Protein AF-0000000076074079 (afdb_homodimer)

Organism: Mytilus edulis (NCBI:txid6550)

Radius of gyration: 35.39 Å; Cα contacts (8 Å, |Δi|>4): 2058; chains: 2; bounding box: 117×92×82 Å

InterPro domains:
  IPR029526 PiggyBac transposable element-derived protein [PF13843] (92-469)

Structure (mmCIF, N/CA/C/O backbone):
data_AF-0000000076074079-model_v1
#
loop_
_entity.id
_entity.type
_entity.pdbx_description
1 polymer 'PiggyBac transposable element-derived protein domain-containing protein'
#
loop_
_atom_site.group_PDB
_atom_site.id
_atom_site.type_symbol
_atom_site.label_atom_id
_atom_site.label_alt_id
_atom_site.label_comp_id
_atom_site.label_asym_id
_atom_site.label_entity_id
_atom_site.label_seq_id
_atom_site.pdbx_PDB_ins_code
_atom_site.Cartn_x
_atom_site.Cartn_y
_atom_site.Cartn_z
_atom_site.occupancy
_atom_site.B_iso_or_equiv
_atom_site.auth_seq_id
_atom_site.auth_comp_id
_atom_site.auth_asym_id
_atom_site.auth_atom_id
_atom_site.pdbx_PDB_model_num
ATOM 1 N N . MET A 1 1 ? 10.727 -51.281 24.094 1 19.94 1 MET A N 1
ATOM 2 C CA . MET A 1 1 ? 11.836 -50.625 23.422 1 19.94 1 MET A CA 1
ATOM 3 C C . MET A 1 1 ? 11.336 -49.75 22.281 1 19.94 1 MET A C 1
ATOM 5 O O . MET A 1 1 ? 11.023 -50.25 21.188 1 19.94 1 MET A O 1
ATOM 9 N N . ILE A 1 2 ? 10.516 -48.781 22.5 1 20.92 2 ILE A N 1
ATOM 10 C CA . ILE A 1 2 ? 9.484 -48.125 21.703 1 20.92 2 ILE A CA 1
ATOM 11 C C . ILE A 1 2 ? 10.141 -47.219 20.672 1 20.92 2 ILE A C 1
ATOM 13 O O . ILE A 1 2 ? 10.922 -46.312 21.016 1 20.92 2 ILE A O 1
ATOM 17 N N . VAL A 1 3 ? 10.555 -47.719 19.484 1 17.84 3 VAL A N 1
ATOM 18 C CA . VAL A 1 3 ? 11.328 -47.188 18.375 1 17.84 3 VAL A CA 1
ATOM 19 C C . VAL A 1 3 ? 10.727 -45.844 17.953 1 17.84 3 VAL A C 1
ATOM 21 O O . VAL A 1 3 ? 9.57 -45.781 17.531 1 17.84 3 VAL A O 1
ATOM 24 N N . ARG A 1 4 ? 11.086 -44.719 18.625 1 19.97 4 ARG A N 1
ATOM 25 C CA . ARG A 1 4 ? 10.734 -43.312 18.469 1 19.97 4 ARG A CA 1
ATOM 26 C C . ARG A 1 4 ? 10.945 -42.844 17.031 1 19.97 4 ARG A C 1
ATOM 28 O O . ARG A 1 4 ? 12.078 -42.625 16.594 1 19.97 4 ARG A O 1
ATOM 35 N N . VAL A 1 5 ? 10.352 -43.5 16.078 1 21.94 5 VAL A N 1
ATOM 36 C CA . VAL A 1 5 ? 10.531 -43.188 14.664 1 21.94 5 VAL A CA 1
ATOM 37 C C . VAL A 1 5 ? 10.266 -41.719 14.414 1 21.94 5 VAL A C 1
ATOM 39 O O . VAL A 1 5 ? 9.141 -41.219 14.586 1 21.94 5 VAL A O 1
ATOM 42 N N . GLY A 1 6 ? 11.109 -40.781 14.938 1 22.67 6 GLY A N 1
ATOM 43 C CA . GLY A 1 6 ? 11.156 -39.344 14.852 1 22.67 6 GLY A CA 1
ATOM 44 C C . GLY A 1 6 ? 11.062 -38.812 13.43 1 22.67 6 GLY A C 1
ATOM 45 O O . GLY A 1 6 ? 11.961 -39.062 12.617 1 22.67 6 GLY A O 1
ATOM 46 N N . HIS A 1 7 ? 9.961 -38.938 12.703 1 24.3 7 HIS A N 1
ATOM 47 C CA . HIS A 1 7 ? 9.781 -38.406 11.359 1 24.3 7 HIS A CA 1
ATOM 48 C C . HIS A 1 7 ? 10.203 -36.938 11.297 1 24.3 7 HIS A C 1
ATOM 50 O O . HIS A 1 7 ? 9.641 -36.094 11.992 1 24.3 7 HIS A O 1
ATOM 56 N N . SER A 1 8 ? 11.492 -36.688 11.336 1 23.84 8 SER A N 1
ATOM 57 C CA . SER A 1 8 ? 12.148 -35.406 11.109 1 23.84 8 SER A CA 1
ATOM 58 C C . SER A 1 8 ? 11.539 -34.656 9.922 1 23.84 8 SER A C 1
ATOM 60 O O . SER A 1 8 ? 11.562 -35.156 8.797 1 23.84 8 SER A O 1
ATOM 62 N N . CYS A 1 9 ? 10.359 -34.219 10.039 1 26.28 9 CYS A N 1
ATOM 63 C CA . CYS A 1 9 ? 9.898 -33.188 9.094 1 26.28 9 CYS A CA 1
ATOM 64 C C . CYS A 1 9 ? 11.031 -32.219 8.734 1 26.28 9 CYS A C 1
ATOM 66 O O . CYS A 1 9 ? 11.5 -31.469 9.586 1 26.28 9 CYS A O 1
ATOM 68 N N . THR A 1 10 ? 12.109 -32.75 8.133 1 25.86 10 THR A N 1
ATOM 69 C CA . THR A 1 10 ? 13.125 -31.906 7.527 1 25.86 10 THR A CA 1
ATOM 70 C C . THR A 1 10 ? 12.508 -30.594 7.043 1 25.86 10 THR A C 1
ATOM 72 O O . THR A 1 10 ? 11.5 -30.594 6.332 1 25.86 10 THR A O 1
ATOM 75 N N . GLU A 1 11 ? 12.383 -29.703 7.914 1 26.17 11 GLU A N 1
ATOM 76 C CA . GLU A 1 11 ? 12.109 -28.297 7.66 1 26.17 11 GLU A CA 1
ATOM 77 C C . GLU A 1 11 ? 12.75 -27.844 6.352 1 26.17 11 GLU A C 1
ATOM 79 O O . GLU A 1 11 ? 13.93 -27.484 6.32 1 26.17 11 GLU A O 1
ATOM 84 N N . ASP A 1 12 ? 12.68 -28.672 5.328 1 25 12 ASP A N 1
ATOM 85 C CA . ASP A 1 12 ? 13.039 -28.109 4.031 1 25 12 ASP A CA 1
ATOM 86 C C . ASP A 1 12 ? 12.445 -26.703 3.852 1 25 12 ASP A C 1
ATOM 88 O O . ASP A 1 12 ? 11.227 -26.562 3.686 1 25 12 ASP A O 1
ATOM 92 N N . THR A 1 13 ? 12.797 -25.891 4.762 1 27.17 13 THR A N 1
ATOM 93 C CA . THR A 1 13 ? 12.594 -24.484 4.422 1 27.17 13 THR A CA 1
ATOM 94 C C . THR A 1 13 ? 12.734 -24.281 2.916 1 27.17 13 THR A C 1
ATOM 96 O O . THR A 1 13 ? 13.781 -24.578 2.336 1 27.17 13 THR A O 1
ATOM 99 N N . PHE A 1 14 ? 11.812 -24.703 2.232 1 25.7 14 PHE A N 1
ATOM 100 C CA . PHE A 1 14 ? 11.727 -24.266 0.844 1 25.7 14 PHE A CA 1
ATOM 101 C C . PHE A 1 14 ? 12.273 -22.859 0.684 1 25.7 14 PHE A C 1
ATOM 103 O O . PHE A 1 14 ? 11.547 -21.875 0.892 1 25.7 14 PHE A O 1
ATOM 110 N N . LEU A 1 15 ? 13.32 -22.578 1.412 1 28.33 15 LEU A N 1
ATOM 111 C CA . LEU A 1 15 ? 13.992 -21.422 0.817 1 28.33 15 LEU A CA 1
ATOM 112 C C . LEU A 1 15 ? 13.969 -21.516 -0.705 1 28.33 15 LEU A C 1
ATOM 114 O O . LEU A 1 15 ? 14.438 -22.5 -1.28 1 28.33 15 LEU A O 1
ATOM 118 N N . PHE A 1 16 ? 12.828 -21.266 -1.31 1 28.62 16 PHE A N 1
ATOM 119 C CA . PHE A 1 16 ? 12.891 -21.016 -2.744 1 28.62 16 PHE A CA 1
ATOM 120 C C . PHE A 1 16 ? 14.281 -20.547 -3.152 1 28.62 16 PHE A C 1
ATOM 122 O O . PHE A 1 16 ? 14.664 -19.406 -2.889 1 28.62 16 PHE A O 1
ATOM 129 N N . ASN A 1 17 ? 15.234 -21.266 -2.846 1 29.77 17 ASN A N 1
ATOM 130 C CA . ASN A 1 17 ? 16.594 -21.141 -3.369 1 29.77 17 ASN A CA 1
ATOM 131 C C . ASN A 1 17 ? 16.594 -20.75 -4.844 1 29.77 17 ASN A C 1
ATOM 133 O O . ASN A 1 17 ? 17.547 -21.031 -5.57 1 29.77 17 ASN A O 1
ATOM 137 N N . ASP A 1 18 ? 15.398 -20.844 -5.492 1 31.95 18 ASP A N 1
ATOM 138 C CA . ASP A 1 18 ? 15.648 -20.547 -6.898 1 31.95 18 ASP A CA 1
ATOM 139 C C . ASP A 1 18 ? 16.531 -19.297 -7.047 1 31.95 18 ASP A C 1
ATOM 141 O O . ASP A 1 18 ? 16.234 -18.25 -6.48 1 31.95 18 ASP A O 1
ATOM 145 N N . GLY A 1 19 ? 17.75 -19.578 -6.977 1 31.75 19 GLY A N 1
ATOM 146 C CA . GLY A 1 19 ? 18.781 -18.672 -7.457 1 31.75 19 GLY A CA 1
ATOM 147 C C . GLY A 1 19 ? 18.281 -17.734 -8.539 1 31.75 19 GLY A C 1
ATOM 148 O O . GLY A 1 19 ? 18.531 -17.953 -9.727 1 31.75 19 GLY A O 1
ATOM 149 N N . ASP A 1 20 ? 17.109 -17.281 -8.453 1 33.66 20 ASP A N 1
ATOM 150 C CA . ASP A 1 20 ? 16.75 -16.297 -9.461 1 33.66 20 ASP A CA 1
ATOM 151 C C . ASP A 1 20 ? 17.891 -15.32 -9.711 1 33.66 20 ASP A C 1
ATOM 153 O O . ASP A 1 20 ? 18.391 -14.68 -8.781 1 33.66 20 ASP A O 1
ATOM 157 N N . SER A 1 21 ? 18.672 -15.711 -10.586 1 35.81 21 SER A N 1
ATOM 158 C CA . SER A 1 21 ? 19.703 -14.781 -11.055 1 35.81 21 SER A CA 1
ATOM 159 C C . SER A 1 21 ? 19.141 -13.383 -11.242 1 35.81 21 SER A C 1
ATOM 161 O O . SER A 1 21 ? 17.984 -13.219 -11.641 1 35.81 21 SER A O 1
ATOM 163 N N . GLU A 1 22 ? 19.594 -12.422 -10.555 1 38.44 22 GLU A N 1
ATOM 164 C CA . GLU A 1 22 ? 19.281 -11 -10.602 1 38.44 22 GLU A CA 1
ATOM 165 C C . GLU A 1 22 ? 18.891 -10.57 -12.016 1 38.44 22 GLU A C 1
ATOM 167 O O . GLU A 1 22 ? 18.109 -9.625 -12.188 1 38.44 22 GLU A O 1
ATOM 172 N N . ASP A 1 23 ? 19.406 -11.391 -13.016 1 43.19 23 ASP A N 1
ATOM 173 C CA . ASP A 1 23 ? 19.203 -11.055 -14.422 1 43.19 23 ASP A CA 1
ATOM 174 C C . ASP A 1 23 ? 17.875 -11.609 -14.93 1 43.19 23 ASP A C 1
ATOM 176 O O . ASP A 1 23 ? 17.547 -11.469 -16.109 1 43.19 23 ASP A O 1
ATOM 180 N N . ASP A 1 24 ? 17.266 -12.25 -14.008 1 46.69 24 ASP A N 1
ATOM 181 C CA . ASP A 1 24 ? 16.125 -12.914 -14.617 1 46.69 24 ASP A CA 1
ATOM 182 C C . ASP A 1 24 ? 14.906 -11.977 -14.664 1 46.69 24 ASP A C 1
ATOM 184 O O . ASP A 1 24 ? 14.688 -11.203 -13.727 1 46.69 24 ASP A O 1
ATOM 188 N N . PHE A 1 25 ? 14.375 -11.867 -15.789 1 46.66 25 PHE A N 1
ATOM 189 C CA . PHE A 1 25 ? 13.141 -11.125 -16.031 1 46.66 25 PHE A CA 1
ATOM 190 C C . PHE A 1 25 ? 12.039 -11.57 -15.078 1 46.66 25 PHE A C 1
ATOM 192 O O . PHE A 1 25 ? 11.633 -12.734 -15.094 1 46.66 25 PHE A O 1
ATOM 199 N N . GLU A 1 26 ? 11.852 -10.773 -14.047 1 46.78 26 GLU A N 1
ATOM 200 C CA . GLU A 1 26 ? 10.914 -11.125 -12.984 1 46.78 26 GLU A CA 1
ATOM 201 C C . GLU A 1 26 ? 9.469 -10.891 -13.414 1 46.78 26 GLU A C 1
ATOM 203 O O . GLU A 1 26 ? 8.539 -11.109 -12.641 1 46.78 26 GLU A O 1
ATOM 208 N N . GLY A 1 27 ? 9.25 -10.469 -14.688 1 53.88 27 GLY A N 1
ATOM 209 C CA . GLY A 1 27 ? 7.895 -10.289 -15.18 1 53.88 27 GLY A CA 1
ATOM 210 C C . GLY A 1 27 ? 7.645 -8.906 -15.742 1 53.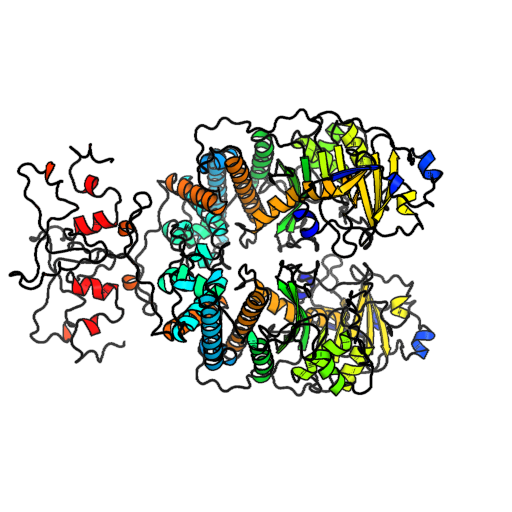88 27 GLY A C 1
ATOM 211 O O . GLY A 1 27 ? 8.492 -8.023 -15.633 1 53.88 27 GLY A O 1
ATOM 212 N N . PHE A 1 28 ? 6.707 -8.836 -16.531 1 55.16 28 PHE A N 1
ATOM 213 C CA . PHE A 1 28 ? 6.297 -7.57 -17.125 1 55.16 28 PHE A CA 1
ATOM 214 C C . PHE A 1 28 ? 5.582 -6.691 -16.109 1 55.16 28 PHE A C 1
ATOM 216 O O . PHE A 1 28 ? 4.859 -7.195 -15.25 1 55.16 28 PHE A O 1
ATOM 223 N N . GLY A 1 29 ? 6.082 -5.539 -15.906 1 56.12 29 GLY A N 1
ATOM 224 C CA . GLY A 1 29 ? 5.402 -4.605 -15.016 1 56.12 29 GLY A CA 1
ATOM 225 C C . GLY A 1 29 ? 3.969 -4.332 -15.422 1 56.12 29 GLY A C 1
ATOM 226 O O . GLY A 1 29 ? 3.539 -4.727 -16.516 1 56.12 29 GLY A O 1
ATOM 227 N N . PRO A 1 30 ? 3.146 -3.762 -14.555 1 57.19 30 PRO A N 1
ATOM 228 C CA . PRO A 1 30 ? 1.741 -3.471 -14.844 1 57.19 30 PRO A CA 1
ATOM 229 C C . PRO A 1 30 ? 1.56 -2.656 -16.125 1 57.19 30 PRO A C 1
ATOM 231 O O . PRO A 1 30 ? 0.589 -2.861 -16.859 1 57.19 30 PRO A O 1
ATOM 234 N N . GLU A 1 31 ? 2.494 -1.739 -16.359 1 54.94 31 GLU A N 1
ATOM 235 C CA . GLU A 1 31 ? 2.387 -0.911 -17.562 1 54.94 31 GLU A CA 1
ATOM 236 C C . GLU A 1 31 ? 2.504 -1.754 -18.828 1 54.94 31 GLU A C 1
ATOM 238 O O . GLU A 1 31 ? 1.903 -1.428 -19.859 1 54.94 31 GLU A O 1
ATOM 243 N N . ASP A 1 32 ? 3.357 -2.764 -18.703 1 56.06 32 ASP A N 1
ATOM 244 C CA . ASP A 1 32 ? 3.549 -3.654 -19.844 1 56.06 32 ASP A CA 1
ATOM 245 C C . ASP A 1 32 ? 2.303 -4.5 -20.094 1 56.06 32 ASP A C 1
ATOM 247 O O . ASP A 1 32 ? 2.029 -4.887 -21.234 1 56.06 32 ASP A O 1
ATOM 251 N N . LEU A 1 33 ? 1.623 -4.723 -18.984 1 57.72 33 LEU A N 1
ATOM 252 C CA . LEU A 1 33 ? 0.485 -5.633 -19.047 1 57.72 33 LEU A CA 1
ATOM 253 C C . LEU A 1 33 ? -0.774 -4.898 -19.5 1 57.72 33 LEU A C 1
ATOM 255 O O . LEU A 1 33 ? -1.674 -5.504 -20.094 1 57.72 33 LEU A O 1
ATOM 259 N N . GLU A 1 34 ? -0.969 -3.561 -19.125 1 55.16 34 GLU A N 1
ATOM 260 C CA . GLU A 1 34 ? -2.188 -2.82 -19.422 1 55.16 34 GLU A CA 1
ATOM 261 C C . GLU A 1 34 ? -2.225 -2.404 -20.891 1 55.16 34 GLU A C 1
ATOM 263 O O . GLU A 1 34 ? -3.301 -2.295 -21.484 1 55.16 34 GLU A O 1
ATOM 268 N N . ASP A 1 35 ? -1.139 -1.91 -21.531 1 50.03 35 ASP A N 1
ATOM 269 C CA . ASP A 1 35 ? -1.123 -1.196 -22.797 1 50.03 35 ASP A CA 1
ATOM 270 C C . ASP A 1 35 ? -1.421 -2.141 -23.969 1 50.03 35 ASP A C 1
ATOM 272 O O . ASP A 1 35 ? -1.309 -1.753 -25.125 1 50.03 35 ASP A O 1
ATOM 276 N N . ILE A 1 36 ? -1.574 -3.252 -23.875 1 50.09 36 ILE A N 1
ATOM 277 C CA . ILE A 1 36 ? -1.444 -3.891 -25.172 1 50.09 36 ILE A CA 1
ATOM 278 C C . ILE A 1 36 ? -2.816 -3.992 -25.844 1 50.09 36 ILE A C 1
ATOM 280 O O . ILE A 1 36 ? -3.688 -4.727 -25.375 1 50.09 36 ILE A O 1
ATOM 284 N N . ASN A 1 37 ? -3.293 -2.867 -26.25 1 52.5 37 ASN A N 1
ATOM 285 C CA . ASN A 1 37 ? -4.312 -3.061 -27.266 1 52.5 37 ASN A CA 1
ATOM 286 C C . ASN A 1 37 ? -3.867 -4.074 -28.328 1 52.5 37 ASN A C 1
ATOM 288 O O . ASN A 1 37 ? -2.84 -3.885 -28.969 1 52.5 37 ASN A O 1
ATOM 292 N N . HIS A 1 38 ? -4.285 -5.262 -28.203 1 60.75 38 HIS A N 1
ATOM 293 C CA . HIS A 1 38 ? -3.955 -6.496 -28.906 1 60.75 38 HIS A CA 1
ATOM 294 C C . HIS A 1 38 ? -4.285 -6.391 -30.391 1 60.75 38 HIS A C 1
ATOM 296 O O . HIS A 1 38 ? -4.438 -7.41 -31.078 1 60.75 38 HIS A O 1
ATOM 302 N N . ASP A 1 39 ? -4.277 -5.207 -30.797 1 74.19 39 ASP A N 1
ATOM 303 C CA . ASP A 1 39 ? -4.535 -5.324 -32.219 1 74.19 39 ASP A CA 1
ATOM 304 C C . ASP A 1 39 ? -3.293 -5.805 -32.969 1 74.19 39 ASP A C 1
ATOM 306 O O . ASP A 1 39 ? -2.307 -5.074 -33.094 1 74.19 39 ASP A O 1
ATOM 310 N N . ILE A 1 40 ? -3.312 -7.043 -33.281 1 81.88 40 ILE A N 1
ATOM 311 C CA . ILE A 1 40 ? -2.23 -7.707 -34 1 81.88 40 ILE A CA 1
ATOM 312 C C . ILE A 1 40 ? -2.414 -7.52 -35.5 1 81.88 40 ILE A C 1
ATOM 314 O O . ILE A 1 40 ? -3.471 -7.84 -36.062 1 81.88 40 ILE A O 1
ATOM 318 N N . LEU A 1 41 ? -1.472 -6.906 -36.156 1 84.5 41 LEU A N 1
ATOM 319 C CA . LEU A 1 41 ? -1.502 -6.668 -37.594 1 84.5 41 LEU A CA 1
ATOM 320 C C . LEU A 1 41 ? -1.146 -7.938 -38.375 1 84.5 41 LEU A C 1
ATOM 322 O O . LEU A 1 41 ? -1.761 -8.242 -39.406 1 84.5 41 LEU A O 1
ATOM 326 N N . ALA A 1 42 ? -0.102 -8.602 -37.938 1 87.62 42 ALA A N 1
ATOM 327 C CA . ALA A 1 42 ? 0.357 -9.812 -38.594 1 87.62 42 ALA A CA 1
ATOM 328 C C . ALA A 1 42 ? 1.193 -10.672 -37.656 1 87.62 42 ALA A C 1
ATOM 330 O O . ALA A 1 42 ? 1.66 -10.203 -36.625 1 87.62 42 ALA A O 1
ATOM 331 N N . ASN A 1 43 ? 1.129 -11.961 -37.969 1 90.5 43 ASN A N 1
ATOM 332 C CA . ASN A 1 43 ? 2.043 -12.898 -37.312 1 90.5 43 ASN A CA 1
ATOM 333 C C . ASN A 1 43 ? 3.086 -13.422 -38.312 1 90.5 43 ASN A C 1
ATOM 335 O O . ASN A 1 43 ? 2.738 -13.906 -39.375 1 90.5 43 ASN A O 1
ATOM 339 N N . LEU A 1 44 ? 4.32 -13.234 -37.969 1 91.94 44 LEU A N 1
ATOM 340 C CA . LEU A 1 44 ? 5.434 -13.648 -38.844 1 91.94 44 LEU A CA 1
ATOM 341 C C . LEU A 1 44 ? 6.293 -14.695 -38.125 1 91.94 44 LEU A C 1
ATOM 343 O O . LEU A 1 44 ? 6.285 -14.797 -36.906 1 91.94 44 LEU A O 1
ATOM 347 N N . PRO A 1 45 ? 6.969 -15.484 -38.969 1 92.5 45 PRO A N 1
ATOM 348 C CA . PRO A 1 45 ? 7.84 -16.484 -38.344 1 92.5 45 PRO A CA 1
ATOM 349 C C . PRO A 1 45 ? 9.008 -15.859 -37.594 1 92.5 45 PRO A C 1
ATOM 351 O O . PRO A 1 45 ? 9.578 -14.859 -38.031 1 92.5 45 PRO A O 1
ATOM 354 N N . ILE A 1 46 ? 9.336 -16.391 -36.469 1 92.62 46 ILE A N 1
ATOM 355 C CA . ILE A 1 46 ? 10.414 -15.898 -35.625 1 92.62 46 ILE A CA 1
ATOM 356 C C . ILE A 1 46 ? 11.727 -15.914 -36.375 1 92.62 46 ILE A C 1
ATOM 358 O O . ILE A 1 46 ? 12.602 -15.078 -36.156 1 92.62 46 ILE A O 1
ATOM 362 N N . PHE A 1 47 ? 11.828 -16.828 -37.312 1 88.12 47 PHE A N 1
ATOM 363 C CA . PHE A 1 47 ? 13.062 -17.016 -38.094 1 88.12 47 PHE A CA 1
ATOM 364 C C . PHE A 1 47 ? 13.492 -15.727 -38.781 1 88.12 47 PHE A C 1
ATOM 366 O O . PHE A 1 47 ? 14.688 -15.461 -38.906 1 88.12 47 PHE A O 1
ATOM 373 N N . ASP A 1 48 ? 12.547 -14.906 -39.125 1 88.94 48 ASP A N 1
ATOM 374 C CA . ASP A 1 48 ? 12.82 -13.656 -39.844 1 88.94 48 ASP A CA 1
ATOM 375 C C . ASP A 1 48 ? 13.469 -12.641 -38.906 1 88.94 48 ASP A C 1
ATOM 377 O O . ASP A 1 48 ? 14.047 -11.648 -39.344 1 88.94 48 ASP A O 1
ATOM 381 N N . PHE A 1 49 ? 13.414 -12.938 -37.688 1 90.62 49 PHE A N 1
ATOM 382 C CA . PHE A 1 49 ? 13.891 -11.969 -36.719 1 90.62 49 PHE A CA 1
ATOM 383 C C . PHE A 1 49 ? 15.047 -12.547 -35.906 1 90.62 49 PHE A C 1
ATOM 385 O O . PHE A 1 49 ? 15.469 -11.953 -34.906 1 90.62 49 PHE A O 1
ATOM 392 N N . SER A 1 50 ? 15.539 -13.719 -36.219 1 90.62 50 SER A N 1
ATOM 393 C CA . SER A 1 50 ? 16.656 -14.367 -35.562 1 90.62 50 SER A CA 1
ATOM 394 C C . SER A 1 50 ? 18 -13.867 -36.094 1 90.62 50 SER A C 1
ATOM 396 O O . SER A 1 50 ? 18.109 -13.547 -37.281 1 90.62 50 SER A O 1
ATOM 398 N N . PRO A 1 51 ? 18.906 -13.742 -35.156 1 89.31 51 PRO A N 1
ATOM 399 C CA . PRO A 1 51 ? 20.234 -13.352 -35.656 1 89.31 51 PRO A CA 1
ATOM 400 C C . PRO A 1 51 ? 20.828 -14.367 -36.656 1 89.31 51 PRO A C 1
ATOM 402 O O . PRO A 1 51 ? 20.516 -15.562 -36.562 1 89.31 51 PRO A O 1
ATOM 405 N N . GLU A 1 52 ? 21.734 -13.914 -37.469 1 83.75 52 GLU A N 1
ATOM 406 C CA . GLU A 1 52 ? 22.328 -14.758 -38.5 1 83.75 52 GLU A CA 1
ATOM 407 C C . GLU A 1 52 ? 23.25 -15.812 -37.875 1 83.75 52 GLU A C 1
ATOM 409 O O . GLU A 1 52 ? 23.406 -16.906 -38.438 1 83.75 52 GLU A O 1
ATOM 414 N N . ASN A 1 53 ? 23.703 -15.461 -36.781 1 83.31 53 ASN A N 1
ATOM 415 C CA . ASN A 1 53 ? 24.688 -16.359 -36.156 1 83.31 53 ASN A CA 1
ATOM 416 C C . ASN A 1 53 ? 24.031 -17.359 -35.219 1 83.31 53 ASN A C 1
ATOM 418 O O . ASN A 1 53 ? 24.703 -18.062 -34.469 1 83.31 53 ASN A O 1
ATOM 422 N N . ASP A 1 54 ? 22.75 -17.484 -35.281 1 88.88 54 ASP A N 1
ATOM 423 C CA . ASP A 1 54 ? 22.062 -18.469 -34.469 1 88.88 54 ASP A CA 1
ATOM 424 C C . ASP A 1 54 ? 22.344 -19.891 -35 1 88.88 54 ASP A C 1
ATOM 426 O O . ASP A 1 54 ? 22.141 -20.172 -36.188 1 88.88 54 ASP A O 1
ATOM 430 N N . ARG A 1 55 ? 22.969 -20.734 -34.062 1 86.06 55 ARG A N 1
ATOM 431 C CA . ARG A 1 55 ? 23.328 -22.094 -34.469 1 86.06 55 ARG A CA 1
ATOM 432 C C . ARG A 1 55 ? 22.766 -23.109 -33.469 1 86.06 55 ARG A C 1
ATOM 434 O O . ARG A 1 55 ? 22.391 -22.75 -32.344 1 86.06 55 ARG A O 1
ATOM 441 N N . ASP A 1 56 ? 22.703 -24.312 -33.938 1 87.56 56 ASP A N 1
ATOM 442 C CA . ASP A 1 56 ? 22.234 -25.406 -33.094 1 87.56 56 ASP A CA 1
ATOM 443 C C . ASP A 1 56 ? 23.328 -25.859 -32.125 1 87.56 56 ASP A C 1
ATOM 445 O O . ASP A 1 56 ? 24.516 -25.906 -32.5 1 87.56 56 ASP A O 1
ATOM 449 N N . PHE A 1 57 ? 22.953 -26.141 -30.953 1 88.56 57 PHE A N 1
ATOM 450 C CA . PHE A 1 57 ? 23.859 -26.734 -29.969 1 88.56 57 PHE A CA 1
ATOM 451 C C . PHE A 1 57 ? 23.719 -28.25 -29.953 1 88.56 57 PHE A C 1
ATOM 453 O O . PHE A 1 57 ? 22.594 -28.781 -29.906 1 88.56 57 PHE A O 1
ATOM 460 N N . PRO A 1 58 ? 24.781 -28.969 -30.062 1 90.75 58 PRO A N 1
ATOM 461 C CA . PRO A 1 58 ? 24.703 -30.422 -30.094 1 90.75 58 PRO A CA 1
ATOM 462 C C . PRO A 1 58 ? 23.953 -31.016 -28.906 1 90.75 58 PRO A C 1
ATOM 464 O O . PRO A 1 58 ? 23.172 -31.938 -29.062 1 90.75 58 PRO A O 1
ATOM 467 N N . ASP A 1 59 ? 24.25 -30.516 -27.75 1 91.06 59 ASP A N 1
ATOM 468 C CA . ASP A 1 59 ? 23.578 -31 -26.562 1 91.06 59 ASP A CA 1
ATOM 469 C C . ASP A 1 59 ? 22.078 -30.781 -26.641 1 91.06 59 ASP A C 1
ATOM 471 O O . ASP A 1 59 ? 21.297 -31.609 -26.156 1 91.06 59 ASP A O 1
ATOM 475 N N . ASP A 1 60 ? 21.688 -29.703 -27.203 1 93.75 60 ASP A N 1
ATOM 476 C CA . ASP A 1 60 ? 20.266 -29.406 -27.375 1 93.75 60 ASP A CA 1
ATOM 477 C C . ASP A 1 60 ? 19.609 -30.406 -28.312 1 93.75 60 ASP A C 1
ATOM 479 O O . ASP A 1 60 ? 18.516 -30.922 -28.016 1 93.75 60 ASP A O 1
ATOM 483 N N . LEU A 1 61 ? 20.297 -30.719 -29.422 1 93.38 61 LEU A N 1
ATOM 484 C CA . LEU A 1 61 ? 19.766 -31.688 -30.375 1 93.38 61 LEU A CA 1
ATOM 485 C C . LEU A 1 61 ? 19.609 -33.062 -29.734 1 93.38 61 LEU A C 1
ATOM 487 O O . LEU A 1 61 ? 18.641 -33.75 -29.984 1 93.38 61 LEU A O 1
ATOM 491 N N . GLY A 1 62 ? 20.578 -33.406 -28.969 1 93.12 62 GLY A N 1
ATOM 492 C CA . GLY A 1 62 ? 20.5 -34.656 -28.25 1 93.12 62 GLY A CA 1
ATOM 493 C C . GLY A 1 62 ? 19.328 -34.75 -27.297 1 93.12 62 GLY A C 1
ATOM 494 O O . GLY A 1 62 ? 18.797 -35.812 -27.047 1 93.12 62 GLY A O 1
ATOM 495 N N . ASN A 1 63 ? 18.984 -33.594 -26.781 1 93.5 63 ASN A N 1
ATOM 496 C CA . ASN A 1 63 ? 17.891 -33.531 -25.812 1 93.5 63 ASN A CA 1
ATOM 497 C C . ASN A 1 63 ? 16.547 -33.281 -26.5 1 93.5 63 ASN A C 1
ATOM 499 O O . ASN A 1 63 ? 15.539 -33.062 -25.828 1 93.5 63 ASN A O 1
ATOM 503 N N . GLY A 1 64 ? 16.562 -33.156 -27.781 1 93.31 64 GLY A N 1
ATOM 504 C CA . GLY A 1 64 ? 15.32 -33.062 -28.547 1 93.31 64 GLY A CA 1
ATOM 505 C C . GLY A 1 64 ? 14.977 -31.641 -28.938 1 93.31 64 GLY A C 1
ATOM 506 O O . GLY A 1 64 ? 13.945 -31.391 -29.562 1 93.31 64 GLY A O 1
ATOM 507 N N . TRP A 1 65 ? 15.836 -30.641 -28.516 1 95.25 65 TRP A N 1
ATOM 508 C CA . TRP A 1 65 ? 15.602 -29.25 -28.875 1 95.25 65 TRP A CA 1
ATOM 509 C C . TRP A 1 65 ? 16.156 -28.938 -30.266 1 95.25 65 TRP A C 1
ATOM 511 O O . TRP A 1 65 ? 17.266 -29.344 -30.594 1 95.25 65 TRP A O 1
ATOM 521 N N . SER A 1 66 ? 15.352 -28.219 -31.156 1 93.44 66 SER A N 1
ATOM 522 C CA . SER A 1 66 ? 15.828 -27.875 -32.5 1 93.44 66 SER A CA 1
ATOM 523 C C . SER A 1 66 ? 15.312 -26.516 -32.938 1 93.44 66 SER A C 1
ATOM 525 O O . SER A 1 66 ? 14.43 -25.938 -32.281 1 93.44 66 SER A O 1
ATOM 527 N N . ARG A 1 67 ? 15.797 -25.953 -34.062 1 92.94 67 ARG A N 1
ATOM 528 C CA . ARG A 1 67 ? 15.398 -24.656 -34.625 1 92.94 67 ARG A CA 1
ATOM 529 C C . ARG A 1 67 ? 14.25 -24.812 -35.594 1 92.94 67 ARG A C 1
ATOM 531 O O . ARG A 1 67 ? 13.773 -23.828 -36.156 1 92.94 67 ARG A O 1
ATOM 538 N N . GLN A 1 68 ? 13.789 -26.016 -35.75 1 90 68 GLN A N 1
ATOM 539 C CA . GLN A 1 68 ? 12.672 -26.266 -36.656 1 90 68 GLN A CA 1
ATOM 540 C C . GLN A 1 68 ? 11.344 -26.25 -35.906 1 90 68 GLN A C 1
ATOM 542 O O . GLN A 1 68 ? 11.141 -27.031 -34.969 1 90 68 GLN A O 1
ATOM 547 N N . ASP A 1 69 ? 10.547 -25.391 -36.344 1 91.81 69 ASP A N 1
ATOM 548 C CA . ASP A 1 69 ? 9.25 -25.266 -35.688 1 91.81 69 ASP A CA 1
ATOM 549 C C . ASP A 1 69 ? 8.289 -26.344 -36.125 1 91.81 69 ASP A C 1
ATOM 551 O O . ASP A 1 69 ? 8.359 -26.797 -37.281 1 91.81 69 ASP A O 1
ATOM 555 N N . THR A 1 70 ? 7.605 -26.922 -35.281 1 84.5 70 THR A N 1
ATOM 556 C CA . THR A 1 70 ? 6.551 -27.875 -35.594 1 84.5 70 THR A CA 1
ATOM 557 C C . THR A 1 70 ? 5.184 -27.328 -35.188 1 84.5 70 THR A C 1
ATOM 559 O O . THR A 1 70 ? 5.074 -26.484 -34.312 1 84.5 70 THR A O 1
ATOM 562 N N . ASP A 1 71 ? 4.223 -27.75 -35.969 1 80 71 ASP A N 1
ATOM 563 C CA . ASP A 1 71 ? 2.861 -27.297 -35.719 1 80 71 ASP A CA 1
ATOM 564 C C . ASP A 1 71 ? 2.402 -27.734 -34.312 1 80 71 ASP A C 1
ATOM 566 O O . ASP A 1 71 ? 2.686 -28.859 -33.906 1 80 71 ASP A O 1
ATOM 570 N N . VAL A 1 72 ? 1.868 -26.828 -33.625 1 83.31 72 VAL A N 1
ATOM 571 C CA . VAL A 1 72 ? 1.37 -27.094 -32.281 1 83.31 72 VAL A CA 1
ATOM 572 C C . VAL A 1 72 ? -0.059 -27.625 -32.375 1 83.31 72 VAL A C 1
ATOM 574 O O . VAL A 1 72 ? -0.915 -27.031 -33.031 1 83.31 72 VAL A O 1
ATOM 577 N N . LEU A 1 73 ? -0.26 -28.859 -31.891 1 83.56 73 LEU A N 1
ATOM 578 C CA . LEU A 1 73 ? -1.599 -29.438 -31.828 1 83.56 73 LEU A CA 1
ATOM 579 C C . LEU A 1 73 ? -2.184 -29.328 -30.422 1 83.56 73 LEU A C 1
ATOM 581 O O . LEU A 1 73 ? -1.854 -30.141 -29.562 1 83.56 73 LEU A O 1
ATOM 585 N N . ASN A 1 74 ? -2.895 -28.281 -30.188 1 88.5 74 ASN A N 1
ATOM 586 C CA . ASN A 1 74 ? -3.572 -28.125 -28.906 1 88.5 74 ASN A CA 1
ATOM 587 C C . ASN A 1 74 ? -4.988 -28.688 -28.953 1 88.5 74 ASN A C 1
ATOM 589 O O . ASN A 1 74 ? -5.711 -28.5 -29.922 1 88.5 74 ASN A O 1
ATOM 593 N N . ALA A 1 75 ? -5.293 -29.5 -27.938 1 90.62 75 ALA A N 1
ATOM 594 C CA . ALA A 1 75 ? -6.684 -29.922 -27.797 1 90.62 75 ALA A CA 1
ATOM 595 C C . ALA A 1 75 ? -7.609 -28.719 -27.656 1 90.62 75 ALA A C 1
ATOM 597 O O . ALA A 1 75 ? -7.242 -27.719 -27.031 1 90.62 75 ALA A O 1
ATOM 598 N N . PRO A 1 76 ? -8.727 -28.781 -28.281 1 91.81 76 PRO A N 1
ATOM 599 C CA . PRO A 1 76 ? -9.656 -27.672 -28.172 1 91.81 76 PRO A CA 1
ATOM 600 C C . PRO A 1 76 ? -10.195 -27.5 -26.75 1 91.81 76 PRO A C 1
ATOM 602 O O . PRO A 1 76 ? -10.297 -28.484 -26 1 91.81 76 PRO A O 1
ATOM 605 N N . PHE A 1 77 ? -10.477 -26.328 -26.438 1 93.44 77 PHE A N 1
ATOM 606 C CA . PHE A 1 77 ? -11.109 -26.047 -25.156 1 93.44 77 PHE A CA 1
ATOM 607 C C . PHE A 1 77 ? -12.539 -26.578 -25.141 1 93.44 77 PHE A C 1
ATOM 609 O O . PHE A 1 77 ? -13.359 -26.203 -25.984 1 93.44 77 PHE A O 1
ATOM 616 N N . THR A 1 78 ? -12.82 -27.453 -24.219 1 91.38 78 THR A N 1
ATOM 617 C CA . THR A 1 78 ? -14.109 -28.125 -24.172 1 91.38 78 THR A CA 1
ATOM 618 C C . THR A 1 78 ? -14.984 -27.516 -23.062 1 91.38 78 THR A C 1
ATOM 620 O O . THR A 1 78 ? -16.172 -27.844 -22.969 1 91.38 78 THR A O 1
ATOM 623 N N . GLY A 1 79 ? -14.484 -26.641 -22.328 1 86.56 79 GLY A N 1
ATOM 624 C CA . GLY A 1 79 ? -15.281 -26.031 -21.281 1 86.56 79 GLY A CA 1
ATOM 625 C C . GLY A 1 79 ? -16.203 -24.953 -21.797 1 86.56 79 GLY A C 1
ATOM 626 O O . GLY A 1 79 ? -16.016 -24.406 -22.891 1 86.56 79 GLY A O 1
ATOM 627 N N . GLU A 1 80 ? -17.406 -24.828 -21.109 1 89.25 80 GLU A N 1
ATOM 628 C CA . GLU A 1 80 ? -18.312 -23.719 -21.375 1 89.25 80 GLU A CA 1
ATOM 629 C C . GLU A 1 80 ? -18.406 -22.781 -20.188 1 89.25 80 GLU A C 1
ATOM 631 O O . GLU A 1 80 ? -18.812 -23.188 -19.094 1 89.25 80 GLU A O 1
ATOM 636 N N . SER A 1 81 ? -17.859 -21.594 -20.484 1 92.56 81 SER A N 1
ATOM 637 C CA . SER A 1 81 ? -17.938 -20.609 -19.406 1 92.56 81 SER A CA 1
ATOM 638 C C . SER A 1 81 ? -19.375 -20.297 -19.047 1 92.56 81 SER A C 1
ATOM 640 O O . SER A 1 81 ? -20.141 -19.766 -19.859 1 92.56 81 SER A O 1
ATOM 642 N N . LYS A 1 82 ? -19.828 -20.641 -17.859 1 94.12 82 LYS A N 1
ATOM 643 C CA . LYS A 1 82 ? -21.219 -20.438 -17.469 1 94.12 82 LYS A CA 1
ATOM 644 C C . LYS A 1 82 ? -21.359 -20.469 -15.945 1 94.12 82 LYS A C 1
ATOM 646 O O . LYS A 1 82 ? -20.484 -20.984 -15.242 1 94.12 82 LYS A O 1
ATOM 651 N N . LEU A 1 83 ? -22.391 -19.844 -15.516 1 95.75 83 LEU A N 1
ATOM 652 C CA . LEU A 1 83 ? -22.812 -19.953 -14.125 1 95.75 83 LEU A CA 1
ATOM 653 C C . LEU A 1 83 ? -23.531 -21.281 -13.898 1 95.75 83 LEU A C 1
ATOM 655 O O . LEU A 1 83 ? -24.562 -21.562 -14.523 1 95.75 83 LEU A O 1
ATOM 659 N N . ASN A 1 84 ? -23.047 -22.172 -13.062 1 95.69 84 ASN A N 1
ATOM 660 C CA . ASN A 1 84 ? -23.531 -23.531 -12.883 1 95.69 84 ASN A CA 1
ATOM 661 C C . ASN A 1 84 ? -24.688 -23.578 -11.883 1 95.69 84 ASN A C 1
ATOM 663 O O . ASN A 1 84 ? -25.031 -24.656 -11.375 1 95.69 84 ASN A O 1
ATOM 667 N N . HIS A 1 85 ? -25.234 -22.453 -11.531 1 92.88 85 HIS A N 1
ATOM 668 C CA . HIS A 1 85 ? -26.344 -22.359 -10.594 1 92.88 85 HIS A CA 1
ATOM 669 C C . HIS A 1 85 ? -27.5 -21.562 -11.188 1 92.88 85 HIS A C 1
ATOM 671 O O . HIS A 1 85 ? -27.281 -20.562 -11.859 1 92.88 85 HIS A O 1
ATOM 677 N N . VAL A 1 86 ? -28.656 -22.047 -10.922 1 90.69 86 VAL A N 1
ATOM 678 C CA . VAL A 1 86 ? -29.844 -21.328 -11.367 1 90.69 86 VAL A CA 1
ATOM 679 C C . VAL A 1 86 ? -30.219 -20.266 -10.344 1 90.69 86 VAL A C 1
ATOM 681 O O . VAL A 1 86 ? -30.438 -20.578 -9.164 1 90.69 86 VAL A O 1
ATOM 684 N N . MET A 1 87 ? -30.312 -19.094 -10.805 1 90.75 87 MET A N 1
ATOM 685 C CA . MET A 1 87 ? -30.578 -17.984 -9.906 1 90.75 87 MET A CA 1
ATOM 686 C C . MET A 1 87 ? -32.094 -17.719 -9.805 1 90.75 87 MET A C 1
ATOM 688 O O . MET A 1 87 ? -32.781 -17.703 -10.82 1 90.75 87 MET A O 1
ATOM 692 N N . GLN A 1 88 ? -32.594 -17.625 -8.617 1 82.69 88 GLN A N 1
ATOM 693 C CA . GLN A 1 88 ? -33.969 -17.25 -8.414 1 82.69 88 GLN A CA 1
ATOM 694 C C . GLN A 1 88 ? -34.188 -15.758 -8.602 1 82.69 88 GLN A C 1
ATOM 696 O O . GLN A 1 88 ? -35.219 -15.328 -9.141 1 82.69 88 GLN A O 1
ATOM 701 N N . SER A 1 89 ? -33.344 -15.008 -8.07 1 86.88 89 SER A N 1
ATOM 702 C CA . SER A 1 89 ? -33.281 -13.555 -8.219 1 86.88 89 SER A CA 1
ATOM 703 C C . SER A 1 89 ? -31.875 -13.078 -8.57 1 86.88 89 SER A C 1
ATOM 705 O O . SER A 1 89 ? -30.906 -13.805 -8.391 1 86.88 89 SER A O 1
ATOM 707 N N . ASN A 1 90 ? -31.859 -11.961 -9.195 1 89.38 90 ASN A N 1
ATOM 708 C CA . ASN A 1 90 ? -30.578 -11.461 -9.656 1 89.38 90 ASN A CA 1
ATOM 709 C C . ASN A 1 90 ? -30.125 -10.258 -8.836 1 89.38 90 ASN A C 1
ATOM 711 O O . ASN A 1 90 ? -29.484 -9.344 -9.375 1 89.38 90 ASN A O 1
ATOM 715 N N . GLU A 1 91 ? -30.516 -10.289 -7.582 1 92 91 GLU A N 1
ATOM 716 C CA . GLU A 1 91 ? -30.031 -9.227 -6.703 1 92 91 GLU A CA 1
ATOM 717 C C . GLU A 1 91 ? -28.594 -9.5 -6.242 1 92 91 GLU A C 1
ATOM 719 O O . GLU A 1 91 ? -28.172 -10.656 -6.164 1 92 91 GLU A O 1
ATOM 724 N N . PRO A 1 92 ? -27.891 -8.477 -5.945 1 94.12 92 PRO A N 1
ATOM 725 C CA . PRO A 1 92 ? -26.5 -8.633 -5.547 1 94.12 92 PRO A CA 1
ATOM 726 C C . PRO A 1 92 ? -26.312 -9.648 -4.418 1 94.12 92 PRO A C 1
ATOM 728 O O . PRO A 1 92 ? -25.406 -10.477 -4.465 1 94.12 92 PRO A O 1
ATOM 731 N N . LEU A 1 93 ? -27.156 -9.617 -3.465 1 95.12 93 LEU A N 1
ATOM 732 C CA . LEU A 1 93 ? -27.031 -10.516 -2.318 1 95.12 93 LEU A CA 1
ATOM 733 C C . LEU A 1 93 ? -27.172 -11.969 -2.744 1 95.12 93 LEU A C 1
ATOM 735 O O . LEU A 1 93 ? -26.547 -12.859 -2.15 1 95.12 93 LEU A O 1
ATOM 739 N N . ASP A 1 94 ? -28 -12.234 -3.779 1 95 94 ASP A N 1
ATOM 740 C CA . ASP A 1 94 ? -28.172 -13.594 -4.273 1 95 94 ASP A CA 1
ATOM 741 C C . ASP A 1 94 ? -26.859 -14.18 -4.754 1 95 94 ASP A C 1
ATOM 743 O O . ASP A 1 94 ? -26.594 -15.375 -4.59 1 95 94 ASP A O 1
ATOM 747 N N . PHE A 1 95 ? -26.078 -13.367 -5.328 1 96.31 95 PHE A N 1
ATOM 748 C CA . PHE A 1 95 ? -24.781 -13.82 -5.812 1 96.31 95 PHE A CA 1
ATOM 749 C C . PHE A 1 95 ? -23.828 -14.094 -4.652 1 96.31 95 PHE A C 1
ATOM 751 O O . PHE A 1 95 ? -23.031 -15.031 -4.695 1 96.31 95 PHE A O 1
ATOM 758 N N . MET A 1 96 ? -23.859 -13.266 -3.639 1 96.38 96 MET A N 1
ATOM 759 C CA . MET A 1 96 ? -23.016 -13.5 -2.467 1 96.38 96 MET A CA 1
ATOM 760 C C . MET A 1 96 ? -23.406 -14.805 -1.774 1 96.38 96 MET A C 1
ATOM 762 O O . MET A 1 96 ? -22.531 -15.539 -1.298 1 96.38 96 MET A O 1
ATOM 766 N N . LYS A 1 97 ? -24.656 -15.094 -1.768 1 95.69 97 LYS A N 1
ATOM 767 C CA . LYS A 1 97 ? -25.172 -16.281 -1.084 1 95.69 97 LYS A CA 1
ATOM 768 C C . LYS A 1 97 ? -24.766 -17.562 -1.809 1 95.69 97 LYS A C 1
ATOM 770 O O . LYS A 1 97 ? -24.906 -18.656 -1.268 1 95.69 97 LYS A O 1
ATOM 775 N N . LEU A 1 98 ? -24.25 -17.422 -2.996 1 96.31 98 LEU A N 1
ATOM 776 C CA . LEU A 1 98 ? -23.688 -18.578 -3.676 1 96.31 98 LEU A CA 1
ATOM 777 C C . LEU A 1 98 ? -22.469 -19.109 -2.926 1 96.31 98 LEU A C 1
ATOM 779 O O . LEU A 1 98 ? -22.141 -20.297 -3.014 1 96.31 98 LEU A O 1
ATOM 783 N N . PHE A 1 99 ? -21.797 -18.234 -2.176 1 96.88 99 PHE A N 1
ATOM 784 C CA . PHE A 1 99 ? -20.547 -18.609 -1.503 1 96.88 99 PHE A CA 1
ATOM 785 C C . PHE A 1 99 ? -20.75 -18.625 0.008 1 96.88 99 PHE A C 1
ATOM 787 O O . PHE A 1 99 ? -20.328 -19.578 0.674 1 96.88 99 PHE A O 1
ATOM 794 N N . ILE A 1 100 ? -21.328 -17.562 0.49 1 95.25 100 ILE A N 1
ATOM 795 C CA . ILE A 1 100 ? -21.578 -17.469 1.923 1 95.25 100 ILE A CA 1
ATOM 796 C C . ILE A 1 100 ? -23.047 -17.781 2.203 1 95.25 100 ILE A C 1
ATOM 798 O O . ILE A 1 100 ? -23.906 -16.891 2.166 1 95.25 100 ILE A O 1
ATOM 802 N N . THR A 1 101 ? -23.297 -18.953 2.664 1 91.44 101 THR A N 1
ATOM 803 C CA . THR A 1 101 ? -24.656 -19.422 2.893 1 91.44 101 THR A CA 1
ATOM 804 C C . THR A 1 101 ? -25.094 -19.141 4.332 1 91.44 101 THR A C 1
ATOM 806 O O . THR A 1 101 ? -24.25 -18.922 5.203 1 91.44 101 THR A O 1
ATOM 809 N N . ASP A 1 102 ? -26.359 -19.219 4.574 1 91.56 102 ASP A N 1
ATOM 810 C CA . ASP A 1 102 ? -26.875 -19.031 5.926 1 91.56 102 ASP A CA 1
ATOM 811 C C . ASP A 1 102 ? -26.422 -20.172 6.844 1 91.56 102 ASP A C 1
ATOM 813 O O . ASP A 1 102 ? -26.203 -19.953 8.039 1 91.56 102 ASP A O 1
ATOM 817 N N . ASP A 1 103 ? -26.266 -21.312 6.238 1 93.75 103 ASP A N 1
ATOM 818 C CA . ASP A 1 103 ? -25.781 -22.438 7.02 1 93.75 103 ASP A CA 1
ATOM 819 C C . ASP A 1 103 ? -24.391 -22.172 7.566 1 93.75 103 ASP A C 1
ATOM 821 O O . ASP A 1 103 ? -24.094 -22.484 8.719 1 93.75 103 ASP A O 1
ATOM 825 N N . PHE A 1 104 ? -23.594 -21.672 6.754 1 95.5 104 PHE A N 1
ATOM 826 C CA . PHE A 1 104 ? -22.25 -21.344 7.203 1 95.5 104 PHE A CA 1
ATOM 827 C C . PHE A 1 104 ? -22.281 -20.281 8.289 1 95.5 104 PHE A C 1
ATOM 829 O O . PHE A 1 104 ? -21.547 -20.359 9.273 1 95.5 104 PHE A O 1
ATOM 836 N N . ILE A 1 105 ? -23.094 -19.188 8.125 1 96.38 105 ILE A N 1
ATOM 837 C CA . ILE A 1 105 ? -23.188 -18.125 9.117 1 96.38 105 ILE A CA 1
ATOM 838 C C . ILE A 1 105 ? -23.688 -18.703 10.445 1 96.38 105 ILE A C 1
ATOM 840 O O . ILE A 1 105 ? -23.234 -18.281 11.508 1 96.38 105 ILE A O 1
ATOM 844 N N . ASN A 1 106 ? -24.547 -19.641 10.297 1 96.06 106 ASN A N 1
ATOM 845 C CA . ASN A 1 106 ? -25.031 -20.312 11.508 1 96.06 106 ASN A CA 1
ATOM 846 C C . ASN A 1 106 ? -23.891 -21.047 12.227 1 96.06 106 ASN A C 1
ATOM 848 O O . ASN A 1 106 ? -23.844 -21.047 13.461 1 96.06 106 ASN A O 1
ATOM 852 N N . GLU A 1 107 ? -23.141 -21.688 11.453 1 95.88 107 GLU A N 1
ATOM 853 C CA . GLU A 1 107 ? -21.984 -22.344 12.047 1 95.88 107 GLU A CA 1
ATOM 854 C C . GLU A 1 107 ? -21.031 -21.344 12.703 1 95.88 107 GLU A C 1
ATOM 856 O O . GLU A 1 107 ? -20.484 -21.625 13.773 1 95.88 107 GLU A O 1
ATOM 861 N N . LEU A 1 108 ? -20.828 -20.266 12.094 1 96.56 108 LEU A N 1
ATOM 862 C CA . LEU A 1 108 ? -20.016 -19.188 12.641 1 96.56 108 LEU A CA 1
ATOM 863 C C . LEU A 1 108 ? -20.578 -18.703 13.969 1 96.56 108 LEU A C 1
ATOM 865 O O . LEU A 1 108 ? -19.828 -18.469 14.922 1 96.56 108 LEU A O 1
ATOM 869 N N . VAL A 1 109 ? -21.891 -18.531 14 1 97.5 109 VAL A N 1
ATOM 870 C CA . VAL A 1 109 ? -22.578 -18.109 15.219 1 97.5 109 VAL A CA 1
ATOM 871 C C . VAL A 1 109 ? -22.344 -19.125 16.328 1 97.5 109 VAL A C 1
ATOM 873 O O . VAL A 1 109 ? -21.969 -18.766 17.438 1 97.5 109 VAL A O 1
ATOM 876 N N . PHE A 1 110 ? -22.531 -20.344 15.977 1 97.19 110 PHE A N 1
ATOM 877 C CA . PHE A 1 110 ? -22.406 -21.422 16.938 1 97.19 110 PHE A CA 1
ATOM 878 C C . PHE A 1 110 ? -21 -21.469 17.531 1 97.19 110 PHE A C 1
ATOM 880 O O . PHE A 1 110 ? -20.844 -21.5 18.766 1 97.19 110 PHE A O 1
ATOM 887 N N . GLN A 1 111 ? -20 -21.469 16.719 1 96.94 111 GLN A N 1
ATOM 888 C CA . GLN A 1 111 ? -18.625 -21.578 17.156 1 96.94 111 GLN A CA 1
ATOM 889 C C . GLN A 1 111 ? -18.188 -20.344 17.922 1 96.94 111 GLN A C 1
ATOM 891 O O . GLN A 1 111 ? -17.391 -20.422 18.859 1 96.94 111 GLN A O 1
ATOM 896 N N . THR A 1 112 ? -18.609 -19.156 17.5 1 96.56 112 THR A N 1
ATOM 897 C CA . THR A 1 112 ? -18.297 -17.922 18.188 1 96.56 112 THR A CA 1
ATOM 898 C C . THR A 1 112 ? -18.859 -17.922 19.609 1 96.56 112 THR A C 1
ATOM 900 O O . THR A 1 112 ? -18.172 -17.547 20.562 1 96.56 112 THR A O 1
ATOM 903 N N . ASN A 1 113 ? -20.125 -18.344 19.719 1 96.38 113 ASN A N 1
ATOM 904 C CA . ASN A 1 113 ? -20.75 -18.406 21.047 1 96.38 113 ASN A CA 1
ATOM 905 C C . ASN A 1 113 ? -20.062 -19.453 21.922 1 96.38 113 ASN A C 1
ATOM 907 O O . ASN A 1 113 ? -19.859 -19.219 23.125 1 96.38 113 ASN A O 1
ATOM 911 N N . LYS A 1 114 ? -19.703 -20.547 21.359 1 94.94 114 LYS A N 1
ATOM 912 C CA . LYS A 1 114 ? -19 -21.578 22.125 1 94.94 114 LYS A CA 1
ATOM 913 C C . LYS A 1 114 ? -17.656 -21.062 22.641 1 94.94 114 LYS A C 1
ATOM 915 O O . LYS A 1 114 ? -17.312 -21.281 23.797 1 94.94 114 LYS A O 1
ATOM 920 N N . TYR A 1 115 ? -16.938 -20.453 21.844 1 93.62 115 TYR A N 1
ATOM 921 C CA . TYR A 1 115 ? -15.641 -19.906 22.219 1 93.62 115 TYR A CA 1
ATOM 922 C C . TYR A 1 115 ? -15.797 -18.875 23.328 1 93.62 115 TYR A C 1
ATOM 924 O O . TYR A 1 115 ? -15.016 -18.859 24.281 1 93.62 115 TYR A O 1
ATOM 932 N N . ALA A 1 116 ? -16.75 -17.969 23.156 1 92.75 116 ALA A N 1
ATOM 933 C CA . ALA A 1 116 ? -17 -16.938 24.172 1 92.75 116 ALA A CA 1
ATOM 934 C C . ALA A 1 116 ? -17.359 -17.562 25.516 1 92.75 116 ALA A C 1
ATOM 936 O O . ALA A 1 116 ? -16.938 -17.078 26.562 1 92.75 116 ALA A O 1
ATOM 937 N N . GLU A 1 117 ? -18.109 -18.578 25.453 1 90.19 117 GLU A N 1
ATOM 938 C CA . GLU A 1 117 ? -18.516 -19.281 26.656 1 90.19 117 GLU A CA 1
ATOM 939 C C . GLU A 1 117 ? -17.312 -19.875 27.375 1 90.19 117 GLU A C 1
ATOM 941 O O . GLU A 1 117 ? -17.219 -19.797 28.609 1 90.19 117 GLU A O 1
ATOM 946 N N . VAL A 1 118 ? -16.5 -20.5 26.688 1 87.56 118 VAL A N 1
ATOM 947 C CA . VAL A 1 118 ? -15.305 -21.094 27.266 1 87.56 118 VAL A CA 1
ATOM 948 C C . VAL A 1 118 ? -14.438 -20.016 27.891 1 87.56 118 VAL A C 1
ATOM 950 O O . VAL A 1 118 ? -13.891 -20.188 28.984 1 87.56 118 VAL A O 1
ATOM 953 N N . LYS A 1 119 ? -14.258 -18.938 27.203 1 85.12 119 LYS A N 1
ATOM 954 C CA . LYS A 1 119 ? -13.453 -17.812 27.688 1 85.12 119 LYS A CA 1
ATOM 955 C C . LYS A 1 119 ? -14.062 -17.219 28.953 1 85.12 119 LYS A C 1
ATOM 957 O O . LYS A 1 119 ? -13.336 -16.812 29.859 1 85.12 119 LYS A O 1
ATOM 962 N N . ALA A 1 120 ? -15.328 -17.078 28.922 1 82.12 120 ALA A N 1
ATOM 963 C CA . ALA A 1 120 ? -16.016 -16.516 30.078 1 82.12 120 ALA A CA 1
ATOM 964 C C . ALA A 1 120 ? -15.859 -17.406 31.312 1 82.12 120 ALA A C 1
ATOM 966 O O . ALA A 1 120 ? -15.812 -16.906 32.438 1 82.12 120 ALA A O 1
ATOM 967 N N . ASN A 1 121 ? -15.805 -18.578 31.078 1 78.44 121 ASN A N 1
ATOM 968 C CA . ASN A 1 121 ? -15.688 -19.547 32.156 1 78.44 121 ASN A CA 1
ATOM 969 C C . ASN A 1 121 ? -14.25 -19.641 32.688 1 78.44 121 ASN A C 1
ATOM 971 O O . ASN A 1 121 ? -14.008 -20.156 33.781 1 78.44 121 ASN A O 1
ATOM 975 N N . ASP A 1 122 ? -13.375 -19.25 31.781 1 69.38 122 ASP A N 1
ATOM 976 C CA . ASP A 1 122 ? -11.977 -19.266 32.219 1 69.38 122 ASP A CA 1
ATOM 977 C C . ASP A 1 122 ? -11.68 -18.094 33.156 1 69.38 122 ASP A C 1
ATOM 979 O O . ASP A 1 122 ? -11.188 -17.047 32.688 1 69.38 122 ASP A O 1
ATOM 983 N N . ASP A 1 123 ? -12.43 -17.844 34.25 1 60.5 123 ASP A N 1
ATOM 984 C CA . ASP A 1 123 ? -12.672 -16.797 35.219 1 60.5 123 ASP A CA 1
ATOM 985 C C . ASP A 1 123 ? -11.359 -16.234 35.781 1 60.5 123 ASP A C 1
ATOM 987 O O . ASP A 1 123 ? -11.266 -15.031 36.031 1 60.5 123 ASP A O 1
ATOM 991 N N . GLU A 1 124 ? -10.445 -17.047 36.031 1 57.72 124 GLU A N 1
ATOM 992 C CA . GLU A 1 124 ? -9.344 -16.594 36.875 1 57.72 124 GLU A CA 1
ATOM 993 C C . GLU A 1 124 ? -8.555 -15.477 36.188 1 57.72 124 GLU A C 1
ATOM 995 O O . GLU A 1 124 ? -7.957 -14.633 36.875 1 57.72 124 GLU A O 1
ATOM 1000 N N . SER A 1 125 ? -8.633 -15.391 34.938 1 56.94 125 SER A N 1
ATOM 1001 C CA . SER A 1 125 ? -7.691 -14.492 34.281 1 56.94 125 SER A CA 1
ATOM 1002 C C . SER A 1 125 ? -8.391 -13.234 33.781 1 56.94 125 SER A C 1
ATOM 1004 O O . SER A 1 125 ? -7.734 -12.305 33.281 1 56.94 125 SER A O 1
ATOM 1006 N N . LEU A 1 126 ? -9.703 -13.172 34.031 1 64.5 126 LEU A N 1
ATOM 1007 C CA . LEU A 1 126 ? -10.398 -12.047 33.438 1 64.5 126 LEU A CA 1
ATOM 1008 C C . LEU A 1 126 ? -10.562 -10.906 34.438 1 64.5 126 LEU A C 1
ATOM 1010 O O . LEU A 1 126 ? -10.828 -11.141 35.625 1 64.5 126 LEU A O 1
ATOM 1014 N N . LYS A 1 127 ? -10.258 -9.812 34.031 1 62.28 127 LYS A N 1
ATOM 1015 C CA . LYS A 1 127 ? -10.445 -8.602 34.844 1 62.28 127 LYS A CA 1
ATOM 1016 C C . LYS A 1 127 ? -11.93 -8.367 35.125 1 62.28 127 LYS A C 1
ATOM 1018 O O . LYS A 1 127 ? -12.797 -8.828 34.406 1 62.28 127 LYS A O 1
ATOM 1023 N N . GLU A 1 128 ? -12.266 -7.754 36.281 1 59.66 128 GLU A N 1
ATOM 1024 C CA . GLU A 1 128 ? -13.625 -7.496 36.719 1 59.66 128 GLU A CA 1
ATOM 1025 C C . GLU A 1 128 ? -14.438 -6.766 35.656 1 59.66 128 GLU A C 1
ATOM 1027 O O . GLU A 1 128 ? -15.617 -7.051 35.469 1 59.66 128 GLU A O 1
ATOM 1032 N N . ASN A 1 129 ? -13.812 -5.898 34.844 1 60.5 129 ASN A N 1
ATOM 1033 C CA . ASN A 1 129 ? -14.523 -5.078 33.875 1 60.5 129 ASN A CA 1
ATOM 1034 C C . ASN A 1 129 ? -14.32 -5.59 32.469 1 60.5 129 ASN A C 1
ATOM 1036 O O . ASN A 1 129 ? -14.477 -4.84 31.5 1 60.5 129 ASN A O 1
ATOM 1040 N N . SER A 1 130 ? -14.102 -6.855 32.469 1 67.19 130 SER A N 1
ATOM 1041 C CA . SER A 1 130 ? -13.852 -7.402 31.125 1 67.19 130 SER A CA 1
ATOM 1042 C C . SER A 1 130 ? -15.148 -7.5 30.328 1 67.19 130 SER A C 1
ATOM 1044 O O . SER A 1 130 ? -16.188 -7.863 30.859 1 67.19 130 SER A O 1
ATOM 1046 N N . ARG A 1 131 ? -15.188 -7.078 29.141 1 66.88 131 ARG A N 1
ATOM 1047 C CA . ARG A 1 131 ? -16.312 -7.113 28.219 1 66.88 131 ARG A CA 1
ATOM 1048 C C . ARG A 1 131 ? -16.922 -8.508 28.141 1 66.88 131 ARG A C 1
ATOM 1050 O O . ARG A 1 131 ? -18.125 -8.664 27.922 1 66.88 131 ARG A O 1
ATOM 1057 N N . ILE A 1 132 ? -16.109 -9.445 28.375 1 71.31 132 ILE A N 1
ATOM 1058 C CA . ILE A 1 132 ? -16.547 -10.828 28.188 1 71.31 132 ILE A CA 1
ATOM 1059 C C . ILE A 1 132 ? -17.516 -11.227 29.297 1 71.31 132 ILE A C 1
ATOM 1061 O O . ILE A 1 132 ? -18.359 -12.109 29.109 1 71.31 132 ILE A O 1
ATOM 1065 N N . LYS A 1 133 ? -17.391 -10.641 30.406 1 72.06 133 LYS A N 1
ATOM 1066 C CA . LYS A 1 133 ? -18.312 -10.953 31.484 1 72.06 133 LYS A CA 1
ATOM 1067 C C . LYS A 1 133 ? -19.75 -10.531 31.141 1 72.06 133 LYS A C 1
ATOM 1069 O O . LYS A 1 133 ? -20.703 -11.102 31.672 1 72.06 133 LYS A O 1
ATOM 1074 N N . LYS A 1 134 ? -19.812 -9.586 30.156 1 78 134 LYS A N 1
ATOM 1075 C CA . LYS A 1 134 ? -21.109 -9.102 29.719 1 78 134 LYS A CA 1
ATOM 1076 C C . LYS A 1 134 ? -21.484 -9.68 28.359 1 78 134 LYS A C 1
ATOM 1078 O O . LYS A 1 134 ? -22.234 -9.062 27.594 1 78 134 LYS A O 1
ATOM 1083 N N . TRP A 1 135 ? -21.016 -10.875 28.156 1 88.31 135 TRP A N 1
ATOM 1084 C CA . TRP A 1 135 ? -21.234 -11.477 26.844 1 88.31 135 TRP A CA 1
ATOM 1085 C C . TRP A 1 135 ? -22.703 -11.836 26.656 1 88.31 135 TRP A C 1
ATOM 1087 O O . TRP A 1 135 ? -23.328 -12.422 27.547 1 88.31 135 TRP A O 1
ATOM 1097 N N . GLN A 1 136 ? -23.266 -11.375 25.547 1 89.25 136 GLN A N 1
ATOM 1098 C CA . GLN A 1 136 ? -24.594 -11.789 25.078 1 89.25 136 GLN A CA 1
ATOM 1099 C C . GLN A 1 136 ? -24.469 -12.68 23.844 1 89.25 136 GLN A C 1
ATOM 1101 O O . GLN A 1 136 ? -23.688 -12.398 22.938 1 89.25 136 GLN A O 1
ATOM 1106 N N . VAL A 1 137 ? -25.203 -13.766 23.875 1 94.25 137 VAL A N 1
ATOM 1107 C CA . VAL A 1 137 ? -25.141 -14.727 22.781 1 94.25 137 VAL A CA 1
ATOM 1108 C C . VAL A 1 137 ? -25.438 -14.016 21.453 1 94.25 137 VAL A C 1
ATOM 1110 O O . VAL A 1 137 ? -26.328 -13.172 21.375 1 94.25 137 VAL A O 1
ATOM 1113 N N . VAL A 1 138 ? -24.625 -14.32 20.547 1 96.19 138 VAL A N 1
ATOM 1114 C CA . VAL A 1 138 ? -24.797 -13.734 19.219 1 96.19 138 VAL A CA 1
ATOM 1115 C C . VAL A 1 138 ? -25.812 -14.539 18.422 1 96.19 138 VAL A C 1
ATOM 1117 O O . VAL A 1 138 ? -25.812 -15.766 18.469 1 96.19 138 VAL A O 1
ATOM 1120 N N . THR A 1 139 ? -26.688 -13.844 17.766 1 96.06 139 THR A N 1
ATOM 1121 C CA . THR A 1 139 ? -27.703 -14.484 16.938 1 96.06 139 THR A CA 1
ATOM 1122 C C . THR A 1 139 ? -27.297 -14.438 15.461 1 96.06 139 THR A C 1
ATOM 1124 O O . THR A 1 139 ? -26.344 -13.758 15.094 1 96.06 139 THR A O 1
ATOM 1127 N N . LEU A 1 140 ? -28.031 -15.227 14.688 1 96.25 140 LEU A N 1
ATOM 1128 C CA . LEU A 1 140 ? -27.797 -15.242 13.25 1 96.25 140 LEU A CA 1
ATOM 1129 C C . LEU A 1 140 ? -27.938 -13.836 12.664 1 96.25 140 LEU A C 1
ATOM 1131 O O . LEU A 1 140 ? -27.094 -13.398 11.883 1 96.25 140 LEU A O 1
ATOM 1135 N N . ASP A 1 141 ? -28.969 -13.156 13.031 1 96 141 ASP A N 1
ATOM 1136 C CA . ASP A 1 141 ? -29.234 -11.812 12.516 1 96 141 ASP A CA 1
ATOM 1137 C C . ASP A 1 141 ? -28.141 -10.836 12.953 1 96 141 ASP A C 1
ATOM 1139 O O . ASP A 1 141 ? -27.719 -9.984 12.172 1 96 141 ASP A O 1
ATOM 1143 N N . GLU A 1 142 ? -27.75 -10.969 14.133 1 96.31 142 GLU A N 1
ATOM 1144 C CA . GLU A 1 142 ? -26.688 -10.102 14.625 1 96.31 142 GLU A CA 1
ATOM 1145 C C . GLU A 1 142 ? -25.375 -10.352 13.875 1 96.31 142 GLU A C 1
ATOM 1147 O O . GLU A 1 142 ? -24.625 -9.422 13.594 1 96.31 142 GLU A O 1
ATOM 1152 N N . MET A 1 143 ? -25.109 -11.617 13.586 1 97.56 143 MET A N 1
ATOM 1153 C CA . MET A 1 143 ? -23.906 -11.961 12.844 1 97.56 143 MET A CA 1
ATOM 1154 C C . MET A 1 143 ? -23.969 -11.398 11.43 1 97.56 143 MET A C 1
ATOM 1156 O O . MET A 1 143 ? -22.938 -10.969 10.883 1 97.56 143 MET A O 1
ATOM 1160 N N . LYS A 1 144 ? -25.156 -11.406 10.859 1 97.19 144 LYS A N 1
ATOM 1161 C CA . LYS A 1 144 ? -25.328 -10.797 9.547 1 97.19 144 LYS A CA 1
ATOM 1162 C C . LYS A 1 144 ? -25 -9.305 9.586 1 97.19 144 LYS A C 1
ATOM 1164 O O . LYS A 1 144 ? -24.344 -8.781 8.688 1 97.19 144 LYS A O 1
ATOM 1169 N N . VAL A 1 145 ? -25.438 -8.641 10.625 1 97.44 145 VAL A N 1
ATOM 1170 C CA . VAL A 1 145 ? -25.141 -7.219 10.797 1 97.44 145 VAL A CA 1
ATOM 1171 C C . VAL A 1 145 ? -23.641 -7.027 10.969 1 97.44 145 VAL A C 1
ATOM 1173 O O . VAL A 1 145 ? -23.047 -6.137 10.352 1 97.44 145 VAL A O 1
ATOM 1176 N N . PHE A 1 146 ? -23.047 -7.898 11.773 1 97.19 146 PHE A N 1
ATOM 1177 C CA . PHE A 1 146 ? -21.609 -7.844 12.008 1 97.19 146 PHE A CA 1
ATOM 1178 C C . PHE A 1 146 ? -20.844 -7.953 10.695 1 97.19 146 PHE A C 1
ATOM 1180 O O . PHE A 1 146 ? -19.953 -7.148 10.422 1 97.19 146 PHE A O 1
ATOM 1187 N N . LEU A 1 147 ? -21.172 -8.906 9.875 1 96.94 147 LEU A N 1
ATOM 1188 C CA . LEU A 1 147 ? -20.516 -9.125 8.586 1 96.94 147 LEU A CA 1
ATOM 1189 C C . LEU A 1 147 ? -20.75 -7.938 7.652 1 96.94 147 LEU A C 1
ATOM 1191 O O . LEU A 1 147 ? -19.875 -7.559 6.887 1 96.94 147 LEU A O 1
ATOM 1195 N N . SER A 1 148 ? -21.969 -7.406 7.695 1 96.69 148 SER A N 1
ATOM 1196 C CA . SER A 1 148 ? -22.281 -6.234 6.883 1 96.69 148 SER A CA 1
ATOM 1197 C C . SER A 1 148 ? -21.375 -5.059 7.238 1 96.69 148 SER A C 1
ATOM 1199 O O . SER A 1 148 ? -20.906 -4.336 6.355 1 96.69 148 SER A O 1
ATOM 1201 N N . LEU A 1 149 ? -21.141 -4.844 8.539 1 96.56 149 LEU A N 1
ATOM 1202 C CA . LEU A 1 149 ? -20.266 -3.768 8.984 1 96.56 149 LEU A CA 1
ATOM 1203 C C . LEU A 1 149 ? -18.844 -3.988 8.492 1 96.56 149 LEU A C 1
ATOM 1205 O O . LEU A 1 149 ? -18.172 -3.043 8.07 1 96.56 149 LEU A O 1
ATOM 1209 N N . ILE A 1 150 ? -18.422 -5.223 8.5 1 95.75 150 ILE A N 1
ATOM 1210 C CA . ILE A 1 150 ? -17.094 -5.57 8.031 1 95.75 150 ILE A CA 1
ATOM 1211 C C . ILE A 1 150 ? -16.953 -5.23 6.547 1 95.75 150 ILE A C 1
ATOM 1213 O O . ILE A 1 150 ? -15.977 -4.621 6.129 1 95.75 150 ILE A O 1
ATOM 1217 N N . ILE A 1 151 ? -17.891 -5.586 5.754 1 95.62 151 ILE A N 1
ATOM 1218 C CA . ILE A 1 151 ? -17.875 -5.316 4.32 1 95.62 151 ILE A CA 1
ATOM 1219 C C . ILE A 1 151 ? -17.922 -3.809 4.078 1 95.62 151 ILE A C 1
ATOM 1221 O O . ILE A 1 151 ? -17.234 -3.287 3.197 1 95.62 151 ILE A O 1
ATOM 1225 N N . ALA A 1 152 ? -18.719 -3.09 4.914 1 95.38 152 ALA A N 1
ATOM 1226 C CA . ALA A 1 152 ? -18.859 -1.641 4.797 1 95.38 152 ALA A CA 1
ATOM 1227 C C . ALA A 1 152 ? -17.531 -0.941 5.074 1 95.38 152 ALA A C 1
ATOM 1229 O O . ALA A 1 152 ? -17.25 0.111 4.496 1 95.38 152 ALA A O 1
ATOM 1230 N N . MET A 1 153 ? -16.75 -1.505 5.93 1 93.56 153 MET A N 1
ATOM 1231 C CA . MET A 1 153 ? -15.461 -0.926 6.266 1 93.56 153 MET A CA 1
ATOM 1232 C C . MET A 1 153 ? -14.531 -0.921 5.055 1 93.56 153 MET A C 1
ATOM 1234 O O . MET A 1 153 ? -13.57 -0.155 5.008 1 93.56 153 MET A O 1
ATOM 1238 N N . GLY A 1 154 ? -14.766 -1.749 4.082 1 91.12 154 GLY A N 1
ATOM 1239 C CA . GLY A 1 154 ? -14.031 -1.723 2.83 1 91.12 154 GLY A CA 1
ATOM 1240 C C . GLY A 1 154 ? -14.391 -0.547 1.944 1 91.12 154 GLY A C 1
ATOM 1241 O O . GLY A 1 154 ? -13.641 -0.193 1.032 1 91.12 154 GLY A O 1
ATOM 1242 N N . LEU A 1 155 ? -15.516 0.008 2.203 1 91 155 LEU A N 1
ATOM 1243 C CA . LEU A 1 155 ? -15.992 1.151 1.433 1 91 155 LEU A CA 1
ATOM 1244 C C . LEU A 1 155 ? -15.523 2.461 2.059 1 91 155 LEU A C 1
ATOM 1246 O O . LEU A 1 155 ? -15.281 3.441 1.351 1 91 155 LEU A O 1
ATOM 1250 N N . VAL A 1 156 ? -15.523 2.5 3.361 1 92.56 156 VAL A N 1
ATOM 1251 C CA . VAL A 1 156 ? -15.039 3.633 4.148 1 92.56 156 VAL A CA 1
ATOM 1252 C C . VAL A 1 156 ? -13.867 3.193 5.023 1 92.56 156 VAL A C 1
ATOM 1254 O O . VAL A 1 156 ? -14.062 2.533 6.047 1 92.56 156 VAL A O 1
ATOM 1257 N N . LYS A 1 157 ? -12.773 3.635 4.727 1 89.69 157 LYS A N 1
ATOM 1258 C CA . LYS A 1 157 ? -11.594 3.152 5.441 1 89.69 157 LYS A CA 1
ATOM 1259 C C . LYS A 1 157 ? -11.125 4.168 6.48 1 89.69 157 LYS A C 1
ATOM 1261 O O . LYS A 1 157 ? -11.078 5.371 6.203 1 89.69 157 LYS A O 1
ATOM 1266 N N . LYS A 1 158 ? -10.914 3.646 7.625 1 88.69 158 LYS A N 1
ATOM 1267 C CA . LYS A 1 158 ? -10.352 4.426 8.719 1 88.69 158 LYS A CA 1
ATOM 1268 C C . LYS A 1 158 ? -9.125 3.744 9.312 1 88.69 158 LYS A C 1
ATOM 1270 O O . LYS A 1 158 ? -8.922 2.541 9.125 1 88.69 158 LYS A O 1
ATOM 1275 N N . SER A 1 159 ? -8.266 4.418 9.93 1 79.81 159 SER A N 1
ATOM 1276 C CA . SER A 1 159 ? -6.988 3.902 10.406 1 79.81 159 SER A CA 1
ATOM 1277 C C . SER A 1 159 ? -7.176 2.969 11.594 1 79.81 159 SER A C 1
ATOM 1279 O O . SER A 1 159 ? -6.395 2.033 11.781 1 79.81 159 SER A O 1
ATOM 1281 N N . ASP A 1 160 ? -8.148 3.275 12.336 1 83.94 160 ASP A N 1
ATOM 1282 C CA . ASP A 1 160 ? -8.438 2.469 13.523 1 83.94 160 ASP A CA 1
ATOM 1283 C C . ASP A 1 160 ? -9.906 2.043 13.555 1 83.94 160 ASP A C 1
ATOM 1285 O O . ASP A 1 160 ? -10.789 2.824 13.211 1 83.94 160 ASP A O 1
ATOM 1289 N N . ILE A 1 161 ? -10.055 0.805 14 1 88.19 161 ILE A N 1
ATOM 1290 C CA . ILE A 1 161 ? -11.391 0.213 13.977 1 88.19 161 ILE A CA 1
ATOM 1291 C C . ILE A 1 161 ? -12.312 1.004 14.891 1 88.19 161 ILE A C 1
ATOM 1293 O O . ILE A 1 161 ? -13.508 1.154 14.602 1 88.19 161 ILE A O 1
ATOM 1297 N N . GLN A 1 162 ? -11.867 1.538 15.969 1 88.5 162 GLN A N 1
ATOM 1298 C CA . GLN A 1 162 ? -12.695 2.242 16.938 1 88.5 162 GLN A CA 1
ATOM 1299 C C . GLN A 1 162 ? -13.203 3.566 16.375 1 88.5 162 GLN A C 1
ATOM 1301 O O . GLN A 1 162 ? -14.203 4.105 16.844 1 88.5 162 GLN A O 1
ATOM 1306 N N . GLN A 1 163 ? -12.586 4.043 15.367 1 89.62 163 GLN A N 1
ATOM 1307 C CA . GLN A 1 163 ? -12.906 5.344 14.789 1 89.62 163 GLN A CA 1
ATOM 1308 C C . GLN A 1 163 ? -14.227 5.293 14.016 1 89.62 163 GLN A C 1
ATOM 1310 O O . GLN A 1 163 ? -14.805 6.332 13.703 1 89.62 163 GLN A O 1
ATOM 1315 N N . TYR A 1 164 ? -14.609 4.094 13.703 1 92.94 164 TYR A N 1
ATOM 1316 C CA . TYR A 1 164 ? -15.883 3.961 13.008 1 92.94 164 TYR A CA 1
ATOM 1317 C C . TYR A 1 164 ? -17.031 4.406 13.891 1 92.94 164 TYR A C 1
ATOM 1319 O O . TYR A 1 164 ? -18.125 4.711 13.398 1 92.94 164 TYR A O 1
ATOM 1327 N N . TRP A 1 165 ? -16.781 4.445 15.164 1 92.88 165 TRP A N 1
ATOM 1328 C CA . TRP A 1 165 ? -17.797 4.863 16.125 1 92.88 165 TRP A CA 1
ATOM 1329 C C . TRP A 1 165 ? -17.438 6.199 16.766 1 92.88 165 TRP A C 1
ATOM 1331 O O . TRP A 1 165 ? -17.938 6.539 17.828 1 92.88 165 TRP A O 1
ATOM 1341 N N . SER A 1 166 ? -16.453 6.91 16.094 1 87.81 166 SER A N 1
ATOM 1342 C CA . SER A 1 166 ? -16.031 8.219 16.594 1 87.81 166 SER A CA 1
ATOM 1343 C C . SER A 1 166 ? -17.188 9.211 16.578 1 87.81 166 SER A C 1
ATOM 1345 O O . SER A 1 166 ? -18.016 9.188 15.664 1 87.81 166 SER A O 1
ATOM 1347 N N . ASN A 1 167 ? -17.125 10.094 17.516 1 81.75 167 ASN A N 1
ATOM 1348 C CA . ASN A 1 167 ? -18.156 11.141 17.578 1 81.75 167 ASN A CA 1
ATOM 1349 C C . ASN A 1 167 ? -17.656 12.445 16.969 1 81.75 167 ASN A C 1
ATOM 1351 O O . ASN A 1 167 ? -18.359 13.461 17.016 1 81.75 167 ASN A O 1
ATOM 1355 N N . SER A 1 168 ? -16.5 12.414 16.422 1 87.12 168 SER A N 1
ATOM 1356 C CA . SER A 1 168 ? -15.984 13.602 15.734 1 87.12 168 SER A CA 1
ATOM 1357 C C . SER A 1 168 ? -16.766 13.891 14.461 1 87.12 168 SER A C 1
ATOM 1359 O O . SER A 1 168 ? -17.047 12.977 13.688 1 87.12 168 SER A O 1
ATOM 1361 N N . GLU A 1 169 ? -17.047 15.094 14.297 1 88.38 169 GLU A N 1
ATOM 1362 C CA . GLU A 1 169 ? -17.797 15.5 13.109 1 88.38 169 GLU A CA 1
ATOM 1363 C C . GLU A 1 169 ? -17.016 15.172 11.836 1 88.38 169 GLU A C 1
ATOM 1365 O O . GLU A 1 169 ? -17.609 14.82 10.82 1 88.38 169 GLU A O 1
ATOM 1370 N N . VAL A 1 170 ? -15.812 15.273 11.969 1 90.75 170 VAL A N 1
ATOM 1371 C CA . VAL A 1 170 ? -14.93 15.133 10.805 1 90.75 170 VAL A CA 1
ATOM 1372 C C . VAL A 1 170 ? -14.961 13.688 10.312 1 90.75 170 VAL A C 1
ATOM 1374 O O . VAL A 1 170 ? -15 13.438 9.109 1 90.75 170 VAL A O 1
ATOM 1377 N N . MET A 1 171 ? -15.016 12.742 11.195 1 91.19 171 MET A N 1
ATOM 1378 C CA . MET A 1 171 ? -14.875 11.336 10.836 1 91.19 171 MET A CA 1
ATOM 1379 C C . MET A 1 171 ? -16.203 10.602 10.953 1 91.19 171 MET A C 1
ATOM 1381 O O . MET A 1 171 ? -16.266 9.391 10.773 1 91.19 171 MET A O 1
ATOM 1385 N N . ASP A 1 172 ? -17.188 11.336 11.203 1 90.5 172 ASP A N 1
ATOM 1386 C CA . ASP A 1 172 ? -18.469 10.727 11.516 1 90.5 172 ASP A CA 1
ATOM 1387 C C . ASP A 1 172 ? -18.984 9.906 10.336 1 90.5 172 ASP A C 1
ATOM 1389 O O . ASP A 1 172 ? -19.094 10.406 9.219 1 90.5 172 ASP A O 1
ATOM 1393 N N . THR A 1 173 ? -19.266 8.648 10.602 1 92.19 173 THR A N 1
ATOM 1394 C CA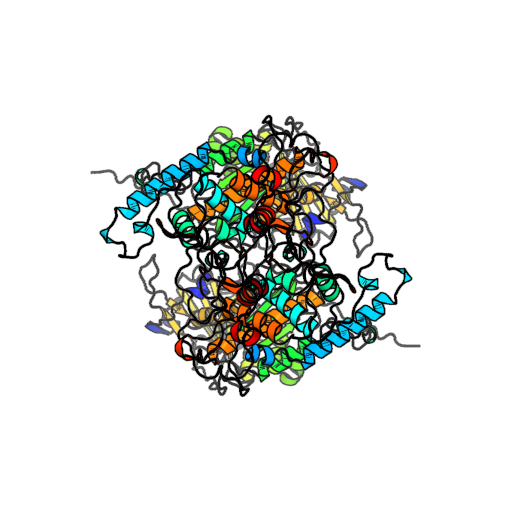 . THR A 1 173 ? -19.953 7.719 9.711 1 92.19 173 THR A CA 1
ATOM 1395 C C . THR A 1 173 ? -21.094 7.016 10.445 1 92.19 173 THR A C 1
ATOM 1397 O O . THR A 1 173 ? -20.938 5.875 10.883 1 92.19 173 THR A O 1
ATOM 1400 N N . PRO A 1 174 ? -22.219 7.57 10.422 1 91.06 174 PRO A N 1
ATOM 1401 C CA . PRO A 1 174 ? -23.328 7.152 11.289 1 91.06 174 PRO A CA 1
ATOM 1402 C C . PRO A 1 174 ? -23.734 5.699 11.055 1 91.06 174 PRO A C 1
ATOM 1404 O O . PRO A 1 174 ? -24.219 5.035 11.984 1 91.06 174 PRO A O 1
ATOM 1407 N N . PHE A 1 175 ? -23.578 5.16 9.977 1 93.25 175 PHE A N 1
ATOM 1408 C CA . PHE A 1 175 ? -24 3.811 9.602 1 93.25 175 PHE A CA 1
ATOM 1409 C C . PHE A 1 175 ? -23.547 2.801 10.656 1 93.25 175 PHE A C 1
ATOM 1411 O O . PHE A 1 175 ? -24.344 1.972 11.102 1 93.25 175 PHE A O 1
ATOM 1418 N N . PHE A 1 176 ? -22.359 2.875 11.102 1 94.56 176 PHE A N 1
ATOM 1419 C CA . PHE A 1 176 ? -21.781 1.876 11.992 1 94.56 176 PHE A CA 1
ATOM 1420 C C . PHE A 1 176 ? -22.406 1.948 13.375 1 94.56 176 PHE A C 1
ATOM 1422 O O . PHE A 1 176 ? -22.828 0.926 13.93 1 94.56 176 PHE A O 1
ATOM 1429 N N . ARG A 1 177 ? -22.547 3.139 13.891 1 92 177 ARG A N 1
ATOM 1430 C CA . ARG A 1 177 ? -23.109 3.295 15.227 1 92 177 ARG A CA 1
ATOM 1431 C C . ARG A 1 177 ? -24.609 3.004 15.227 1 92 177 ARG A C 1
ATOM 1433 O O . ARG A 1 177 ? -25.172 2.615 16.25 1 92 177 ARG A O 1
ATOM 1440 N N . ASN A 1 178 ? -25.266 3.199 14.086 1 90.44 178 ASN A N 1
ATOM 1441 C CA . ASN A 1 178 ? -26.703 2.998 13.977 1 90.44 178 ASN A CA 1
ATOM 1442 C C . ASN A 1 178 ? -27.078 1.517 14.031 1 90.44 178 ASN A C 1
ATOM 1444 O O . ASN A 1 178 ? -28.172 1.16 14.453 1 90.44 178 ASN A O 1
ATOM 1448 N N . TYR A 1 179 ? -26.188 0.683 13.711 1 94.44 179 TYR A N 1
ATOM 1449 C CA . TYR A 1 179 ? -26.594 -0.708 13.539 1 94.44 179 TYR A CA 1
ATOM 1450 C C . TYR A 1 179 ? -25.969 -1.593 14.609 1 94.44 179 TYR A C 1
ATOM 1452 O O . TYR A 1 179 ? -26.469 -2.682 14.898 1 94.44 179 TYR A O 1
ATOM 1460 N N . MET A 1 180 ? -24.844 -1.184 15.188 1 94.94 180 MET A N 1
ATOM 1461 C CA . MET A 1 180 ? -24.219 -1.93 16.281 1 94.94 180 MET A CA 1
ATOM 1462 C C . MET A 1 180 ? -23.344 -1.018 17.125 1 94.94 180 MET A C 1
ATOM 1464 O O . MET A 1 180 ? -22.625 -0.163 16.594 1 94.94 180 MET A O 1
ATOM 1468 N N . SER A 1 181 ? -23.438 -1.139 18.422 1 93.75 181 SER A N 1
ATOM 1469 C CA . SER A 1 181 ? -22.562 -0.355 19.297 1 93.75 181 SER A CA 1
ATOM 1470 C C . SER A 1 181 ? -21.109 -0.791 19.141 1 93.75 181 SER A C 1
ATOM 1472 O O . SER A 1 181 ? -20.828 -1.918 18.734 1 93.75 181 SER A O 1
ATOM 1474 N N . ARG A 1 182 ? -20.172 0.114 19.406 1 93.62 182 ARG A N 1
ATOM 1475 C CA . ARG A 1 182 ? -18.75 -0.148 19.297 1 93.62 182 ARG A CA 1
ATOM 1476 C C . ARG A 1 182 ? -18.344 -1.356 20.141 1 93.62 182 ARG A C 1
ATOM 1478 O O . ARG A 1 182 ? -17.719 -2.289 19.641 1 93.62 182 ARG A O 1
ATOM 1485 N N . ASP A 1 183 ? -18.766 -1.385 21.359 1 91.19 183 ASP A N 1
ATOM 1486 C CA . ASP A 1 183 ? -18.359 -2.43 22.297 1 91.19 183 ASP A CA 1
ATOM 1487 C C . ASP A 1 183 ? -18.906 -3.789 21.875 1 91.19 183 ASP A C 1
ATOM 1489 O O . ASP A 1 183 ? -18.234 -4.812 22.016 1 91.19 183 ASP A O 1
ATOM 1493 N N . ARG A 1 184 ? -20.156 -3.787 21.438 1 93.38 184 ARG A N 1
ATOM 1494 C CA . ARG A 1 184 ? -20.734 -5.043 20.969 1 93.38 184 ARG A CA 1
ATOM 1495 C C . ARG A 1 184 ? -19.984 -5.566 19.75 1 93.38 184 ARG A C 1
ATOM 1497 O O . ARG A 1 184 ? -19.688 -6.758 19.656 1 93.38 184 ARG A O 1
ATOM 1504 N N . PHE A 1 185 ? -19.703 -4.684 18.859 1 94.69 185 PHE A N 1
ATOM 1505 C CA . PHE A 1 185 ? -18.938 -5.066 17.672 1 94.69 185 PHE A CA 1
ATOM 1506 C C . PHE A 1 185 ? -17.594 -5.664 18.062 1 94.69 185 PHE A C 1
ATOM 1508 O O . PHE A 1 185 ? -17.219 -6.73 17.578 1 94.69 185 PHE A O 1
ATOM 1515 N N . LEU A 1 186 ? -16.875 -4.957 18.906 1 92.44 186 LEU A N 1
ATOM 1516 C CA . LEU A 1 186 ? -15.555 -5.398 19.328 1 92.44 186 LEU A CA 1
ATOM 1517 C C . LEU A 1 186 ? -15.633 -6.73 20.062 1 92.44 186 LEU A C 1
ATOM 1519 O O . LEU A 1 186 ? -14.734 -7.566 19.953 1 92.44 186 LEU A O 1
ATOM 1523 N N . ALA A 1 187 ? -16.688 -6.938 20.797 1 91.94 187 ALA A N 1
ATOM 1524 C CA . ALA A 1 187 ? -16.891 -8.203 21.484 1 91.94 187 ALA A CA 1
ATOM 1525 C C . ALA A 1 187 ? -17.047 -9.359 20.5 1 91.94 187 ALA A C 1
ATOM 1527 O O . ALA A 1 187 ? -16.391 -10.398 20.656 1 91.94 187 ALA A O 1
ATOM 1528 N N . ILE A 1 188 ? -17.875 -9.141 19.531 1 94.06 188 ILE A N 1
ATOM 1529 C CA . ILE A 1 188 ? -18.094 -10.18 18.531 1 94.06 188 ILE A CA 1
ATOM 1530 C C . ILE A 1 188 ? -16.812 -10.422 17.75 1 94.06 188 ILE A C 1
ATOM 1532 O O . ILE A 1 188 ? -16.422 -11.57 17.516 1 94.06 188 ILE A O 1
ATOM 1536 N N . HIS A 1 189 ? -16.125 -9.352 17.391 1 93.31 189 HIS A N 1
ATOM 1537 C CA . HIS A 1 189 ? -14.875 -9.422 16.641 1 93.31 189 HIS A CA 1
ATOM 1538 C C . HIS A 1 189 ? -13.812 -10.211 17.406 1 93.31 189 HIS A C 1
ATOM 1540 O O . HIS A 1 189 ? -13.133 -11.062 16.828 1 93.31 189 HIS A O 1
ATOM 1546 N N . SER A 1 190 ? -13.656 -10.008 18.656 1 90.62 190 SER A N 1
ATOM 1547 C CA . SER A 1 190 ? -12.641 -10.656 19.469 1 90.62 190 SER A CA 1
ATOM 1548 C C . SER A 1 190 ? -12.953 -12.133 19.672 1 90.62 190 SER A C 1
ATOM 1550 O O . SER A 1 190 ? -12.039 -12.953 19.828 1 90.62 190 SER A O 1
ATOM 1552 N N . ASN A 1 191 ? -14.234 -12.453 19.625 1 92.44 191 ASN A N 1
ATOM 1553 C CA . ASN A 1 191 ? -14.609 -13.836 19.922 1 92.44 191 ASN A CA 1
ATOM 1554 C C . ASN A 1 191 ? -14.961 -14.602 18.656 1 92.44 191 ASN A C 1
ATOM 1556 O O . ASN A 1 191 ? -15.344 -15.773 18.719 1 92.44 191 ASN A O 1
ATOM 1560 N N . LEU A 1 192 ? -14.844 -13.961 17.547 1 94.12 192 LEU A N 1
ATOM 1561 C CA . LEU A 1 192 ? -15.141 -14.625 16.281 1 94.12 192 LEU A CA 1
ATOM 1562 C C . LEU A 1 192 ? -14.32 -15.906 16.141 1 94.12 192 LEU A C 1
ATOM 1564 O O . LEU A 1 192 ? -13.094 -15.883 16.297 1 94.12 192 LEU A O 1
ATOM 1568 N N . HIS A 1 193 ? -14.969 -16.984 15.898 1 94.94 193 HIS A N 1
ATOM 1569 C CA . HIS A 1 193 ? -14.32 -18.281 15.836 1 94.94 193 HIS A CA 1
ATOM 1570 C C . HIS A 1 193 ? -15.039 -19.203 14.859 1 94.94 193 HIS A C 1
ATOM 1572 O O . HIS A 1 193 ? -16.25 -19.078 14.641 1 94.94 193 HIS A O 1
ATOM 1578 N N . LEU A 1 194 ? -14.273 -20.156 14.352 1 95.94 194 LEU A N 1
ATOM 1579 C CA . LEU A 1 194 ? -14.844 -20.984 13.281 1 95.94 194 LEU A CA 1
ATOM 1580 C C . LEU A 1 194 ? -14.82 -22.453 13.664 1 95.94 194 LEU A C 1
ATOM 1582 O O . LEU A 1 194 ? -15.461 -23.281 13.008 1 95.94 194 LEU A O 1
ATOM 1586 N N . VAL A 1 195 ? -14.047 -22.797 14.758 1 95.62 195 VAL A N 1
ATOM 1587 C CA . VAL A 1 195 ? -13.883 -24.219 15.086 1 95.62 195 VAL A CA 1
ATOM 1588 C C . VAL A 1 195 ? -13.914 -24.391 16.609 1 95.62 195 VAL A C 1
ATOM 1590 O O . VAL A 1 195 ? -13.82 -23.422 17.359 1 95.62 195 VAL A O 1
ATOM 1593 N N . ASP A 1 196 ? -14.07 -25.625 16.922 1 92.94 196 ASP A N 1
ATOM 1594 C CA . ASP A 1 196 ? -13.922 -26.016 18.312 1 92.94 196 ASP A CA 1
ATOM 1595 C C . ASP A 1 196 ? -12.453 -26.266 18.656 1 92.94 196 ASP A C 1
ATOM 1597 O O . ASP A 1 196 ? -11.875 -27.25 18.219 1 92.94 196 ASP A O 1
ATOM 1601 N N . ASN A 1 197 ? -11.922 -25.484 19.516 1 89.62 197 ASN A N 1
ATOM 1602 C CA . ASN A 1 197 ? -10.508 -25.547 19.844 1 89.62 197 ASN A CA 1
ATOM 1603 C C . ASN A 1 197 ? -10.141 -26.859 20.5 1 89.62 197 ASN A C 1
ATOM 1605 O O . ASN A 1 197 ? -8.984 -27.297 20.453 1 89.62 197 ASN A O 1
ATOM 1609 N N . GLU A 1 198 ? -11.094 -27.438 21.062 1 88.06 198 GLU A N 1
ATOM 1610 C CA . GLU A 1 198 ? -10.836 -28.672 21.781 1 88.06 198 GLU A CA 1
ATOM 1611 C C . GLU A 1 198 ? -10.508 -29.812 20.812 1 88.06 198 GLU A C 1
ATOM 1613 O O . GLU A 1 198 ? -9.883 -30.797 21.203 1 88.06 198 GLU A O 1
ATOM 1618 N N . ARG A 1 199 ? -10.812 -29.625 19.672 1 91.25 199 ARG A N 1
ATOM 1619 C CA . ARG A 1 199 ? -10.617 -30.688 18.672 1 91.25 199 ARG A CA 1
ATOM 1620 C C . ARG A 1 199 ? -9.273 -30.531 17.969 1 91.25 199 ARG A C 1
ATOM 1622 O O . ARG A 1 199 ? -8.914 -31.344 17.125 1 91.25 199 ARG A O 1
ATOM 1629 N N . GLN A 1 200 ? -8.547 -29.547 18.281 1 91.31 200 GLN A N 1
ATOM 1630 C CA . GLN A 1 200 ? -7.289 -29.281 17.594 1 91.31 200 GLN A CA 1
ATOM 1631 C C . GLN A 1 200 ? -6.211 -30.281 18.016 1 91.31 200 GLN A C 1
ATOM 1633 O O . GLN A 1 200 ? -5.98 -30.484 19.203 1 91.31 200 GLN A O 1
ATOM 1638 N N . VAL A 1 201 ? -5.613 -30.859 17.031 1 90.88 201 VAL A N 1
ATOM 1639 C CA . VAL A 1 201 ? -4.492 -31.75 17.266 1 90.88 201 VAL A CA 1
ATOM 1640 C C . VAL A 1 201 ? -3.221 -30.938 17.5 1 90.88 201 VAL A C 1
ATOM 1642 O O . VAL A 1 201 ? -2.955 -29.969 16.797 1 90.88 201 VAL A O 1
ATOM 1645 N N . GLN A 1 202 ? -2.492 -31.375 18.453 1 87.38 202 GLN A N 1
ATOM 1646 C CA . GLN A 1 202 ? -1.285 -30.641 18.828 1 87.38 202 GLN A CA 1
ATOM 1647 C C . GLN A 1 202 ? -0.181 -30.844 17.781 1 87.38 202 GLN A C 1
ATOM 1649 O O . GLN A 1 202 ? -0.151 -31.875 17.109 1 87.38 202 GLN A O 1
ATOM 1654 N N . ARG A 1 203 ? 0.642 -29.891 17.797 1 83.5 203 ARG A N 1
ATOM 1655 C CA . ARG A 1 203 ? 1.76 -29.953 16.859 1 83.5 203 ARG A CA 1
ATOM 1656 C C . ARG A 1 203 ? 2.633 -31.188 17.125 1 83.5 203 ARG A C 1
ATOM 1658 O O . ARG A 1 203 ? 2.904 -31.516 18.281 1 83.5 203 ARG A O 1
ATOM 1665 N N . GLY A 1 204 ? 3.031 -31.812 16.109 1 78.94 204 GLY A N 1
ATOM 1666 C CA . GLY A 1 204 ? 3.891 -32.969 16.25 1 78.94 204 GLY A CA 1
ATOM 1667 C C . GLY A 1 204 ? 3.135 -34.281 16.188 1 78.94 204 GLY A C 1
ATOM 1668 O O . GLY A 1 204 ? 3.738 -35.344 16.016 1 78.94 204 GLY A O 1
ATOM 1669 N N . HIS A 1 205 ? 1.887 -34.188 16.359 1 87.5 205 HIS A N 1
ATOM 1670 C CA . HIS A 1 205 ? 1.07 -35.375 16.281 1 87.5 205 HIS A CA 1
ATOM 1671 C C . HIS A 1 205 ? 0.496 -35.594 14.883 1 87.5 205 HIS A C 1
ATOM 1673 O O . HIS A 1 205 ? 0.407 -34.625 14.102 1 87.5 205 HIS A O 1
ATOM 1679 N N . VAL A 1 206 ? 0.161 -36.781 14.625 1 85.62 206 VAL A N 1
ATOM 1680 C CA . VAL A 1 206 ? -0.427 -37.125 13.328 1 85.62 206 VAL A CA 1
ATOM 1681 C C . VAL A 1 206 ? -1.792 -36.438 13.195 1 85.62 206 VAL A C 1
ATOM 1683 O O . VAL A 1 206 ? -2.607 -36.5 14.117 1 85.62 206 VAL A O 1
ATOM 1686 N N . GLY A 1 207 ? -1.896 -35.719 12.094 1 83.88 207 GLY A N 1
ATOM 1687 C CA . GLY A 1 207 ? -3.166 -35.062 11.844 1 83.88 207 GLY A CA 1
ATOM 1688 C C . GLY A 1 207 ? -3.135 -33.562 12.156 1 83.88 207 GLY A C 1
ATOM 1689 O O . GLY A 1 207 ? -4.16 -32.875 12.062 1 83.88 207 GLY A O 1
ATOM 1690 N N . PHE A 1 208 ? -2.057 -33.156 12.516 1 88.06 208 PHE A N 1
ATOM 1691 C CA . PHE A 1 208 ? -1.918 -31.734 12.789 1 88.06 208 PHE A CA 1
ATOM 1692 C C . PHE A 1 208 ? -2.174 -30.906 11.531 1 88.06 208 PHE A C 1
ATOM 1694 O O . PHE A 1 208 ? -1.632 -31.203 10.469 1 88.06 208 PHE A O 1
ATOM 1701 N N . ASP A 1 209 ? -2.965 -29.922 11.633 1 88.81 209 ASP A N 1
ATOM 1702 C CA . ASP A 1 209 ? -3.295 -29 10.562 1 88.81 209 ASP A CA 1
ATOM 1703 C C . ASP A 1 209 ? -3.02 -27.562 10.977 1 88.81 209 ASP A C 1
ATOM 1705 O O . ASP A 1 209 ? -3.752 -26.984 11.789 1 88.81 209 ASP A O 1
ATOM 1709 N N . PRO A 1 210 ? -1.965 -27 10.352 1 87.88 210 PRO A N 1
ATOM 1710 C CA . PRO A 1 210 ? -1.656 -25.609 10.711 1 87.88 210 PRO A CA 1
ATOM 1711 C C . PRO A 1 210 ? -2.809 -24.656 10.414 1 87.88 210 PRO A C 1
ATOM 1713 O O . PRO A 1 210 ? -2.869 -23.562 10.984 1 87.88 210 PRO A O 1
ATOM 1716 N N . LEU A 1 211 ? -3.74 -25.109 9.57 1 92 211 LEU A N 1
ATOM 1717 C CA . LEU A 1 211 ? -4.852 -24.25 9.188 1 92 211 LEU A CA 1
ATOM 1718 C C . LEU A 1 211 ? -6.141 -24.688 9.875 1 92 211 LEU A C 1
ATOM 1720 O O . LEU A 1 211 ? -7.238 -24.359 9.422 1 92 211 LEU A O 1
ATOM 1724 N N . PHE A 1 212 ? -6.059 -25.375 10.93 1 93.44 212 PHE A N 1
ATOM 1725 C CA . PHE A 1 212 ? -7.195 -25.984 11.617 1 93.44 212 PHE A CA 1
ATOM 1726 C C . PHE A 1 212 ? -8.242 -24.922 11.961 1 93.44 212 PHE A C 1
ATOM 1728 O O . PHE A 1 212 ? -9.438 -25.125 11.75 1 93.44 212 PHE A O 1
ATOM 1735 N N . LYS A 1 213 ? -7.836 -23.812 12.453 1 93 213 LYS A N 1
ATOM 1736 C CA . LYS A 1 213 ? -8.719 -22.781 12.984 1 93 213 LYS A CA 1
ATOM 1737 C C . LYS A 1 213 ? -9.586 -22.188 11.883 1 93 213 LYS A C 1
ATOM 1739 O O . LYS A 1 213 ? -10.633 -21.594 12.156 1 93 213 LYS A O 1
ATOM 1744 N N . ILE A 1 214 ? -9.18 -22.281 10.578 1 94.88 214 ILE A N 1
ATOM 1745 C CA . ILE A 1 214 ? -9.93 -21.656 9.492 1 94.88 214 ILE A CA 1
ATOM 1746 C C . ILE A 1 214 ? -10.281 -22.719 8.445 1 94.88 214 ILE A C 1
ATOM 1748 O O . ILE A 1 214 ? -10.812 -22.406 7.383 1 94.88 214 ILE A O 1
ATOM 1752 N N . ARG A 1 215 ? -10.055 -23.953 8.672 1 94.19 215 ARG A N 1
ATOM 1753 C CA . ARG A 1 215 ? -10.203 -25.047 7.73 1 94.19 215 ARG A CA 1
ATOM 1754 C C . ARG A 1 215 ? -11.633 -25.141 7.207 1 94.19 215 ARG A C 1
ATOM 1756 O O . ARG A 1 215 ? -11.852 -25.328 6.008 1 94.19 215 ARG A O 1
ATOM 1763 N N . PRO A 1 216 ? -12.641 -24.984 8.102 1 95.25 216 PRO A N 1
ATOM 1764 C CA . PRO A 1 216 ? -14.016 -25.109 7.598 1 95.25 216 PRO A CA 1
ATOM 1765 C C . PRO A 1 216 ? -14.344 -24.078 6.516 1 95.25 216 PRO A C 1
ATOM 1767 O O . PRO A 1 216 ? -15.039 -24.406 5.547 1 95.25 216 PRO A O 1
ATOM 1770 N N . PHE A 1 217 ? -13.844 -22.938 6.707 1 96.25 217 PHE A N 1
ATOM 1771 C CA . PHE A 1 217 ? -14.125 -21.875 5.734 1 96.25 217 PHE A CA 1
ATOM 1772 C C . PHE A 1 217 ? -13.352 -22.125 4.441 1 96.25 217 PHE A C 1
ATOM 1774 O O . PHE A 1 217 ? -13.898 -21.953 3.348 1 96.25 217 PHE A O 1
ATOM 1781 N N . ILE A 1 218 ? -12.125 -22.5 4.504 1 95.62 218 ILE A N 1
ATOM 1782 C CA . ILE A 1 218 ? -11.312 -22.812 3.34 1 95.62 218 ILE A CA 1
ATOM 1783 C C . ILE A 1 218 ? -11.969 -23.938 2.537 1 95.62 218 ILE A C 1
ATOM 1785 O O . ILE A 1 218 ? -12.078 -23.844 1.312 1 95.62 218 ILE A O 1
ATOM 1789 N N . THR A 1 219 ? -12.375 -24.922 3.244 1 94.69 219 THR A N 1
ATOM 1790 C CA . THR A 1 219 ? -13.023 -26.062 2.604 1 94.69 219 THR A CA 1
ATOM 1791 C C . THR A 1 219 ? -14.281 -25.625 1.864 1 94.69 219 THR A C 1
ATOM 1793 O O . THR A 1 219 ? -14.508 -26.031 0.72 1 94.69 219 THR A O 1
ATOM 1796 N N . LEU A 1 220 ? -15.07 -24.828 2.514 1 95.81 220 LEU A N 1
ATOM 1797 C CA . LEU A 1 220 ? -16.297 -24.328 1.901 1 95.81 220 LEU A CA 1
ATOM 1798 C C . LEU A 1 220 ? -15.992 -23.578 0.608 1 95.81 220 LEU A C 1
ATOM 1800 O O . LEU A 1 220 ? -16.609 -23.844 -0.427 1 95.81 220 LEU A O 1
ATOM 1804 N N . ILE A 1 221 ? -15.078 -22.656 0.659 1 96.19 221 ILE A N 1
ATOM 1805 C CA . ILE A 1 221 ? -14.75 -21.797 -0.47 1 96.19 221 ILE A CA 1
ATOM 1806 C C . ILE A 1 221 ? -14.156 -22.625 -1.604 1 96.19 221 ILE A C 1
ATOM 1808 O O . ILE A 1 221 ? -14.523 -22.453 -2.77 1 96.19 221 ILE A O 1
ATOM 1812 N N . MET A 1 222 ? -13.266 -23.531 -1.282 1 95 222 MET A N 1
ATOM 1813 C CA . MET A 1 222 ? -12.578 -24.328 -2.281 1 95 222 MET A CA 1
ATOM 1814 C C . MET A 1 222 ? -13.547 -25.281 -2.98 1 95 222 MET A C 1
ATOM 1816 O O . MET A 1 222 ? -13.281 -25.734 -4.094 1 95 222 MET A O 1
ATOM 1820 N N . GLU A 1 223 ? -14.578 -25.547 -2.352 1 95.69 223 GLU A N 1
ATOM 1821 C CA . GLU A 1 223 ? -15.625 -26.344 -2.971 1 95.69 223 GLU A CA 1
ATOM 1822 C C . GLU A 1 223 ? -16.547 -25.5 -3.834 1 95.69 223 GLU A C 1
ATOM 1824 O O . GLU A 1 223 ? -16.891 -25.875 -4.953 1 95.69 223 GLU A O 1
ATOM 1829 N N . ARG A 1 224 ? -16.891 -24.344 -3.375 1 96.81 224 ARG A N 1
ATOM 1830 C CA . ARG A 1 224 ? -17.922 -23.531 -4.004 1 96.81 224 ARG A CA 1
ATOM 1831 C C . ARG A 1 224 ? -17.359 -22.766 -5.195 1 96.81 224 ARG A C 1
ATOM 1833 O O . ARG A 1 224 ? -18.031 -22.609 -6.219 1 96.81 224 ARG A O 1
ATOM 1840 N N . PHE A 1 225 ? -16.188 -22.234 -5.137 1 97.81 225 PHE A N 1
ATOM 1841 C CA . PHE A 1 225 ? -15.625 -21.375 -6.164 1 97.81 225 PHE A CA 1
ATOM 1842 C C . PHE A 1 225 ? -15.641 -22.062 -7.523 1 97.81 225 PHE A C 1
ATOM 1844 O O . PHE A 1 225 ? -16.188 -21.516 -8.492 1 97.81 225 PHE A O 1
ATOM 1851 N N . PRO A 1 226 ? -15.094 -23.328 -7.613 1 96.94 226 PRO A N 1
ATOM 1852 C CA . PRO A 1 226 ? -15.117 -23.984 -8.922 1 96.94 226 PRO A CA 1
ATOM 1853 C C . PRO A 1 226 ? -16.484 -24.562 -9.266 1 96.94 226 PRO A C 1
ATOM 1855 O O . PRO A 1 226 ? -16.812 -24.75 -10.445 1 96.94 226 PRO A O 1
ATOM 1858 N N . GLU A 1 227 ? -17.297 -24.859 -8.289 1 96.5 227 GLU A N 1
ATOM 1859 C CA . GLU A 1 227 ? -18.594 -25.469 -8.508 1 96.5 227 GLU A CA 1
ATOM 1860 C C . GLU A 1 227 ? -19.594 -24.469 -9.094 1 96.5 227 GLU A C 1
ATOM 1862 O O . GLU A 1 227 ? -20.375 -24.812 -9.977 1 96.5 227 GLU A O 1
ATOM 1867 N N . VAL A 1 228 ? -19.547 -23.266 -8.672 1 96.94 228 VAL A N 1
ATOM 1868 C CA . VAL A 1 228 ? -20.531 -22.25 -9 1 96.94 228 VAL A CA 1
ATOM 1869 C C . VAL A 1 228 ? -20.281 -21.719 -10.414 1 96.94 228 VAL A C 1
ATOM 1871 O O . VAL A 1 228 ? -21.234 -21.391 -11.133 1 96.94 228 VAL A O 1
ATOM 1874 N N . TYR A 1 229 ? -19.047 -21.672 -10.852 1 97.5 229 TYR A N 1
ATOM 1875 C CA . TYR A 1 229 ? -18.703 -21.016 -12.102 1 97.5 229 TYR A CA 1
ATOM 1876 C C . TYR A 1 229 ? -17.625 -21.781 -12.852 1 97.5 229 TYR A C 1
ATOM 1878 O O . TYR A 1 229 ? -16.641 -22.219 -12.25 1 97.5 229 TYR A O 1
ATOM 1886 N N . THR A 1 230 ? -17.875 -22.031 -14.141 1 96.81 230 THR A N 1
ATOM 1887 C CA . THR A 1 230 ? -16.859 -22.562 -15.047 1 96.81 230 THR A CA 1
ATOM 1888 C C . THR A 1 230 ? -16.172 -21.438 -15.805 1 96.81 230 THR A C 1
ATOM 1890 O O . THR A 1 230 ? -16.812 -20.688 -16.547 1 96.81 230 THR A O 1
ATOM 1893 N N . PRO A 1 231 ? -14.898 -21.297 -15.633 1 97.31 231 PRO A N 1
ATOM 1894 C CA . PRO A 1 231 ? -14.18 -20.141 -16.188 1 97.31 231 PRO A CA 1
ATOM 1895 C C . PRO A 1 231 ? -13.961 -20.266 -17.703 1 97.31 231 PRO A C 1
ATOM 1897 O O . PRO A 1 231 ? -14.242 -21.312 -18.281 1 97.31 231 PRO A O 1
ATOM 1900 N N . GLU A 1 232 ? -13.492 -19.203 -18.297 1 97.19 232 GLU A N 1
ATOM 1901 C CA . GLU A 1 232 ? -13.078 -19.156 -19.688 1 97.19 232 GLU A CA 1
ATOM 1902 C C . GLU A 1 232 ? -11.758 -19.891 -19.906 1 97.19 232 GLU A C 1
ATOM 1904 O O . GLU A 1 232 ? -11.164 -20.406 -18.953 1 97.19 232 GLU A O 1
ATOM 1909 N N . LYS A 1 233 ? -11.344 -19.984 -21.094 1 97.31 233 LYS A N 1
ATOM 1910 C CA . LYS A 1 233 ? -10.211 -20.797 -21.531 1 97.31 233 LYS A CA 1
ATOM 1911 C C . LYS A 1 233 ? -8.914 -20.312 -20.875 1 97.31 233 LYS A C 1
ATOM 1913 O O . LYS A 1 233 ? -8.117 -21.125 -20.391 1 97.31 233 LYS A O 1
ATOM 1918 N N . GLU A 1 234 ? -8.68 -18.984 -20.859 1 98.06 234 GLU A N 1
ATOM 1919 C CA . GLU A 1 234 ? -7.406 -18.438 -20.422 1 98.06 234 GLU A CA 1
ATOM 1920 C C . GLU A 1 234 ? -7.387 -18.25 -18.906 1 98.06 234 GLU A C 1
ATOM 1922 O O . GLU A 1 234 ? -8.25 -17.578 -18.344 1 98.06 234 GLU A O 1
ATOM 1927 N N . LEU A 1 235 ? -6.414 -18.844 -18.25 1 98.25 235 LEU A N 1
ATOM 1928 C CA . LEU A 1 235 ? -6.266 -18.781 -16.797 1 98.25 235 LEU A CA 1
ATOM 1929 C C . LEU A 1 235 ? -4.918 -18.188 -16.406 1 98.25 235 LEU A C 1
ATOM 1931 O O . LEU A 1 235 ? -3.979 -18.188 -17.203 1 98.25 235 LEU A O 1
ATOM 1935 N N . SER A 1 236 ? -4.863 -17.656 -15.258 1 97.5 236 SER A N 1
ATOM 1936 C CA . SER A 1 236 ? -3.625 -17.141 -14.672 1 97.5 236 SER A CA 1
ATOM 1937 C C . SER A 1 236 ? -3.314 -17.828 -13.352 1 97.5 236 SER A C 1
ATOM 1939 O O . SER A 1 236 ? -4.203 -18.016 -12.516 1 97.5 236 SER A O 1
ATOM 1941 N N . PHE A 1 237 ? -2.094 -18.25 -13.188 1 97.19 237 PHE A N 1
ATOM 1942 C CA . PHE A 1 237 ? -1.621 -18.859 -11.953 1 97.19 237 PHE A CA 1
ATOM 1943 C C . PHE A 1 237 ? -0.521 -18.031 -11.312 1 97.19 237 PHE A C 1
ATOM 1945 O O . PHE A 1 237 ? 0.496 -17.734 -11.945 1 97.19 237 PHE A O 1
ATOM 1952 N N . ASP A 1 238 ? -0.686 -17.594 -10.117 1 93.25 238 ASP A N 1
ATOM 1953 C CA . ASP A 1 238 ? 0.289 -16.75 -9.43 1 93.25 238 ASP A CA 1
ATOM 1954 C C . ASP A 1 238 ? 0.063 -16.781 -7.918 1 93.25 238 ASP A C 1
ATOM 1956 O O . ASP A 1 238 ? -0.759 -17.547 -7.422 1 93.25 238 ASP A O 1
ATOM 1960 N N . GLU A 1 239 ? 0.882 -15.992 -7.246 1 89.31 239 GLU A N 1
ATOM 1961 C CA . GLU A 1 239 ? 0.789 -15.93 -5.793 1 89.31 239 GLU A CA 1
ATOM 1962 C C . GLU A 1 239 ? 0.034 -14.68 -5.344 1 89.31 239 GLU A C 1
ATOM 1964 O O . GLU A 1 239 ? 0.192 -13.609 -5.93 1 89.31 239 GLU A O 1
ATOM 1969 N N . GLY A 1 240 ? -0.906 -14.883 -4.48 1 85.94 240 GLY A N 1
ATOM 1970 C CA . GLY A 1 240 ? -1.484 -13.781 -3.719 1 85.94 240 GLY A CA 1
ATOM 1971 C C . GLY A 1 240 ? -0.933 -13.68 -2.309 1 85.94 240 GLY A C 1
ATOM 1972 O O . GLY A 1 240 ? -0.285 -14.609 -1.821 1 85.94 240 GLY A O 1
ATOM 1973 N N . THR A 1 241 ? -1.024 -12.492 -1.676 1 83.75 241 THR A N 1
ATOM 1974 C CA . THR A 1 241 ? -0.496 -12.328 -0.326 1 83.75 241 THR A CA 1
ATOM 1975 C C . THR A 1 241 ? -1.533 -11.672 0.585 1 83.75 241 THR A C 1
ATOM 1977 O O . THR A 1 241 ? -2.041 -10.594 0.282 1 83.75 241 THR A O 1
ATOM 1980 N N . CYS A 1 242 ? -1.903 -12.398 1.584 1 86.06 242 CYS A N 1
ATOM 1981 C CA . CYS A 1 242 ? -2.65 -11.805 2.689 1 86.06 242 CYS A CA 1
ATOM 1982 C C . CYS A 1 242 ? -1.708 -11.164 3.701 1 86.06 242 CYS A C 1
ATOM 1984 O O . CYS A 1 242 ? -0.95 -11.859 4.379 1 86.06 242 CYS A O 1
ATOM 1986 N N . GLY A 1 243 ? -1.777 -9.859 3.764 1 81.19 243 GLY A N 1
ATOM 1987 C CA . GLY A 1 243 ? -0.84 -9.133 4.609 1 81.19 243 GLY A CA 1
ATOM 1988 C C . GLY A 1 243 ? -0.905 -9.555 6.066 1 81.19 243 GLY A C 1
ATOM 1989 O O . GLY A 1 243 ? -1.992 -9.68 6.633 1 81.19 243 GLY A O 1
ATOM 1990 N N . TRP A 1 244 ? 0.243 -9.891 6.637 1 74.62 244 TRP A N 1
ATOM 1991 C CA . TRP A 1 244 ? 0.375 -10.25 8.047 1 74.62 244 TRP A CA 1
ATOM 1992 C C . TRP A 1 244 ? 1.768 -9.906 8.562 1 74.62 244 TRP A C 1
ATOM 1994 O O . TRP A 1 244 ? 2.773 -10.344 7.996 1 74.62 244 TRP A O 1
ATOM 2004 N N . LYS A 1 245 ? 1.832 -9.133 9.594 1 68.5 245 LYS A N 1
ATOM 2005 C CA . LYS A 1 245 ? 3.131 -8.711 10.109 1 68.5 245 LYS A CA 1
ATOM 2006 C C . LYS A 1 245 ? 3.438 -9.398 11.438 1 68.5 245 LYS A C 1
ATOM 2008 O O . LYS A 1 245 ? 4.559 -9.32 11.945 1 68.5 245 LYS A O 1
ATOM 2013 N N . GLY A 1 246 ? 2.467 -10.148 12.008 1 69.12 246 GLY A N 1
ATOM 2014 C CA . GLY A 1 246 ? 2.67 -10.82 13.289 1 69.12 246 GLY A CA 1
ATOM 2015 C C . GLY A 1 246 ? 3.471 -12.102 13.172 1 69.12 246 GLY A C 1
ATOM 2016 O O . GLY A 1 246 ? 3.955 -12.438 12.094 1 69.12 246 GLY A O 1
ATOM 2017 N N . ASN A 1 247 ? 3.67 -12.664 14.258 1 68 247 ASN A N 1
ATOM 2018 C CA . ASN A 1 247 ? 4.41 -13.914 14.297 1 68 247 ASN A CA 1
ATOM 2019 C C . ASN A 1 247 ? 3.594 -15.07 13.727 1 68 247 ASN A C 1
ATOM 2021 O O . ASN A 1 247 ? 2.459 -15.297 14.148 1 68 247 ASN A O 1
ATOM 2025 N N . LEU A 1 248 ? 4.078 -15.57 12.734 1 71.75 248 LEU A N 1
ATOM 2026 C CA . LEU A 1 248 ? 3.471 -16.719 12.07 1 71.75 248 LEU A CA 1
ATOM 2027 C C . LEU A 1 248 ? 4.527 -17.562 11.359 1 71.75 248 LEU A C 1
ATOM 2029 O O . LEU A 1 248 ? 5.367 -17.016 10.633 1 71.75 248 LEU A O 1
ATOM 2033 N N . ARG A 1 249 ? 4.516 -18.766 11.578 1 66.19 249 ARG A N 1
ATOM 2034 C CA . ARG A 1 249 ? 5.551 -19.672 11.094 1 66.19 249 ARG A CA 1
ATOM 2035 C C . ARG A 1 249 ? 5.613 -19.672 9.57 1 66.19 249 ARG A C 1
ATOM 2037 O O . ARG A 1 249 ? 6.691 -19.797 8.992 1 66.19 249 ARG A O 1
ATOM 2044 N N . PHE A 1 250 ? 4.539 -19.547 8.992 1 68.94 250 PHE A N 1
ATOM 2045 C CA . PHE A 1 250 ? 4.543 -19.656 7.535 1 68.94 250 PHE A CA 1
ATOM 2046 C C . PHE A 1 250 ? 4.383 -18.297 6.887 1 68.94 250 PHE A C 1
ATOM 2048 O O . PHE A 1 250 ? 3.852 -18.172 5.781 1 68.94 250 PHE A O 1
ATOM 2055 N N . LYS A 1 251 ? 4.758 -17.359 7.57 1 68.81 251 LYS A N 1
ATOM 2056 C CA . LYS A 1 251 ? 4.82 -16.016 7.004 1 68.81 251 LYS A CA 1
ATOM 2057 C C . LYS A 1 251 ? 5.906 -15.922 5.934 1 68.81 251 LYS A C 1
ATOM 2059 O O . LYS A 1 251 ? 6.988 -16.5 6.086 1 68.81 251 LYS A O 1
ATOM 2064 N N . VAL A 1 252 ? 5.555 -15.227 4.867 1 70.5 252 VAL A N 1
ATOM 2065 C CA . VAL A 1 252 ? 6.504 -15.109 3.766 1 70.5 252 VAL A CA 1
ATOM 2066 C C . VAL A 1 252 ? 6.824 -13.633 3.516 1 70.5 252 VAL A C 1
ATOM 2068 O O . VAL A 1 252 ? 6.047 -12.75 3.885 1 70.5 252 VAL A O 1
ATOM 2071 N N . TYR A 1 253 ? 8 -13.375 3.004 1 66.94 253 TYR A N 1
ATOM 2072 C CA . TYR A 1 253 ? 8.438 -12.047 2.594 1 66.94 253 TYR A CA 1
ATOM 2073 C C . TYR A 1 253 ? 8.609 -11.969 1.081 1 66.94 253 TYR A C 1
ATOM 2075 O O . TYR A 1 253 ? 9.336 -12.766 0.489 1 66.94 253 TYR A O 1
ATOM 2083 N N . ASN A 1 254 ? 7.805 -11.086 0.458 1 64.81 254 ASN A N 1
ATOM 2084 C CA . ASN A 1 254 ? 7.898 -10.867 -0.981 1 64.81 254 ASN A CA 1
ATOM 2085 C C . ASN A 1 254 ? 8.102 -9.391 -1.31 1 64.81 254 ASN A C 1
ATOM 2087 O O . ASN A 1 254 ? 7.141 -8.625 -1.38 1 64.81 254 ASN A O 1
ATOM 2091 N N . PRO A 1 255 ? 9.312 -8.953 -1.672 1 61.41 255 PRO A N 1
ATOM 2092 C CA . PRO A 1 255 ? 9.594 -7.535 -1.89 1 61.41 255 PRO A CA 1
ATOM 2093 C C . PRO A 1 255 ? 8.945 -6.992 -3.158 1 61.41 255 PRO A C 1
ATOM 2095 O O . PRO A 1 255 ? 8.758 -5.781 -3.287 1 61.41 255 PRO A O 1
ATOM 2098 N N . ALA A 1 256 ? 8.617 -7.93 -4.066 1 61.69 256 ALA A N 1
ATOM 2099 C CA . ALA A 1 256 ? 8.07 -7.504 -5.352 1 61.69 256 ALA A CA 1
ATOM 2100 C C . ALA A 1 256 ? 6.617 -7.062 -5.219 1 61.69 256 ALA A C 1
ATOM 2102 O O . ALA A 1 256 ? 6.094 -6.355 -6.082 1 61.69 256 ALA A O 1
ATOM 2103 N N . LYS A 1 257 ? 6.027 -7.555 -4.145 1 63.56 257 LYS A N 1
ATOM 2104 C CA . LYS A 1 257 ? 4.613 -7.242 -3.971 1 63.56 257 LYS A CA 1
ATOM 2105 C C . LYS A 1 257 ? 4.426 -6.055 -3.033 1 63.56 257 LYS A C 1
ATOM 2107 O O . LYS A 1 257 ? 5.285 -5.777 -2.193 1 63.56 257 LYS A O 1
ATOM 2112 N N . PRO A 1 258 ? 3.41 -5.309 -3.268 1 65.69 258 PRO A N 1
ATOM 2113 C CA . PRO A 1 258 ? 3.141 -4.195 -2.359 1 65.69 258 PRO A CA 1
ATOM 2114 C C . PRO A 1 258 ? 3.053 -4.629 -0.898 1 65.69 258 PRO A C 1
ATOM 2116 O O . PRO A 1 258 ? 3.557 -3.936 -0.012 1 65.69 258 PRO A O 1
ATOM 2119 N N . THR A 1 259 ? 2.336 -5.699 -0.702 1 66.19 259 THR A N 1
ATOM 2120 C CA . THR A 1 259 ? 2.33 -6.32 0.618 1 66.19 259 THR A CA 1
ATOM 2121 C C . THR A 1 259 ? 3.49 -7.305 0.757 1 66.19 259 THR A C 1
ATOM 2123 O O . THR A 1 259 ? 3.441 -8.406 0.214 1 66.19 259 THR A O 1
ATOM 2126 N N . LYS A 1 260 ? 4.484 -6.84 1.482 1 64.94 260 LYS A N 1
ATOM 2127 C CA . LYS A 1 260 ? 5.742 -7.582 1.446 1 64.94 260 LYS A CA 1
ATOM 2128 C C . LYS A 1 260 ? 5.711 -8.766 2.412 1 64.94 260 LYS A C 1
ATOM 2130 O O . LYS A 1 260 ? 6.391 -9.766 2.189 1 64.94 260 LYS A O 1
ATOM 2135 N N . PHE A 1 261 ? 4.883 -8.633 3.512 1 72.56 261 PHE A N 1
ATOM 2136 C CA . PHE A 1 261 ? 4.832 -9.688 4.516 1 72.56 261 PHE A CA 1
ATOM 2137 C C . PHE A 1 261 ? 3.418 -10.242 4.652 1 72.56 261 PHE A C 1
ATOM 2139 O O . PHE A 1 261 ? 2.445 -9.484 4.633 1 72.56 261 PHE A O 1
ATOM 2146 N N . GLY A 1 262 ? 3.391 -11.562 4.641 1 82.31 262 GLY A N 1
ATOM 2147 C CA . GLY A 1 262 ? 2.064 -12.094 4.91 1 82.31 262 GLY A CA 1
ATOM 2148 C C . GLY A 1 262 ? 1.945 -13.578 4.605 1 82.31 262 GLY A C 1
ATOM 2149 O O . GLY A 1 262 ? 2.949 -14.289 4.578 1 82.31 262 GLY A O 1
ATOM 2150 N N . ILE A 1 263 ? 0.696 -13.977 4.551 1 87.19 263 ILE A N 1
ATOM 2151 C CA . ILE A 1 263 ? 0.338 -15.359 4.227 1 87.19 263 ILE A CA 1
ATOM 2152 C C . ILE A 1 263 ? 0.241 -15.516 2.709 1 87.19 263 ILE A C 1
ATOM 2154 O O . ILE A 1 263 ? -0.508 -14.797 2.049 1 87.19 263 ILE A O 1
ATOM 2158 N N . LYS A 1 264 ? 1.037 -16.406 2.256 1 87.19 264 LYS A N 1
ATOM 2159 C CA . LYS A 1 264 ? 1.09 -16.625 0.815 1 87.19 264 LYS A CA 1
ATOM 2160 C C . LYS A 1 264 ? -0.001 -17.594 0.371 1 87.19 264 LYS A C 1
ATOM 2162 O O . LYS A 1 264 ? -0.236 -18.625 1.023 1 87.19 264 LYS A O 1
ATOM 2167 N N . LEU A 1 265 ? -0.699 -17.234 -0.692 1 91.81 265 LEU A N 1
ATOM 2168 C CA . LEU A 1 265 ? -1.689 -18.109 -1.321 1 91.81 265 LEU A CA 1
ATOM 2169 C C . LEU A 1 265 ? -1.344 -18.344 -2.785 1 91.81 265 LEU A C 1
ATOM 2171 O O . LEU A 1 265 ? -1.068 -17.406 -3.529 1 91.81 265 LEU A O 1
ATOM 2175 N N . TYR A 1 266 ? -1.285 -19.609 -3.178 1 93.19 266 TYR A N 1
ATOM 2176 C CA . TYR A 1 266 ? -1.272 -19.922 -4.602 1 93.19 266 TYR A CA 1
ATOM 2177 C C . TYR A 1 266 ? -2.678 -19.859 -5.188 1 93.19 266 TYR A C 1
ATOM 2179 O O . TYR A 1 266 ? -3.6 -20.5 -4.68 1 93.19 266 TYR A O 1
ATOM 2187 N N . GLU A 1 267 ? -2.824 -19.047 -6.207 1 96.19 267 GLU A N 1
ATOM 2188 C CA . GLU A 1 267 ? -4.164 -18.828 -6.738 1 96.19 267 GLU A CA 1
ATOM 2189 C C . GLU A 1 267 ? -4.219 -19.109 -8.234 1 96.19 267 GLU A C 1
ATOM 2191 O O . GLU A 1 267 ? -3.248 -18.875 -8.953 1 96.19 267 GLU A O 1
ATOM 2196 N N . VAL A 1 268 ? -5.246 -19.672 -8.695 1 98 268 VAL A N 1
ATOM 2197 C CA . VAL A 1 268 ? -5.602 -19.781 -10.109 1 98 268 VAL A CA 1
ATOM 2198 C C . VAL A 1 268 ? -6.852 -18.953 -10.383 1 98 268 VAL A C 1
ATOM 2200 O O . VAL A 1 268 ? -7.879 -19.125 -9.719 1 98 268 VAL A O 1
ATOM 2203 N N . CYS A 1 269 ? -6.75 -18.016 -11.281 1 98.12 269 CYS A N 1
ATOM 2204 C CA . CYS A 1 269 ? -7.836 -17.078 -11.586 1 98.12 269 CYS A CA 1
ATOM 2205 C C . CYS A 1 269 ? -8.141 -17.062 -13.078 1 98.12 269 CYS A C 1
ATOM 2207 O O . CYS A 1 269 ? -7.285 -17.406 -13.898 1 98.12 269 CYS A O 1
ATOM 2209 N N . GLU A 1 270 ? -9.336 -16.766 -13.391 1 97.94 270 GLU A N 1
ATOM 2210 C CA . GLU A 1 270 ? -9.656 -16.453 -14.773 1 97.94 270 GLU A CA 1
ATOM 2211 C C . GLU A 1 270 ? -8.914 -15.203 -15.242 1 97.94 270 GLU A C 1
ATOM 2213 O O . GLU A 1 270 ? -8.922 -14.172 -14.555 1 97.94 270 GLU A O 1
ATOM 2218 N N . ALA A 1 271 ? -8.289 -15.281 -16.375 1 96.19 271 ALA A N 1
ATOM 2219 C CA . ALA A 1 271 ? -7.395 -14.219 -16.828 1 96.19 271 ALA A CA 1
ATOM 2220 C C . ALA A 1 271 ? -8.164 -12.93 -17.109 1 96.19 271 ALA A C 1
ATOM 2222 O O . ALA A 1 271 ? -7.715 -11.844 -16.75 1 96.19 271 ALA A O 1
ATOM 2223 N N . SER A 1 272 ? -9.289 -13.008 -17.672 1 94.19 272 SER A N 1
ATOM 2224 C CA . SER A 1 272 ? -10.016 -11.844 -18.172 1 94.19 272 SER A CA 1
ATOM 2225 C C . SER A 1 272 ? -10.711 -11.086 -17.031 1 94.19 272 SER A C 1
ATOM 2227 O O . SER A 1 272 ? -10.727 -9.859 -17.031 1 94.19 272 SER A O 1
ATOM 2229 N N . SER A 1 273 ? -11.25 -11.828 -16.047 1 94.81 273 SER A N 1
ATOM 2230 C CA . SER A 1 273 ? -12.094 -11.188 -15.055 1 94.81 273 SER A CA 1
ATOM 2231 C C . SER A 1 273 ? -11.406 -11.141 -13.695 1 94.81 273 SER A C 1
ATOM 2233 O O . SER A 1 273 ? -11.805 -10.359 -12.82 1 94.81 273 SER A O 1
ATOM 2235 N N . GLY A 1 274 ? -10.461 -12.008 -13.477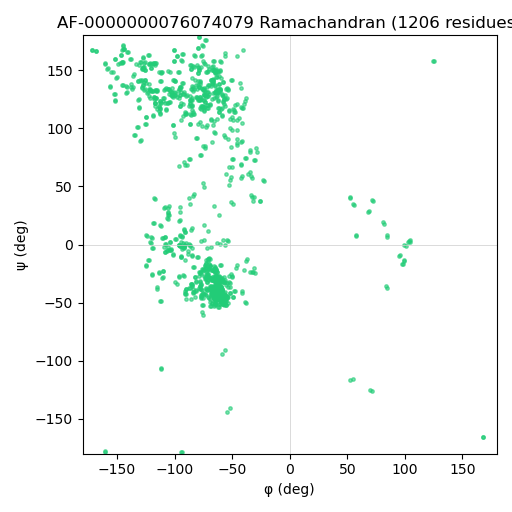 1 96.31 274 GLY A N 1
ATOM 2236 C CA . GLY A 1 274 ? -9.828 -12.086 -12.172 1 96.31 274 GLY A CA 1
ATOM 2237 C C . GLY A 1 274 ? -10.594 -12.945 -11.188 1 96.31 274 GLY A C 1
ATOM 2238 O O . GLY A 1 274 ? -10.266 -12.984 -10 1 96.31 274 GLY A O 1
ATOM 2239 N N . TYR A 1 275 ? -11.656 -13.664 -11.656 1 98 275 TYR A N 1
ATOM 2240 C CA . TYR A 1 275 ? -12.367 -14.602 -10.797 1 98 275 TYR A CA 1
ATOM 2241 C C . TYR A 1 275 ? -11.422 -15.648 -10.227 1 98 275 TYR A C 1
ATOM 2243 O O . TYR A 1 275 ? -10.758 -16.375 -10.977 1 98 275 TYR A O 1
ATOM 2251 N N . CYS A 1 276 ? -11.344 -15.703 -8.953 1 98.31 276 CYS A N 1
ATOM 2252 C CA . CYS A 1 276 ? -10.531 -16.734 -8.32 1 98.31 276 CYS A CA 1
ATOM 2253 C C . CYS A 1 276 ? -11.242 -18.078 -8.336 1 98.31 276 CYS A C 1
ATOM 2255 O O . CYS A 1 276 ? -12.289 -18.25 -7.715 1 98.31 276 CYS A O 1
ATOM 2257 N N . ILE A 1 277 ? -10.664 -19.047 -8.969 1 98.25 277 ILE A N 1
ATOM 2258 C CA . ILE A 1 277 ? -11.266 -20.359 -9.102 1 98.25 277 ILE A CA 1
ATOM 2259 C C . ILE A 1 277 ? -10.898 -21.219 -7.902 1 98.25 277 ILE A C 1
ATOM 2261 O O . ILE A 1 277 ? -11.711 -22.016 -7.426 1 98.25 277 ILE A O 1
ATOM 2265 N N . GLY A 1 278 ? -9.711 -21 -7.52 1 97.12 278 GLY A N 1
ATOM 2266 C CA . GLY A 1 278 ? -9.219 -21.734 -6.359 1 97.12 278 GLY A CA 1
ATOM 2267 C C . GLY A 1 278 ? -7.902 -21.188 -5.832 1 97.12 278 GLY A C 1
ATOM 2268 O O . GLY A 1 278 ? -7.254 -20.375 -6.488 1 97.12 278 GLY A O 1
ATOM 2269 N N . PHE A 1 279 ? -7.594 -21.672 -4.586 1 96.25 279 PHE A N 1
ATOM 2270 C CA . PHE A 1 279 ? -6.34 -21.234 -3.975 1 96.25 279 PHE A CA 1
ATOM 2271 C C . PHE A 1 279 ? -5.805 -22.297 -3.023 1 96.25 279 PHE A C 1
ATOM 2273 O O . PHE A 1 279 ? -6.523 -23.234 -2.66 1 96.25 279 PHE A O 1
ATOM 2280 N N . ASP A 1 280 ? -4.574 -22.219 -2.76 1 93.44 280 ASP A N 1
ATOM 2281 C CA . ASP A 1 280 ? -3.912 -23.031 -1.747 1 93.44 280 ASP A CA 1
ATOM 2282 C C . ASP A 1 280 ? -3.053 -22.172 -0.824 1 93.44 280 ASP A C 1
ATOM 2284 O O . ASP A 1 280 ? -2.227 -21.391 -1.291 1 93.44 280 ASP A O 1
ATOM 2288 N N . VAL A 1 281 ? -3.328 -22.312 0.474 1 91.62 281 VAL A N 1
ATOM 2289 C CA . VAL A 1 281 ? -2.568 -21.547 1.448 1 91.62 281 VAL A CA 1
ATOM 2290 C C . VAL A 1 281 ? -1.223 -22.219 1.71 1 91.62 281 VAL A C 1
ATOM 2292 O O . VAL A 1 281 ? -1.168 -23.406 2.033 1 91.62 281 VAL A O 1
ATOM 2295 N N . TYR A 1 282 ? -0.191 -21.5 1.573 1 86.31 282 TYR A N 1
ATOM 2296 C CA . TYR A 1 282 ? 1.149 -22.016 1.82 1 86.31 282 TYR A CA 1
ATOM 2297 C C . TYR A 1 282 ? 1.41 -22.172 3.314 1 86.31 282 TYR A C 1
ATOM 2299 O O . TYR A 1 282 ? 1.354 -21.188 4.062 1 86.31 282 TYR A O 1
ATOM 2307 N N . THR A 1 283 ? 1.599 -23.328 3.773 1 82.12 283 THR A N 1
ATOM 2308 C CA . THR A 1 283 ? 1.894 -23.578 5.18 1 82.12 283 THR A CA 1
ATOM 2309 C C . THR A 1 283 ? 3.266 -24.234 5.34 1 82.12 283 THR A C 1
ATOM 2311 O O . THR A 1 283 ? 3.604 -24.719 6.418 1 82.12 283 THR A O 1
ATOM 2314 N N . GLY A 1 284 ? 4.086 -24.156 4.398 1 65.38 284 GLY A N 1
ATOM 2315 C CA . GLY A 1 284 ? 5.383 -24.797 4.445 1 65.38 284 GLY A CA 1
ATOM 2316 C C . GLY A 1 284 ? 5.336 -26.25 4.016 1 65.38 284 GLY A C 1
ATOM 2317 O O . GLY A 1 284 ? 6.332 -26.797 3.533 1 65.38 284 GLY A O 1
ATOM 2318 N N . CYS A 1 285 ? 4.262 -27 4.367 1 59.97 285 CYS A N 1
ATOM 2319 C CA . CYS A 1 285 ? 4.051 -28.375 3.932 1 59.97 285 CYS A CA 1
ATOM 2320 C C . CYS A 1 285 ? 2.795 -28.5 3.078 1 59.97 285 CYS A C 1
ATOM 2322 O O . CYS A 1 285 ? 1.8 -27.812 3.334 1 59.97 285 CYS A O 1
ATOM 2324 N N . SER A 1 286 ? 2.898 -28.938 1.811 1 61.88 286 SER A N 1
ATOM 2325 C CA . SER A 1 286 ? 1.746 -28.719 0.943 1 61.88 286 SER A CA 1
ATOM 2326 C C . SER A 1 286 ? 0.81 -29.922 0.957 1 61.88 286 SER A C 1
ATOM 2328 O O . SER A 1 286 ? 1.24 -31.047 0.725 1 61.88 286 SER A O 1
ATOM 2330 N N . GLU A 1 287 ? -0.388 -29.828 1.539 1 66.12 287 GLU A N 1
ATOM 2331 C CA . GLU A 1 287 ? -1.508 -30.75 1.331 1 66.12 287 GLU A CA 1
ATOM 2332 C C . GLU A 1 287 ? -1.811 -30.922 -0.154 1 66.12 287 GLU A C 1
ATOM 2334 O O . GLU A 1 287 ? -2.217 -32 -0.589 1 66.12 287 GLU A O 1
ATOM 2339 N N . ILE A 1 288 ? -1.513 -30 -0.893 1 75.19 288 ILE A N 1
ATOM 2340 C CA . ILE A 1 288 ? -1.81 -30.016 -2.32 1 75.19 288 ILE A CA 1
ATOM 2341 C C . ILE A 1 288 ? -0.884 -31 -3.029 1 75.19 288 ILE A C 1
ATOM 2343 O O . ILE A 1 288 ? -1.222 -31.516 -4.094 1 75.19 288 ILE A O 1
ATOM 2347 N N . GLY A 1 289 ? 0.131 -31.344 -2.328 1 75.06 289 GLY A N 1
ATOM 2348 C CA . GLY A 1 289 ? 1.058 -32.344 -2.863 1 75.06 289 GLY A CA 1
ATOM 2349 C C . GLY A 1 289 ? 0.435 -33.688 -3.041 1 75.06 289 GLY A C 1
ATOM 2350 O O . GLY A 1 289 ? 0.687 -34.375 -4.039 1 75.06 289 GLY A O 1
ATOM 2351 N N . GLU A 1 290 ? -0.476 -34.031 -2.109 1 77.69 290 GLU A N 1
ATOM 2352 C CA . GLU A 1 290 ? -1.16 -35.312 -2.201 1 77.69 290 GLU A CA 1
ATOM 2353 C C . GLU A 1 290 ? -2.082 -35.344 -3.416 1 77.69 290 GLU A C 1
ATOM 2355 O O . GLU A 1 290 ? -2.166 -36.375 -4.098 1 77.69 290 GLU A O 1
ATOM 2360 N N . GLN A 1 291 ? -2.771 -34.344 -3.678 1 80.12 291 GLN A N 1
ATOM 2361 C CA . GLN A 1 291 ? -3.635 -34.281 -4.852 1 80.12 291 GLN A CA 1
ATOM 2362 C C . GLN A 1 291 ? -2.824 -34.375 -6.137 1 80.12 291 GLN A C 1
ATOM 2364 O O . GLN A 1 291 ? -3.256 -35.031 -7.094 1 80.12 291 GLN A O 1
ATOM 2369 N N . ALA A 1 292 ? -1.736 -33.781 -6.16 1 85.5 292 ALA A N 1
ATOM 2370 C CA . ALA A 1 292 ? -0.858 -33.844 -7.324 1 85.5 292 ALA A CA 1
ATOM 2371 C C . ALA A 1 292 ? -0.376 -35.281 -7.566 1 85.5 292 ALA A C 1
ATOM 2373 O O . ALA A 1 292 ? -0.303 -35.719 -8.711 1 85.5 292 ALA A O 1
ATOM 2374 N N . ASP A 1 293 ? -0.103 -35.969 -6.504 1 84.94 293 ASP A N 1
ATOM 2375 C CA . ASP A 1 293 ? 0.418 -37.344 -6.613 1 84.94 293 ASP A CA 1
ATOM 2376 C C . ASP A 1 293 ? -0.627 -38.281 -7.203 1 84.94 293 ASP A C 1
ATOM 2378 O O . ASP A 1 293 ? -0.284 -39.219 -7.906 1 84.94 293 ASP A O 1
ATOM 2382 N N . LEU A 1 294 ? -1.855 -38 -6.969 1 84.31 294 LEU A N 1
ATOM 2383 C CA . LEU A 1 294 ? -2.932 -38.812 -7.547 1 84.31 294 LEU A CA 1
ATOM 2384 C C . LEU A 1 294 ? -2.957 -38.656 -9.07 1 84.31 294 LEU A C 1
ATOM 2386 O O . LEU A 1 294 ? -3.289 -39.625 -9.773 1 84.31 294 LEU A O 1
ATOM 2390 N N . VAL A 1 295 ? -2.561 -37.531 -9.539 1 87.56 295 VAL A N 1
ATOM 2391 C CA . VAL A 1 295 ? -2.617 -37.25 -10.961 1 87.56 295 VAL A CA 1
ATOM 2392 C C . VAL A 1 295 ? -1.311 -37.656 -11.633 1 87.56 295 VAL A C 1
ATOM 2394 O O . VAL A 1 295 ? -1.319 -38.25 -12.727 1 87.56 295 VAL A O 1
ATOM 2397 N N . LEU A 1 296 ? -0.214 -37.375 -10.93 1 87.44 296 LEU A N 1
ATOM 2398 C CA . LEU A 1 296 ? 1.105 -37.594 -11.516 1 87.44 296 LEU A CA 1
ATOM 2399 C C . LEU A 1 296 ? 1.552 -39.031 -11.352 1 87.44 296 LEU A C 1
ATOM 2401 O O . LEU A 1 296 ? 2.422 -39.531 -12.086 1 87.44 296 LEU A O 1
ATOM 2405 N N . GLY A 1 297 ? 0.965 -39.719 -10.461 1 79.12 297 GLY A N 1
ATOM 2406 C CA . GLY A 1 297 ? 1.331 -41.125 -10.234 1 79.12 297 GLY A CA 1
ATOM 2407 C C . GLY A 1 297 ? 2.703 -41.281 -9.609 1 79.12 297 GLY A C 1
ATOM 2408 O O . GLY A 1 297 ? 3.006 -40.656 -8.594 1 79.12 297 GLY A O 1
ATOM 2409 N N . GLU A 1 298 ? 3.52 -42.062 -10.266 1 72.44 298 GLU A N 1
ATOM 2410 C CA . GLU A 1 298 ? 4.836 -42.438 -9.766 1 72.44 298 GLU A CA 1
ATOM 2411 C C . GLU A 1 298 ? 5.891 -41.406 -10.141 1 72.44 298 GLU A C 1
ATOM 2413 O O . GLU A 1 298 ? 7.039 -41.5 -9.703 1 72.44 298 GLU A O 1
ATOM 2418 N N . ASN A 1 299 ? 5.484 -40.438 -10.805 1 72.69 299 ASN A N 1
ATOM 2419 C CA . ASN A 1 299 ? 6.457 -39.438 -11.242 1 72.69 299 ASN A CA 1
ATOM 2420 C C . ASN A 1 299 ? 6.883 -38.531 -10.094 1 72.69 299 ASN A C 1
ATOM 2422 O O . ASN A 1 299 ? 6.039 -38 -9.375 1 72.69 299 ASN A O 1
ATOM 2426 N N . ASN A 1 300 ? 8.109 -38.5 -9.758 1 78.88 300 ASN A N 1
ATOM 2427 C CA . ASN A 1 300 ? 8.648 -37.594 -8.742 1 78.88 300 ASN A CA 1
ATOM 2428 C C . ASN A 1 300 ? 8.898 -36.219 -9.312 1 78.88 300 ASN A C 1
ATOM 2430 O O . ASN A 1 300 ? 9.914 -35.969 -9.977 1 78.88 300 ASN A O 1
ATOM 2434 N N . CYS A 1 301 ? 7.941 -35.406 -9.203 1 83 301 CYS A N 1
ATOM 2435 C CA . CYS A 1 301 ? 8.047 -34.062 -9.742 1 83 301 CYS A CA 1
ATOM 2436 C C . CYS A 1 301 ? 8.438 -33.062 -8.648 1 83 301 CYS A C 1
ATOM 2438 O O . CYS A 1 301 ? 8.367 -33.406 -7.461 1 83 301 CYS A O 1
ATOM 2440 N N . ASN A 1 302 ? 8.898 -31.953 -9.109 1 83.88 302 ASN A N 1
ATOM 2441 C CA . ASN A 1 302 ? 9.281 -30.875 -8.203 1 83.88 302 ASN A CA 1
ATOM 2442 C C . ASN A 1 302 ? 8.07 -30.312 -7.457 1 83.88 302 ASN A C 1
ATOM 2444 O O . ASN A 1 302 ? 6.93 -30.5 -7.883 1 83.88 302 ASN A O 1
ATOM 2448 N N . ILE A 1 303 ? 8.312 -29.719 -6.387 1 82.12 303 ILE A N 1
ATOM 2449 C CA . ILE A 1 303 ? 7.281 -29.203 -5.488 1 82.12 303 ILE A CA 1
ATOM 2450 C C . ILE A 1 303 ? 6.406 -28.188 -6.23 1 82.12 303 ILE A C 1
ATOM 2452 O O . ILE A 1 303 ? 5.188 -28.188 -6.066 1 82.12 303 ILE A O 1
ATOM 2456 N N . THR A 1 304 ? 7.043 -27.375 -7.02 1 85.38 304 THR A N 1
ATOM 2457 C CA . THR A 1 304 ? 6.289 -26.359 -7.734 1 85.38 304 THR A CA 1
ATOM 2458 C C . THR A 1 304 ? 5.332 -27 -8.734 1 85.38 304 THR A C 1
ATOM 2460 O O . THR A 1 304 ? 4.199 -26.531 -8.906 1 85.38 304 THR A O 1
ATOM 2463 N N . THR A 1 305 ? 5.832 -28.047 -9.406 1 91.19 305 THR A N 1
ATOM 2464 C CA . THR A 1 305 ? 4.984 -28.797 -10.328 1 91.19 305 THR A CA 1
ATOM 2465 C C . THR A 1 305 ? 3.791 -29.406 -9.594 1 91.19 305 THR A C 1
ATOM 2467 O O . THR A 1 305 ? 2.656 -29.328 -10.07 1 91.19 305 THR A O 1
ATOM 2470 N N . LYS A 1 306 ? 4.027 -29.875 -8.422 1 90 306 LYS A N 1
ATOM 2471 C CA . LYS A 1 306 ? 2.965 -30.5 -7.637 1 90 306 LYS A CA 1
ATOM 2472 C C . LYS A 1 306 ? 1.932 -29.469 -7.191 1 90 306 LYS A C 1
ATOM 2474 O O . LYS A 1 306 ? 0.734 -29.75 -7.152 1 90 306 LYS A O 1
ATOM 2479 N N . VAL A 1 307 ? 2.385 -28.312 -6.898 1 91.12 307 VAL A N 1
ATOM 2480 C CA . VAL A 1 307 ? 1.489 -27.25 -6.449 1 91.12 307 VAL A CA 1
ATOM 2481 C C . VAL A 1 307 ? 0.544 -26.859 -7.582 1 91.12 307 VAL A C 1
ATOM 2483 O O . VAL A 1 307 ? -0.669 -26.766 -7.379 1 91.12 307 VAL A O 1
ATOM 2486 N N . VAL A 1 308 ? 1.125 -26.672 -8.789 1 95.19 308 VAL A N 1
ATOM 2487 C CA . VAL A 1 308 ? 0.323 -26.234 -9.922 1 95.19 308 VAL A CA 1
ATOM 2488 C C . VAL A 1 308 ? -0.656 -27.328 -10.328 1 95.19 308 VAL A C 1
ATOM 2490 O O . VAL A 1 308 ? -1.865 -27.094 -10.398 1 95.19 308 VAL A O 1
ATOM 2493 N N . ILE A 1 309 ? -0.131 -28.531 -10.508 1 95.44 309 ILE A N 1
ATOM 2494 C CA . ILE A 1 309 ? -0.967 -29.625 -10.977 1 95.44 309 ILE A CA 1
ATOM 2495 C C . ILE A 1 309 ? -1.993 -29.984 -9.898 1 95.44 309 ILE A C 1
ATOM 2497 O O . ILE A 1 309 ? -3.162 -30.234 -10.203 1 95.44 309 ILE A O 1
ATOM 2501 N N . GLY A 1 310 ? -1.528 -29.969 -8.672 1 93.69 310 GLY A N 1
ATOM 2502 C CA . GLY A 1 310 ? -2.436 -30.281 -7.578 1 93.69 310 GLY A CA 1
ATOM 2503 C C . GLY A 1 310 ? -3.6 -29.312 -7.477 1 93.69 310 GLY A C 1
ATOM 2504 O O . GLY A 1 310 ? -4.75 -29.734 -7.332 1 93.69 310 GLY A O 1
ATOM 2505 N N . LEU A 1 311 ? -3.332 -28.062 -7.535 1 94.94 311 LEU A N 1
ATOM 2506 C CA . LEU A 1 311 ? -4.375 -27.047 -7.41 1 94.94 311 LEU A CA 1
ATOM 2507 C C . LEU A 1 311 ? -5.305 -27.078 -8.617 1 94.94 311 LEU A C 1
ATOM 2509 O O . LEU A 1 311 ? -6.527 -26.984 -8.469 1 94.94 311 LEU A O 1
ATOM 2513 N N . MET A 1 312 ? -4.742 -27.234 -9.828 1 96.81 312 MET A N 1
ATOM 2514 C CA . MET A 1 312 ? -5.551 -27.312 -11.039 1 96.81 312 MET A CA 1
ATOM 2515 C C . MET A 1 312 ? -6.469 -28.531 -11.008 1 96.81 312 MET A C 1
ATOM 2517 O O . MET A 1 312 ? -7.629 -28.453 -11.406 1 96.81 312 MET A O 1
ATOM 2521 N N . SER A 1 313 ? -5.895 -29.562 -10.516 1 95.25 313 SER A N 1
ATOM 2522 C CA . SER A 1 313 ? -6.676 -30.797 -10.398 1 95.25 313 SER A CA 1
ATOM 2523 C C . SER A 1 313 ? -7.816 -30.641 -9.398 1 95.25 313 SER A C 1
ATOM 2525 O O . SER A 1 313 ? -8.961 -31 -9.688 1 95.25 313 SER A O 1
ATOM 2527 N N . ARG A 1 314 ? -7.52 -30.094 -8.289 1 93.44 314 ARG A N 1
ATOM 2528 C CA . ARG A 1 314 ? -8.516 -29.891 -7.238 1 93.44 314 ARG A CA 1
ATOM 2529 C C . ARG A 1 314 ? -9.672 -29.047 -7.734 1 93.44 314 ARG A C 1
ATOM 2531 O O . ARG A 1 314 ? -10.82 -29.25 -7.34 1 93.44 314 ARG A O 1
ATOM 2538 N N . CYS A 1 315 ? -9.383 -28.141 -8.625 1 95.94 315 CYS A N 1
ATOM 2539 C CA . CYS A 1 315 ? -10.391 -27.219 -9.125 1 95.94 315 CYS A CA 1
ATOM 2540 C C . CYS A 1 315 ? -11.062 -27.766 -10.375 1 95.94 315 CYS A C 1
ATOM 2542 O O . CYS A 1 315 ? -11.914 -27.094 -10.977 1 95.94 315 CYS A O 1
ATOM 2544 N N . GLY A 1 316 ? -10.68 -28.875 -10.867 1 94.25 316 GLY A N 1
ATOM 2545 C CA . GLY A 1 316 ? -11.281 -29.5 -12.031 1 94.25 316 GLY A CA 1
ATOM 2546 C C . GLY A 1 316 ? -10.938 -28.797 -13.328 1 94.25 316 GLY A C 1
ATOM 2547 O O . GLY A 1 316 ? -11.766 -28.703 -14.234 1 94.25 316 GLY A O 1
ATOM 2548 N N . LEU A 1 317 ? -9.734 -28.344 -13.406 1 97 317 LEU A N 1
ATOM 2549 C CA . LEU A 1 317 ? -9.391 -27.5 -14.547 1 97 317 LEU A CA 1
ATOM 2550 C C . LEU A 1 317 ? -8.508 -28.266 -15.539 1 97 317 LEU A C 1
ATOM 2552 O O . LEU A 1 317 ? -8.18 -27.75 -16.609 1 97 317 LEU A O 1
ATOM 2556 N N . LEU A 1 318 ? -8.109 -29.484 -15.219 1 96.12 318 LEU A N 1
ATOM 2557 C CA . LEU A 1 318 ? -7.266 -30.281 -16.109 1 96.12 318 LEU A CA 1
ATOM 2558 C C . LEU A 1 318 ? -8.109 -31 -17.156 1 96.12 318 LEU A C 1
ATOM 2560 O O . LEU A 1 318 ? -9.32 -31.156 -16.984 1 96.12 318 LEU A O 1
ATOM 2564 N N . ASP A 1 319 ? -7.527 -31.312 -18.312 1 94.69 319 ASP A N 1
ATOM 2565 C CA . ASP A 1 319 ? -8.102 -32.125 -19.375 1 94.69 319 ASP A CA 1
ATOM 2566 C C . ASP A 1 319 ? -9.273 -31.406 -20.031 1 94.69 319 ASP A C 1
ATOM 2568 O O . ASP A 1 319 ? -10.25 -32.031 -20.453 1 94.69 319 ASP A O 1
ATOM 2572 N N . ASN A 1 320 ? -9.258 -30.062 -20.016 1 94.69 320 ASN A N 1
ATOM 2573 C CA . ASN A 1 320 ? -10.336 -29.281 -20.609 1 94.69 320 ASN A CA 1
ATOM 2574 C C . ASN A 1 320 ? -9.828 -28.359 -21.719 1 94.69 320 ASN A C 1
ATOM 2576 O O . ASN A 1 320 ? -10.594 -27.578 -22.281 1 94.69 320 ASN A O 1
ATOM 2580 N N . GLY A 1 321 ? -8.492 -28.453 -21.969 1 96.44 321 GLY A N 1
ATOM 2581 C CA . GLY A 1 321 ? -7.926 -27.609 -23.016 1 96.44 321 GLY A CA 1
ATOM 2582 C C . GLY A 1 321 ? -7.629 -26.203 -22.547 1 96.44 321 GLY A C 1
ATOM 2583 O O . GLY A 1 321 ? -7.547 -25.281 -23.375 1 96.44 321 GLY A O 1
ATOM 2584 N N . HIS A 1 322 ? -7.547 -25.953 -21.281 1 97.75 322 HIS A N 1
ATOM 2585 C CA . HIS A 1 322 ? -7.262 -24.625 -20.734 1 97.75 322 HIS A CA 1
ATOM 2586 C C . HIS A 1 322 ? -5.844 -24.188 -21.078 1 97.75 322 HIS A C 1
ATOM 2588 O O . HIS A 1 322 ? -4.965 -25.031 -21.312 1 97.75 322 HIS A O 1
ATOM 2594 N N . HIS A 1 323 ? -5.668 -22.906 -21.203 1 98.25 323 HIS A N 1
ATOM 2595 C CA . HIS A 1 323 ? -4.367 -22.25 -21.281 1 98.25 323 HIS A CA 1
ATOM 2596 C C . HIS A 1 323 ? -4.023 -21.562 -19.969 1 98.25 323 HIS A C 1
ATOM 2598 O O . HIS A 1 323 ? -4.773 -20.688 -19.516 1 98.25 323 HIS A O 1
ATOM 2604 N N . VAL A 1 324 ? -2.943 -21.906 -19.391 1 98.31 324 VAL A N 1
ATOM 2605 C CA . VAL A 1 324 ? -2.588 -21.344 -18.094 1 98.31 324 VAL A CA 1
ATOM 2606 C C . VAL A 1 324 ? -1.309 -20.516 -18.234 1 98.31 324 VAL A C 1
ATOM 2608 O O . VAL A 1 324 ? -0.302 -21 -18.75 1 98.31 324 VAL A O 1
ATOM 2611 N N . TYR A 1 325 ? -1.34 -19.344 -17.828 1 97.75 325 TYR A N 1
ATOM 2612 C CA . TYR A 1 325 ? -0.193 -18.438 -17.844 1 97.75 325 TYR A CA 1
ATOM 2613 C C . TYR A 1 325 ? 0.402 -18.266 -16.453 1 97.75 325 TYR A C 1
ATOM 2615 O O . TYR A 1 325 ? -0.331 -18.109 -15.477 1 97.75 325 TYR A O 1
ATOM 2623 N N . MET A 1 326 ? 1.703 -18.375 -16.297 1 95.31 326 MET A N 1
ATOM 2624 C CA . MET A 1 326 ? 2.35 -18.344 -14.992 1 95.31 326 MET A CA 1
ATOM 2625 C C . MET A 1 326 ? 3.693 -17.625 -15.062 1 95.31 326 MET A C 1
ATOM 2627 O O . MET A 1 326 ? 4.211 -17.391 -16.156 1 95.31 326 MET A O 1
ATOM 2631 N N . ASP A 1 327 ? 4.262 -17.312 -13.938 1 89.06 327 ASP A N 1
ATOM 2632 C CA . ASP A 1 327 ? 5.523 -16.578 -13.898 1 89.06 327 ASP A CA 1
ATOM 2633 C C . ASP A 1 327 ? 6.711 -17.531 -13.805 1 89.06 327 ASP A C 1
ATOM 2635 O O . ASP A 1 327 ? 6.531 -18.75 -13.773 1 89.06 327 ASP A O 1
ATOM 2639 N N . ASN A 1 328 ? 7.922 -17.016 -13.734 1 88.75 328 ASN A N 1
ATOM 2640 C CA . ASN A 1 328 ? 9.156 -17.781 -13.875 1 88.75 328 ASN A CA 1
ATOM 2641 C C . ASN A 1 328 ? 9.398 -18.672 -12.664 1 88.75 328 ASN A C 1
ATOM 2643 O O . ASN A 1 328 ? 10.172 -19.641 -12.734 1 88.75 328 ASN A O 1
ATOM 2647 N N . TYR A 1 329 ? 8.68 -18.453 -11.641 1 83.75 329 TYR A N 1
ATOM 2648 C CA . TYR A 1 329 ? 8.812 -19.281 -10.445 1 83.75 329 TYR A CA 1
ATOM 2649 C C . TYR A 1 329 ? 8.305 -20.688 -10.711 1 83.75 329 TYR A C 1
ATOM 2651 O O . TYR A 1 329 ? 8.898 -21.672 -10.242 1 83.75 329 TYR A O 1
ATOM 2659 N N . TYR A 1 330 ? 7.312 -20.781 -11.43 1 90.69 330 TYR A N 1
ATOM 2660 C CA . TYR A 1 330 ? 6.629 -22.047 -11.617 1 90.69 330 TYR A CA 1
ATOM 2661 C C . TYR A 1 330 ? 7.105 -22.75 -12.891 1 90.69 330 TYR A C 1
ATOM 2663 O O . TYR A 1 330 ? 7.086 -23.969 -12.977 1 90.69 330 TYR A O 1
ATOM 2671 N N . VAL A 1 331 ? 7.516 -21.969 -13.773 1 93.56 331 VAL A N 1
ATOM 2672 C CA . VAL A 1 331 ? 7.688 -22.453 -15.141 1 93.56 331 VAL A CA 1
ATOM 2673 C C . VAL A 1 331 ? 8.898 -23.375 -15.219 1 93.56 331 VAL A C 1
ATOM 2675 O O . VAL A 1 331 ? 9.984 -23.031 -14.758 1 93.56 331 VAL A O 1
ATOM 2678 N N . SER A 1 332 ? 8.695 -24.5 -15.75 1 94.44 332 SER A N 1
ATOM 2679 C CA . SER A 1 332 ? 9.727 -25.5 -16.031 1 94.44 332 SER A CA 1
ATOM 2680 C C . SER A 1 332 ? 9.312 -26.422 -17.172 1 94.44 332 SER A C 1
ATOM 2682 O O . SER A 1 332 ? 8.125 -26.625 -17.406 1 94.44 332 SER A O 1
ATOM 2684 N N . PRO A 1 333 ? 10.305 -26.906 -17.938 1 94.94 333 PRO A N 1
ATOM 2685 C CA . PRO A 1 333 ? 9.953 -27.875 -18.984 1 94.94 333 PRO A CA 1
ATOM 2686 C C . PRO A 1 333 ? 9.195 -29.078 -18.438 1 94.94 333 PRO A C 1
ATOM 2688 O O . PRO A 1 333 ? 8.281 -29.594 -19.094 1 94.94 333 PRO A O 1
ATOM 2691 N N . GLU A 1 334 ? 9.508 -29.5 -17.266 1 94.06 334 GLU A N 1
ATOM 2692 C CA . GLU A 1 334 ? 8.82 -30.609 -16.625 1 94.06 334 GLU A CA 1
ATOM 2693 C C . GLU A 1 334 ? 7.336 -30.312 -16.422 1 94.06 334 GLU A C 1
ATOM 2695 O O . GLU A 1 334 ? 6.48 -31.109 -16.828 1 94.06 334 GLU A O 1
ATOM 2700 N N . LEU A 1 335 ? 7.07 -29.25 -15.82 1 95.5 335 LEU A N 1
ATOM 2701 C CA . LEU A 1 335 ? 5.688 -28.875 -15.531 1 95.5 335 LEU A CA 1
ATOM 2702 C C . LEU A 1 335 ? 4.875 -28.766 -16.812 1 95.5 335 LEU A C 1
ATOM 2704 O O . LEU A 1 335 ? 3.762 -29.281 -16.891 1 95.5 335 LEU A O 1
ATOM 2708 N N . PHE A 1 336 ? 5.422 -28.141 -17.828 1 97.12 336 PHE A N 1
ATOM 2709 C CA . PHE A 1 336 ? 4.688 -27.891 -19.062 1 97.12 336 PHE A CA 1
ATOM 2710 C C . PHE A 1 336 ? 4.43 -29.188 -19.812 1 97.12 336 PHE A C 1
ATOM 2712 O O . PHE A 1 336 ? 3.379 -29.344 -20.438 1 97.12 336 PHE A O 1
ATOM 2719 N N . THR A 1 337 ? 5.41 -30.062 -19.781 1 95.12 337 THR A N 1
ATOM 2720 C CA . THR A 1 337 ? 5.219 -31.375 -20.406 1 95.12 337 THR A CA 1
ATOM 2721 C C . THR A 1 337 ? 4.094 -32.125 -19.719 1 95.12 337 THR A C 1
ATOM 2723 O O . THR A 1 337 ? 3.236 -32.719 -20.375 1 95.12 337 THR A O 1
ATOM 2726 N N . GLU A 1 338 ? 4.137 -32.125 -18.359 1 94.75 338 GLU A N 1
ATOM 2727 C CA . GLU A 1 338 ? 3.098 -32.812 -17.594 1 94.75 338 GLU A CA 1
ATOM 2728 C C . GLU A 1 338 ? 1.719 -32.219 -17.891 1 94.75 338 GLU A C 1
ATOM 2730 O O . GLU A 1 338 ? 0.738 -32.969 -18.016 1 94.75 338 GLU A O 1
ATOM 2735 N N . LEU A 1 339 ? 1.62 -30.938 -17.922 1 96.5 339 LEU A N 1
ATOM 2736 C CA . LEU A 1 339 ? 0.357 -30.266 -18.219 1 96.5 339 LEU A CA 1
ATOM 2737 C C . LEU A 1 339 ? -0.143 -30.641 -19.609 1 96.5 339 LEU A C 1
ATOM 2739 O O . LEU A 1 339 ? -1.341 -30.859 -19.797 1 96.5 339 LEU A O 1
ATOM 2743 N N . GLU A 1 340 ? 0.792 -30.672 -20.531 1 95.75 340 GLU A N 1
ATOM 2744 C CA . GLU A 1 340 ? 0.426 -31.031 -21.906 1 95.75 340 GLU A CA 1
ATOM 2745 C C . GLU A 1 340 ? -0.174 -32.438 -21.969 1 95.75 340 GLU A C 1
ATOM 2747 O O . GLU A 1 340 ? -1.146 -32.656 -22.688 1 95.75 340 GLU A O 1
ATOM 2752 N N . VAL A 1 341 ? 0.395 -33.344 -21.25 1 93.44 341 VAL A N 1
ATOM 2753 C CA . VAL A 1 341 ? -0.104 -34.719 -21.188 1 93.44 341 VAL A CA 1
ATOM 2754 C C . VAL A 1 341 ? -1.538 -34.719 -20.656 1 93.44 341 VAL A C 1
ATOM 2756 O O . VAL A 1 341 ? -2.35 -35.562 -21.062 1 93.44 341 VAL A O 1
ATOM 2759 N N . LEU A 1 342 ? -1.845 -33.75 -19.844 1 94.62 342 LEU A N 1
ATOM 2760 C CA . LEU A 1 342 ? -3.166 -33.656 -19.234 1 94.62 342 LEU A CA 1
ATOM 2761 C C . LEU A 1 342 ? -4.059 -32.719 -20.047 1 94.62 342 LEU A C 1
ATOM 2763 O O . LEU A 1 342 ? -4.98 -32.094 -19.5 1 94.62 342 LEU A O 1
ATOM 2767 N N . ASN A 1 343 ? -3.719 -32.5 -21.281 1 95.81 343 ASN A N 1
ATOM 2768 C CA . ASN A 1 343 ? -4.473 -31.656 -22.219 1 95.81 343 ASN A CA 1
ATOM 2769 C C . ASN A 1 343 ? -4.68 -30.25 -21.672 1 95.81 343 ASN A C 1
ATOM 2771 O O . ASN A 1 343 ? -5.777 -29.703 -21.766 1 95.81 343 ASN A O 1
ATOM 2775 N N . THR A 1 344 ? -3.805 -29.766 -20.984 1 97.19 344 THR A N 1
ATOM 2776 C CA . THR A 1 344 ? -3.711 -28.391 -20.484 1 97.19 344 THR A CA 1
ATOM 2777 C C . THR A 1 344 ? -2.422 -27.734 -20.953 1 97.19 344 THR A C 1
ATOM 2779 O O . THR A 1 344 ? -1.352 -28.344 -20.906 1 97.19 344 THR A O 1
ATOM 2782 N N . TYR A 1 345 ? -2.496 -26.562 -21.422 1 98 345 TYR A N 1
ATOM 2783 C CA . TYR A 1 345 ? -1.347 -25.906 -22.031 1 98 345 TYR A CA 1
ATOM 2784 C C . TYR A 1 345 ? -0.941 -24.656 -21.25 1 98 345 TYR A C 1
ATOM 2786 O O . TYR A 1 345 ? -1.736 -24.125 -20.469 1 98 345 TYR A O 1
ATOM 2794 N N . ALA A 1 346 ? 0.297 -24.281 -21.391 1 98.06 346 ALA A N 1
ATOM 2795 C CA . ALA A 1 346 ? 0.779 -23.219 -20.5 1 98.06 346 ALA A CA 1
ATOM 2796 C C . ALA A 1 346 ? 1.788 -22.328 -21.203 1 98.06 346 ALA A C 1
ATOM 2798 O O . ALA A 1 346 ? 2.355 -22.719 -22.234 1 98.06 346 ALA A O 1
ATOM 2799 N N . CYS A 1 347 ? 1.928 -21.188 -20.75 1 98 347 CYS A N 1
ATOM 2800 C CA . CYS A 1 347 ? 2.865 -20.172 -21.219 1 98 347 CYS A CA 1
ATOM 2801 C C . CYS A 1 347 ? 3.367 -19.328 -20.047 1 98 347 CYS A C 1
ATOM 2803 O O . CYS A 1 347 ? 2.596 -18.969 -19.156 1 98 347 CYS A O 1
ATOM 2805 N N . GLY A 1 348 ? 4.664 -19.031 -20.016 1 96.31 348 GLY A N 1
ATOM 2806 C CA . GLY A 1 348 ? 5.176 -18.219 -18.922 1 96.31 348 GLY A CA 1
ATOM 2807 C C . GLY A 1 348 ? 6.617 -17.797 -19.125 1 96.31 348 GLY A C 1
ATOM 2808 O O . GLY A 1 348 ? 7.285 -18.266 -20.047 1 96.31 348 GLY A O 1
ATOM 2809 N N . THR A 1 349 ? 7.062 -16.891 -18.359 1 93.25 349 THR A N 1
ATOM 2810 C CA . THR A 1 349 ? 8.469 -16.5 -18.344 1 93.25 349 THR A CA 1
ATOM 2811 C C . THR A 1 349 ? 9.328 -17.594 -17.719 1 93.25 349 THR A C 1
ATOM 2813 O O . THR A 1 349 ? 8.859 -18.328 -16.844 1 93.25 349 THR A O 1
ATOM 2816 N N . LEU A 1 350 ? 10.508 -17.672 -18.172 1 92.25 350 LEU A N 1
ATOM 2817 C CA . LEU A 1 350 ? 11.359 -18.797 -17.828 1 92.25 350 LEU A CA 1
ATOM 2818 C C . LEU A 1 350 ? 12.695 -18.312 -17.266 1 92.25 350 LEU A C 1
ATOM 2820 O O . LEU A 1 350 ? 13.289 -17.375 -17.781 1 92.25 350 LEU A O 1
ATOM 2824 N N . ARG A 1 351 ? 13.07 -18.938 -16.156 1 87.06 351 ARG A N 1
ATOM 2825 C CA . ARG A 1 351 ? 14.445 -18.734 -15.688 1 87.06 351 ARG A CA 1
ATOM 2826 C C . ARG A 1 351 ? 15.438 -19.5 -16.562 1 87.06 351 ARG A C 1
ATOM 2828 O O . ARG A 1 351 ? 15.258 -20.703 -16.797 1 87.06 351 ARG A O 1
ATOM 2835 N N . LYS A 1 352 ? 16.438 -18.891 -16.938 1 85.25 352 LYS A N 1
ATOM 2836 C CA . LYS A 1 352 ? 17.344 -19.453 -17.938 1 85.25 352 LYS A CA 1
ATOM 2837 C C . LYS A 1 352 ? 18.078 -20.672 -17.406 1 85.25 352 LYS A C 1
ATOM 2839 O O . LYS A 1 352 ? 18.422 -21.578 -18.172 1 85.25 352 LYS A O 1
ATOM 2844 N N . ASN A 1 353 ? 18.312 -20.781 -16.125 1 84.06 353 ASN A N 1
ATOM 2845 C CA . ASN A 1 353 ? 19.172 -21.828 -15.562 1 84.06 353 ASN A CA 1
ATOM 2846 C C . ASN A 1 353 ? 18.359 -23.031 -15.086 1 84.06 353 ASN A C 1
ATOM 2848 O O . ASN A 1 353 ? 18.891 -23.938 -14.453 1 84.06 353 ASN A O 1
ATOM 2852 N N . ARG A 1 354 ? 17.094 -23.062 -15.359 1 86.69 354 ARG A N 1
ATOM 2853 C CA . ARG A 1 354 ? 16.25 -24.188 -14.953 1 86.69 354 ARG A CA 1
ATOM 2854 C C . ARG A 1 354 ? 16.672 -25.469 -15.664 1 86.69 354 ARG A C 1
ATOM 2856 O O . ARG A 1 354 ? 17.172 -25.422 -16.781 1 86.69 354 ARG A O 1
ATOM 2863 N N . LEU A 1 355 ? 16.484 -26.516 -14.977 1 87.38 355 LEU A N 1
ATOM 2864 C CA . LEU A 1 355 ? 16.797 -27.812 -15.562 1 87.38 355 LEU A CA 1
ATOM 2865 C C . LEU A 1 355 ? 15.938 -28.062 -16.797 1 87.38 355 LEU A C 1
ATOM 2867 O O . LEU A 1 355 ? 14.727 -27.812 -16.781 1 87.38 355 LEU A O 1
ATOM 2871 N N . GLY A 1 356 ? 16.531 -28.531 -17.891 1 89.69 356 GLY A N 1
ATOM 2872 C CA . GLY A 1 356 ? 15.797 -28.906 -19.094 1 89.69 356 GLY A CA 1
ATOM 2873 C C . GLY A 1 356 ? 15.727 -27.797 -20.125 1 89.69 356 GLY A C 1
ATOM 2874 O O . GLY A 1 356 ? 15.289 -28.016 -21.25 1 89.69 356 GLY A O 1
ATOM 2875 N N . VAL A 1 357 ? 16.156 -26.609 -19.719 1 92.44 357 VAL A N 1
ATOM 2876 C CA . VAL A 1 357 ? 16.172 -25.484 -20.656 1 92.44 357 VAL A CA 1
ATOM 2877 C C . VAL A 1 357 ? 17.328 -25.656 -21.641 1 92.44 357 VAL A C 1
ATOM 2879 O O . VAL A 1 357 ? 18.422 -26.094 -21.266 1 92.44 357 VAL A O 1
ATOM 2882 N N . PRO A 1 358 ? 17.094 -25.453 -22.922 1 93.88 358 PRO A N 1
ATOM 2883 C CA . PRO A 1 358 ? 18.141 -25.656 -23.922 1 93.88 358 PRO A CA 1
ATOM 2884 C C . PRO A 1 358 ? 19.344 -24.734 -23.688 1 93.88 358 PRO A C 1
ATOM 2886 O O . PRO A 1 358 ? 19.188 -23.594 -23.266 1 93.88 358 PRO A O 1
ATOM 2889 N N . ASP A 1 359 ? 20.453 -25.141 -24.031 1 90.56 359 ASP A N 1
ATOM 2890 C CA . ASP A 1 359 ? 21.703 -24.422 -23.844 1 90.56 359 ASP A CA 1
ATOM 2891 C C . ASP A 1 359 ? 21.75 -23.156 -24.703 1 90.56 359 ASP A C 1
ATOM 2893 O O . ASP A 1 359 ? 22.391 -22.172 -24.344 1 90.56 359 ASP A O 1
ATOM 2897 N N . ALA A 1 360 ? 21.047 -23.25 -25.828 1 89.5 360 ALA A N 1
ATOM 2898 C CA . ALA A 1 360 ? 21.016 -22.094 -26.719 1 89.5 360 ALA A CA 1
ATOM 2899 C C . ALA A 1 360 ? 20.5 -20.859 -25.969 1 89.5 360 ALA A C 1
ATOM 2901 O O . ALA A 1 360 ? 20.922 -19.734 -26.281 1 89.5 360 ALA A O 1
ATOM 2902 N N . LEU A 1 361 ? 19.641 -21.078 -25.062 1 89.31 361 LEU A N 1
ATOM 2903 C CA . LEU A 1 361 ? 19.094 -19.969 -24.297 1 89.31 361 LEU A CA 1
ATOM 2904 C C . LEU A 1 361 ? 19.984 -19.625 -23.109 1 89.31 361 LEU A C 1
ATOM 2906 O O . LEU A 1 361 ? 20.078 -18.469 -22.703 1 89.31 361 LEU A O 1
ATOM 2910 N N . LYS A 1 362 ? 20.594 -20.609 -22.531 1 82.44 362 LYS A N 1
ATOM 2911 C CA . LYS A 1 362 ? 21.391 -20.469 -21.312 1 82.44 362 LYS A CA 1
ATOM 2912 C C . LYS A 1 362 ? 22.75 -19.828 -21.625 1 82.44 362 LYS A C 1
ATOM 2914 O O . LYS A 1 362 ? 23.156 -18.875 -20.938 1 82.44 362 LYS A O 1
ATOM 2919 N N . LYS A 1 363 ? 23.406 -20.469 -22.453 1 71.31 363 LYS A N 1
ATOM 2920 C CA . LYS A 1 363 ? 24.828 -20.234 -22.641 1 71.31 363 LYS A CA 1
ATOM 2921 C C . LYS A 1 363 ? 25.078 -19.281 -23.797 1 71.31 363 LYS A C 1
ATOM 2923 O O . LYS A 1 363 ? 26.234 -18.969 -24.109 1 71.31 363 LYS A O 1
ATOM 2928 N N . THR A 1 364 ? 23.984 -18.859 -24.406 1 62.94 364 THR A N 1
ATOM 2929 C CA . THR A 1 364 ? 24.297 -18.172 -25.641 1 62.94 364 THR A CA 1
ATOM 2930 C C . THR A 1 364 ? 25.109 -16.906 -25.375 1 62.94 364 THR A C 1
ATOM 2932 O O . THR A 1 364 ? 24.734 -16.078 -24.547 1 62.94 364 THR A O 1
ATOM 2935 N N . ASN A 1 365 ? 26.312 -16.984 -25.719 1 63.84 365 ASN A N 1
ATOM 2936 C CA . ASN A 1 365 ? 27.172 -15.805 -25.812 1 63.84 365 ASN A CA 1
ATOM 2937 C C . ASN A 1 365 ? 26.641 -14.797 -26.828 1 63.84 365 ASN A C 1
ATOM 2939 O O . ASN A 1 365 ? 27.281 -13.789 -27.109 1 63.84 365 ASN A O 1
ATOM 2943 N N . LEU A 1 366 ? 25.531 -15.203 -27.391 1 67.94 366 LEU A N 1
ATOM 2944 C CA . LEU A 1 366 ? 24.969 -14.336 -28.422 1 67.94 366 LEU A CA 1
ATOM 2945 C C . LEU A 1 366 ? 24.25 -13.148 -27.797 1 67.94 366 LEU A C 1
ATOM 2947 O O . LEU A 1 366 ? 23.297 -13.32 -27.031 1 67.94 366 LEU A O 1
ATOM 2951 N N . LYS A 1 367 ? 24.844 -12.008 -27.859 1 77.88 367 LYS A N 1
ATOM 2952 C CA . LYS A 1 367 ? 24.188 -10.773 -27.453 1 77.88 367 LYS A CA 1
ATOM 2953 C C . LYS A 1 367 ? 23.125 -10.359 -28.484 1 77.88 367 LYS A C 1
ATOM 2955 O O . LYS A 1 367 ? 23.469 -9.945 -29.594 1 77.88 367 LYS A O 1
ATOM 2960 N N . LEU A 1 368 ? 21.891 -10.602 -28.234 1 86.56 368 LEU A N 1
ATOM 2961 C CA . LEU A 1 368 ? 20.797 -10.25 -29.125 1 86.56 368 LEU A CA 1
ATOM 2962 C C . LEU A 1 368 ? 20.578 -8.742 -29.156 1 86.56 368 LEU A C 1
ATOM 2964 O O . LEU A 1 368 ? 20.719 -8.07 -28.141 1 86.56 368 LEU A O 1
ATOM 2968 N N . LYS A 1 369 ? 20.375 -8.258 -30.328 1 84.75 369 LYS A N 1
ATOM 2969 C CA . LYS A 1 369 ? 19.984 -6.859 -30.484 1 84.75 369 LYS A CA 1
ATOM 2970 C C . LYS A 1 369 ? 18.516 -6.668 -30.156 1 84.75 369 LYS A C 1
ATOM 2972 O O . LYS A 1 369 ? 17.75 -7.641 -30.078 1 84.75 369 LYS A O 1
ATOM 2977 N N . ARG A 1 370 ? 18.234 -5.484 -29.938 1 84.75 370 ARG A N 1
ATOM 2978 C CA . ARG A 1 370 ? 16.844 -5.184 -29.594 1 84.75 370 ARG A CA 1
ATOM 2979 C C . ARG A 1 370 ? 15.898 -5.648 -30.703 1 84.75 370 ARG A C 1
ATOM 2981 O O . ARG A 1 370 ? 16.109 -5.32 -31.875 1 84.75 370 ARG A O 1
ATOM 2988 N N . GLY A 1 371 ? 14.977 -6.469 -30.344 1 85.75 371 GLY A N 1
ATOM 2989 C CA . GLY A 1 371 ? 13.992 -6.945 -31.297 1 85.75 371 GLY A CA 1
ATOM 2990 C C . GLY A 1 371 ? 14.312 -8.328 -31.844 1 85.75 371 GLY A C 1
ATOM 2991 O O . GLY A 1 371 ? 13.453 -8.977 -32.438 1 85.75 371 GLY A O 1
ATOM 2992 N N . GLU A 1 372 ? 15.469 -8.789 -31.641 1 90.81 372 GLU A N 1
ATOM 2993 C CA . GLU A 1 372 ? 15.852 -10.109 -32.125 1 90.81 372 GLU A CA 1
ATOM 2994 C C . GLU A 1 372 ? 15.312 -11.211 -31.219 1 90.81 372 GLU A C 1
ATOM 2996 O O . GLU A 1 372 ? 15.125 -10.984 -30.016 1 90.81 372 GLU A O 1
ATOM 3001 N N . VAL A 1 373 ? 15.055 -12.336 -31.844 1 94.5 373 VAL A N 1
ATOM 3002 C CA . VAL A 1 373 ? 14.43 -13.445 -31.141 1 94.5 373 VAL A CA 1
ATOM 3003 C C . VAL A 1 373 ? 15.039 -14.766 -31.609 1 94.5 373 VAL A C 1
ATOM 3005 O O . VAL A 1 373 ? 15.328 -14.938 -32.781 1 94.5 373 VAL A O 1
ATOM 3008 N N . ILE A 1 374 ? 15.328 -15.625 -30.703 1 94.25 374 ILE A N 1
ATOM 3009 C CA . ILE A 1 374 ? 15.711 -16.984 -31.047 1 94.25 374 ILE A CA 1
ATOM 3010 C C . ILE A 1 374 ? 14.766 -17.969 -30.375 1 94.25 374 ILE A C 1
ATOM 3012 O O . ILE A 1 374 ? 14.156 -17.656 -29.344 1 94.25 374 ILE A O 1
ATOM 3016 N N . PHE A 1 375 ? 14.641 -19.141 -30.938 1 95.69 375 PHE A N 1
ATOM 3017 C CA . PHE A 1 375 ? 13.75 -20.125 -30.344 1 95.69 375 PHE A CA 1
ATOM 3018 C C . PHE A 1 375 ? 14.305 -21.531 -30.516 1 95.69 375 PHE A C 1
ATOM 3020 O O . PHE A 1 375 ? 15.203 -21.75 -31.328 1 95.69 375 PHE A O 1
ATOM 3027 N N . ARG A 1 376 ? 13.898 -22.438 -29.688 1 95.81 376 ARG A N 1
ATOM 3028 C CA . ARG A 1 376 ? 14.086 -23.875 -29.812 1 95.81 376 ARG A CA 1
ATOM 3029 C C . ARG A 1 376 ? 12.781 -24.625 -29.562 1 95.81 376 ARG A C 1
ATOM 3031 O O . ARG A 1 376 ? 12.016 -24.25 -28.672 1 95.81 376 ARG A O 1
ATOM 3038 N N . ARG A 1 377 ? 12.57 -25.641 -30.344 1 95.38 377 ARG A N 1
ATOM 3039 C CA . ARG A 1 377 ? 11.359 -26.438 -30.234 1 95.38 377 ARG A CA 1
ATOM 3040 C C . ARG A 1 377 ? 11.688 -27.875 -29.828 1 95.38 377 ARG A C 1
ATOM 3042 O O . ARG A 1 377 ? 12.664 -28.453 -30.297 1 95.38 377 ARG A O 1
ATOM 3049 N N . LYS A 1 378 ? 10.969 -28.391 -28.844 1 95.06 378 LYS A N 1
ATOM 3050 C CA . LYS A 1 378 ? 10.977 -29.797 -28.422 1 95.06 378 LYS A CA 1
ATOM 3051 C C . LYS A 1 378 ? 9.555 -30.328 -28.281 1 95.06 378 LYS A C 1
ATOM 3053 O O . LYS A 1 378 ? 8.914 -30.109 -27.25 1 95.06 378 LYS A O 1
ATOM 3058 N N . GLU A 1 379 ? 9.102 -31.078 -29.297 1 90.88 379 GLU A N 1
ATOM 3059 C CA . GLU A 1 379 ? 7.727 -31.547 -29.297 1 90.88 379 GLU A CA 1
ATOM 3060 C C . GLU A 1 379 ? 6.742 -30.406 -29.094 1 90.88 379 GLU A C 1
ATOM 3062 O O . GLU A 1 379 ? 6.789 -29.406 -29.828 1 90.88 379 GLU A O 1
ATOM 3067 N N . GLY A 1 380 ? 6.082 -30.438 -28.109 1 92.38 380 GLY A N 1
ATOM 3068 C CA . GLY A 1 380 ? 5.102 -29.375 -27.891 1 92.38 380 GLY A CA 1
ATOM 3069 C C . GLY A 1 380 ? 5.68 -28.172 -27.172 1 92.38 380 GLY A C 1
ATOM 3070 O O . GLY A 1 380 ? 5.051 -27.109 -27.141 1 92.38 380 GLY A O 1
ATOM 3071 N N . LEU A 1 381 ? 6.891 -28.219 -26.734 1 95.62 381 LEU A N 1
ATOM 3072 C CA . LEU A 1 381 ? 7.516 -27.156 -25.953 1 95.62 381 LEU A CA 1
ATOM 3073 C C . LEU A 1 381 ? 8.211 -26.156 -26.859 1 95.62 381 LEU A C 1
ATOM 3075 O O . LEU A 1 381 ? 8.961 -26.531 -27.766 1 95.62 381 LEU A O 1
ATOM 3079 N N . LEU A 1 382 ? 7.938 -24.969 -26.703 1 96.88 382 LEU A N 1
ATOM 3080 C CA . LEU A 1 382 ? 8.609 -23.859 -27.391 1 96.88 382 LEU A CA 1
ATOM 3081 C C . LEU A 1 382 ? 9.391 -23 -26.391 1 96.88 382 LEU A C 1
ATOM 3083 O O . LEU A 1 382 ? 8.805 -22.453 -25.453 1 96.88 382 LEU A O 1
ATOM 3087 N N . ALA A 1 383 ? 10.68 -22.938 -26.469 1 96.56 383 ALA A N 1
ATOM 3088 C CA . ALA A 1 383 ? 11.523 -22.031 -25.688 1 96.56 383 ALA A CA 1
ATOM 3089 C C . ALA A 1 383 ? 11.969 -20.828 -26.516 1 96.56 383 ALA A C 1
ATOM 3091 O O . ALA A 1 383 ? 12.438 -20.984 -27.641 1 96.56 383 ALA A O 1
ATOM 3092 N N . VAL A 1 384 ? 11.766 -19.656 -26 1 95.75 384 VAL A N 1
ATOM 3093 C CA . VAL A 1 384 ? 12.039 -18.438 -26.75 1 95.75 384 VAL A CA 1
ATOM 3094 C C . VAL A 1 384 ? 12.922 -17.5 -25.922 1 95.75 384 VAL A C 1
ATOM 3096 O O . VAL A 1 384 ? 12.727 -17.359 -24.719 1 95.75 384 VAL A O 1
ATOM 3099 N N . LYS A 1 385 ? 13.93 -16.922 -26.484 1 94.12 385 LYS A N 1
ATOM 3100 C CA . LYS A 1 385 ? 14.719 -15.82 -25.938 1 94.12 385 LYS A CA 1
ATOM 3101 C C . LYS A 1 385 ? 14.523 -14.555 -26.781 1 94.12 385 LYS A C 1
ATOM 3103 O O . LYS A 1 385 ? 14.75 -14.562 -27.984 1 94.12 385 LYS A O 1
ATOM 3108 N N . PHE A 1 386 ? 14.023 -13.547 -26.172 1 92.06 386 PHE A N 1
ATOM 3109 C CA . PHE A 1 386 ? 13.688 -12.281 -26.812 1 92.06 386 PHE A CA 1
ATOM 3110 C C . PHE A 1 386 ? 14.398 -11.125 -26.125 1 92.06 386 PHE A C 1
ATOM 3112 O O . PHE A 1 386 ? 14.406 -11.039 -24.906 1 92.06 386 PHE A O 1
ATOM 3119 N N . HIS A 1 387 ? 15.055 -10.266 -26.938 1 89.19 387 HIS A N 1
ATOM 3120 C CA . HIS A 1 387 ? 15.734 -9.125 -26.328 1 89.19 387 HIS A CA 1
ATOM 3121 C C . HIS A 1 387 ? 14.992 -7.824 -26.625 1 89.19 387 HIS A C 1
ATOM 3123 O O . HIS A 1 387 ? 14.875 -7.422 -27.781 1 89.19 387 HIS A O 1
ATOM 3129 N N . ASP A 1 388 ? 14.5 -7.211 -25.594 1 82.38 388 ASP A N 1
ATOM 3130 C CA . ASP A 1 388 ? 13.953 -5.859 -25.656 1 82.38 388 ASP A CA 1
ATOM 3131 C C . ASP A 1 388 ? 14.828 -4.871 -24.891 1 82.38 388 ASP A C 1
ATOM 3133 O O . ASP A 1 388 ? 15.953 -4.574 -25.312 1 82.38 388 ASP A O 1
ATOM 3137 N N . LYS A 1 389 ? 14.422 -4.398 -23.734 1 70.06 389 LYS A N 1
ATOM 3138 C CA . LYS A 1 389 ? 15.305 -3.656 -22.844 1 70.06 389 LYS A CA 1
ATOM 3139 C C . LYS A 1 389 ? 16.219 -4.602 -22.078 1 70.06 389 LYS A C 1
ATOM 3141 O O . LYS A 1 389 ? 17.312 -4.207 -21.656 1 70.06 389 LYS A O 1
ATOM 3146 N N . ARG A 1 390 ? 15.703 -5.754 -21.938 1 79.19 390 ARG A N 1
ATOM 3147 C CA . ARG A 1 390 ? 16.438 -6.852 -21.312 1 79.19 390 ARG A CA 1
ATOM 3148 C C . ARG A 1 390 ? 16.094 -8.188 -21.969 1 79.19 390 ARG A C 1
ATOM 3150 O O . ARG A 1 390 ? 15.203 -8.25 -22.828 1 79.19 390 ARG A O 1
ATOM 3157 N N . ASP A 1 391 ? 16.828 -9.148 -21.672 1 86.56 391 ASP A N 1
ATOM 3158 C CA . ASP A 1 391 ? 16.531 -10.484 -22.188 1 86.56 391 ASP A CA 1
ATOM 3159 C C . ASP A 1 391 ? 15.344 -11.109 -21.469 1 86.56 391 ASP A C 1
ATOM 3161 O O . ASP A 1 391 ? 15.273 -11.086 -20.25 1 86.56 391 ASP A O 1
ATOM 3165 N N . VAL A 1 392 ? 14.461 -11.547 -22.266 1 90.94 392 VAL A N 1
ATOM 3166 C CA . VAL A 1 392 ? 13.289 -12.242 -21.734 1 90.94 392 VAL A CA 1
ATOM 3167 C C . VAL A 1 392 ? 13.258 -13.672 -22.25 1 90.94 392 VAL A C 1
ATOM 3169 O O . VAL A 1 392 ? 13.383 -13.906 -23.469 1 90.94 392 VAL A O 1
ATOM 3172 N N . HIS A 1 393 ? 13.164 -14.602 -21.391 1 94 393 HIS A N 1
ATOM 3173 C CA . HIS A 1 393 ? 13.039 -16.016 -21.75 1 94 393 HIS A CA 1
ATOM 3174 C C . HIS A 1 393 ? 11.617 -16.516 -21.531 1 94 393 HIS A C 1
ATOM 3176 O O . HIS A 1 393 ? 11.008 -16.219 -20.5 1 94 393 HIS A O 1
ATOM 3182 N N . MET A 1 394 ? 11.109 -17.234 -22.516 1 96.06 394 MET A N 1
ATOM 3183 C CA . MET A 1 394 ? 9.734 -17.734 -22.438 1 96.06 394 MET A CA 1
ATOM 3184 C C . MET A 1 394 ? 9.68 -19.234 -22.703 1 96.06 394 MET A C 1
ATOM 3186 O O . MET A 1 394 ? 10.547 -19.766 -23.406 1 96.06 394 MET A O 1
ATOM 3190 N N . LEU A 1 395 ? 8.742 -19.875 -22.156 1 97 395 LEU A N 1
ATOM 3191 C CA . LEU A 1 395 ? 8.367 -21.25 -22.469 1 97 395 LEU A CA 1
ATOM 3192 C C . LEU A 1 395 ? 6.875 -21.344 -22.781 1 97 395 LEU A C 1
ATOM 3194 O O . LEU A 1 395 ? 6.055 -20.719 -22.109 1 97 395 LEU A O 1
ATOM 3198 N N . SER A 1 396 ? 6.504 -22.094 -23.797 1 97.44 396 SER A N 1
ATOM 3199 C CA . SER A 1 396 ? 5.094 -22.203 -24.156 1 97.44 396 SER A CA 1
ATOM 3200 C C . SER A 1 396 ? 4.789 -23.547 -24.797 1 97.44 396 SER A C 1
ATOM 3202 O O . SER A 1 396 ? 5.629 -24.125 -25.484 1 97.44 396 SER A O 1
ATOM 3204 N N . THR A 1 397 ? 3.676 -24.078 -24.516 1 97.38 397 THR A N 1
ATOM 3205 C CA . THR A 1 397 ? 3.139 -25.234 -25.234 1 97.38 397 THR A CA 1
ATOM 3206 C C . THR A 1 397 ? 1.928 -24.828 -26.078 1 97.38 397 THR A C 1
ATOM 3208 O O . THR A 1 397 ? 1.237 -25.688 -26.625 1 97.38 397 THR A O 1
ATOM 3211 N N . ILE A 1 398 ? 1.627 -23.547 -26.141 1 96.88 398 ILE A N 1
ATOM 3212 C CA . ILE A 1 398 ? 0.438 -23.031 -26.797 1 96.88 398 ILE A CA 1
ATOM 3213 C C . ILE A 1 398 ? 0.802 -22.516 -28.203 1 96.88 398 ILE A C 1
ATOM 3215 O O . ILE A 1 398 ? 0.033 -22.688 -29.141 1 96.88 398 ILE A O 1
ATOM 3219 N N . HIS A 1 399 ? 1.974 -22.016 -28.375 1 96.12 399 HIS A N 1
ATOM 3220 C CA . HIS A 1 399 ? 2.256 -21.141 -29.5 1 96.12 399 HIS A CA 1
ATOM 3221 C C . HIS A 1 399 ? 3.201 -21.797 -30.5 1 96.12 399 HIS A C 1
ATOM 3223 O O . HIS A 1 399 ? 4.09 -22.547 -30.109 1 96.12 399 HIS A O 1
ATOM 3229 N N . PRO A 1 400 ? 2.984 -21.406 -31.719 1 94.81 400 PRO A N 1
ATOM 3230 C CA . PRO A 1 400 ? 4.062 -21.625 -32.688 1 94.81 400 PRO A CA 1
ATOM 3231 C C . PRO A 1 400 ? 5.164 -20.578 -32.594 1 94.81 400 PRO A C 1
ATOM 3233 O O . PRO A 1 400 ? 5.02 -19.594 -31.844 1 94.81 400 PRO A O 1
ATOM 3236 N N . ALA A 1 401 ? 6.238 -20.828 -33.25 1 95.38 401 ALA A N 1
ATOM 3237 C CA . ALA A 1 401 ? 7.352 -19.891 -33.219 1 95.38 401 ALA A CA 1
ATOM 3238 C C . ALA A 1 401 ? 7.078 -18.688 -34.125 1 95.38 401 ALA A C 1
ATOM 3240 O O . ALA A 1 401 ? 7.68 -18.547 -35.188 1 95.38 401 ALA A O 1
ATOM 3241 N N . THR A 1 402 ? 6.246 -17.766 -33.656 1 94.44 402 THR A N 1
ATOM 3242 C CA . THR A 1 402 ? 5.855 -16.609 -34.438 1 94.44 402 THR A CA 1
ATOM 3243 C C . THR A 1 402 ? 6.035 -15.32 -33.625 1 94.44 402 THR A C 1
ATOM 3245 O O . THR A 1 402 ? 6.141 -15.367 -32.406 1 94.44 402 THR A O 1
ATOM 3248 N N . VAL A 1 403 ? 6.168 -14.234 -34.344 1 94.12 403 VAL A N 1
ATOM 3249 C CA . VAL A 1 403 ? 6.184 -12.891 -33.781 1 94.12 403 VAL A CA 1
ATOM 3250 C C . VAL A 1 403 ? 4.934 -12.125 -34.188 1 94.12 403 VAL A C 1
ATOM 3252 O O . VAL A 1 403 ? 4.441 -12.312 -35.312 1 94.12 403 VAL A O 1
ATOM 3255 N N . SER A 1 404 ? 4.414 -11.398 -33.312 1 92.56 404 SER A N 1
ATOM 3256 C CA . SER A 1 404 ? 3.248 -10.57 -33.594 1 92.56 404 SER A CA 1
ATOM 3257 C C . SER A 1 404 ? 3.648 -9.117 -33.844 1 92.56 404 SER A C 1
ATOM 3259 O O . SER A 1 404 ? 4.402 -8.539 -33.062 1 92.56 404 SER A O 1
ATOM 3261 N N . VAL A 1 405 ? 3.189 -8.578 -34.938 1 90.06 405 VAL A N 1
ATOM 3262 C CA . VAL A 1 405 ? 3.355 -7.156 -35.219 1 90.06 405 VAL A CA 1
ATOM 3263 C C . VAL A 1 405 ? 2.17 -6.367 -34.688 1 90.06 405 VAL A C 1
ATOM 3265 O O . VAL A 1 405 ? 1.03 -6.57 -35.094 1 90.06 405 VAL A O 1
ATOM 3268 N N . LEU A 1 406 ? 2.455 -5.547 -33.719 1 87 406 LEU A N 1
ATOM 3269 C CA . LEU A 1 406 ? 1.396 -4.816 -33.031 1 87 406 LEU A CA 1
ATOM 3270 C C . LEU A 1 406 ? 1.062 -3.521 -33.75 1 87 406 LEU A C 1
ATOM 3272 O O . LEU A 1 406 ? 1.897 -2.982 -34.5 1 87 406 LEU A O 1
ATOM 3276 N N . ASN A 1 407 ? -0.211 -3.037 -33.562 1 82.62 407 ASN A N 1
ATOM 3277 C CA . ASN A 1 407 ? -0.652 -1.777 -34.156 1 82.62 407 ASN A CA 1
ATOM 3278 C C . ASN A 1 407 ? -0.234 -0.582 -33.281 1 82.62 407 ASN A C 1
ATOM 3280 O O . ASN A 1 407 ? -1.074 0.228 -32.906 1 82.62 407 ASN A O 1
ATOM 3284 N N . LYS A 1 408 ? 0.878 -0.56 -32.812 1 80.38 408 LYS A N 1
ATOM 3285 C CA . LYS A 1 408 ? 1.5 0.524 -32.062 1 80.38 408 LYS A CA 1
ATOM 3286 C C . LYS A 1 408 ? 2.945 0.743 -32.5 1 80.38 408 LYS A C 1
ATOM 3288 O O . LYS A 1 408 ? 3.686 -0.218 -32.719 1 80.38 408 LYS A O 1
ATOM 3293 N N . ASN A 1 409 ? 3.248 1.974 -32.688 1 79.12 409 ASN A N 1
ATOM 3294 C CA . ASN A 1 409 ? 4.594 2.289 -33.156 1 79.12 409 ASN A CA 1
ATOM 3295 C C . ASN A 1 409 ? 5.527 2.645 -32 1 79.12 409 ASN A C 1
ATOM 3297 O O . ASN A 1 409 ? 5.094 3.234 -31 1 79.12 409 ASN A O 1
ATOM 3301 N N . ASP A 1 410 ? 6.641 2.064 -32.156 1 74.69 410 ASP A N 1
ATOM 3302 C CA . ASP A 1 410 ? 7.684 2.5 -31.219 1 74.69 410 ASP A CA 1
ATOM 3303 C C . ASP A 1 410 ? 7.934 4.004 -31.344 1 74.69 410 ASP A C 1
ATOM 3305 O O . ASP A 1 410 ? 8.078 4.523 -32.438 1 74.69 410 ASP A O 1
ATOM 3309 N N . ARG A 1 411 ? 7.926 4.73 -30.312 1 63.53 411 ARG A N 1
ATOM 3310 C CA . ARG A 1 411 ? 8.039 6.188 -30.297 1 63.53 411 ARG A CA 1
ATOM 3311 C C . ARG A 1 411 ? 9.383 6.641 -30.859 1 63.53 411 ARG A C 1
ATOM 3313 O O . ARG A 1 411 ? 9.477 7.715 -31.469 1 63.53 411 ARG A O 1
ATOM 3320 N N . ARG A 1 412 ? 10.398 5.801 -30.828 1 63.72 412 ARG A N 1
ATOM 3321 C CA . ARG A 1 412 ? 11.75 6.172 -31.219 1 63.72 412 ARG A CA 1
ATOM 3322 C C . ARG A 1 412 ? 11.977 5.91 -32.719 1 63.72 412 ARG A C 1
ATOM 3324 O O . ARG A 1 412 ? 12.531 6.75 -33.406 1 63.72 412 ARG A O 1
ATOM 3331 N N . THR A 1 413 ? 11.547 4.707 -33.125 1 73 413 THR A N 1
ATOM 3332 C CA . THR A 1 413 ? 11.875 4.277 -34.469 1 73 413 THR A CA 1
ATOM 3333 C C . THR A 1 413 ? 10.68 4.457 -35.406 1 73 413 THR A C 1
ATOM 3335 O O . THR A 1 413 ? 10.82 4.406 -36.625 1 73 413 THR A O 1
ATOM 3338 N N . ASN A 1 414 ? 9.516 4.801 -34.781 1 81 414 ASN A N 1
ATOM 3339 C CA . ASN A 1 414 ? 8.273 4.949 -35.531 1 81 414 ASN A CA 1
ATOM 3340 C C . ASN A 1 414 ? 7.914 3.668 -36.281 1 81 414 ASN A C 1
ATOM 3342 O O . ASN A 1 414 ? 7.133 3.699 -37.25 1 81 414 ASN A O 1
ATOM 3346 N N . ASN A 1 415 ? 8.633 2.58 -36.031 1 81.81 415 ASN A N 1
ATOM 3347 C CA . ASN A 1 415 ? 8.289 1.261 -36.531 1 81.81 415 ASN A CA 1
ATOM 3348 C C . ASN A 1 415 ? 7.316 0.53 -35.625 1 81.81 415 ASN A C 1
ATOM 3350 O O . ASN A 1 415 ? 7.27 0.803 -34.438 1 81.81 415 ASN A O 1
ATOM 3354 N N . PRO A 1 416 ? 6.578 -0.315 -36.344 1 84.56 416 PRO A N 1
ATOM 3355 C CA . PRO A 1 416 ? 5.66 -1.085 -35.5 1 84.56 416 PRO A CA 1
ATOM 3356 C C . PRO A 1 416 ? 6.387 -1.948 -34.469 1 84.56 416 PRO A C 1
ATOM 3358 O O . PRO A 1 416 ? 7.453 -2.494 -34.781 1 84.56 416 PRO A O 1
ATOM 3361 N N . ILE A 1 417 ? 5.801 -2.055 -33.375 1 86.44 417 ILE A N 1
ATOM 3362 C CA . ILE A 1 417 ? 6.398 -2.863 -32.312 1 86.44 417 ILE A CA 1
ATOM 3363 C C . ILE A 1 417 ? 6.211 -4.344 -32.625 1 86.44 417 ILE A C 1
ATOM 3365 O O . ILE A 1 417 ? 5.113 -4.777 -33 1 86.44 417 ILE A O 1
ATOM 3369 N N . VAL A 1 418 ? 7.277 -5.051 -32.656 1 87.94 418 VAL A N 1
ATOM 3370 C CA . VAL A 1 418 ? 7.262 -6.484 -32.938 1 87.94 418 VAL A CA 1
ATOM 3371 C C . VAL A 1 418 ? 7.688 -7.258 -31.688 1 87.94 418 VAL A C 1
ATOM 3373 O O . VAL A 1 418 ? 8.734 -6.973 -31.094 1 87.94 418 VAL A O 1
ATOM 3376 N N . LYS A 1 419 ? 6.828 -8.188 -31.234 1 91.81 419 LYS A N 1
ATOM 3377 C CA . LYS A 1 419 ? 7.113 -9.055 -30.094 1 91.81 419 LYS A CA 1
ATOM 3378 C C . LYS A 1 419 ? 6.715 -10.5 -30.375 1 91.81 419 LYS A C 1
ATOM 3380 O O . LYS A 1 419 ? 5.785 -10.75 -31.141 1 91.81 419 LYS A O 1
ATOM 3385 N N . PRO A 1 420 ? 7.484 -11.445 -29.844 1 94.69 420 PRO A N 1
ATOM 3386 C CA . PRO A 1 420 ? 7.012 -12.828 -29.969 1 94.69 420 PRO A CA 1
ATOM 3387 C C . PRO A 1 420 ? 5.559 -12.992 -29.531 1 94.69 420 PRO A C 1
ATOM 3389 O O . PRO A 1 420 ? 5.129 -12.391 -28.547 1 94.69 420 PRO A O 1
ATOM 3392 N N . THR A 1 421 ? 4.812 -13.797 -30.219 1 94 421 THR A N 1
ATOM 3393 C CA . THR A 1 421 ? 3.389 -13.977 -29.953 1 94 421 THR A CA 1
ATOM 3394 C C . THR A 1 421 ? 3.152 -14.461 -28.531 1 94 421 THR A C 1
ATOM 3396 O O . THR A 1 421 ? 2.176 -14.062 -27.891 1 94 421 THR A O 1
ATOM 3399 N N . CYS A 1 422 ? 4.027 -15.344 -28.078 1 95.19 422 CYS A N 1
ATOM 3400 C CA . CYS A 1 422 ? 3.875 -15.867 -26.719 1 95.19 422 CYS A CA 1
ATOM 3401 C C . CYS A 1 422 ? 4.016 -14.75 -25.688 1 95.19 422 CYS A C 1
ATOM 3403 O O . CYS A 1 422 ? 3.393 -14.797 -24.641 1 95.19 422 CYS A O 1
ATOM 3405 N N . VAL A 1 423 ? 4.848 -13.742 -25.922 1 93.5 423 VAL A N 1
ATOM 3406 C CA . VAL A 1 423 ? 5.016 -12.609 -25.031 1 93.5 423 VAL A CA 1
ATOM 3407 C C . VAL A 1 423 ? 3.746 -11.758 -25.031 1 93.5 423 VAL A C 1
ATOM 3409 O O . VAL A 1 423 ? 3.291 -11.305 -23.969 1 93.5 423 VAL A O 1
ATOM 3412 N N . VAL A 1 424 ? 3.213 -11.539 -26.188 1 91.12 424 VAL A N 1
ATOM 3413 C CA . VAL A 1 424 ? 2.006 -10.734 -26.328 1 91.12 424 VAL A CA 1
ATOM 3414 C C . VAL A 1 424 ? 0.859 -11.375 -25.547 1 91.12 424 VAL A C 1
ATOM 3416 O O . VAL A 1 424 ? 0.183 -10.711 -24.766 1 91.12 424 VAL A O 1
ATOM 3419 N N . ASP A 1 425 ? 0.695 -12.672 -25.75 1 93.38 425 ASP A N 1
ATOM 3420 C CA . ASP A 1 425 ? -0.375 -13.383 -25.062 1 93.38 425 ASP A CA 1
ATOM 3421 C C . ASP A 1 425 ? -0.125 -13.414 -23.562 1 93.38 425 ASP A C 1
ATOM 3423 O O . ASP A 1 425 ? -1.055 -13.25 -22.766 1 93.38 425 ASP A O 1
ATOM 3427 N N . TYR A 1 426 ? 1.09 -13.641 -23.219 1 94.19 426 TYR A N 1
ATOM 3428 C CA . TYR A 1 426 ? 1.434 -13.641 -21.812 1 94.19 426 TYR A CA 1
ATOM 3429 C C . TYR A 1 426 ? 1.042 -12.32 -21.156 1 94.19 426 TYR A C 1
ATOM 3431 O O . TYR A 1 426 ? 0.428 -12.312 -20.078 1 94.19 426 TYR A O 1
ATOM 3439 N N . CYS A 1 427 ? 1.368 -11.211 -21.734 1 89 427 CYS A N 1
ATOM 3440 C CA . CYS A 1 427 ? 1.072 -9.891 -21.188 1 89 427 CYS A CA 1
ATOM 3441 C C . CYS A 1 427 ? -0.432 -9.664 -21.109 1 89 427 CYS A C 1
ATOM 3443 O O . CYS A 1 427 ? -0.908 -8.977 -20.203 1 89 427 CYS A O 1
ATOM 3445 N N . SER A 1 428 ? -1.126 -10.297 -21.938 1 89.62 428 SER A N 1
ATOM 3446 C CA . SER A 1 428 ? -2.57 -10.102 -22 1 89.62 428 SER A CA 1
ATOM 3447 C C . SER A 1 428 ? -3.281 -10.922 -20.922 1 89.62 428 SER A C 1
ATOM 3449 O O . SER A 1 428 ? -4.336 -10.523 -20.438 1 89.62 428 SER A O 1
ATOM 3451 N N . TYR A 1 429 ? -2.703 -12.102 -20.594 1 93.81 429 TYR A N 1
ATOM 3452 C CA . TYR A 1 429 ? -3.529 -13.039 -19.844 1 93.81 429 TYR A CA 1
ATOM 3453 C C . TYR A 1 429 ? -2.914 -13.352 -18.484 1 93.81 429 TYR A C 1
ATOM 3455 O O . TYR A 1 429 ? -3.541 -14 -17.641 1 93.81 429 TYR A O 1
ATOM 3463 N N . MET A 1 430 ? -1.732 -12.844 -18.141 1 93.38 430 MET A N 1
ATOM 3464 C CA . MET A 1 430 ? -1.068 -13.156 -16.875 1 93.38 430 MET A CA 1
ATOM 3465 C C . MET A 1 430 ? -1.658 -12.336 -15.734 1 93.38 430 MET A C 1
ATOM 3467 O O . MET A 1 430 ? -1.466 -12.664 -14.562 1 93.38 430 MET A O 1
ATOM 3471 N N . GLY A 1 431 ? -2.453 -11.367 -15.93 1 88.75 431 GLY A N 1
ATOM 3472 C CA . GLY A 1 431 ? -2.814 -10.375 -14.93 1 88.75 431 GLY A CA 1
ATOM 3473 C C . GLY A 1 431 ? -4.051 -10.75 -14.133 1 88.75 431 GLY A C 1
ATOM 3474 O O . GLY A 1 431 ? -4.586 -9.93 -13.383 1 88.75 431 GLY A O 1
ATOM 3475 N N . GLY A 1 432 ? -4.547 -11.961 -14.234 1 90.12 432 GLY A N 1
ATOM 3476 C CA . GLY A 1 432 ? -5.781 -12.328 -13.547 1 90.12 432 GLY A CA 1
ATOM 3477 C C . GLY A 1 432 ? -5.664 -12.273 -12.039 1 90.12 432 GLY A C 1
ATOM 3478 O O . GLY A 1 432 ? -6.535 -11.719 -11.359 1 90.12 432 GLY A O 1
ATOM 3479 N N . VAL A 1 433 ? -4.664 -12.891 -11.484 1 90.69 433 VAL A N 1
ATOM 3480 C CA . VAL A 1 433 ? -4.445 -12.898 -10.047 1 90.69 433 VAL A CA 1
ATOM 3481 C C . VAL A 1 433 ? -4.207 -11.477 -9.547 1 90.69 433 VAL A C 1
ATOM 3483 O O . VAL A 1 433 ? -4.742 -11.07 -8.516 1 90.69 433 VAL A O 1
ATOM 3486 N N . ASP A 1 434 ? -3.43 -10.742 -10.289 1 84.62 434 ASP A N 1
ATOM 3487 C CA . ASP A 1 434 ? -3.156 -9.352 -9.938 1 84.62 434 ASP A CA 1
ATOM 3488 C C . ASP A 1 434 ? -4.441 -8.531 -9.906 1 84.62 434 ASP A C 1
ATOM 3490 O O . ASP A 1 434 ? -4.602 -7.648 -9.062 1 84.62 434 ASP A O 1
ATOM 3494 N N . LEU A 1 435 ? -5.242 -8.805 -10.844 1 88.44 435 LEU A N 1
ATOM 3495 C CA . LEU A 1 435 ? -6.531 -8.125 -10.875 1 88.44 435 LEU A CA 1
ATOM 3496 C C . LEU A 1 435 ? -7.332 -8.406 -9.609 1 88.44 435 LEU A C 1
ATOM 3498 O O . LEU A 1 435 ? -7.859 -7.488 -8.984 1 88.44 435 LEU A O 1
ATOM 3502 N N . SER A 1 436 ? -7.414 -9.602 -9.297 1 90.69 436 SER A N 1
ATOM 3503 C CA . SER A 1 436 ? -8.109 -10.008 -8.078 1 90.69 436 SER A CA 1
ATOM 3504 C C . SER A 1 436 ? -7.48 -9.367 -6.844 1 90.69 436 SER A C 1
ATOM 3506 O O . SER A 1 436 ? -8.195 -8.852 -5.977 1 90.69 436 SER A O 1
ATOM 3508 N N . ASP A 1 437 ? -6.234 -9.375 -6.742 1 86.06 437 ASP A N 1
ATOM 3509 C CA . ASP A 1 437 ? -5.504 -8.812 -5.609 1 86.06 437 ASP A CA 1
ATOM 3510 C C . ASP A 1 437 ? -5.719 -7.305 -5.512 1 86.06 437 ASP A C 1
ATOM 3512 O O . ASP A 1 437 ? -5.812 -6.754 -4.414 1 86.06 437 ASP A O 1
ATOM 3516 N N . GLN A 1 438 ? -5.688 -6.684 -6.641 1 82.31 438 GLN A N 1
ATOM 3517 C CA . GLN A 1 438 ? -5.895 -5.242 -6.668 1 82.31 438 GLN A CA 1
ATOM 3518 C C . GLN A 1 438 ? -7.258 -4.867 -6.09 1 82.31 438 GLN A C 1
ATOM 3520 O O . GLN A 1 438 ? -7.363 -3.938 -5.289 1 82.31 438 GLN A O 1
ATOM 3525 N N . ILE A 1 439 ? -8.242 -5.586 -6.5 1 84.44 439 ILE A N 1
ATOM 3526 C CA . ILE A 1 439 ? -9.586 -5.312 -6 1 84.44 439 ILE A CA 1
ATOM 3527 C C . ILE A 1 439 ? -9.648 -5.609 -4.504 1 84.44 439 ILE A C 1
ATOM 3529 O O . ILE A 1 439 ? -10.281 -4.875 -3.746 1 84.44 439 ILE A O 1
ATOM 3533 N N . ASN A 1 440 ? -9 -6.633 -4.172 1 86.25 440 ASN A N 1
ATOM 3534 C CA . ASN A 1 440 ? -8.961 -7.012 -2.764 1 86.25 440 ASN A CA 1
ATOM 3535 C C . ASN A 1 440 ? -8.305 -5.934 -1.91 1 86.25 440 ASN A C 1
ATOM 3537 O O . ASN A 1 440 ? -8.695 -5.711 -0.765 1 86.25 440 ASN A O 1
ATOM 3541 N N . GLN A 1 441 ? -7.367 -5.289 -2.416 1 78.62 441 GLN A N 1
ATOM 3542 C CA . GLN A 1 441 ? -6.676 -4.227 -1.691 1 78.62 441 GLN A CA 1
ATOM 3543 C C . GLN A 1 441 ? -7.512 -2.953 -1.646 1 78.62 441 GLN A C 1
ATOM 3545 O O . GLN A 1 441 ? -7.547 -2.264 -0.625 1 78.62 441 GLN A O 1
ATOM 3550 N N . TYR A 1 442 ? -8.141 -2.701 -2.727 1 77.62 442 TYR A N 1
ATOM 3551 C CA . TYR A 1 442 ? -8.945 -1.488 -2.83 1 77.62 442 TYR A CA 1
ATOM 3552 C C . TYR A 1 442 ? -10.109 -1.52 -1.845 1 77.62 442 TYR A C 1
ATOM 3554 O O . TYR A 1 442 ? -10.461 -0.493 -1.261 1 77.62 442 TYR A O 1
ATOM 3562 N N . TYR A 1 443 ? -10.688 -2.633 -1.646 1 79.38 443 TYR A N 1
ATOM 3563 C CA . TYR A 1 443 ? -11.852 -2.777 -0.773 1 79.38 443 TYR A CA 1
ATOM 3564 C C . TYR A 1 443 ? -11.539 -3.703 0.398 1 79.38 443 TYR A C 1
ATOM 3566 O O . TYR A 1 443 ? -12.375 -4.523 0.787 1 79.38 443 TYR A O 1
ATOM 3574 N N . SER A 1 444 ? -10.352 -3.512 0.86 1 77.81 444 SER A N 1
ATOM 3575 C CA . SER A 1 444 ? -9.891 -4.441 1.889 1 77.81 444 SER A CA 1
ATOM 3576 C C . SER A 1 444 ? -10.719 -4.305 3.162 1 77.81 444 SER A C 1
ATOM 3578 O O . SER A 1 444 ? -10.992 -3.191 3.615 1 77.81 444 SER A O 1
ATOM 3580 N N . CYS A 1 445 ? -11.156 -5.453 3.639 1 74.25 445 CYS A N 1
ATOM 3581 C CA . CYS A 1 445 ? -11.867 -5.539 4.91 1 74.25 445 CYS A CA 1
ATOM 3582 C C . CYS A 1 445 ? -10.906 -5.844 6.051 1 74.25 445 CYS A C 1
ATOM 3584 O O . CYS A 1 445 ? -11.336 -6.074 7.184 1 74.25 445 CYS A O 1
ATOM 3586 N N . LEU A 1 446 ? -9.633 -5.82 5.68 1 70.44 446 LEU A N 1
ATOM 3587 C CA . LEU A 1 446 ? -8.625 -6.277 6.637 1 70.44 446 LEU A CA 1
ATOM 3588 C C . LEU A 1 446 ? -8.367 -5.211 7.699 1 70.44 446 LEU A C 1
ATOM 3590 O O . LEU A 1 446 ? -8.281 -4.023 7.383 1 70.44 446 LEU A O 1
ATOM 3594 N N . ARG A 1 447 ? -8.523 -5.637 8.898 1 69.44 447 ARG A N 1
ATOM 3595 C CA . ARG A 1 447 ? -8.18 -4.773 10.023 1 69.44 447 ARG A CA 1
ATOM 3596 C C . ARG A 1 447 ? -7.086 -5.398 10.875 1 69.44 447 ARG A C 1
ATOM 3598 O O . ARG A 1 447 ? -6.82 -6.602 10.773 1 69.44 447 ARG A O 1
ATOM 3605 N N . LYS A 1 448 ? -6.41 -4.578 11.547 1 66.69 448 LYS A N 1
ATOM 3606 C CA . LYS A 1 448 ? -5.348 -5.059 12.43 1 66.69 448 LYS A CA 1
ATOM 3607 C C . LYS A 1 448 ? -5.898 -6.027 13.477 1 66.69 448 LYS A C 1
ATOM 3609 O O . LYS A 1 448 ? -6.914 -5.746 14.117 1 66.69 448 LYS A O 1
ATOM 3614 N N . THR A 1 449 ? -5.531 -7.223 13.328 1 71.75 449 THR A N 1
ATOM 3615 C CA . THR A 1 449 ? -5.883 -8.242 14.312 1 71.75 449 THR A CA 1
ATOM 3616 C C . THR A 1 449 ? -4.637 -8.969 14.805 1 71.75 449 THR A C 1
ATOM 3618 O O . THR A 1 449 ? -3.609 -8.984 14.117 1 71.75 449 THR A O 1
ATOM 3621 N N . SER A 1 450 ? -4.715 -9.414 16.016 1 71.94 450 SER A N 1
ATOM 3622 C CA . SER A 1 450 ? -3.588 -10.141 16.594 1 71.94 450 SER A CA 1
ATOM 3623 C C . SER A 1 450 ? -3.639 -11.617 16.234 1 71.94 450 SER A C 1
ATOM 3625 O O . SER A 1 450 ? -2.684 -12.359 16.484 1 71.94 450 SER A O 1
ATOM 3627 N N . LYS A 1 451 ? -4.727 -12.023 15.656 1 85.12 451 LYS A N 1
ATOM 3628 C CA . LYS A 1 451 ? -4.859 -13.43 15.289 1 85.12 451 LYS A CA 1
ATOM 3629 C C . LYS A 1 451 ? -4.824 -13.602 13.773 1 85.12 451 LYS A C 1
ATOM 3631 O O . LYS A 1 451 ? -5.699 -13.102 13.062 1 85.12 451 LYS A O 1
ATOM 3636 N N . TRP A 1 452 ? -3.955 -14.43 13.305 1 86.19 452 TRP A N 1
ATOM 3637 C CA . TRP A 1 452 ? -3.707 -14.57 11.867 1 86.19 452 TRP A CA 1
ATOM 3638 C C . TRP A 1 452 ? -4.922 -15.164 11.164 1 86.19 452 TRP A C 1
ATOM 3640 O O . TRP A 1 452 ? -5.215 -14.812 10.016 1 86.19 452 TRP A O 1
ATOM 3650 N N . TYR A 1 453 ? -5.602 -16.156 11.805 1 90 453 TYR A N 1
ATOM 3651 C CA . TYR A 1 453 ? -6.684 -16.859 11.125 1 90 453 TYR A CA 1
ATOM 3652 C C . TYR A 1 453 ? -7.867 -15.938 10.883 1 90 453 TYR A C 1
ATOM 3654 O O . TYR A 1 453 ? -8.617 -16.109 9.914 1 90 453 TYR A O 1
ATOM 3662 N N . LYS A 1 454 ? -8.102 -14.914 11.734 1 91.25 454 LYS A N 1
ATOM 3663 C CA . LYS A 1 454 ? -9.148 -13.922 11.5 1 91.25 454 LYS A CA 1
ATOM 3664 C C . LYS A 1 454 ? -8.82 -13.055 10.289 1 91.25 454 LYS A C 1
ATOM 3666 O O . LYS A 1 454 ? -9.695 -12.742 9.484 1 91.25 454 LYS A O 1
ATOM 3671 N N . LYS A 1 455 ? -7.547 -12.711 10.25 1 90.38 455 LYS A N 1
ATOM 3672 C CA . LYS A 1 455 ? -7.113 -11.93 9.094 1 90.38 455 LYS A CA 1
ATOM 3673 C C . LYS A 1 455 ? -7.352 -12.695 7.793 1 90.38 455 LYS A C 1
ATOM 3675 O O . LYS A 1 455 ? -7.836 -12.125 6.816 1 90.38 455 LYS A O 1
ATOM 3680 N N . LEU A 1 456 ? -6.934 -13.922 7.812 1 92.25 456 LEU A N 1
ATOM 3681 C CA . LEU A 1 456 ? -7.145 -14.758 6.633 1 92.25 456 LEU A CA 1
ATOM 3682 C C . LEU A 1 456 ? -8.633 -14.945 6.355 1 92.25 456 LEU A C 1
ATOM 3684 O O . LEU A 1 456 ? -9.055 -15.008 5.199 1 92.25 456 LEU A O 1
ATOM 3688 N N . PHE A 1 457 ? -9.438 -15.078 7.387 1 94.81 457 PHE A N 1
ATOM 3689 C CA . PHE A 1 457 ? -10.883 -15.188 7.238 1 94.81 457 PHE A CA 1
ATOM 3690 C C . PHE A 1 457 ? -11.453 -13.984 6.504 1 94.81 457 PHE A C 1
ATOM 3692 O O . PHE A 1 457 ? -12.219 -14.133 5.551 1 94.81 457 PHE A O 1
ATOM 3699 N N . PHE A 1 458 ? -11.117 -12.812 6.949 1 93.75 458 PHE A N 1
ATOM 3700 C CA . PHE A 1 458 ? -11.641 -11.602 6.328 1 93.75 458 PHE A CA 1
ATOM 3701 C C . PHE A 1 458 ? -11.117 -11.453 4.906 1 93.75 458 PHE A C 1
ATOM 3703 O O . PHE A 1 458 ? -11.812 -10.938 4.031 1 93.75 458 PHE A O 1
ATOM 3710 N N . TYR A 1 459 ? -9.891 -11.82 4.688 1 93.25 459 TYR A N 1
ATOM 3711 C CA . TYR A 1 459 ? -9.328 -11.82 3.342 1 93.25 459 TYR A CA 1
ATOM 3712 C C . TYR A 1 459 ? -10.164 -12.688 2.406 1 93.25 459 TYR A C 1
ATOM 3714 O O . TYR A 1 459 ? -10.516 -12.266 1.305 1 93.25 459 TYR A O 1
ATOM 3722 N N . LEU A 1 460 ? -10.383 -13.875 2.83 1 95.69 460 LEU A N 1
ATOM 3723 C CA . LEU A 1 460 ? -11.141 -14.82 2.025 1 95.69 460 LEU A CA 1
ATOM 3724 C C . LEU A 1 460 ? -12.594 -14.375 1.876 1 95.69 460 LEU A C 1
ATOM 3726 O O . LEU A 1 460 ? -13.219 -14.609 0.837 1 95.69 460 LEU A O 1
ATOM 3730 N N . LEU A 1 461 ? -13.156 -13.781 2.936 1 95.5 461 LEU A N 1
ATOM 3731 C CA . LEU A 1 461 ? -14.492 -13.203 2.836 1 95.5 461 LEU A CA 1
ATOM 3732 C C . LEU A 1 461 ? -14.555 -12.156 1.731 1 95.5 461 LEU A C 1
ATOM 3734 O O . LEU A 1 461 ? -15.5 -12.133 0.941 1 95.5 461 LEU A O 1
ATOM 3738 N N . ASN A 1 462 ? -13.578 -11.32 1.742 1 95.44 462 ASN A N 1
ATOM 3739 C CA . ASN A 1 462 ? -13.5 -10.312 0.69 1 95.44 462 ASN A CA 1
ATOM 3740 C C . ASN A 1 462 ? -13.398 -10.953 -0.692 1 95.44 462 ASN A C 1
ATOM 3742 O O . ASN A 1 462 ? -13.969 -10.445 -1.659 1 95.44 462 ASN A O 1
ATOM 3746 N N . LEU A 1 463 ? -12.648 -12.008 -0.776 1 96.12 463 LEU A N 1
ATOM 3747 C CA . LEU A 1 463 ? -12.523 -12.727 -2.039 1 96.12 463 LEU A CA 1
ATOM 3748 C C . LEU A 1 463 ? -13.875 -13.25 -2.502 1 96.12 463 LEU A C 1
ATOM 3750 O O . LEU A 1 463 ? -14.18 -13.242 -3.697 1 96.12 463 LEU A O 1
ATOM 3754 N N . CYS A 1 464 ? -14.648 -13.711 -1.558 1 97.38 464 CYS A N 1
ATOM 3755 C CA . CYS A 1 464 ? -16 -14.148 -1.876 1 97.38 464 CYS A CA 1
ATOM 3756 C C . CYS A 1 464 ? -16.828 -13 -2.445 1 97.38 464 CYS A C 1
ATOM 3758 O O . CYS A 1 464 ? -17.562 -13.18 -3.418 1 97.38 464 CYS A O 1
ATOM 3760 N N . VAL A 1 465 ? -16.703 -11.836 -1.838 1 96.56 465 VAL A N 1
ATOM 3761 C CA . VAL A 1 465 ? -17.438 -10.672 -2.309 1 96.56 465 VAL A CA 1
ATOM 3762 C C . VAL A 1 465 ? -16.984 -10.305 -3.721 1 96.56 465 VAL A C 1
ATOM 3764 O O . VAL A 1 465 ? -17.812 -10 -4.586 1 96.56 465 VAL A O 1
ATOM 3767 N N . ILE A 1 466 ? -15.75 -10.367 -3.994 1 96.31 466 ILE A N 1
ATOM 3768 C CA . ILE A 1 466 ? -15.18 -10.031 -5.297 1 96.31 466 ILE A CA 1
ATOM 3769 C C . ILE A 1 466 ? -15.688 -11.016 -6.348 1 96.31 466 ILE A C 1
ATOM 3771 O O . ILE A 1 466 ? -16.172 -10.609 -7.406 1 96.31 466 ILE A O 1
ATOM 3775 N N . ASN A 1 467 ? -15.547 -12.32 -6.062 1 97.88 467 ASN A N 1
ATOM 3776 C CA . ASN A 1 467 ? -16.062 -13.328 -6.98 1 97.88 467 ASN A CA 1
ATOM 3777 C C . ASN A 1 467 ? -17.547 -13.133 -7.254 1 97.88 467 ASN A C 1
ATOM 3779 O O . ASN A 1 467 ? -18 -13.273 -8.391 1 97.88 467 ASN A O 1
ATOM 3783 N N . SER A 1 468 ? -18.281 -12.805 -6.184 1 97 468 SER A N 1
ATOM 3784 C CA . SER A 1 468 ? -19.719 -12.555 -6.344 1 97 468 SER A CA 1
ATOM 3785 C C . SER A 1 468 ? -19.969 -11.375 -7.273 1 97 468 SER A C 1
ATOM 3787 O O . SER A 1 468 ? -20.875 -11.414 -8.102 1 97 468 SER A O 1
ATOM 3789 N N . PHE A 1 469 ? -19.234 -10.383 -7.176 1 96.12 469 PHE A N 1
ATOM 3790 C CA . PHE A 1 469 ? -19.391 -9.211 -8.023 1 96.12 469 PHE A CA 1
ATOM 3791 C C . PHE A 1 469 ? -19.094 -9.547 -9.477 1 96.12 469 PHE A C 1
ATOM 3793 O O . PHE A 1 469 ? -19.797 -9.094 -10.375 1 96.12 469 PHE A O 1
ATOM 3800 N N . ILE A 1 470 ? -17.984 -10.258 -9.672 1 96.56 470 ILE A N 1
ATOM 3801 C CA . ILE A 1 470 ? -17.609 -10.648 -11.031 1 96.56 470 ILE A CA 1
ATOM 3802 C C . ILE A 1 470 ? -18.75 -11.422 -11.688 1 96.56 470 ILE A C 1
ATOM 3804 O O . ILE A 1 470 ? -19.109 -11.164 -12.836 1 96.56 470 ILE A O 1
ATOM 3808 N N . LEU A 1 471 ? -19.344 -12.312 -10.961 1 96.69 471 LEU A N 1
ATOM 3809 C CA . LEU A 1 471 ? -20.469 -13.086 -11.492 1 96.69 471 LEU A CA 1
ATOM 3810 C C . LEU A 1 471 ? -21.688 -12.203 -11.719 1 96.69 471 LEU A C 1
ATOM 3812 O O . LEU A 1 471 ? -22.406 -12.367 -12.703 1 96.69 471 LEU A O 1
ATOM 3816 N N . TYR A 1 472 ? -21.953 -11.266 -10.766 1 95.25 472 TYR A N 1
ATOM 3817 C CA . TYR A 1 472 ? -23.031 -10.305 -10.93 1 95.25 472 TYR A CA 1
ATOM 3818 C C . TYR A 1 472 ? -22.859 -9.5 -12.211 1 95.25 472 TYR A C 1
ATOM 3820 O O . TYR A 1 472 ? -23.828 -9.297 -12.953 1 95.25 472 TYR A O 1
ATOM 3828 N N . LYS A 1 473 ? -21.703 -9.055 -12.461 1 93.62 473 LYS A N 1
ATOM 3829 C CA . LYS A 1 473 ? -21.391 -8.266 -13.656 1 93.62 473 LYS A CA 1
ATOM 3830 C C . LYS A 1 473 ? -21.609 -9.086 -14.922 1 93.62 473 LYS A C 1
ATOM 3832 O O . LYS A 1 473 ? -22.125 -8.57 -15.914 1 93.62 473 LYS A O 1
ATOM 3837 N N . LYS A 1 474 ? -21.266 -10.375 -14.922 1 92.62 474 LYS A N 1
ATOM 3838 C CA . LYS A 1 474 ? -21.328 -11.25 -16.094 1 92.62 474 LYS A CA 1
ATOM 3839 C C . LYS A 1 474 ? -22.766 -11.695 -16.359 1 92.62 474 LYS A C 1
ATOM 3841 O O . LYS A 1 474 ? -23.188 -11.805 -17.516 1 92.62 474 LYS A O 1
ATOM 3846 N N . TYR A 1 475 ? -23.531 -11.914 -15.328 1 92.5 475 TYR A N 1
ATOM 3847 C CA . TYR A 1 475 ? -24.719 -12.711 -15.57 1 92.5 475 TYR A CA 1
ATOM 3848 C C . TYR A 1 475 ? -25.969 -11.969 -15.109 1 92.5 475 TYR A C 1
ATOM 3850 O O . TYR A 1 475 ? -27.094 -12.367 -15.43 1 92.5 475 TYR A O 1
ATOM 3858 N N . ALA A 1 476 ? -25.781 -10.938 -14.25 1 90.19 476 ALA A N 1
ATOM 3859 C CA . ALA A 1 476 ? -26.953 -10.141 -13.906 1 90.19 476 ALA A CA 1
ATOM 3860 C C . ALA A 1 476 ? -27.453 -9.344 -15.109 1 90.19 476 ALA A C 1
ATOM 3862 O O . ALA A 1 476 ? -26.656 -8.93 -15.961 1 90.19 476 ALA A O 1
ATOM 3863 N N . PRO A 1 477 ? -28.703 -9.266 -15.203 1 82.38 477 PRO A N 1
ATOM 3864 C CA . PRO A 1 477 ? -29.25 -8.531 -16.344 1 82.38 477 PRO A CA 1
ATOM 3865 C C . PRO A 1 477 ? -28.75 -7.09 -16.422 1 82.38 477 PRO A C 1
ATOM 3867 O O . PRO A 1 477 ? -28.516 -6.465 -15.383 1 82.38 477 PRO A O 1
ATOM 3870 N N . VAL A 1 478 ? -28.203 -6.777 -17.578 1 68.38 478 VAL A N 1
ATOM 3871 C CA . VAL A 1 478 ? -27.609 -5.473 -17.859 1 68.38 478 VAL A CA 1
ATOM 3872 C C . VAL A 1 478 ? -28.641 -4.375 -17.641 1 68.38 478 VAL A C 1
ATOM 3874 O O . VAL A 1 478 ? -29.734 -4.414 -18.203 1 68.38 478 VAL A O 1
ATOM 3877 N N . ASN A 1 479 ? -28.609 -3.83 -16.438 1 64.31 479 ASN A N 1
ATOM 3878 C CA . ASN A 1 479 ? -29.344 -2.568 -16.375 1 64.31 479 ASN A CA 1
ATOM 3879 C C . ASN A 1 479 ? -28.516 -1.413 -16.922 1 64.31 479 ASN A C 1
ATOM 3881 O O . ASN A 1 479 ? -27.312 -1.562 -17.156 1 64.31 479 ASN A O 1
ATOM 3885 N N . LYS A 1 480 ? -29.078 -0.348 -17.422 1 57.09 480 LYS A N 1
ATOM 3886 C CA . LYS A 1 480 ? -28.516 0.828 -18.078 1 57.09 480 LYS A CA 1
ATOM 3887 C C . LYS A 1 480 ? -27.328 1.377 -17.297 1 57.09 480 LYS A C 1
ATOM 3889 O O . LYS A 1 480 ? -26.484 2.092 -17.844 1 57.09 480 LYS A O 1
ATOM 3894 N N . THR A 1 481 ? -27.266 1.007 -16.031 1 59.91 481 THR A N 1
ATOM 3895 C CA . THR A 1 481 ? -26.219 1.678 -15.258 1 59.91 481 THR A CA 1
ATOM 3896 C C . THR A 1 481 ? -25.016 0.761 -15.062 1 59.91 481 THR A C 1
ATOM 3898 O O . THR A 1 481 ? -25.172 -0.455 -14.938 1 59.91 481 THR A O 1
ATOM 3901 N N . LYS A 1 482 ? -23.891 1.262 -15.391 1 66.94 482 LYS A N 1
ATOM 3902 C CA . LYS A 1 482 ? -22.625 0.562 -15.164 1 66.94 482 LYS A CA 1
ATOM 3903 C C . LYS A 1 482 ? -22.562 -0.022 -13.758 1 66.94 482 LYS A C 1
ATOM 3905 O O . LYS A 1 482 ? -22.859 0.667 -12.781 1 66.94 482 LYS A O 1
ATOM 3910 N N . LYS A 1 483 ? -22.406 -1.333 -13.766 1 72.62 483 LYS A N 1
ATOM 3911 C CA . LYS A 1 483 ? -22.266 -2.059 -12.508 1 72.62 483 LYS A CA 1
ATOM 3912 C C . LYS A 1 483 ? -20.938 -1.714 -11.828 1 72.62 483 LYS A C 1
ATOM 3914 O O . LYS A 1 483 ? -19.875 -2.055 -12.336 1 72.62 483 LYS A O 1
ATOM 3919 N N . GLU A 1 484 ? -21.031 -0.944 -10.766 1 85.31 484 GLU A N 1
ATOM 3920 C CA . GLU A 1 484 ? -19.844 -0.563 -10 1 85.31 484 GLU A CA 1
ATOM 3921 C C . GLU A 1 484 ? -19.703 -1.409 -8.734 1 85.31 484 GLU A C 1
ATOM 3923 O O . GLU A 1 484 ? -20.703 -1.78 -8.117 1 85.31 484 GLU A O 1
ATOM 3928 N N . HIS A 1 485 ? -18.516 -1.695 -8.508 1 89.19 485 HIS A N 1
ATOM 3929 C CA . HIS A 1 485 ? -18.219 -2.535 -7.352 1 89.19 485 HIS A CA 1
ATOM 3930 C C . HIS A 1 485 ? -18.719 -1.886 -6.062 1 89.19 485 HIS A C 1
ATOM 3932 O O . HIS A 1 485 ? -19.25 -2.568 -5.18 1 89.19 485 HIS A O 1
ATOM 3938 N N . ASN A 1 486 ? -18.594 -0.609 -5.957 1 87.88 486 ASN A N 1
ATOM 3939 C CA . ASN A 1 486 ? -19.031 0.105 -4.766 1 87.88 486 ASN A CA 1
ATOM 3940 C C . ASN A 1 486 ? -20.531 -0.037 -4.551 1 87.88 486 ASN A C 1
ATOM 3942 O O . ASN A 1 486 ? -20.984 -0.266 -3.43 1 87.88 486 ASN A O 1
ATOM 3946 N N . THR A 1 487 ? -21.281 0.138 -5.629 1 89.38 487 THR A N 1
ATOM 3947 C CA . THR A 1 487 ? -22.734 0.007 -5.547 1 89.38 487 THR A CA 1
ATOM 3948 C C . THR A 1 487 ? -23.125 -1.426 -5.203 1 89.38 487 THR A C 1
ATOM 3950 O O . THR A 1 487 ? -24.078 -1.65 -4.461 1 89.38 487 THR A O 1
ATOM 3953 N N . PHE A 1 488 ? -22.438 -2.336 -5.82 1 93.69 488 PHE A N 1
ATOM 3954 C CA . PHE A 1 488 ? -22.688 -3.742 -5.527 1 93.69 488 PHE A CA 1
ATOM 3955 C C . PHE A 1 488 ? -22.5 -4.027 -4.043 1 93.69 488 PHE A C 1
ATOM 3957 O O . PHE A 1 488 ? -23.375 -4.613 -3.398 1 93.69 488 PHE A O 1
ATOM 3964 N N . ARG A 1 489 ? -21.344 -3.598 -3.455 1 94 489 ARG A N 1
ATOM 3965 C CA . ARG A 1 489 ? -21.047 -3.811 -2.041 1 94 489 ARG A CA 1
ATOM 3966 C C . ARG A 1 489 ? -22.078 -3.125 -1.154 1 94 489 ARG A C 1
ATOM 3968 O O . ARG A 1 489 ? -22.516 -3.689 -0.147 1 94 489 ARG A O 1
ATOM 3975 N N . THR A 1 490 ? -22.438 -1.894 -1.514 1 93.69 490 THR A N 1
ATOM 3976 C CA . THR A 1 490 ? -23.453 -1.163 -0.756 1 93.69 490 THR A CA 1
ATOM 3977 C C . THR A 1 490 ? -24.781 -1.922 -0.75 1 93.69 490 THR A C 1
ATOM 3979 O O . THR A 1 490 ? -25.453 -1.994 0.279 1 93.69 490 THR A O 1
ATOM 3982 N N . SER A 1 491 ? -25.109 -2.494 -1.861 1 94.19 491 SER A N 1
ATOM 3983 C CA . SER A 1 491 ? -26.344 -3.252 -1.98 1 94.19 491 SER A CA 1
ATOM 3984 C C . SER A 1 491 ? -26.328 -4.492 -1.093 1 94.19 491 SER A C 1
ATOM 3986 O O . SER A 1 491 ? -27.328 -4.828 -0.465 1 94.19 491 SER A O 1
ATOM 3988 N N . ILE A 1 492 ? -25.203 -5.141 -1.079 1 95.94 492 ILE A N 1
ATOM 3989 C CA . ILE A 1 492 ? -25.062 -6.332 -0.25 1 95.94 492 ILE A CA 1
ATOM 3990 C C . ILE A 1 492 ? -25.203 -5.957 1.223 1 95.94 492 ILE A C 1
ATOM 3992 O O . ILE A 1 492 ? -25.922 -6.625 1.975 1 95.94 492 ILE A O 1
ATOM 3996 N N . VAL A 1 493 ? -24.531 -4.898 1.621 1 96.69 493 VAL A N 1
ATOM 3997 C CA . VAL A 1 493 ? -24.547 -4.434 3.004 1 96.69 493 VAL A CA 1
ATOM 3998 C C . VAL A 1 493 ? -25.984 -4.098 3.414 1 96.69 493 VAL A C 1
ATOM 4000 O O . VAL A 1 493 ? -26.469 -4.57 4.445 1 96.69 493 VAL A O 1
ATOM 4003 N N . THR A 1 494 ? -26.672 -3.375 2.576 1 94.5 494 THR A N 1
ATOM 4004 C CA . THR A 1 494 ? -28.047 -2.963 2.859 1 94.5 494 THR A CA 1
ATOM 4005 C C . THR A 1 494 ? -28.969 -4.172 2.908 1 94.5 494 THR A C 1
ATOM 4007 O O . THR A 1 494 ? -29.828 -4.266 3.785 1 94.5 494 THR A O 1
ATOM 4010 N N . ALA A 1 495 ? -28.781 -5.066 2.037 1 95.06 495 ALA A N 1
ATOM 4011 C CA . ALA A 1 495 ? -29.625 -6.254 1.968 1 95.06 495 ALA A CA 1
ATOM 4012 C C . ALA A 1 495 ? -29.438 -7.137 3.197 1 95.06 495 ALA A C 1
ATOM 4014 O O . ALA A 1 495 ? -30.406 -7.684 3.736 1 95.06 495 ALA A O 1
ATOM 4015 N N . LEU A 1 496 ? -28.188 -7.328 3.6 1 95.69 496 LEU A N 1
ATOM 4016 C CA . LEU A 1 496 ? -27.906 -8.125 4.789 1 95.69 496 LEU A CA 1
ATOM 4017 C C . LEU A 1 496 ? -28.578 -7.516 6.02 1 95.69 496 LEU A C 1
ATOM 4019 O O . LEU A 1 496 ? -29.125 -8.234 6.859 1 95.69 496 LEU A O 1
ATOM 4023 N N . ILE A 1 497 ? -28.5 -6.219 6.121 1 94.56 497 ILE A N 1
ATOM 4024 C CA . ILE A 1 497 ? -29.125 -5.512 7.238 1 94.56 497 ILE A CA 1
ATOM 4025 C C . ILE A 1 497 ? -30.641 -5.688 7.18 1 94.56 497 ILE A C 1
ATOM 4027 O O . ILE A 1 497 ? -31.281 -5.926 8.203 1 94.56 497 ILE A O 1
ATOM 4031 N N . GLN A 1 498 ? -31.188 -5.59 6.012 1 91.88 498 GLN A N 1
ATOM 4032 C CA . GLN A 1 498 ? -32.625 -5.73 5.828 1 91.88 498 GLN A CA 1
ATOM 4033 C C . GLN A 1 498 ? -33.094 -7.137 6.188 1 91.88 498 GLN A C 1
ATOM 4035 O O . GLN A 1 498 ? -34.219 -7.316 6.688 1 91.88 498 GLN A O 1
ATOM 4040 N N . GLU A 1 499 ? -32.281 -8.102 5.957 1 92.31 499 GLU A N 1
ATOM 4041 C CA . GLU A 1 499 ? -32.594 -9.484 6.309 1 92.31 499 GLU A CA 1
ATOM 4042 C C . GLU A 1 499 ? -32.531 -9.703 7.816 1 92.31 499 GLU A C 1
ATOM 4044 O O . GLU A 1 499 ? -33.156 -10.609 8.344 1 92.31 499 GLU A O 1
ATOM 4049 N N . ALA A 1 500 ? -31.688 -8.922 8.43 1 93.19 500 ALA A N 1
ATOM 4050 C CA . ALA A 1 500 ? -31.453 -9.086 9.867 1 93.19 500 ALA A CA 1
ATOM 4051 C C . ALA A 1 500 ? -32.469 -8.297 10.68 1 93.19 500 ALA A C 1
ATOM 4053 O O . ALA A 1 500 ? -32.094 -7.402 11.445 1 93.19 500 ALA A O 1
ATOM 4054 N N . VAL A 1 501 ? -33.625 -8.727 10.734 1 88 501 VAL A N 1
ATOM 4055 C CA . VAL A 1 501 ? -34.75 -7.988 11.289 1 88 501 VAL A CA 1
ATOM 4056 C C . VAL A 1 501 ? -34.688 -8.023 12.812 1 88 501 VAL A C 1
ATOM 4058 O O . VAL A 1 501 ? -34.969 -7.027 13.477 1 88 501 VAL A O 1
ATOM 4061 N N . THR A 1 502 ? -34.25 -9.07 13.359 1 87.12 502 THR A N 1
ATOM 4062 C CA . THR A 1 502 ? -34.312 -9.266 14.805 1 87.12 502 THR A CA 1
ATOM 4063 C C . THR A 1 502 ? -33.031 -8.773 15.477 1 87.12 502 THR A C 1
ATOM 4065 O O . THR A 1 502 ? -32.906 -8.82 16.703 1 87.12 502 THR A O 1
ATOM 4068 N N . ALA A 1 503 ? -32.094 -8.32 14.703 1 91.25 503 ALA A N 1
ATOM 4069 C CA . ALA A 1 503 ? -30.828 -7.863 15.297 1 91.25 503 ALA A CA 1
ATOM 4070 C C . ALA A 1 503 ? -31.047 -6.648 16.188 1 91.25 503 ALA A C 1
ATOM 4072 O O . ALA A 1 503 ? -31.766 -5.715 15.82 1 91.25 503 ALA A O 1
ATOM 4073 N N . PRO A 1 504 ? -30.453 -6.719 17.375 1 87.25 504 PRO A N 1
ATOM 4074 C CA . PRO A 1 504 ? -30.625 -5.566 18.25 1 87.25 504 PRO A CA 1
ATOM 4075 C C . PRO A 1 504 ? -29.984 -4.297 17.703 1 87.25 504 PRO A C 1
ATOM 4077 O O . PRO A 1 504 ? -28.938 -4.367 17.062 1 87.25 504 PRO A O 1
ATOM 4080 N N . ARG A 1 505 ? -30.672 -3.24 17.812 1 85.38 505 ARG A N 1
ATOM 4081 C CA . ARG A 1 505 ? -30.125 -1.943 17.422 1 85.38 505 ARG A CA 1
ATOM 4082 C C . ARG A 1 505 ? -29.719 -1.125 18.641 1 85.38 505 ARG A C 1
ATOM 4084 O O . ARG A 1 505 ? -30.359 -1.2 19.688 1 85.38 505 ARG A O 1
ATOM 4091 N N . PRO A 1 506 ? -28.406 -0.62 18.562 1 81.44 506 PRO A N 1
ATOM 4092 C CA . PRO A 1 506 ? -27.953 0.163 19.703 1 81.44 506 PRO A CA 1
ATOM 4093 C C . PRO A 1 506 ? -28.953 1.225 20.141 1 81.44 506 PRO A C 1
ATOM 4095 O O . PRO A 1 506 ? -29.609 1.846 19.297 1 81.44 506 PRO A O 1
ATOM 4098 N N . GLN A 1 507 ? -29.391 0.887 21.438 1 57.84 507 GLN A N 1
ATOM 4099 C CA . GLN A 1 507 ? -30.281 1.877 22.016 1 57.84 507 GLN A CA 1
ATOM 4100 C C . GLN A 1 507 ? -29.578 3.209 22.234 1 57.84 507 GLN A C 1
ATOM 4102 O O . GLN A 1 507 ? -28.406 3.236 22.641 1 57.84 507 GLN A O 1
ATOM 4107 N N . ILE A 1 508 ? -29.578 4.055 21.594 1 46.06 508 ILE A N 1
ATOM 4108 C CA . ILE A 1 508 ? -29 5.359 21.875 1 46.06 508 ILE A CA 1
ATOM 4109 C C . ILE A 1 508 ? -29.109 5.668 23.359 1 46.06 508 ILE A C 1
ATOM 4111 O O . ILE A 1 508 ? -30.219 5.848 23.875 1 46.06 508 ILE A O 1
ATOM 4115 N N . GLU A 1 509 ? -28.531 4.777 24.344 1 39.03 509 GLU A N 1
ATOM 4116 C CA . GLU A 1 509 ? -28.656 5.168 25.734 1 39.03 509 GLU A CA 1
ATOM 4117 C C . GLU A 1 509 ? -28.266 6.629 25.938 1 39.03 509 GLU A C 1
ATOM 4119 O O . GLU A 1 509 ? -27.266 7.094 25.375 1 39.03 509 GLU A O 1
ATOM 4124 N N . MET A 1 510 ? -29.156 7.449 26.297 1 32.94 510 MET A N 1
ATOM 4125 C CA . MET A 1 510 ? -28.984 8.82 26.781 1 32.94 510 MET A CA 1
ATOM 4126 C C . MET A 1 510 ? -27.922 8.875 27.875 1 32.94 510 MET A C 1
ATOM 4128 O O . MET A 1 510 ? -28.219 8.578 29.047 1 32.94 510 MET A O 1
ATOM 4132 N N . GLY A 1 511 ? -26.875 8.125 27.875 1 32.19 511 GLY A N 1
ATOM 4133 C CA . GLY A 1 511 ? -26 8.297 29.016 1 32.19 511 GLY A CA 1
ATOM 4134 C C . GLY A 1 511 ? -25.734 9.758 29.359 1 32.19 511 GLY A C 1
ATOM 4135 O O . GLY A 1 511 ? -26.078 10.648 28.578 1 32.19 511 GLY A O 1
ATOM 4136 N N . ARG A 1 512 ? -25.219 10.133 30.625 1 31.98 512 ARG A N 1
ATOM 4137 C CA . ARG A 1 512 ? -24.891 11.453 31.172 1 31.98 512 ARG A CA 1
ATOM 4138 C C . ARG A 1 512 ? -24.031 12.242 30.188 1 31.98 512 ARG A C 1
ATOM 4140 O O . ARG A 1 512 ? -23.031 11.727 29.672 1 31.98 512 ARG A O 1
ATOM 4147 N N . LYS A 1 513 ? -24.484 13.242 29.5 1 34.03 513 LYS A N 1
ATOM 4148 C CA . LYS A 1 513 ? -23.812 14.25 28.688 1 34.03 513 LYS A CA 1
ATOM 4149 C C . LYS A 1 513 ? -22.453 14.617 29.281 1 34.03 513 LYS A C 1
ATOM 4151 O O . LYS A 1 513 ? -22.375 15.078 30.422 1 34.03 513 LYS A O 1
ATOM 4156 N N . ILE A 1 514 ? -21.359 13.969 29.141 1 32.56 514 ILE A N 1
ATOM 4157 C CA . ILE A 1 514 ? -20.125 14.648 29.516 1 32.56 514 ILE A CA 1
ATOM 4158 C C . ILE A 1 514 ? -20.203 16.109 29.078 1 32.56 514 ILE A C 1
ATOM 4160 O O . ILE A 1 514 ? -20.625 16.422 27.969 1 32.56 514 ILE A O 1
ATOM 4164 N N . LEU A 1 515 ? -20.109 17.156 29.922 1 31.5 515 LEU A N 1
ATOM 4165 C CA . LEU A 1 515 ? -20.203 18.609 29.906 1 31.5 515 LEU A CA 1
ATOM 4166 C C . LEU A 1 515 ? -19.562 19.188 28.656 1 31.5 515 LEU A C 1
ATOM 4168 O O . LEU A 1 515 ? -19.922 20.266 28.203 1 31.5 515 LEU A O 1
ATOM 4172 N N . GLY A 1 516 ? -18.312 18.797 28.297 1 32.53 516 GLY A N 1
ATOM 4173 C CA . GLY A 1 516 ? -17.625 19.688 27.375 1 32.53 516 GLY A CA 1
ATOM 4174 C C . GLY A 1 516 ? -18.125 19.594 25.953 1 32.53 516 GLY A C 1
ATOM 4175 O O . GLY A 1 516 ? -17.766 20.406 25.094 1 32.53 516 GLY A O 1
ATOM 4176 N N . GLU A 1 517 ? -18.203 18.344 25.328 1 35.88 517 GLU A N 1
ATOM 4177 C CA . GLU A 1 517 ? -18.422 18.266 23.891 1 35.88 517 GLU A CA 1
ATOM 4178 C C . GLU A 1 517 ? -19.859 18.641 23.531 1 35.88 517 GLU A C 1
ATOM 4180 O O . GLU A 1 517 ? -20.766 18.547 24.359 1 35.88 517 GLU A O 1
ATOM 4185 N N . LYS A 1 518 ? -20.266 19.25 22.359 1 41.47 518 LYS A N 1
ATOM 4186 C CA . LYS A 1 518 ? -21.547 19.781 21.922 1 41.47 518 LYS A CA 1
ATOM 4187 C C . LYS A 1 518 ? -22.688 18.812 22.234 1 41.47 518 LYS A C 1
ATOM 4189 O O . LYS A 1 518 ? -22.578 17.609 21.953 1 41.47 518 LYS A O 1
ATOM 4194 N N . PRO A 1 519 ? -23.5 19.094 23.172 1 44.94 519 PRO A N 1
ATOM 4195 C CA . PRO A 1 519 ? -24.625 18.266 23.609 1 44.94 519 PRO A CA 1
ATOM 4196 C C . PRO A 1 519 ? -25.359 17.594 22.453 1 44.94 519 PRO A C 1
ATOM 4198 O O . PRO A 1 519 ? -25.438 18.156 21.359 1 44.94 519 PRO A O 1
ATOM 4201 N N . THR A 1 520 ? -25.5 16.25 22.438 1 54.84 520 THR A N 1
ATOM 4202 C CA . THR A 1 520 ? -26.297 15.438 21.531 1 54.84 520 THR A CA 1
ATOM 4203 C C . THR A 1 520 ? -27.547 16.188 21.094 1 54.84 520 THR A C 1
ATOM 4205 O O . THR A 1 520 ? -28.125 15.898 20.031 1 54.84 520 THR A O 1
ATOM 4208 N N . ARG A 1 521 ? -27.969 17.172 21.922 1 63.41 521 ARG A N 1
ATOM 4209 C CA . ARG A 1 521 ? -29.188 17.906 21.594 1 63.41 521 ARG A CA 1
ATOM 4210 C C . ARG A 1 521 ? -29 18.734 20.312 1 63.41 521 ARG A C 1
ATOM 4212 O O . ARG A 1 521 ? -29.969 19.047 19.625 1 63.41 521 ARG A O 1
ATOM 4219 N N . LEU A 1 522 ? -27.719 18.953 20.062 1 59.03 522 LEU A N 1
ATOM 4220 C CA . LEU A 1 522 ? -27.484 19.844 18.938 1 59.03 522 LEU A CA 1
ATOM 4221 C C . LEU A 1 522 ? -27.266 19.047 17.656 1 59.03 522 LEU A C 1
ATOM 4223 O O . LEU A 1 522 ? -27.25 19.609 16.562 1 59.03 522 LEU A O 1
ATOM 4227 N N . LEU A 1 523 ? -27.125 17.75 17.734 1 59.5 523 LEU A N 1
ATOM 4228 C CA . LEU A 1 523 ? -26.734 16.953 16.578 1 59.5 523 LEU A CA 1
ATOM 4229 C C . LEU A 1 523 ? -27.844 16 16.172 1 59.5 523 LEU A C 1
ATOM 4231 O O . LEU A 1 523 ? -28.062 15.773 14.969 1 59.5 523 LEU A O 1
ATOM 4235 N N . ASP A 1 524 ? -28.625 15.383 16.984 1 62.91 524 ASP A N 1
ATOM 4236 C CA . ASP A 1 524 ? -29.594 14.312 16.719 1 62.91 524 ASP A CA 1
ATOM 4237 C C . ASP A 1 524 ? -30.922 14.891 16.234 1 62.91 524 ASP A C 1
ATOM 4239 O O . ASP A 1 524 ? -31.141 16.094 16.312 1 62.91 524 ASP A O 1
ATOM 4243 N N . ARG A 1 525 ? -31.781 14.008 15.609 1 73.56 525 ARG A N 1
ATOM 4244 C CA . ARG A 1 525 ? -33.156 14.344 15.258 1 73.56 525 ARG A CA 1
ATOM 4245 C C . ARG A 1 525 ? -34.062 14.359 16.5 1 73.56 525 ARG A C 1
ATOM 4247 O O . ARG A 1 525 ? -34.062 13.398 17.266 1 73.56 525 ARG A O 1
ATOM 4254 N N . HIS A 1 526 ? -34.594 15.508 16.734 1 78.38 526 HIS A N 1
ATOM 4255 C CA . HIS A 1 526 ? -35.5 15.672 17.859 1 78.38 526 HIS A CA 1
ATOM 4256 C C . HIS A 1 526 ? -36.875 16.062 17.406 1 78.38 526 HIS A C 1
ATOM 4258 O O . HIS A 1 526 ? -37.062 16.938 16.547 1 78.38 526 HIS A O 1
ATOM 4264 N N . PHE A 1 527 ? -37.906 15.273 17.828 1 83.31 527 PHE A N 1
ATOM 4265 C CA . PHE A 1 527 ? -39.312 15.555 17.516 1 83.31 527 PHE A CA 1
ATOM 4266 C C . PHE A 1 527 ? -40.094 15.867 18.781 1 83.31 527 PHE A C 1
ATOM 4268 O O . PHE A 1 527 ? -39.938 15.188 19.797 1 83.31 527 PHE A O 1
ATOM 4275 N N . PRO A 1 528 ? -40.844 16.906 18.734 1 85.62 528 PRO A N 1
ATOM 4276 C CA . PRO A 1 528 ? -41.656 17.234 19.906 1 85.62 528 PRO A CA 1
ATOM 4277 C C . PRO A 1 528 ? -42.75 16.203 20.172 1 85.62 528 PRO A C 1
ATOM 4279 O O . PRO A 1 528 ? -43.281 15.578 19.234 1 85.62 528 PRO A O 1
ATOM 4282 N N . ASN A 1 529 ? -43.031 15.898 21.359 1 85.75 529 ASN A N 1
ATOM 4283 C CA . ASN A 1 529 ? -44.125 15.055 21.797 1 85.75 529 ASN A CA 1
ATOM 4284 C C . ASN A 1 529 ? -44.812 15.625 23.047 1 85.75 529 ASN A C 1
ATOM 4286 O O . ASN A 1 529 ? -44.25 16.516 23.703 1 85.75 529 ASN A O 1
ATOM 4290 N N . HIS A 1 530 ? -46.031 15.156 23.234 1 86.06 530 HIS A N 1
ATOM 4291 C CA . HIS A 1 530 ? -46.719 15.578 24.438 1 86.06 530 HIS A CA 1
ATOM 4292 C C . HIS A 1 530 ? -46.062 14.992 25.688 1 86.06 530 HIS A C 1
ATOM 4294 O O . HIS A 1 530 ? -45.531 13.883 25.656 1 86.06 530 HIS A O 1
ATOM 4300 N N . ILE A 1 531 ? -46 15.742 26.703 1 84 531 ILE A N 1
ATOM 4301 C CA . ILE A 1 531 ? -45.5 15.281 27.984 1 84 531 ILE A CA 1
ATOM 4302 C C . ILE A 1 531 ? -46.375 14.141 28.516 1 84 531 ILE A C 1
ATOM 4304 O O . ILE A 1 531 ? -47.594 14.281 28.625 1 84 531 ILE A O 1
ATOM 4308 N N . PRO A 1 532 ? -45.812 12.961 28.688 1 80.31 532 PRO A N 1
ATOM 4309 C CA . PRO A 1 532 ? -46.625 11.836 29.172 1 80.31 532 PRO A CA 1
ATOM 4310 C C . PRO A 1 532 ? -47.188 12.086 30.562 1 80.31 532 PRO A C 1
ATOM 4312 O O . PRO A 1 532 ? -46.5 12.602 31.453 1 80.31 532 PRO A O 1
ATOM 4315 N N . ALA A 1 533 ? -48.406 11.805 30.703 1 78.19 533 ALA A N 1
ATOM 4316 C CA . ALA A 1 533 ? -49.125 11.984 31.969 1 78.19 533 ALA A CA 1
ATOM 4317 C C . ALA A 1 533 ? -48.781 10.867 32.938 1 78.19 533 ALA A C 1
ATOM 4319 O O . ALA A 1 533 ? -48.562 9.719 32.531 1 78.19 533 ALA A O 1
ATOM 4320 N N . LYS A 1 534 ? -48.5 11.156 34.219 1 71.38 534 LYS A N 1
ATOM 4321 C CA . LYS A 1 534 ? -48.406 10.117 35.219 1 71.38 534 LYS A CA 1
ATOM 4322 C C . LYS A 1 534 ? -49.719 9.414 35.438 1 71.38 534 LYS A C 1
ATOM 4324 O O . LYS A 1 534 ? -50.781 9.977 35.156 1 71.38 534 LYS A O 1
ATOM 4329 N N . VAL A 1 535 ? -49.656 8.211 35.812 1 69.75 535 VAL A N 1
ATOM 4330 C CA . VAL A 1 535 ? -50.844 7.422 36.156 1 69.75 535 VAL A CA 1
ATOM 4331 C C . VAL A 1 535 ? -51.688 8.164 37.188 1 69.75 535 VAL A C 1
ATOM 4333 O O . VAL A 1 535 ? -51.188 8.578 38.219 1 69.75 535 VAL A O 1
ATOM 4336 N N . GLY A 1 536 ? -52.969 8.594 36.781 1 68.56 536 GLY A N 1
ATOM 4337 C CA . GLY A 1 536 ? -53.906 9.242 37.719 1 68.56 536 GLY A CA 1
ATOM 4338 C C . GLY A 1 536 ? -54 10.742 37.5 1 68.56 536 GLY A C 1
ATOM 4339 O O . GLY A 1 536 ? -54.656 11.445 38.281 1 68.56 536 GLY A O 1
ATOM 4340 N N . ALA A 1 537 ? -53.312 11.273 36.469 1 67.38 537 ALA A N 1
ATOM 4341 C CA . ALA A 1 537 ? -53.281 12.727 36.281 1 67.38 537 ALA A CA 1
ATOM 4342 C C . ALA A 1 537 ? -54.594 13.211 35.656 1 67.38 537 ALA A C 1
ATOM 4344 O O . ALA A 1 537 ? -55.219 12.484 34.875 1 67.38 537 ALA A O 1
ATOM 4345 N N . LYS A 1 538 ? -55.125 14.281 36.031 1 70.69 538 LYS A N 1
ATOM 4346 C CA . LYS A 1 538 ? -56.406 14.828 35.625 1 70.69 538 LYS A CA 1
ATOM 4347 C C . LYS A 1 538 ? -56.344 15.312 34.188 1 70.69 538 LYS A C 1
ATOM 4349 O O . LYS A 1 538 ? -57.344 15.25 33.438 1 70.69 538 LYS A O 1
ATOM 4354 N N . ARG A 1 539 ? -55.094 15.781 33.719 1 72.69 539 ARG A N 1
ATOM 4355 C CA . ARG A 1 539 ? -55 16.297 32.344 1 72.69 539 ARG A CA 1
ATOM 4356 C C . ARG A 1 539 ? -54.25 15.305 31.438 1 72.69 539 ARG A C 1
ATOM 4358 O O . ARG A 1 539 ? -53.281 14.68 31.859 1 72.69 539 ARG A O 1
ATOM 4365 N N . ALA A 1 540 ? -54.781 15.062 30.25 1 74.19 540 ALA A N 1
ATOM 4366 C CA . ALA A 1 540 ? -54.219 14.125 29.281 1 74.19 540 ALA A CA 1
ATOM 4367 C C . ALA A 1 540 ? -52.781 14.492 28.938 1 74.19 540 ALA A C 1
ATOM 4369 O O . ALA A 1 540 ? -51.969 13.617 28.703 1 74.19 540 ALA A O 1
ATOM 4370 N N . HIS A 1 541 ? -52.5 15.844 28.969 1 79.06 541 HIS A N 1
ATOM 4371 C CA . HIS A 1 541 ? -51.156 16.328 28.688 1 79.06 541 HIS A CA 1
ATOM 4372 C C . HIS A 1 541 ? -50.719 17.375 29.688 1 79.06 541 HIS A C 1
ATOM 4374 O O . HIS A 1 541 ? -51.062 18.562 29.547 1 79.06 541 HIS A O 1
ATOM 4380 N N . PRO A 1 542 ? -50.031 16.969 30.734 1 83.56 542 PRO A N 1
ATOM 4381 C CA . PRO A 1 542 ? -49.594 17.922 31.75 1 83.56 542 PRO A CA 1
ATOM 4382 C C . PRO A 1 542 ? -48.625 18.969 31.219 1 83.56 542 PRO A C 1
ATOM 4384 O O . PRO A 1 542 ? -47.906 18.703 30.234 1 83.56 542 PRO A O 1
ATOM 4387 N N . ALA A 1 543 ? -48.719 20.156 31.703 1 85.25 543 ALA A N 1
ATOM 4388 C CA . ALA A 1 543 ? -47.844 21.234 31.281 1 85.25 543 ALA A CA 1
ATOM 4389 C C . ALA A 1 543 ? -46.656 21.375 32.25 1 85.25 543 ALA A C 1
ATOM 4391 O O . ALA A 1 543 ? -46.812 21.188 33.438 1 85.25 543 ALA A O 1
ATOM 4392 N N . ARG A 1 544 ? -45.5 21.531 31.766 1 86.31 544 ARG A N 1
ATOM 4393 C CA . ARG A 1 544 ? -44.281 21.766 32.531 1 86.31 544 ARG A CA 1
ATOM 4394 C C . ARG A 1 544 ? -43.625 23.062 32.094 1 86.31 544 ARG A C 1
ATOM 4396 O O . ARG A 1 544 ? -43.906 23.609 31.031 1 86.31 544 ARG A O 1
ATOM 4403 N N . ASP A 1 545 ? -42.719 23.547 32.938 1 83.75 545 ASP A N 1
ATOM 4404 C CA . ASP A 1 545 ? -42 24.766 32.594 1 83.75 545 ASP A CA 1
ATOM 4405 C C . ASP A 1 545 ? -41 24.516 31.469 1 83.75 545 ASP A C 1
ATOM 4407 O O . ASP A 1 545 ? -40.281 23.516 31.484 1 83.75 545 ASP A O 1
ATOM 4411 N N . CYS A 1 546 ? -41.031 25.344 30.5 1 85.44 546 CYS A N 1
ATOM 4412 C CA . CYS A 1 546 ? -40.031 25.281 29.438 1 85.44 546 CYS A CA 1
ATOM 4413 C C . CYS A 1 546 ? -38.625 25.562 29.969 1 85.44 546 CYS A C 1
ATOM 4415 O O . CYS A 1 546 ? -38.406 26.562 30.641 1 85.44 546 CYS A O 1
ATOM 4417 N N . VAL A 1 547 ? -37.812 24.766 29.719 1 83.81 547 VAL A N 1
ATOM 4418 C CA . VAL A 1 547 ? -36.438 24.859 30.25 1 83.81 547 VAL A CA 1
ATOM 4419 C C . VAL A 1 547 ? -35.688 25.953 29.5 1 83.81 547 VAL A C 1
ATOM 4421 O O . VAL A 1 547 ? -34.719 26.516 30.031 1 83.81 547 VAL A O 1
ATOM 4424 N N . ALA A 1 548 ? -36.125 26.281 28.328 1 82.12 548 ALA A N 1
ATOM 4425 C CA . ALA A 1 548 ? -35.344 27.172 27.453 1 82.12 548 ALA A CA 1
ATOM 4426 C C . ALA A 1 548 ? -35.719 28.625 27.703 1 82.12 548 ALA A C 1
ATOM 4428 O O . ALA A 1 548 ? -34.844 29.5 27.766 1 82.12 548 ALA A O 1
ATOM 4429 N N . CYS A 1 549 ? -36.938 28.891 27.844 1 80.38 549 CYS A N 1
ATOM 4430 C CA . CYS A 1 549 ? -37.344 30.281 27.875 1 80.38 549 CYS A CA 1
ATOM 4431 C C . CYS A 1 549 ? -37.688 30.719 29.281 1 80.38 549 CYS A C 1
ATOM 4433 O O . CYS A 1 549 ? -38.031 31.891 29.516 1 80.38 549 CYS A O 1
ATOM 4435 N N . ASN A 1 550 ? -37.688 29.844 30.25 1 81 550 ASN A N 1
ATOM 4436 C CA . ASN A 1 550 ? -37.969 30.25 31.625 1 81 550 ASN A CA 1
ATOM 4437 C C . ASN A 1 550 ? -36.688 30.562 32.375 1 81 550 ASN A C 1
ATOM 4439 O O . ASN A 1 550 ? -35.656 29.906 32.188 1 81 550 ASN A O 1
ATOM 4443 N N . TYR A 1 551 ? -36.656 31.531 33.125 1 69.12 551 TYR A N 1
ATOM 4444 C CA . TYR A 1 551 ? -35.562 31.875 34 1 69.12 551 TYR A CA 1
ATOM 4445 C C . TYR A 1 551 ? -35.438 30.875 35.156 1 69.12 551 TYR A C 1
ATOM 4447 O O . TYR A 1 551 ? -36.406 30.203 35.5 1 69.12 551 TYR A O 1
ATOM 4455 N N . LYS A 1 552 ? -34.188 30.703 35.656 1 65.31 552 LYS A N 1
ATOM 4456 C CA . LYS A 1 552 ? -34 29.875 36.844 1 65.31 552 LYS A CA 1
ATOM 4457 C C . LYS A 1 552 ? -34.906 30.359 38 1 65.31 552 LYS A C 1
ATOM 4459 O O . LYS A 1 552 ? -35.156 31.547 38.125 1 65.31 552 LYS A O 1
ATOM 4464 N N . LYS A 1 553 ? -35.531 29.312 38.562 1 63.03 553 LYS A N 1
ATOM 4465 C CA . LYS A 1 553 ? -36.5 29.578 39.625 1 63.03 553 LYS A CA 1
ATOM 4466 C C . LYS A 1 553 ? -35.969 30.672 40.562 1 63.03 553 LYS A C 1
ATOM 4468 O O . LYS A 1 553 ? -36.75 31.531 41 1 63.03 553 LYS A O 1
ATOM 4473 N N . SER A 1 554 ? -34.625 30.625 40.875 1 62 554 SER A N 1
ATOM 4474 C CA . SER A 1 554 ? -34.062 31.562 41.844 1 62 554 SER A CA 1
ATOM 4475 C C . SER A 1 554 ? -34.031 32.969 41.281 1 62 554 SER A C 1
ATOM 4477 O O . SER A 1 554 ? -34.031 33.938 42.031 1 62 554 SER A O 1
ATOM 4479 N N . LEU A 1 555 ? -34.094 33.094 40 1 61.72 555 LEU A N 1
ATOM 4480 C CA . LEU A 1 555 ? -33.906 34.406 39.344 1 61.72 555 LEU A CA 1
ATOM 4481 C C . LEU A 1 555 ? -35.219 34.906 38.781 1 61.72 555 LEU A C 1
ATOM 4483 O O . LEU A 1 555 ? -35.281 35.969 38.188 1 61.72 555 LEU A O 1
ATOM 4487 N N . ARG A 1 556 ? -36.219 34.094 38.938 1 58.25 556 ARG A N 1
ATOM 4488 C CA . ARG A 1 556 ? -37.531 34.438 38.375 1 58.25 556 ARG A CA 1
ATOM 4489 C C . ARG A 1 556 ? -38.188 35.531 39.188 1 58.25 556 ARG A C 1
ATOM 4491 O O . ARG A 1 556 ? -38.344 35.406 40.406 1 58.25 556 ARG A O 1
ATOM 4498 N N . GLN A 1 557 ? -37.906 36.719 39 1 55.47 557 GLN A N 1
ATOM 4499 C CA . GLN A 1 557 ? -38.812 37.656 39.656 1 55.47 557 GLN A CA 1
ATOM 4500 C C . GLN A 1 557 ? -40.25 37.344 39.312 1 55.47 557 GLN A C 1
ATOM 4502 O O . GLN A 1 557 ? -40.562 36.375 38.594 1 55.47 557 GLN A O 1
ATOM 4507 N N . ALA A 1 558 ? -41.25 38.406 39.062 1 51.25 558 ALA A N 1
ATOM 4508 C CA . ALA A 1 558 ? -42.688 38.406 38.719 1 51.25 558 ALA A CA 1
ATOM 4509 C C . ALA A 1 558 ? -42.938 37.75 37.375 1 51.25 558 ALA A C 1
ATOM 4511 O O . ALA A 1 558 ? -44.062 37.75 36.875 1 51.25 558 ALA A O 1
ATOM 4512 N N . CYS A 1 559 ? -41.875 37.25 36.719 1 51.25 559 CYS A N 1
ATOM 4513 C CA . CYS A 1 559 ? -42.094 37 35.312 1 51.25 559 CYS A CA 1
ATOM 4514 C C . CYS A 1 559 ? -42.875 35.719 35.062 1 51.25 559 CYS A C 1
ATOM 4516 O O . CYS A 1 559 ? -42.656 34.719 35.75 1 51.25 559 CYS A O 1
ATOM 4518 N N . LYS A 1 560 ? -44 35.688 34.312 1 60.88 560 LYS A N 1
ATOM 4519 C CA . LYS A 1 560 ? -44.969 34.688 33.844 1 60.88 560 LYS A CA 1
ATOM 4520 C C . LYS A 1 560 ? -44.25 33.438 33.344 1 60.88 560 LYS A C 1
ATOM 4522 O O . LYS A 1 560 ? -43.281 33.5 32.562 1 60.88 560 LYS A O 1
ATOM 4527 N N . ARG A 1 561 ? -44.344 32.406 34.062 1 72.5 561 ARG A N 1
ATOM 4528 C CA . ARG A 1 561 ? -43.844 31.078 33.688 1 72.5 561 ARG A CA 1
ATOM 4529 C C . ARG A 1 561 ? -44.5 30.594 32.406 1 72.5 561 ARG A C 1
ATOM 4531 O O . ARG A 1 561 ? -45.719 30.719 32.25 1 72.5 561 ARG A O 1
ATOM 4538 N N . LYS A 1 562 ? -43.688 30.438 31.469 1 79.06 562 LYS A N 1
ATOM 4539 C CA . LYS A 1 562 ? -44.25 29.844 30.266 1 79.06 562 LYS A CA 1
ATOM 4540 C C . LYS A 1 562 ? -44.25 28.312 30.344 1 79.06 562 LYS A C 1
ATOM 4542 O O . LYS A 1 562 ? -43.188 27.703 30.516 1 79.06 562 LYS A O 1
ATOM 4547 N N . GLN A 1 563 ? -45.438 27.844 30.438 1 84.06 563 GLN A N 1
ATOM 4548 C CA . GLN A 1 563 ? -45.594 26.391 30.516 1 84.06 563 GLN A CA 1
ATOM 4549 C C . GLN A 1 563 ? -45.969 25.812 29.156 1 84.06 563 GLN A C 1
ATOM 4551 O O . GLN A 1 563 ? -46.625 26.469 28.344 1 84.06 563 GLN A O 1
ATOM 4556 N N . THR A 1 564 ? -45.406 24.703 28.875 1 87 564 THR A N 1
ATOM 4557 C CA . THR A 1 564 ? -45.688 24.031 27.609 1 87 564 THR A CA 1
ATOM 4558 C C . THR A 1 564 ? -46.125 22.594 27.859 1 87 564 THR A C 1
ATOM 4560 O O . THR A 1 564 ? -45.781 21.984 28.875 1 87 564 THR A O 1
ATOM 4563 N N . ILE A 1 565 ? -46.906 22.125 26.906 1 85.12 565 ILE A N 1
ATOM 4564 C CA . ILE A 1 565 ? -47.375 20.75 26.969 1 85.12 565 ILE A CA 1
ATOM 4565 C C . ILE A 1 565 ? -46.469 19.844 26.125 1 85.12 565 ILE A C 1
ATOM 4567 O O . ILE A 1 565 ? -46.656 18.625 26.078 1 85.12 565 ILE A O 1
ATOM 4571 N N . PHE A 1 566 ? -45.5 20.422 25.531 1 87.75 566 PHE A N 1
ATOM 4572 C CA . PHE A 1 566 ? -44.625 19.672 24.641 1 87.75 566 PHE A CA 1
ATOM 4573 C C . PHE A 1 566 ? -43.281 19.422 25.297 1 87.75 566 PHE A C 1
ATOM 4575 O O . PHE A 1 566 ? -42.844 20.203 26.125 1 87.75 566 PHE A O 1
ATOM 4582 N N . TRP A 1 567 ? -42.688 18.312 24.922 1 86.38 567 TRP A N 1
ATOM 4583 C CA . TRP A 1 567 ? -41.312 18.016 25.344 1 86.38 567 TRP A CA 1
ATOM 4584 C C . TRP A 1 567 ? -40.562 17.234 24.266 1 86.38 567 TRP A C 1
ATOM 4586 O O . TRP A 1 567 ? -41.188 16.719 23.328 1 86.38 567 TRP A O 1
ATOM 4596 N N . CYS A 1 568 ? -39.281 17.172 24.312 1 82.69 568 CYS A N 1
ATOM 4597 C CA . CYS A 1 568 ? -38.469 16.281 23.516 1 82.69 568 CYS A CA 1
ATOM 4598 C C . CYS A 1 568 ? -38.219 14.961 24.234 1 82.69 568 CYS A C 1
ATOM 4600 O O . CYS A 1 568 ? -37.562 14.93 25.266 1 82.69 568 CYS A O 1
ATOM 4602 N N . PRO A 1 569 ? -38.781 13.945 23.688 1 82.06 569 PRO A N 1
ATOM 4603 C CA . PRO A 1 569 ? -38.625 12.664 24.375 1 82.06 569 PRO A CA 1
ATOM 4604 C C . PRO A 1 569 ? -37.188 12.219 24.469 1 82.06 569 PRO A C 1
ATOM 4606 O O . PRO A 1 569 ? -36.812 11.5 25.391 1 82.06 569 PRO A O 1
ATOM 4609 N N . THR A 1 570 ? -36.438 12.633 23.531 1 77.94 570 THR A N 1
ATOM 4610 C CA . THR A 1 570 ? -35.031 12.242 23.484 1 77.94 570 THR A CA 1
ATOM 4611 C C . THR A 1 570 ? -34.219 13 24.531 1 77.94 570 THR A C 1
ATOM 4613 O O . THR A 1 570 ? -33.406 12.406 25.234 1 77.94 570 THR A O 1
ATOM 4616 N N . CYS A 1 571 ? -34.438 14.266 24.688 1 76.62 571 CYS A N 1
ATOM 4617 C CA . CYS A 1 571 ? -33.719 15.125 25.609 1 76.62 571 CYS A CA 1
ATOM 4618 C C . CYS A 1 571 ? -34.406 15.188 26.969 1 76.62 571 CYS A C 1
ATOM 4620 O O . CYS A 1 571 ? -33.844 15.672 27.938 1 76.62 571 CYS A O 1
ATOM 4622 N N . LYS A 1 572 ? -35.625 14.703 27 1 80.94 572 LYS A N 1
ATOM 4623 C CA . LYS A 1 572 ? -36.5 14.68 28.172 1 80.94 572 LYS A CA 1
ATOM 4624 C C . LYS A 1 572 ? -36.625 16.062 28.797 1 80.94 572 LYS A C 1
ATOM 4626 O O . LYS A 1 572 ? -36.531 16.219 30.016 1 80.94 572 LYS A O 1
ATOM 4631 N N . VAL A 1 573 ? -36.719 17.047 28.047 1 85.06 573 VAL A N 1
ATOM 4632 C CA . VAL A 1 573 ? -36.875 18.438 28.484 1 85.06 573 VAL A CA 1
ATOM 4633 C C . VAL A 1 573 ? -38.156 19.031 27.875 1 85.06 573 VAL A C 1
ATOM 4635 O O . VAL A 1 573 ? -38.469 18.75 26.719 1 85.06 573 VAL A O 1
ATOM 4638 N N . ALA A 1 574 ? -38.875 19.781 28.688 1 87.38 574 ALA A N 1
ATOM 4639 C CA . ALA A 1 574 ? -40.031 20.5 28.188 1 87.38 574 ALA A CA 1
ATOM 4640 C C . ALA A 1 574 ? -39.625 21.766 27.438 1 87.38 574 ALA A C 1
ATOM 4642 O O . ALA A 1 574 ? -38.844 22.578 27.953 1 87.38 574 ALA A O 1
ATOM 4643 N N . LEU A 1 575 ? -40.094 21.906 26.266 1 88.81 575 LEU A N 1
ATOM 4644 C CA . LEU A 1 575 ? -39.75 23.031 25.406 1 88.81 575 LEU A CA 1
ATOM 4645 C C . LEU A 1 575 ? -40.969 23.562 24.672 1 88.81 575 LEU A C 1
ATOM 4647 O O . LEU A 1 575 ? -41.781 22.781 24.188 1 88.81 575 LEU A O 1
ATOM 4651 N N . CYS A 1 576 ? -41.062 24.859 24.656 1 86.88 576 CYS A N 1
ATOM 4652 C CA . CYS A 1 576 ? -42.125 25.469 23.859 1 86.88 576 CYS A CA 1
ATOM 4653 C C . CYS A 1 576 ? -41.906 25.188 22.375 1 86.88 576 CYS A C 1
ATOM 4655 O O . CYS A 1 576 ? -40.781 25.25 21.875 1 86.88 576 CYS A O 1
ATOM 4657 N N . VAL A 1 577 ? -42.906 24.734 21.703 1 86.5 577 VAL A N 1
ATOM 4658 C CA . VAL A 1 577 ? -42.875 24.594 20.25 1 86.5 577 VAL A CA 1
ATOM 4659 C C . VAL A 1 577 ? -43.562 25.828 19.625 1 86.5 577 VAL A C 1
ATOM 4661 O O . VAL A 1 577 ? -44.656 26.219 20.016 1 86.5 577 VAL A O 1
ATOM 4664 N N . PRO A 1 578 ? -42.812 26.469 18.703 1 85.81 578 PRO A N 1
ATOM 4665 C CA . PRO A 1 578 ? -41.719 25.922 17.906 1 85.81 578 PRO A CA 1
ATOM 4666 C C . PRO A 1 578 ? -40.375 26.5 18.297 1 85.81 578 PRO A C 1
ATOM 4668 O O . PRO A 1 578 ? -39.344 25.844 18.141 1 85.81 578 PRO A O 1
ATOM 4671 N N . ASN A 1 579 ? -40.281 27.641 18.766 1 85.56 579 ASN A N 1
ATOM 4672 C CA . ASN A 1 579 ? -39.062 28.406 18.844 1 85.56 579 ASN A CA 1
ATOM 4673 C C . ASN A 1 579 ? -38.062 27.812 19.844 1 85.56 579 ASN A C 1
ATOM 4675 O O . ASN A 1 579 ? -36.906 27.562 19.516 1 85.56 579 ASN A O 1
ATOM 4679 N N . CYS A 1 580 ? -38.5 27.594 21.016 1 84.44 580 CYS A N 1
ATOM 4680 C CA . CYS A 1 580 ? -37.594 27.062 22.047 1 84.44 580 CYS A CA 1
ATOM 4681 C C . CYS A 1 580 ? -37.062 25.688 21.656 1 84.44 580 CYS A C 1
ATOM 4683 O O . CYS A 1 580 ? -35.906 25.375 21.891 1 84.44 580 CYS A O 1
ATOM 4685 N N . PHE A 1 581 ? -37.938 24.891 21.031 1 87.5 581 PHE A N 1
ATOM 4686 C CA . PHE A 1 581 ? -37.531 23.547 20.609 1 87.5 581 PHE A CA 1
ATOM 4687 C C . PHE A 1 581 ? -36.438 23.609 19.562 1 87.5 581 PHE A C 1
ATOM 4689 O O . PHE A 1 581 ? -35.438 22.891 19.656 1 87.5 581 PHE A O 1
ATOM 4696 N N . GLN A 1 582 ? -36.594 24.469 18.656 1 85 582 GLN A N 1
ATOM 4697 C CA . GLN A 1 582 ? -35.594 24.609 17.594 1 85 582 GLN A CA 1
ATOM 4698 C C . GLN A 1 582 ? -34.281 25.188 18.141 1 85 582 GLN A C 1
ATOM 4700 O O . GLN A 1 582 ? -33.219 24.641 17.875 1 85 582 GLN A O 1
ATOM 4705 N N . VAL A 1 583 ? -34.375 26.203 18.906 1 81.69 583 VAL A N 1
ATOM 4706 C CA . VAL A 1 583 ? -33.188 26.906 19.391 1 81.69 583 VAL A CA 1
ATOM 4707 C C . VAL A 1 583 ? -32.406 26.016 20.344 1 81.69 583 VAL A C 1
ATOM 4709 O O . VAL A 1 583 ? -31.188 25.953 20.297 1 81.69 583 VAL A O 1
ATOM 4712 N N . TYR A 1 584 ? -33.094 25.328 21.125 1 82 584 TYR A N 1
ATOM 4713 C CA . TYR A 1 584 ? -32.469 24.406 22.062 1 82 584 TYR A CA 1
ATOM 4714 C C . TYR A 1 584 ? -31.672 23.344 21.328 1 82 584 TYR A C 1
ATOM 4716 O O . TYR A 1 584 ? -30.578 22.969 21.766 1 82 584 TYR A O 1
ATOM 4724 N N . HIS A 1 585 ? -32.219 22.922 20.25 1 80.56 585 HIS A N 1
ATOM 4725 C CA . HIS A 1 585 ? -31.609 21.781 19.578 1 80.56 585 HIS A CA 1
ATOM 4726 C C . HIS A 1 585 ? -30.656 22.234 18.469 1 80.56 585 HIS A C 1
ATOM 4728 O O . HIS A 1 585 ? -30.031 21.406 17.797 1 80.56 585 HIS A O 1
ATOM 4734 N N . THR A 1 586 ? -30.516 23.484 18.234 1 77.5 586 THR A N 1
ATOM 4735 C CA . THR A 1 586 ? -29.641 23.953 17.172 1 77.5 586 THR A CA 1
ATOM 4736 C C . THR A 1 586 ? -28.516 24.844 17.719 1 77.5 586 THR A C 1
ATOM 4738 O O . THR A 1 586 ? -27.453 24.953 17.109 1 77.5 586 THR A O 1
ATOM 4741 N N . ARG A 1 587 ? -28.812 25.422 18.828 1 72.44 587 ARG A N 1
ATOM 4742 C CA . ARG A 1 587 ? -27.859 26.406 19.344 1 72.44 587 ARG A CA 1
ATOM 4743 C C . ARG A 1 587 ? -27.312 25.984 20.703 1 72.44 587 ARG A C 1
ATOM 4745 O O . ARG A 1 587 ? -28.062 25.547 21.562 1 72.44 587 ARG A O 1
ATOM 4752 N N . GLN A 1 588 ? -26.062 26.062 20.797 1 70.38 588 GLN A N 1
ATOM 4753 C CA . GLN A 1 588 ? -25.406 25.703 22.062 1 70.38 588 GLN A CA 1
ATOM 4754 C C . GLN A 1 588 ? -25.812 26.656 23.172 1 70.38 588 GLN A C 1
ATOM 4756 O O . GLN A 1 588 ? -26.141 26.219 24.281 1 70.38 588 GLN A O 1
ATOM 4761 N N . ASN A 1 589 ? -25.688 27.953 22.906 1 67.19 589 ASN A N 1
ATOM 4762 C CA . ASN A 1 589 ? -26.094 28.953 23.891 1 67.19 589 ASN A CA 1
ATOM 4763 C C . ASN A 1 589 ? -27.562 29.359 23.688 1 67.19 589 ASN A C 1
ATOM 4765 O O . ASN A 1 589 ? -27.844 30.531 23.406 1 67.19 589 ASN A O 1
ATOM 4769 N N . TYR A 1 590 ? -28.5 28.469 23.938 1 77.75 590 TYR A N 1
ATOM 4770 C CA . TYR A 1 590 ? -29.906 28.703 23.625 1 77.75 590 TYR A CA 1
ATOM 4771 C C . TYR A 1 590 ? -30.516 29.719 24.594 1 77.75 590 TYR A C 1
ATOM 4773 O O . TYR A 1 590 ? -31.438 30.453 24.219 1 77.75 590 TYR A O 1
ATOM 4781 N N . ARG A 1 591 ? -30.078 29.844 25.766 1 74.25 591 ARG A N 1
ATOM 4782 C CA . ARG A 1 591 ? -30.625 30.766 26.75 1 74.25 591 ARG A CA 1
ATOM 4783 C C . ARG A 1 591 ? -30.312 32.219 26.375 1 74.25 591 ARG A C 1
ATOM 4785 O O . ARG A 1 591 ? -31.141 33.094 26.562 1 74.25 591 ARG A O 1
ATOM 4792 N N . ALA A 1 592 ? -29.141 32.375 25.859 1 70.94 592 ALA A N 1
ATOM 4793 C CA . ALA A 1 592 ? -28.75 33.719 25.453 1 70.94 592 ALA A CA 1
ATOM 4794 C C . ALA A 1 592 ? -29.609 34.25 24.297 1 70.94 592 ALA A C 1
ATOM 4796 O O . ALA A 1 592 ? -29.844 35.438 24.172 1 70.94 592 ALA A O 1
ATOM 4797 N N . ILE A 1 593 ? -30.047 33.375 23.578 1 74.56 593 ILE A N 1
ATOM 4798 C CA . ILE A 1 593 ? -30.828 33.719 22.391 1 74.56 593 ILE A CA 1
ATOM 4799 C C . ILE A 1 593 ? -32.281 33.938 22.766 1 74.56 593 ILE A C 1
ATOM 4801 O O . ILE A 1 593 ? -32.938 34.844 22.266 1 74.56 593 ILE A O 1
ATOM 4805 N N . LEU A 1 594 ? -32.719 33.156 23.641 1 76.62 594 LEU A N 1
ATOM 4806 C CA . LEU A 1 594 ? -34.125 33.156 23.953 1 76.62 594 LEU A CA 1
ATOM 4807 C C . LEU A 1 594 ? -34.438 34.125 25.109 1 76.62 594 LEU A C 1
ATOM 4809 O O . LEU A 1 594 ? -35.562 34.625 25.203 1 76.62 594 LEU A O 1
ATOM 4813 N N . LEU A 1 595 ? -33.375 34.312 25.969 1 72.12 595 LEU A N 1
ATOM 4814 C CA . LEU A 1 595 ? -33.594 35.219 27.109 1 72.12 595 LEU A CA 1
ATOM 4815 C C . LEU A 1 595 ? -32.875 36.531 26.891 1 72.12 595 LEU A C 1
ATOM 4817 O O . LEU A 1 595 ? -31.781 36.594 26.328 1 72.12 595 LEU A O 1
ATOM 4821 N N . PRO A 1 596 ? -33.531 37.594 26.891 1 58.47 596 PRO A N 1
ATOM 4822 C CA . PRO A 1 596 ? -32.906 38.906 26.734 1 58.47 596 PRO A CA 1
ATOM 4823 C C . PRO A 1 596 ? -31.625 39.062 27.531 1 58.47 596 PRO A C 1
ATOM 4825 O O . PRO A 1 596 ? -31.438 38.375 28.547 1 58.47 596 PRO A O 1
ATOM 4828 N N . ALA A 1 597 ? -30.406 39.625 27.031 1 51.62 597 ALA A N 1
ATOM 4829 C CA . ALA A 1 597 ? -29.016 39.906 27.422 1 51.62 597 ALA A CA 1
ATOM 4830 C C . ALA A 1 597 ? -28.906 40.188 28.906 1 51.62 597 ALA A C 1
ATOM 4832 O O . ALA A 1 597 ? -27.812 40.438 29.422 1 51.62 597 ALA A O 1
ATOM 4833 N N . GLY A 1 598 ? -29.844 40.531 29.609 1 42.5 598 GLY A N 1
ATOM 4834 C CA . GLY A 1 598 ? -29.344 41.031 30.875 1 42.5 598 GLY A CA 1
ATOM 4835 C C . GLY A 1 598 ? -28.516 40.031 31.641 1 42.5 598 GLY A C 1
ATOM 4836 O O . GLY A 1 598 ? -27.375 40.312 32.031 1 42.5 598 GLY A O 1
ATOM 4837 N N . GLU A 1 599 ? -29.047 39.219 32.594 1 38.22 599 GLU A N 1
ATOM 4838 C CA . GLU A 1 599 ? -28.422 38.719 33.812 1 38.22 599 GLU A CA 1
ATOM 4839 C C . GLU A 1 599 ? -27.828 37.312 33.562 1 38.22 599 GLU A C 1
ATOM 4841 O O . GLU A 1 599 ? -28.312 36.344 34.094 1 38.22 599 GLU A O 1
ATOM 4846 N N . ASN A 1 600 ? -27.344 36.969 32.406 1 38.22 600 ASN A N 1
ATOM 4847 C CA . ASN A 1 600 ? -26.812 35.625 32.25 1 38.22 600 ASN A CA 1
ATOM 4848 C C . ASN A 1 600 ? -25.5 35.438 33 1 38.22 600 ASN A C 1
ATOM 4850 O O . ASN A 1 600 ? -24.703 34.562 32.656 1 38.22 600 ASN A O 1
ATOM 4854 N N . SER A 1 601 ? -25.078 36.375 33.906 1 34.47 601 SER A N 1
ATOM 4855 C CA . SER A 1 601 ? -23.703 36.344 34.406 1 34.47 601 SER A CA 1
ATOM 4856 C C . SER A 1 601 ? -23.375 35 35.062 1 34.47 601 SER A C 1
ATOM 4858 O O . SER A 1 601 ? -22.203 34.656 35.219 1 34.47 601 SER A O 1
ATOM 4860 N N . SER A 1 602 ? -24.188 34.406 36 1 32.38 602 SER A N 1
ATOM 4861 C CA . SER A 1 602 ? -23.484 33.656 37.031 1 32.38 602 SER A CA 1
ATOM 4862 C C . SER A 1 602 ? -23.141 32.25 36.594 1 32.38 602 SER A C 1
ATOM 4864 O O . SER A 1 602 ? -22.297 31.578 37.188 1 32.38 602 SER A O 1
ATOM 4866 N N . ASP A 1 603 ? -23.969 31.469 35.906 1 28.94 603 ASP A N 1
ATOM 4867 C CA . ASP A 1 603 ? -23.766 30.047 36.156 1 28.94 603 ASP A CA 1
ATOM 4868 C C . ASP A 1 603 ? -22.703 29.469 35.25 1 28.94 603 ASP A C 1
ATOM 4870 O O . ASP A 1 603 ? -23.016 28.969 34.156 1 28.94 603 ASP A O 1
ATOM 4874 N N . SER A 1 604 ? -21.594 30.234 34.875 1 26.91 604 SER A N 1
ATOM 4875 C CA . SER A 1 604 ? -20.469 29.531 34.25 1 26.91 604 SER A CA 1
ATOM 4876 C C . SER A 1 604 ? -20 28.375 35.125 1 26.91 604 SER A C 1
ATOM 4878 O O . SER A 1 604 ? -18.891 27.875 34.938 1 26.91 604 SER A O 1
ATOM 4880 N N . GLU A 1 605 ? -20.656 28.047 36.312 1 23.77 605 GLU A N 1
ATOM 4881 C CA . GLU A 1 605 ? -20.078 26.859 36.938 1 23.77 605 GLU A CA 1
ATOM 4882 C C . GLU A 1 605 ? -20.5 25.594 36.219 1 23.77 605 GLU A C 1
ATOM 4884 O O . GLU A 1 605 ? -21.672 25.438 35.844 1 23.77 605 GLU A O 1
ATOM 4889 N N . MET B 1 1 ? 25.031 32.062 -40.875 1 19.2 1 MET B N 1
ATOM 4890 C CA . MET B 1 1 ? 25.719 30.828 -40.5 1 19.2 1 MET B CA 1
ATOM 4891 C C . MET B 1 1 ? 25.484 30.469 -39.031 1 19.2 1 MET B C 1
ATOM 4893 O O . MET B 1 1 ? 26.188 30.969 -38.156 1 19.2 1 MET B O 1
ATOM 4897 N N . ILE B 1 2 ? 24.344 30.484 -38.562 1 21.14 2 ILE B N 1
ATOM 4898 C CA . ILE B 1 2 ? 23.812 30.625 -37.219 1 21.14 2 ILE B CA 1
ATOM 4899 C C . ILE B 1 2 ? 24.172 29.406 -36.375 1 21.14 2 ILE B C 1
ATOM 4901 O O . ILE B 1 2 ? 23.859 28.266 -36.75 1 21.14 2 ILE B O 1
ATOM 4905 N N . VAL B 1 3 ? 25.328 29.359 -35.688 1 18.55 3 VAL B N 1
ATOM 4906 C CA . VAL B 1 3 ? 26.047 28.297 -35 1 18.55 3 VAL B CA 1
ATOM 4907 C C . VAL B 1 3 ? 25.109 27.609 -34 1 18.55 3 VAL B C 1
ATOM 4909 O O . VAL B 1 3 ? 24.562 28.266 -33.094 1 18.55 3 VAL B O 1
ATOM 4912 N N . ARG B 1 4 ? 24.375 26.516 -34.406 1 19.2 4 ARG B N 1
ATOM 4913 C CA . ARG B 1 4 ? 23.422 25.609 -33.781 1 19.2 4 ARG B CA 1
ATOM 4914 C C . ARG B 1 4 ? 24 25.016 -32.5 1 19.2 4 ARG B C 1
ATOM 4916 O O . ARG B 1 4 ? 24.812 24.078 -32.531 1 19.2 4 ARG B O 1
ATOM 4923 N N . VAL B 1 5 ? 24.516 25.781 -31.578 1 22.42 5 VAL B N 1
ATOM 4924 C CA . VAL B 1 5 ? 25.172 25.312 -30.359 1 22.42 5 VAL B CA 1
ATOM 4925 C C . VAL B 1 5 ? 24.234 24.391 -29.578 1 22.42 5 VAL B C 1
ATOM 4927 O O . VAL B 1 5 ? 23.203 24.828 -29.078 1 22.42 5 VAL B O 1
ATOM 4930 N N . GLY B 1 6 ? 23.781 23.25 -30.156 1 21.83 6 GLY B N 1
ATOM 4931 C CA . GLY B 1 6 ? 22.938 22.172 -29.688 1 21.83 6 GLY B CA 1
ATOM 4932 C C . GLY B 1 6 ? 23.359 21.578 -28.359 1 21.83 6 GLY B C 1
ATOM 4933 O O . GLY B 1 6 ? 24.391 20.922 -28.281 1 21.83 6 GLY B O 1
ATOM 4934 N N . HIS B 1 7 ? 23.453 22.312 -27.266 1 24.14 7 HIS B N 1
ATOM 4935 C CA . HIS B 1 7 ? 23.844 21.734 -25.984 1 24.14 7 HIS B CA 1
ATOM 4936 C C . HIS B 1 7 ? 23.016 20.484 -25.672 1 24.14 7 HIS B C 1
ATOM 4938 O O . HIS B 1 7 ? 21.797 20.562 -25.578 1 24.14 7 HIS B O 1
ATOM 4944 N N . SER B 1 8 ? 23.266 19.375 -26.328 1 23.52 8 SER B N 1
ATOM 4945 C CA . SER B 1 8 ? 22.766 18.031 -26.109 1 23.52 8 SER B CA 1
ATOM 4946 C C . SER B 1 8 ? 22.75 17.688 -24.625 1 23.52 8 SER B C 1
ATOM 4948 O O . SER B 1 8 ? 23.812 17.672 -23.969 1 23.52 8 SER B O 1
ATOM 4950 N N . CYS B 1 9 ? 21.922 18.281 -23.859 1 25.58 9 CYS B N 1
ATOM 4951 C CA . CYS B 1 9 ? 21.625 17.703 -22.547 1 25.58 9 CYS B CA 1
ATOM 4952 C C . CYS B 1 9 ? 21.641 16.188 -22.594 1 25.58 9 CYS B C 1
ATOM 4954 O O . CYS B 1 9 ? 20.812 15.578 -23.266 1 25.58 9 CYS B O 1
ATOM 4956 N N . THR B 1 10 ? 22.828 15.602 -22.922 1 25.42 10 THR B N 1
ATOM 4957 C CA . THR B 1 10 ? 23.031 14.164 -22.75 1 25.42 10 THR B CA 1
ATOM 4958 C C . THR B 1 10 ? 22.172 13.633 -21.609 1 25.42 10 THR B C 1
ATOM 4960 O O . THR B 1 10 ? 22.234 14.133 -20.484 1 25.42 10 THR B O 1
ATOM 4963 N N . GLU B 1 11 ? 20.969 13.422 -21.875 1 26.05 11 GLU B N 1
ATOM 4964 C CA . GLU B 1 11 ? 20.016 12.664 -21.078 1 26.05 11 GLU B CA 1
ATOM 4965 C C . GLU B 1 11 ? 20.688 11.5 -20.359 1 26.05 11 GLU B C 1
ATOM 4967 O O . GLU B 1 11 ? 20.891 10.438 -20.938 1 26.05 11 GLU B O 1
ATOM 4972 N N . ASP B 1 12 ? 21.859 11.734 -19.797 1 24.86 12 ASP B N 1
ATOM 4973 C CA . ASP B 1 12 ? 22.359 10.719 -18.875 1 24.86 12 ASP B CA 1
ATOM 4974 C C . ASP B 1 12 ? 21.234 10.188 -17.984 1 24.86 12 ASP B C 1
ATOM 4976 O O . ASP B 1 12 ? 20.75 10.891 -17.094 1 24.86 12 ASP B O 1
ATOM 4980 N N . THR B 1 13 ? 20.281 9.68 -18.625 1 26.78 13 THR B N 1
ATOM 4981 C CA . THR B 1 13 ? 19.391 8.82 -17.844 1 26.78 13 THR B CA 1
ATOM 4982 C C . THR B 1 13 ? 20.172 8.133 -16.719 1 26.78 13 THR B C 1
ATOM 4984 O O . THR B 1 13 ? 21.141 7.41 -16.984 1 26.78 13 THR B O 1
ATOM 4987 N N . PHE B 1 14 ? 20.5 8.844 -15.789 1 25.62 14 PHE B N 1
ATOM 4988 C CA . PHE B 1 14 ? 20.984 8.211 -14.562 1 25.62 14 PHE B CA 1
ATOM 4989 C C . PHE B 1 14 ? 20.328 6.855 -14.359 1 25.62 14 PHE B C 1
ATOM 4991 O O . PHE B 1 14 ? 19.203 6.773 -13.836 1 25.62 14 PHE B O 1
ATOM 4998 N N . LEU B 1 15 ? 20.188 6.129 -15.422 1 28.03 15 LEU B N 1
ATOM 4999 C CA . LEU B 1 15 ? 20.047 4.734 -15.016 1 28.03 15 LEU B CA 1
ATOM 5000 C C . LEU B 1 15 ? 20.953 4.406 -13.844 1 28.03 15 LEU B C 1
ATOM 5002 O O . LEU B 1 15 ? 22.172 4.598 -13.93 1 28.03 15 LEU B O 1
ATOM 5006 N N . PHE B 1 16 ? 20.625 4.855 -12.656 1 28.95 16 PHE B N 1
ATOM 5007 C CA . PHE B 1 16 ? 21.312 4.242 -11.523 1 28.95 16 PHE B CA 1
ATOM 5008 C C . PHE B 1 16 ? 21.844 2.867 -11.891 1 28.95 16 PHE B C 1
ATOM 5010 O O . PHE B 1 16 ? 21.094 1.901 -11.992 1 28.95 16 PHE B O 1
ATOM 5017 N N . ASN B 1 17 ? 22.594 2.787 -12.891 1 29.69 17 ASN B N 1
ATOM 5018 C CA . ASN B 1 17 ? 23.406 1.636 -13.258 1 29.69 17 ASN B CA 1
ATOM 5019 C C . ASN B 1 17 ? 24 0.956 -12.023 1 29.69 17 ASN B C 1
ATOM 5021 O O . ASN B 1 17 ? 25.031 0.294 -12.109 1 29.69 17 ASN B O 1
ATOM 5025 N N . ASP B 1 18 ? 23.953 1.669 -10.852 1 31.78 18 ASP B N 1
ATOM 5026 C CA . ASP B 1 18 ? 24.703 0.902 -9.852 1 31.78 18 ASP B CA 1
ATOM 5027 C C . ASP B 1 18 ? 24.312 -0.573 -9.891 1 31.78 18 ASP B C 1
ATOM 5029 O O . ASP B 1 18 ? 23.125 -0.904 -9.844 1 31.78 18 ASP B O 1
ATOM 5033 N N . GLY B 1 19 ? 25 -1.233 -10.734 1 31.83 19 GLY B N 1
ATOM 5034 C CA . GLY B 1 19 ? 25.078 -2.686 -10.688 1 31.83 19 GLY B CA 1
ATOM 5035 C C . GLY B 1 19 ? 24.828 -3.252 -9.297 1 31.83 19 GLY B C 1
ATOM 5036 O O . GLY B 1 19 ? 25.766 -3.617 -8.594 1 31.83 19 GLY B O 1
ATOM 5037 N N . ASP B 1 20 ? 23.969 -2.715 -8.555 1 33.28 20 ASP B N 1
ATOM 5038 C CA . ASP B 1 20 ? 23.719 -3.391 -7.289 1 33.28 20 ASP B CA 1
ATOM 5039 C C . ASP B 1 20 ? 23.641 -4.902 -7.48 1 33.28 20 ASP B C 1
ATOM 5041 O O . ASP B 1 20 ? 22.844 -5.398 -8.281 1 33.28 20 ASP B O 1
ATOM 5045 N N . SER B 1 21 ? 24.766 -5.457 -7.387 1 35.03 21 SER B N 1
ATOM 5046 C CA . SER B 1 21 ? 24.828 -6.914 -7.348 1 35.03 21 SER B CA 1
ATOM 5047 C C . SER B 1 21 ? 23.719 -7.484 -6.461 1 35.03 21 SER B C 1
ATOM 5049 O O . SER B 1 21 ? 23.375 -6.898 -5.434 1 35.03 21 SER B O 1
ATOM 5051 N N . GLU B 1 22 ? 22.844 -8.219 -6.977 1 37.94 22 GLU B N 1
ATOM 5052 C CA . GLU B 1 22 ? 21.75 -8.938 -6.324 1 37.94 22 GLU B CA 1
ATOM 5053 C C . GLU B 1 22 ? 22.141 -9.375 -4.914 1 37.94 22 GLU B C 1
ATOM 5055 O O . GLU B 1 22 ? 21.281 -9.531 -4.051 1 37.94 22 GLU B O 1
ATOM 5060 N N . ASP B 1 23 ? 23.531 -9.484 -4.734 1 42.16 23 ASP B N 1
ATOM 5061 C CA . ASP B 1 23 ? 24.047 -9.961 -3.453 1 42.16 23 ASP B CA 1
ATOM 5062 C C . ASP B 1 23 ? 24.156 -8.812 -2.453 1 42.16 23 ASP B C 1
ATOM 5064 O O . ASP B 1 23 ? 24.625 -9 -1.329 1 42.16 23 ASP B O 1
ATOM 5068 N N . ASP B 1 24 ? 23.844 -7.707 -2.975 1 45.5 24 ASP B N 1
ATOM 5069 C CA . ASP B 1 24 ? 24.156 -6.641 -2.029 1 45.5 24 ASP B CA 1
ATOM 5070 C C . ASP B 1 24 ? 23.016 -6.426 -1.043 1 45.5 24 ASP B C 1
ATOM 5072 O O . ASP B 1 24 ? 21.844 -6.547 -1.407 1 45.5 24 ASP B O 1
ATOM 5076 N N . PHE B 1 25 ? 23.359 -6.473 0.154 1 45.56 25 PHE B N 1
ATOM 5077 C CA . PHE B 1 25 ? 22.453 -6.188 1.263 1 45.56 25 PHE B CA 1
ATOM 5078 C C . PHE B 1 25 ? 21.719 -4.871 1.037 1 45.56 25 PHE B C 1
ATOM 5080 O O . PHE B 1 25 ? 22.344 -3.811 0.957 1 45.56 25 PHE B O 1
ATOM 5087 N N . GLU B 1 26 ? 20.5 -5 0.545 1 45.84 26 GLU B N 1
ATOM 5088 C CA . GLU B 1 26 ? 19.719 -3.832 0.158 1 45.84 26 GLU B CA 1
ATOM 5089 C C . GLU B 1 26 ? 19.188 -3.1 1.383 1 45.84 26 GLU B C 1
ATOM 5091 O O . GLU B 1 26 ? 18.484 -2.088 1.253 1 45.84 26 GLU B O 1
ATOM 5096 N N . GLY B 1 27 ? 19.562 -3.561 2.584 1 54.19 27 GLY B N 1
ATOM 5097 C CA . GLY B 1 27 ? 19.125 -2.867 3.785 1 54.19 27 GLY B CA 1
ATOM 5098 C C . GLY B 1 27 ? 18.391 -3.77 4.758 1 54.19 27 GLY B C 1
ATOM 5099 O O . GLY B 1 27 ? 18.109 -4.926 4.441 1 54.19 27 GLY B O 1
ATOM 5100 N N . PHE B 1 28 ? 18.375 -3.393 5.926 1 54.38 28 PHE B N 1
ATOM 5101 C CA . PHE B 1 28 ? 17.672 -4.113 6.98 1 54.38 28 PHE B CA 1
ATOM 5102 C C . PHE B 1 28 ? 16.172 -3.916 6.852 1 54.38 28 PHE B C 1
ATOM 5104 O O . PHE B 1 28 ? 15.703 -2.846 6.449 1 54.38 28 PHE B O 1
ATOM 5111 N N . GLY B 1 29 ? 15.461 -4.949 6.738 1 54.97 29 GLY B N 1
ATOM 5112 C CA . GLY B 1 29 ? 14.008 -4.855 6.711 1 54.97 29 GLY B CA 1
ATOM 5113 C C . GLY B 1 29 ? 13.43 -4.152 7.922 1 54.97 29 GLY B C 1
ATOM 5114 O O . GLY B 1 29 ? 14.141 -3.895 8.898 1 54.97 29 GLY B O 1
ATOM 5115 N N . PRO B 1 30 ? 12.195 -3.689 7.867 1 56.31 30 PRO B N 1
ATOM 5116 C CA . PRO B 1 30 ? 11.555 -2.98 8.977 1 56.31 30 PRO B CA 1
ATOM 5117 C C . PRO B 1 30 ? 11.641 -3.75 10.297 1 56.31 30 PRO B C 1
ATOM 5119 O O . PRO B 1 30 ? 11.781 -3.145 11.359 1 56.31 30 PRO B O 1
ATOM 5122 N N . GLU B 1 31 ? 11.539 -5.078 10.195 1 54.41 31 GLU B N 1
ATOM 5123 C CA . GLU B 1 31 ? 11.602 -5.883 11.414 1 54.41 31 GLU B CA 1
ATOM 5124 C C . GLU B 1 31 ? 12.969 -5.758 12.086 1 54.41 31 GLU B C 1
ATOM 5126 O O . GLU B 1 31 ? 13.062 -5.824 13.32 1 54.41 31 GLU B O 1
ATOM 5131 N N . ASP B 1 32 ? 13.977 -5.656 11.234 1 55.34 32 ASP B N 1
ATOM 5132 C CA . ASP B 1 32 ? 15.328 -5.516 11.758 1 55.34 32 ASP B CA 1
ATOM 5133 C C . ASP B 1 32 ? 15.523 -4.156 12.422 1 55.34 32 ASP B C 1
ATOM 5135 O O . ASP B 1 32 ? 16.328 -4.023 13.352 1 55.34 32 ASP B O 1
ATOM 5139 N N . LEU B 1 33 ? 14.758 -3.215 11.906 1 57.75 33 LEU B N 1
ATOM 5140 C CA . LEU B 1 33 ? 14.93 -1.835 12.344 1 57.75 33 LEU B CA 1
ATOM 5141 C C . LEU B 1 33 ? 14.133 -1.565 13.617 1 57.75 33 LEU B C 1
ATOM 5143 O O . LEU B 1 33 ? 14.492 -0.688 14.406 1 57.75 33 LEU B O 1
ATOM 5147 N N . GLU B 1 34 ? 12.883 -2.203 13.828 1 54.06 34 GLU B N 1
ATOM 5148 C CA . GLU B 1 34 ? 12.016 -1.933 14.969 1 54.06 34 GLU B CA 1
ATOM 5149 C C . GLU B 1 34 ? 12.562 -2.582 16.234 1 54.06 34 GLU B C 1
ATOM 5151 O O . GLU B 1 34 ? 12.359 -2.062 17.344 1 54.06 34 GLU B O 1
ATOM 5156 N N . ASP B 1 35 ? 13.008 -3.836 16.266 1 49.12 35 ASP B N 1
ATOM 5157 C CA . ASP B 1 35 ? 13.242 -4.656 17.453 1 49.12 35 ASP B CA 1
ATOM 5158 C C . ASP B 1 35 ? 14.414 -4.117 18.266 1 49.12 35 ASP B C 1
ATOM 5160 O O . ASP B 1 35 ? 14.859 -4.754 19.234 1 49.12 35 ASP B O 1
ATOM 5164 N N . ILE B 1 36 ? 15.086 -3.213 18.016 1 49.66 36 ILE B N 1
ATOM 5165 C CA . ILE B 1 36 ? 16.344 -3.264 18.766 1 49.66 36 ILE B CA 1
ATOM 5166 C C . ILE B 1 36 ? 16.219 -2.408 20.016 1 49.66 36 ILE B C 1
ATOM 5168 O O . ILE B 1 36 ? 16.125 -1.182 19.938 1 49.66 36 ILE B O 1
ATOM 5172 N N . ASN B 1 37 ? 15.414 -2.812 20.922 1 51.72 37 ASN B N 1
ATOM 5173 C CA . ASN B 1 37 ? 15.773 -2.273 22.234 1 51.72 37 ASN B CA 1
ATOM 5174 C C . ASN B 1 37 ? 17.266 -2.4 22.5 1 51.72 37 ASN B C 1
ATOM 5176 O O . ASN B 1 37 ? 17.797 -3.51 22.578 1 51.72 37 ASN B O 1
ATOM 5180 N N . HIS B 1 38 ? 18 -1.438 22.156 1 60.03 38 HIS B N 1
ATOM 5181 C CA . HIS B 1 38 ? 19.453 -1.35 22.094 1 60.03 38 HIS B CA 1
ATOM 5182 C C . HIS B 1 38 ? 20.078 -1.453 23.484 1 60.03 38 HIS B C 1
ATOM 5184 O O . HIS B 1 38 ? 21.109 -0.841 23.766 1 60.03 38 HIS B O 1
ATOM 5190 N N . ASP B 1 39 ? 19.406 -2.219 24.234 1 73.38 39 ASP B N 1
ATOM 5191 C CA . ASP B 1 39 ? 20.219 -2.32 25.438 1 73.38 39 ASP B CA 1
ATOM 5192 C C . ASP B 1 39 ? 21.531 -3.059 25.156 1 73.38 39 ASP B C 1
ATOM 5194 O O . ASP B 1 39 ? 21.531 -4.262 24.891 1 73.38 39 ASP B O 1
ATOM 5198 N N . ILE B 1 40 ? 22.562 -2.277 25.047 1 81 40 ILE B N 1
ATOM 5199 C CA . ILE B 1 40 ? 23.906 -2.777 24.781 1 81 40 ILE B CA 1
ATOM 5200 C C . ILE B 1 40 ? 24.578 -3.186 26.094 1 81 40 ILE B C 1
ATOM 5202 O O . ILE B 1 40 ? 24.656 -2.389 27.047 1 81 40 ILE B O 1
ATOM 5206 N N . LEU B 1 41 ? 24.938 -4.418 26.25 1 84.12 41 LEU B N 1
ATOM 5207 C CA . LEU B 1 41 ? 25.594 -4.949 27.438 1 84.12 41 LEU B CA 1
ATOM 5208 C C . LEU B 1 41 ? 27.078 -4.566 27.453 1 84.12 41 LEU B C 1
ATOM 5210 O O . LEU B 1 41 ? 27.609 -4.223 28.516 1 84.12 41 LEU B O 1
ATOM 5214 N N . ALA B 1 42 ? 27.719 -4.719 26.328 1 87.56 42 ALA B N 1
ATOM 5215 C CA . ALA B 1 42 ? 29.156 -4.422 26.234 1 87.56 42 ALA B CA 1
ATOM 5216 C C . ALA B 1 42 ? 29.562 -4.16 24.797 1 87.56 42 ALA B C 1
ATOM 5218 O O . ALA B 1 42 ? 28.844 -4.5 23.859 1 87.56 42 ALA B O 1
ATOM 5219 N N . ASN B 1 43 ? 30.594 -3.344 24.688 1 90.5 43 ASN B N 1
ATOM 5220 C CA . ASN B 1 43 ? 31.281 -3.166 23.422 1 90.5 43 ASN B CA 1
ATOM 5221 C C . ASN B 1 43 ? 32.656 -3.811 23.422 1 90.5 43 ASN B C 1
ATOM 5223 O O . ASN B 1 43 ? 33.469 -3.547 24.312 1 90.5 43 ASN B O 1
ATOM 5227 N N . LEU B 1 44 ? 32.875 -4.699 22.516 1 91.94 44 LEU B N 1
ATOM 5228 C CA . LEU B 1 44 ? 34.125 -5.434 22.406 1 91.94 44 LEU B CA 1
ATOM 5229 C C . LEU B 1 44 ? 34.812 -5.129 21.078 1 91.94 44 LEU B C 1
ATOM 5231 O O . LEU B 1 44 ? 34.188 -4.715 20.125 1 91.94 44 LEU B O 1
ATOM 5235 N N . PRO B 1 45 ? 36.156 -5.301 21.094 1 92.5 45 PRO B N 1
ATOM 5236 C CA . PRO B 1 45 ? 36.844 -5.059 19.844 1 92.5 45 PRO B CA 1
ATOM 5237 C C . PRO B 1 45 ? 36.5 -6.074 18.766 1 92.5 45 PRO B C 1
ATOM 5239 O O . PRO B 1 45 ? 36.312 -7.262 19.062 1 92.5 45 PRO B O 1
ATOM 5242 N N . ILE B 1 46 ? 36.344 -5.637 17.547 1 92.62 46 ILE B N 1
ATOM 5243 C CA . ILE B 1 46 ? 36 -6.477 16.406 1 92.62 46 ILE B CA 1
ATOM 5244 C C . ILE B 1 46 ? 37.031 -7.586 16.234 1 92.62 46 ILE B C 1
ATOM 5246 O O . ILE B 1 46 ? 36.688 -8.688 15.797 1 92.62 46 ILE B O 1
ATOM 5250 N N . PHE B 1 47 ? 38.219 -7.305 16.672 1 88.19 47 PHE B N 1
ATOM 5251 C CA . PHE B 1 47 ? 39.344 -8.234 16.469 1 88.19 47 PHE B CA 1
ATOM 5252 C C . PHE B 1 47 ? 39.031 -9.578 17.109 1 88.19 47 PHE B C 1
ATOM 5254 O O . PHE B 1 47 ? 39.438 -10.625 16.594 1 88.19 47 PHE B O 1
ATOM 5261 N N . ASP B 1 48 ? 38.281 -9.586 18.156 1 89.06 48 ASP B N 1
ATOM 5262 C CA . ASP B 1 48 ? 37.938 -10.805 18.891 1 89.06 48 ASP B CA 1
ATOM 5263 C C . ASP B 1 48 ? 36.969 -11.672 18.078 1 89.06 48 ASP B C 1
ATOM 5265 O O . ASP B 1 48 ? 36.812 -12.859 18.375 1 89.06 48 ASP B O 1
ATOM 5269 N N . PHE B 1 49 ? 36.469 -11.102 17.094 1 90.75 49 PHE B N 1
ATOM 5270 C CA . PHE B 1 49 ? 35.438 -11.812 16.344 1 90.75 49 PHE B CA 1
ATOM 5271 C C . PHE B 1 49 ? 35.875 -11.992 14.891 1 90.75 49 PHE B C 1
ATOM 5273 O O . PHE B 1 49 ? 35.062 -12.406 14.047 1 90.75 49 PHE B O 1
ATOM 5280 N N . SER B 1 50 ? 37.094 -11.641 14.523 1 90.5 50 SER B N 1
ATOM 5281 C CA . SER B 1 50 ? 37.625 -11.789 13.172 1 90.5 50 SER B CA 1
ATOM 5282 C C . SER B 1 50 ? 38.188 -13.195 12.953 1 90.5 50 SER B C 1
ATOM 5284 O O . SER B 1 50 ? 38.688 -13.812 13.883 1 90.5 50 SER B O 1
ATOM 5286 N N . PRO B 1 51 ? 37.969 -13.641 11.773 1 89.06 51 PRO B N 1
ATOM 5287 C CA . PRO B 1 51 ? 38.562 -14.953 11.492 1 89.06 51 PRO B CA 1
ATOM 5288 C C . PRO B 1 51 ? 40.094 -14.945 11.617 1 89.06 51 PRO B C 1
ATOM 5290 O O . PRO B 1 51 ? 40.719 -13.906 11.406 1 89.06 51 PRO B O 1
ATOM 5293 N N . GLU B 1 52 ? 40.656 -16.109 11.836 1 83.62 52 GLU B N 1
ATOM 5294 C CA . GLU B 1 52 ? 42.094 -16.234 12.039 1 83.62 52 GLU B CA 1
ATOM 5295 C C . GLU B 1 52 ? 42.844 -15.992 10.742 1 83.62 52 GLU B C 1
ATOM 5297 O O . GLU B 1 52 ? 44 -15.523 10.766 1 83.62 52 GLU B O 1
ATOM 5302 N N . ASN B 1 53 ? 42.156 -16.25 9.719 1 83.12 53 ASN B N 1
ATOM 5303 C CA . ASN B 1 53 ? 42.844 -16.172 8.438 1 83.12 53 ASN B CA 1
ATOM 5304 C C . ASN B 1 53 ? 42.719 -14.781 7.812 1 83.12 53 ASN B C 1
ATOM 5306 O O . ASN B 1 53 ? 43.062 -14.586 6.645 1 83.12 53 ASN B O 1
ATOM 5310 N N . ASP B 1 54 ? 42.281 -13.844 8.562 1 88.69 54 ASP B N 1
ATOM 5311 C CA . ASP B 1 54 ? 42.188 -12.477 8.055 1 88.69 54 ASP B CA 1
ATOM 5312 C C . ASP B 1 54 ? 43.594 -11.867 7.898 1 88.69 54 ASP B C 1
ATOM 5314 O O . ASP B 1 54 ? 44.375 -11.867 8.836 1 88.69 54 ASP B O 1
ATOM 5318 N N . ARG B 1 55 ? 43.906 -11.477 6.613 1 86.25 55 ARG B N 1
ATOM 5319 C CA . ARG B 1 55 ? 45.219 -10.93 6.324 1 86.25 55 ARG B CA 1
ATOM 5320 C C . ARG B 1 55 ? 45.125 -9.586 5.609 1 86.25 55 ARG B C 1
ATOM 5322 O O . ARG B 1 55 ? 44.062 -9.242 5.082 1 86.25 55 ARG B O 1
ATOM 5329 N N . ASP B 1 56 ? 46.188 -8.852 5.652 1 87.5 56 ASP B N 1
ATOM 5330 C CA . ASP B 1 56 ? 46.219 -7.562 4.961 1 87.5 56 ASP B CA 1
ATOM 5331 C C . ASP B 1 56 ? 46.469 -7.754 3.463 1 87.5 56 ASP B C 1
ATOM 5333 O O . ASP B 1 56 ? 47.219 -8.641 3.053 1 87.5 56 ASP B O 1
ATOM 5337 N N . PHE B 1 57 ? 45.812 -6.984 2.709 1 88.5 57 PHE B N 1
ATOM 5338 C CA . PHE B 1 57 ? 46.031 -6.938 1.268 1 88.5 57 PHE B CA 1
ATOM 5339 C C . PHE B 1 57 ? 47 -5.828 0.902 1 88.5 57 PHE B C 1
ATOM 5341 O O . PHE B 1 57 ? 46.844 -4.691 1.359 1 88.5 57 PHE B O 1
ATOM 5348 N N . PRO B 1 58 ? 48 -6.129 0.167 1 90.69 58 PRO B N 1
ATOM 5349 C CA . PRO B 1 58 ? 49 -5.113 -0.181 1 90.69 58 PRO B CA 1
ATOM 5350 C C . PRO B 1 58 ? 48.375 -3.879 -0.832 1 90.69 58 PRO B C 1
ATOM 5352 O O . PRO B 1 58 ? 48.781 -2.752 -0.523 1 90.69 58 PRO B O 1
ATOM 5355 N N . ASP B 1 59 ? 47.5 -4.086 -1.737 1 91.06 59 ASP B N 1
ATOM 5356 C CA . ASP B 1 59 ? 46.844 -2.961 -2.406 1 91.06 59 ASP B CA 1
ATOM 5357 C C . ASP B 1 59 ? 46.094 -2.088 -1.404 1 91.06 59 ASP B C 1
ATOM 5359 O O . ASP B 1 59 ? 46.031 -0.865 -1.555 1 91.06 59 ASP B O 1
ATOM 5363 N N . ASP B 1 60 ? 45.5 -2.695 -0.443 1 93.81 60 ASP B N 1
ATOM 5364 C CA . ASP B 1 60 ? 44.781 -1.965 0.596 1 93.81 60 ASP B CA 1
ATOM 5365 C C . ASP B 1 60 ? 45.719 -1.093 1.412 1 93.81 60 ASP B C 1
ATOM 5367 O O . ASP B 1 60 ? 45.438 0.076 1.674 1 93.81 60 ASP B O 1
ATOM 5371 N N . LEU B 1 61 ? 46.875 -1.679 1.769 1 93.44 61 LEU B N 1
ATOM 5372 C CA . LEU B 1 61 ? 47.875 -0.932 2.533 1 93.44 61 LEU B CA 1
ATOM 5373 C C . LEU B 1 61 ? 48.375 0.271 1.743 1 93.44 61 LEU B C 1
ATOM 5375 O O . LEU B 1 61 ? 48.562 1.35 2.307 1 93.44 61 LEU B O 1
ATOM 5379 N N . GLY B 1 62 ? 48.562 0.051 0.517 1 93.19 62 GLY B N 1
ATOM 5380 C CA . GLY B 1 62 ? 49 1.139 -0.35 1 93.19 62 GLY B CA 1
ATOM 5381 C C . GLY B 1 62 ? 47.969 2.266 -0.432 1 93.19 62 GLY B C 1
ATOM 5382 O O . GLY B 1 62 ? 48.344 3.428 -0.611 1 93.19 62 GLY B O 1
ATOM 5383 N N . ASN B 1 63 ? 46.75 1.905 -0.298 1 93.56 63 ASN B N 1
ATOM 5384 C CA . ASN B 1 63 ? 45.656 2.891 -0.391 1 93.56 63 ASN B CA 1
ATOM 5385 C C . ASN B 1 63 ? 45.281 3.443 0.982 1 93.56 63 ASN B C 1
ATOM 5387 O O . ASN B 1 63 ? 44.312 4.18 1.113 1 93.56 63 ASN B O 1
ATOM 5391 N N . GLY B 1 64 ? 45.969 3.002 2.004 1 93.38 64 GLY B N 1
ATOM 5392 C CA . GLY B 1 64 ? 45.812 3.584 3.326 1 93.38 64 GLY B CA 1
ATOM 5393 C C . GLY B 1 64 ? 44.906 2.76 4.23 1 93.38 64 GLY B C 1
ATOM 5394 O O . GLY B 1 64 ? 44.656 3.139 5.379 1 93.38 64 GLY B O 1
ATOM 5395 N N . TRP B 1 65 ? 44.375 1.622 3.703 1 95.38 65 TRP B N 1
ATOM 5396 C CA . TRP B 1 65 ? 43.5 0.753 4.504 1 95.38 65 TRP B CA 1
ATOM 5397 C C . TRP B 1 65 ? 44.344 -0.225 5.324 1 95.38 65 TRP B C 1
ATOM 5399 O O . TRP B 1 65 ? 45.312 -0.814 4.816 1 95.38 65 TRP B O 1
ATOM 5409 N N . SER B 1 66 ? 44 -0.385 6.664 1 93.56 66 SER B N 1
ATOM 5410 C CA . SER B 1 66 ? 44.75 -1.314 7.504 1 93.56 66 SER B CA 1
ATOM 5411 C C . SER B 1 66 ? 43.844 -1.997 8.523 1 93.56 66 SER B C 1
ATOM 5413 O O . SER B 1 66 ? 42.688 -1.596 8.695 1 93.56 66 SER B O 1
ATOM 5415 N N . ARG B 1 67 ? 44.312 -2.994 9.273 1 92.88 67 ARG B N 1
ATOM 5416 C CA . ARG B 1 67 ? 43.594 -3.744 10.289 1 92.88 67 ARG B CA 1
ATOM 5417 C C . ARG B 1 67 ? 43.781 -3.115 11.664 1 92.88 67 ARG B C 1
ATOM 5419 O O . ARG B 1 67 ? 43.188 -3.594 12.648 1 92.88 67 ARG B O 1
ATOM 5426 N N . GLN B 1 68 ? 44.5 -2.078 11.734 1 90 68 GLN B N 1
ATOM 5427 C CA . GLN B 1 68 ? 44.719 -1.384 13 1 90 68 GLN B CA 1
ATOM 5428 C C . GLN B 1 68 ? 43.688 -0.277 13.195 1 90 68 GLN B C 1
ATOM 5430 O O . GLN B 1 68 ? 43.594 0.64 12.375 1 90 68 GLN B O 1
ATOM 5435 N N . ASP B 1 69 ? 43 -0.414 14.234 1 91.88 69 ASP B N 1
ATOM 5436 C CA . ASP B 1 69 ? 41.969 0.575 14.508 1 91.88 69 ASP B CA 1
ATOM 5437 C C . ASP B 1 69 ? 42.562 1.837 15.133 1 91.88 69 ASP B C 1
ATOM 5439 O O . ASP B 1 69 ? 43.531 1.765 15.883 1 91.88 69 ASP B O 1
ATOM 5443 N N . THR B 1 70 ? 42.188 2.928 14.672 1 84.75 70 THR B N 1
ATOM 5444 C CA . THR B 1 70 ? 42.594 4.211 15.25 1 84.75 70 THR B CA 1
ATOM 5445 C C . THR B 1 70 ? 41.375 4.895 15.898 1 84.75 70 THR B C 1
ATOM 5447 O O . THR B 1 70 ? 40.25 4.652 15.516 1 84.75 70 THR B O 1
ATOM 5450 N N . ASP B 1 71 ? 41.688 5.613 16.938 1 80.56 71 ASP B N 1
ATOM 5451 C CA . ASP B 1 71 ? 40.625 6.332 17.641 1 80.56 71 ASP B CA 1
ATOM 5452 C C . ASP B 1 71 ? 39.938 7.324 16.719 1 80.56 71 ASP B C 1
ATOM 5454 O O . ASP B 1 71 ? 40.594 7.988 15.906 1 80.56 71 ASP B O 1
ATOM 5458 N N . VAL B 1 72 ? 38.688 7.281 16.766 1 83.62 72 VAL B N 1
ATOM 5459 C CA . VAL B 1 72 ? 37.875 8.18 15.945 1 83.62 72 VAL B CA 1
ATOM 5460 C C . VAL B 1 72 ? 37.656 9.492 16.688 1 83.62 72 VAL B C 1
ATOM 5462 O O . VAL B 1 72 ? 37.219 9.5 17.844 1 83.62 72 VAL B O 1
ATOM 5465 N N . LEU B 1 73 ? 38.125 10.602 16.094 1 83.5 73 LEU B N 1
ATOM 5466 C CA . LEU B 1 73 ? 37.875 11.922 16.672 1 83.5 73 LEU B CA 1
ATOM 5467 C C . LEU B 1 73 ? 36.75 12.641 15.961 1 83.5 73 LEU B C 1
ATOM 5469 O O . LEU B 1 73 ? 36.906 13.133 14.844 1 83.5 73 LEU B O 1
ATOM 5473 N N . ASN B 1 74 ? 35.594 12.531 16.5 1 88.56 74 ASN B N 1
ATOM 5474 C CA . ASN B 1 74 ? 34.438 13.25 15.953 1 88.56 74 ASN B CA 1
ATOM 5475 C C . ASN B 1 74 ? 34.219 14.586 16.656 1 88.56 74 ASN B C 1
ATOM 5477 O O . ASN B 1 74 ? 34.344 14.672 17.891 1 88.56 74 ASN B O 1
ATOM 5481 N N . ALA B 1 75 ? 34.062 15.594 15.836 1 90.56 75 ALA B N 1
ATOM 5482 C CA . ALA B 1 75 ? 33.656 16.875 16.422 1 90.56 75 ALA B CA 1
ATOM 5483 C C . ALA B 1 75 ? 32.344 16.75 17.188 1 90.56 75 ALA B C 1
ATOM 5485 O O . ALA B 1 75 ? 31.453 16 16.766 1 90.56 75 ALA B O 1
ATOM 5486 N N . PRO B 1 76 ? 32.281 17.391 18.281 1 91.81 76 PRO B N 1
ATOM 5487 C CA . PRO B 1 76 ? 31.031 17.312 19.047 1 91.81 76 PRO B CA 1
ATOM 5488 C C . PRO B 1 76 ? 29.859 17.969 18.312 1 91.81 76 PRO B C 1
ATOM 5490 O O . PRO B 1 76 ? 30.062 18.906 17.531 1 91.81 76 PRO B O 1
ATOM 5493 N N . PHE B 1 77 ? 28.75 17.469 18.562 1 93.38 77 PHE B N 1
ATOM 5494 C CA . PHE B 1 77 ? 27.547 18.062 18.031 1 93.38 77 PHE B CA 1
ATOM 5495 C C . PHE B 1 77 ? 27.266 19.422 18.688 1 93.38 77 PHE B C 1
ATOM 5497 O O . PHE B 1 77 ? 27.156 19.5 19.906 1 93.38 77 PHE B O 1
ATOM 5504 N N . THR B 1 78 ? 27.219 20.438 17.922 1 91.38 78 THR B N 1
ATOM 5505 C CA . THR B 1 78 ? 27.078 21.797 18.438 1 91.38 78 THR B CA 1
ATOM 5506 C C . THR B 1 78 ? 25.656 22.312 18.266 1 91.38 78 THR B C 1
ATOM 5508 O O . THR B 1 78 ? 25.297 23.375 18.766 1 91.38 78 THR B O 1
ATOM 5511 N N . GLY B 1 79 ? 24.844 21.594 17.672 1 86.94 79 GLY B N 1
ATOM 5512 C CA . GLY B 1 79 ? 23.453 22.016 17.5 1 86.94 79 GLY B CA 1
ATOM 5513 C C . GLY B 1 79 ? 22.609 21.797 18.719 1 86.94 79 GLY B C 1
ATOM 5514 O O . GLY B 1 79 ? 22.969 20.984 19.594 1 86.94 79 GLY B O 1
ATOM 5515 N N . GLU B 1 80 ? 21.609 22.703 18.922 1 89.19 80 GLU B N 1
ATOM 5516 C CA . GLU B 1 80 ? 20.609 22.516 19.969 1 89.19 80 GLU B CA 1
ATOM 5517 C C . GLU B 1 80 ? 19.234 22.266 19.359 1 89.19 80 GLU B C 1
ATOM 5519 O O . GLU B 1 80 ? 18.703 23.109 18.641 1 89.19 80 GLU B O 1
ATOM 5524 N N . SER B 1 81 ? 18.812 21.016 19.609 1 92.5 81 SER B N 1
ATOM 5525 C CA . SER B 1 81 ? 17.484 20.719 19.109 1 92.5 81 SER B CA 1
ATOM 5526 C C . SER B 1 81 ? 16.422 21.609 19.75 1 92.5 81 SER B C 1
ATOM 5528 O O . SER B 1 81 ? 16.219 21.547 20.969 1 92.5 81 SER B O 1
ATOM 5530 N N . LYS B 1 82 ? 15.781 22.469 19.016 1 94.12 82 LYS B N 1
ATOM 5531 C CA . LYS B 1 82 ? 14.812 23.406 19.578 1 94.12 82 LYS B CA 1
ATOM 5532 C C . LYS B 1 82 ? 13.883 23.938 18.484 1 94.12 82 LYS B C 1
ATOM 5534 O O . LYS B 1 82 ? 14.211 23.875 17.297 1 94.12 82 LYS B O 1
ATOM 5539 N N . LEU B 1 83 ? 12.75 24.344 18.922 1 95.69 83 LEU B N 1
ATOM 5540 C CA . LEU B 1 83 ? 11.836 25.109 18.078 1 95.69 83 LEU B CA 1
ATOM 5541 C C . LEU B 1 83 ? 12.297 26.547 17.953 1 95.69 83 LEU B C 1
ATOM 5543 O O . LEU B 1 83 ? 12.391 27.266 18.938 1 95.69 83 LEU B O 1
ATOM 5547 N N . ASN B 1 84 ? 12.648 27.031 16.766 1 95.62 84 ASN B N 1
ATOM 5548 C CA . ASN B 1 84 ? 13.258 28.344 16.531 1 95.62 84 ASN B CA 1
ATOM 5549 C C . ASN B 1 84 ? 12.203 29.438 16.422 1 95.62 84 ASN B C 1
ATOM 5551 O O . ASN B 1 84 ? 12.469 30.5 15.867 1 95.62 84 ASN B O 1
ATOM 5555 N N . HIS B 1 85 ? 11 29.172 16.812 1 92.75 85 HIS B N 1
ATOM 5556 C CA . HIS B 1 85 ? 9.898 30.141 16.766 1 92.75 85 HIS B CA 1
ATOM 5557 C C . HIS B 1 85 ? 9.188 30.234 18.109 1 92.75 85 HIS B C 1
ATOM 5559 O O . HIS B 1 85 ? 8.992 29.219 18.781 1 92.75 85 HIS B O 1
ATOM 5565 N N . VAL B 1 86 ? 8.844 31.438 18.438 1 90.38 86 VAL B N 1
ATOM 5566 C CA . VAL B 1 86 ? 8.094 31.656 19.672 1 90.38 86 VAL B CA 1
ATOM 5567 C C . VAL B 1 86 ? 6.602 31.484 19.391 1 90.38 86 VAL B C 1
ATOM 5569 O O . VAL B 1 86 ? 6.039 32.156 18.531 1 90.38 86 VAL B O 1
ATOM 5572 N N . MET B 1 87 ? 6.043 30.625 20.125 1 90.56 87 MET B N 1
ATOM 5573 C CA . MET B 1 87 ? 4.633 30.312 19.906 1 90.56 87 MET B CA 1
ATOM 5574 C C . MET B 1 87 ? 3.738 31.188 20.766 1 90.56 87 MET B C 1
ATOM 5576 O O . MET B 1 87 ? 4.012 31.375 21.953 1 90.56 87 MET B O 1
ATOM 5580 N N . GLN B 1 88 ? 2.766 31.812 20.188 1 82.25 88 GLN B N 1
ATOM 5581 C CA . GLN B 1 88 ? 1.785 32.594 20.938 1 82.25 88 GLN B CA 1
ATOM 5582 C C . GLN B 1 88 ? 0.771 31.672 21.625 1 82.25 88 GLN B C 1
ATOM 5584 O O . GLN B 1 88 ? 0.344 31.938 22.75 1 82.25 88 GLN B O 1
ATOM 5589 N N . SER B 1 89 ? 0.329 30.703 20.906 1 86.5 89 SER B N 1
ATOM 5590 C CA . SER B 1 89 ? -0.565 29.672 21.406 1 86.5 89 SER B CA 1
ATOM 5591 C C . SER B 1 89 ? -0.078 28.281 20.984 1 86.5 89 SER B C 1
ATOM 5593 O O . SER B 1 89 ? 0.737 28.156 20.078 1 86.5 89 SER B O 1
ATOM 5595 N N . ASN B 1 90 ? -0.489 27.344 21.766 1 89.06 90 ASN B N 1
ATOM 5596 C CA . ASN B 1 90 ? -0.001 25.984 21.5 1 89.06 90 ASN B CA 1
ATOM 5597 C C . ASN B 1 90 ? -1.104 25.094 20.953 1 89.06 90 ASN B C 1
ATOM 5599 O O . ASN B 1 90 ? -1.144 23.891 21.25 1 89.06 90 ASN B O 1
ATOM 5603 N N . GLU B 1 91 ? -1.987 25.734 20.234 1 91.62 91 GLU B N 1
ATOM 5604 C CA . GLU B 1 91 ? -3.016 24.938 19.578 1 91.62 91 GLU B CA 1
ATOM 5605 C C . GLU B 1 91 ? -2.475 24.266 18.312 1 91.62 91 GLU B C 1
ATOM 5607 O O . GLU B 1 91 ? -1.541 24.766 17.688 1 91.62 91 GLU B O 1
ATOM 5612 N N . PRO B 1 92 ? -3.051 23.156 17.969 1 94 92 PRO B N 1
ATOM 5613 C CA . PRO B 1 92 ? -2.559 22.406 16.812 1 94 92 PRO B CA 1
ATOM 5614 C C . PRO B 1 92 ? -2.441 23.281 15.555 1 94 92 PRO B C 1
ATOM 5616 O O . PRO B 1 92 ? -1.445 23.203 14.836 1 94 92 PRO B O 1
ATOM 5619 N N . LEU B 1 93 ? -3.395 24.109 15.32 1 95 93 LEU B N 1
ATOM 5620 C CA . LEU B 1 93 ? -3.391 24.938 14.117 1 95 93 LEU B CA 1
ATOM 5621 C C . LEU B 1 93 ? -2.201 25.891 14.117 1 95 93 LEU B C 1
ATOM 5623 O O . LEU B 1 93 ? -1.668 26.234 13.055 1 95 93 LEU B O 1
ATOM 5627 N N . ASP B 1 94 ? -1.782 26.359 15.312 1 94.88 94 ASP B N 1
ATOM 5628 C CA . ASP B 1 94 ? -0.635 27.266 15.414 1 94.88 94 ASP B CA 1
ATOM 5629 C C . ASP B 1 94 ? 0.625 26.609 14.852 1 94.88 94 ASP B C 1
ATOM 5631 O O . ASP B 1 94 ? 1.461 27.281 14.25 1 94.88 94 ASP B O 1
ATOM 5635 N N . PHE B 1 95 ? 0.747 25.359 15.07 1 96.19 95 PHE B N 1
ATOM 5636 C CA . PHE B 1 95 ? 1.909 24.641 14.562 1 96.19 95 PHE B CA 1
ATOM 5637 C C . PHE B 1 95 ? 1.835 24.484 13.047 1 96.19 95 PHE B C 1
ATOM 5639 O O . PHE B 1 95 ? 2.855 24.562 12.359 1 96.19 95 PHE B O 1
ATOM 5646 N N . MET B 1 96 ? 0.661 24.234 12.523 1 96.31 96 MET B N 1
ATOM 5647 C CA . MET B 1 96 ? 0.512 24.141 11.078 1 96.31 96 MET B CA 1
ATOM 5648 C C . MET B 1 96 ? 0.841 25.469 10.406 1 96.31 96 MET B C 1
ATOM 5650 O O . MET B 1 96 ? 1.451 25.5 9.336 1 96.31 96 MET B O 1
ATOM 5654 N N . LYS B 1 97 ? 0.487 26.531 11.047 1 95.69 97 LYS B N 1
ATOM 5655 C CA . LYS B 1 97 ? 0.677 27.875 10.5 1 95.69 97 LYS B CA 1
ATOM 5656 C C . LYS B 1 97 ? 2.156 28.25 10.453 1 95.69 97 LYS B C 1
ATOM 5658 O O . LYS B 1 97 ? 2.537 29.234 9.82 1 95.69 97 LYS B O 1
ATOM 5663 N N . LEU B 1 98 ? 2.977 27.484 11.109 1 96.25 98 LEU B N 1
ATOM 5664 C CA . LEU B 1 98 ? 4.418 27.672 10.977 1 96.25 98 LEU B CA 1
ATOM 5665 C C . LEU B 1 98 ? 4.875 27.391 9.555 1 96.25 98 LEU B C 1
ATOM 5667 O O . LEU B 1 98 ? 5.887 27.938 9.102 1 96.25 98 LEU B O 1
ATOM 5671 N N . PHE B 1 99 ? 4.133 26.547 8.844 1 96.88 99 PHE B N 1
ATOM 5672 C CA . PHE B 1 99 ? 4.539 26.141 7.504 1 96.88 99 PHE B CA 1
ATOM 5673 C C . PHE B 1 99 ? 3.598 26.703 6.449 1 96.88 99 PHE B C 1
ATOM 5675 O O . PHE B 1 99 ? 4.047 27.234 5.434 1 96.88 99 PHE B O 1
ATOM 5682 N N . ILE B 1 100 ? 2.326 26.516 6.719 1 95.31 100 ILE B N 1
ATOM 5683 C CA . ILE B 1 100 ? 1.319 27.031 5.797 1 95.31 100 ILE B CA 1
ATOM 5684 C C . ILE B 1 100 ? 0.731 28.328 6.344 1 95.31 100 ILE B C 1
ATOM 5686 O O . ILE B 1 100 ? -0.229 28.312 7.117 1 95.31 100 ILE B O 1
ATOM 5690 N N . THR B 1 101 ? 1.169 29.438 5.797 1 91.38 101 THR B N 1
ATOM 5691 C CA . THR B 1 101 ? 0.757 30.734 6.285 1 91.38 101 THR B CA 1
ATOM 5692 C C . THR B 1 101 ? -0.455 31.25 5.508 1 91.38 101 THR B C 1
ATOM 5694 O O . THR B 1 101 ? -0.751 30.766 4.418 1 91.38 101 THR B O 1
ATOM 5697 N N . ASP B 1 102 ? -1.111 32.219 6.047 1 91.5 102 ASP B N 1
ATOM 5698 C CA . ASP B 1 102 ? -2.244 32.844 5.367 1 91.5 102 ASP B CA 1
ATOM 5699 C C . ASP B 1 102 ? -1.799 33.531 4.078 1 91.5 102 ASP B C 1
ATOM 5701 O O . ASP B 1 102 ? -2.547 33.562 3.102 1 91.5 102 ASP B O 1
ATOM 5705 N N . ASP B 1 103 ? -0.594 34.031 4.137 1 93.88 103 ASP B N 1
ATOM 5706 C CA . ASP B 1 103 ? -0.057 34.656 2.938 1 93.88 103 ASP B CA 1
ATOM 5707 C C . ASP B 1 103 ? 0.055 33.688 1.788 1 93.88 103 ASP B C 1
ATOM 5709 O O . ASP B 1 103 ? -0.265 34 0.643 1 93.88 103 ASP B O 1
ATOM 5713 N N . PHE B 1 104 ? 0.534 32.562 2.141 1 95.62 104 PHE B N 1
ATOM 5714 C CA . PHE B 1 104 ? 0.646 31.531 1.104 1 95.62 104 PHE B CA 1
ATOM 5715 C C . PHE B 1 104 ? -0.731 31.141 0.583 1 95.62 104 PHE B C 1
ATOM 5717 O O . PHE B 1 104 ? -0.918 30.969 -0.623 1 95.62 104 PHE B O 1
ATOM 5724 N N . ILE B 1 105 ? -1.744 30.938 1.445 1 96.38 105 ILE B N 1
ATOM 5725 C CA . ILE B 1 105 ? -3.092 30.562 1.032 1 96.38 105 ILE B CA 1
ATOM 5726 C C . ILE B 1 105 ? -3.682 31.656 0.142 1 96.38 105 ILE B C 1
ATOM 5728 O O . ILE B 1 105 ? -4.383 31.359 -0.829 1 96.38 105 ILE B O 1
ATOM 5732 N N . ASN B 1 106 ? -3.348 32.844 0.479 1 96.06 106 ASN B N 1
ATOM 5733 C CA . ASN B 1 106 ? -3.801 33.969 -0.354 1 96.06 106 ASN B CA 1
ATOM 5734 C C . ASN B 1 106 ? -3.221 33.875 -1.764 1 96.06 106 ASN B C 1
ATOM 5736 O O . ASN B 1 106 ? -3.906 34.188 -2.74 1 96.06 106 ASN B O 1
ATOM 5740 N N . GLU B 1 107 ? -2.002 33.562 -1.788 1 95.81 107 GLU B N 1
ATOM 5741 C CA . GLU B 1 107 ? -1.376 33.375 -3.096 1 95.81 107 GLU B CA 1
ATOM 5742 C C . GLU B 1 107 ? -2.035 32.25 -3.869 1 95.81 107 GLU B C 1
ATOM 5744 O O . GLU B 1 107 ? -2.217 32.344 -5.086 1 95.81 107 GLU B O 1
ATOM 5749 N N . LEU B 1 108 ? -2.334 31.219 -3.209 1 96.56 108 LEU B N 1
ATOM 5750 C CA . LEU B 1 108 ? -3.033 30.078 -3.811 1 96.56 108 LEU B CA 1
ATOM 5751 C C . LEU B 1 108 ? -4.383 30.516 -4.371 1 96.56 108 LEU B C 1
ATOM 5753 O O . LEU B 1 108 ? -4.762 30.109 -5.469 1 96.56 108 LEU B O 1
ATOM 5757 N N . VAL B 1 109 ? -5.098 31.312 -3.588 1 97.5 109 VAL B N 1
ATOM 5758 C CA . VAL B 1 109 ? -6.395 31.844 -3.996 1 97.5 109 VAL B CA 1
ATOM 5759 C C . VAL B 1 109 ? -6.234 32.688 -5.266 1 97.5 109 VAL B C 1
ATOM 5761 O O . VAL B 1 109 ? -6.965 32.469 -6.238 1 97.5 109 VAL B O 1
ATOM 5764 N N . PHE B 1 110 ? -5.273 33.531 -5.238 1 97.19 110 PHE B N 1
ATOM 5765 C CA . PHE B 1 110 ? -5.039 34.438 -6.348 1 97.19 110 PHE B CA 1
ATOM 5766 C C . PHE B 1 110 ? -4.738 33.656 -7.629 1 97.19 110 PHE B C 1
ATOM 5768 O O . PHE B 1 110 ? -5.355 33.906 -8.664 1 97.19 110 PHE B O 1
ATOM 5775 N N . GLN B 1 111 ? -3.834 32.75 -7.582 1 96.94 111 GLN B N 1
ATOM 5776 C CA . GLN B 1 111 ? -3.41 32 -8.758 1 96.94 111 GLN B CA 1
ATOM 5777 C C . GLN B 1 111 ? -4.52 31.062 -9.25 1 96.94 111 GLN B C 1
ATOM 5779 O O . GLN B 1 111 ? -4.66 30.844 -10.453 1 96.94 111 GLN B O 1
ATOM 5784 N N . THR B 1 112 ? -5.258 30.453 -8.344 1 96.62 112 THR B N 1
ATOM 5785 C CA . THR B 1 112 ? -6.371 29.594 -8.711 1 96.62 112 THR B CA 1
ATOM 5786 C C . THR B 1 112 ? -7.438 30.375 -9.469 1 96.62 112 THR B C 1
ATOM 5788 O O . THR B 1 112 ? -7.945 29.922 -10.5 1 96.62 112 THR B O 1
ATOM 5791 N N . ASN B 1 113 ? -7.781 31.547 -8.93 1 96.44 113 ASN B N 1
ATOM 5792 C CA . ASN B 1 113 ? -8.766 32.406 -9.594 1 96.44 113 ASN B CA 1
ATOM 5793 C C . ASN B 1 113 ? -8.266 32.875 -10.961 1 96.44 113 ASN B C 1
ATOM 5795 O O . ASN B 1 113 ? -9.031 32.906 -11.922 1 96.44 113 ASN B O 1
ATOM 5799 N N . LYS B 1 114 ? -7.035 33.219 -11.055 1 95 114 LYS B N 1
ATOM 5800 C CA . LYS B 1 114 ? -6.453 33.625 -12.328 1 95 114 LYS B CA 1
ATOM 5801 C C . LYS B 1 114 ? -6.531 32.5 -13.359 1 95 114 LYS B C 1
ATOM 5803 O O . LYS B 1 114 ? -6.902 32.75 -14.516 1 95 114 LYS B O 1
ATOM 5808 N N . TYR B 1 115 ? -6.156 31.375 -13 1 93.69 115 TYR B N 1
ATOM 5809 C CA . TYR B 1 115 ? -6.195 30.219 -13.883 1 93.69 115 TYR B CA 1
ATOM 5810 C C . TYR B 1 115 ? -7.617 29.938 -14.359 1 93.69 115 TYR B C 1
ATOM 5812 O O . TYR B 1 115 ? -7.836 29.656 -15.539 1 93.69 115 TYR B O 1
ATOM 5820 N N . ALA B 1 116 ? -8.555 29.938 -13.43 1 92.81 116 ALA B N 1
ATOM 5821 C CA . ALA B 1 116 ? -9.953 29.703 -13.766 1 92.81 116 ALA B CA 1
ATOM 5822 C C . ALA B 1 116 ? -10.469 30.75 -14.758 1 92.81 116 ALA B C 1
ATOM 5824 O O . ALA B 1 116 ? -11.227 30.422 -15.672 1 92.81 116 ALA B O 1
ATOM 5825 N N . GLU B 1 117 ? -10.07 31.938 -14.539 1 90.19 117 GLU B N 1
ATOM 5826 C CA . GLU B 1 117 ? -10.469 33.031 -15.43 1 90.19 117 GLU B CA 1
ATOM 5827 C C . GLU B 1 117 ? -9.945 32.781 -16.844 1 90.19 117 GLU B C 1
ATOM 5829 O O . GLU B 1 117 ? -10.672 33 -17.828 1 90.19 117 GLU B O 1
ATOM 5834 N N . VAL B 1 118 ? -8.773 32.438 -16.969 1 87.69 118 VAL B N 1
ATOM 5835 C CA . VAL B 1 118 ? -8.164 32.188 -18.266 1 87.69 118 VAL B CA 1
ATOM 5836 C C . VAL B 1 118 ? -8.891 31.031 -18.953 1 87.69 118 VAL B C 1
ATOM 5838 O O . VAL B 1 118 ? -9.156 31.078 -20.156 1 87.69 118 VAL B O 1
ATOM 5841 N N . LYS B 1 119 ? -9.141 30 -18.234 1 85.56 119 LYS B N 1
ATOM 5842 C CA . LYS B 1 119 ? -9.844 28.828 -18.75 1 85.56 119 LYS B CA 1
ATOM 5843 C C . LYS B 1 119 ? -11.25 29.203 -19.203 1 85.56 119 LYS B C 1
ATOM 5845 O O . LYS B 1 119 ? -11.742 28.688 -20.219 1 85.56 119 LYS B O 1
ATOM 5850 N N . ALA B 1 120 ? -11.891 29.969 -18.422 1 82.12 120 ALA B N 1
ATOM 5851 C CA . ALA B 1 120 ? -13.25 30.391 -18.75 1 82.12 120 ALA B CA 1
ATOM 5852 C C . ALA B 1 120 ? -13.273 31.219 -20.031 1 82.12 120 ALA B C 1
ATOM 5854 O O . ALA B 1 120 ? -14.242 31.156 -20.781 1 82.12 120 ALA B O 1
ATOM 5855 N N . ASN B 1 121 ? -12.32 31.938 -20.188 1 78.5 121 ASN B N 1
ATOM 5856 C CA . ASN B 1 121 ? -12.242 32.812 -21.359 1 78.5 121 ASN B CA 1
ATOM 5857 C C . ASN B 1 121 ? -11.844 32.031 -22.609 1 78.5 121 ASN B C 1
ATOM 5859 O O . ASN B 1 121 ? -12.016 32.5 -23.734 1 78.5 121 ASN B O 1
ATOM 5863 N N . ASP B 1 122 ? -11.188 30.922 -22.312 1 69.88 122 ASP B N 1
ATOM 5864 C CA . ASP B 1 122 ? -10.82 30.094 -23.453 1 69.88 122 ASP B CA 1
ATOM 5865 C C . ASP B 1 122 ? -12.039 29.359 -24.016 1 69.88 122 ASP B C 1
ATOM 5867 O O . ASP B 1 122 ? -12.242 28.172 -23.734 1 69.88 122 ASP B O 1
ATOM 5871 N N . ASP B 1 123 ? -13.164 30.047 -24.281 1 61.25 123 ASP B N 1
ATOM 5872 C CA . ASP B 1 123 ? -14.57 29.766 -24.578 1 61.25 123 ASP B CA 1
ATOM 5873 C C . ASP B 1 123 ? -14.711 28.703 -25.641 1 61.25 123 ASP B C 1
ATOM 5875 O O . ASP B 1 123 ? -15.641 27.891 -25.594 1 61.25 123 ASP B O 1
ATOM 5879 N N . GLU B 1 124 ? -13.945 28.688 -26.609 1 57.5 124 GLU B N 1
ATOM 5880 C CA . GLU B 1 124 ? -14.273 27.891 -27.781 1 57.5 124 GLU B CA 1
ATOM 5881 C C . GLU B 1 124 ? -14.273 26.406 -27.453 1 57.5 124 GLU B C 1
ATOM 5883 O O . GLU B 1 124 ? -14.984 25.625 -28.094 1 57.5 124 GLU B O 1
ATOM 5888 N N . SER B 1 125 ? -13.617 26 -26.469 1 57.03 125 SER B N 1
ATOM 5889 C CA . SER B 1 125 ? -13.438 24.562 -26.281 1 57.03 125 SER B CA 1
ATOM 5890 C C . SER B 1 125 ? -14.312 24.031 -25.156 1 57.03 125 SER B C 1
ATOM 5892 O O . SER B 1 125 ? -14.406 22.812 -24.953 1 57.03 125 SER B O 1
ATOM 5894 N N . LEU B 1 126 ? -15.023 24.953 -24.531 1 65.25 126 LEU B N 1
ATOM 5895 C CA . LEU B 1 126 ? -15.766 24.484 -23.359 1 65.25 126 LEU B CA 1
ATOM 5896 C C . LEU B 1 126 ? -17.203 24.125 -23.734 1 65.25 126 LEU B C 1
ATOM 5898 O O . LEU B 1 126 ? -17.828 24.812 -24.547 1 65.25 126 LEU B O 1
ATOM 5902 N N . LYS B 1 127 ? -17.562 23.078 -23.281 1 62.53 127 LYS B N 1
ATOM 5903 C CA . LYS B 1 127 ? -18.938 22.625 -23.469 1 62.53 127 LYS B CA 1
ATOM 5904 C C . LYS B 1 127 ? -19.922 23.547 -22.781 1 62.53 127 LYS B C 1
ATOM 5906 O O . LYS B 1 127 ? -19.578 24.234 -21.812 1 62.53 127 LYS B O 1
ATOM 5911 N N . GLU B 1 128 ? -21.156 23.75 -23.297 1 59.69 128 GLU B N 1
ATOM 5912 C CA . GLU B 1 128 ? -22.188 24.641 -22.781 1 59.69 128 GLU B CA 1
ATOM 5913 C C . GLU B 1 128 ? -22.438 24.391 -21.297 1 59.69 128 GLU B C 1
ATOM 5915 O O . GLU B 1 128 ? -22.641 25.328 -20.531 1 59.69 128 GLU B O 1
ATOM 5920 N N . ASN B 1 129 ? -22.312 23.156 -20.797 1 60.56 129 ASN B N 1
ATOM 5921 C CA . ASN B 1 129 ? -22.641 22.812 -19.422 1 60.56 129 ASN B CA 1
ATOM 5922 C C . ASN B 1 129 ? -21.375 22.609 -18.594 1 60.56 129 ASN B C 1
ATOM 5924 O O . ASN B 1 129 ? -21.422 21.938 -17.562 1 60.56 129 ASN B O 1
ATOM 5928 N N . SER B 1 130 ? -20.406 23.281 -19.062 1 67.12 130 SER B N 1
ATOM 5929 C CA . SER B 1 130 ? -19.156 23.094 -18.328 1 67.12 130 SER B CA 1
ATOM 5930 C C . SER B 1 130 ? -19.188 23.812 -16.984 1 67.12 130 SER B C 1
ATOM 5932 O O . SER B 1 130 ? -19.688 24.938 -16.891 1 67.12 130 SER B O 1
ATOM 5934 N N . ARG B 1 131 ? -18.828 23.219 -15.938 1 65.88 131 ARG B N 1
ATOM 5935 C CA . ARG B 1 131 ? -18.781 23.75 -14.578 1 65.88 131 ARG B CA 1
ATOM 5936 C C . ARG B 1 131 ? -18.031 25.078 -14.531 1 65.88 131 ARG B C 1
ATOM 5938 O O . ARG B 1 131 ? -18.328 25.938 -13.703 1 65.88 131 ARG B O 1
ATOM 5945 N N . ILE B 1 132 ? -17.172 25.234 -15.484 1 71.12 132 ILE B N 1
ATOM 5946 C CA . ILE B 1 132 ? -16.297 26.391 -15.453 1 71.12 132 ILE B CA 1
ATOM 5947 C C . ILE B 1 132 ? -17.078 27.641 -15.836 1 71.12 132 ILE B C 1
ATOM 5949 O O . ILE B 1 132 ? -16.719 28.75 -15.445 1 71.12 132 ILE B O 1
ATOM 5953 N N . LYS B 1 133 ? -18.062 27.484 -16.562 1 72.12 133 LYS B N 1
ATOM 5954 C CA . LYS B 1 133 ? -18.875 28.641 -16.953 1 72.12 133 LYS B CA 1
ATOM 5955 C C . LYS B 1 133 ? -19.578 29.234 -15.734 1 72.12 133 LYS B C 1
ATOM 5957 O O . LYS B 1 133 ? -19.922 30.422 -15.734 1 72.12 133 LYS B O 1
ATOM 5962 N N . LYS B 1 134 ? -19.703 28.359 -14.703 1 78 134 LYS B N 1
ATOM 5963 C CA . LYS B 1 134 ? -20.359 28.812 -13.477 1 78 134 LYS B CA 1
ATOM 5964 C C . LYS B 1 134 ? -19.328 29.062 -12.375 1 78 134 LYS B C 1
ATOM 5966 O O . LYS B 1 134 ? -19.656 28.953 -11.188 1 78 134 LYS B O 1
ATOM 5971 N N . TRP B 1 135 ? -18.172 29.5 -12.82 1 88.38 135 TRP B N 1
ATOM 5972 C CA . TRP B 1 135 ? -17.109 29.703 -11.844 1 88.38 135 TRP B CA 1
ATOM 5973 C C . TRP B 1 135 ? -17.406 30.891 -10.945 1 88.38 135 TRP B C 1
ATOM 5975 O O . TRP B 1 135 ? -17.781 31.969 -11.43 1 88.38 135 TRP B O 1
ATOM 5985 N N . GLN B 1 136 ? -17.312 30.672 -9.648 1 89.31 136 GLN B N 1
ATOM 5986 C CA . GLN B 1 136 ? -17.328 31.719 -8.633 1 89.31 136 GLN B CA 1
ATOM 5987 C C . GLN B 1 136 ? -15.953 31.891 -8 1 89.31 136 GLN B C 1
ATOM 5989 O O . GLN B 1 136 ? -15.281 30.906 -7.676 1 89.31 136 GLN B O 1
ATOM 5994 N N . VAL B 1 137 ? -15.547 33.125 -7.902 1 94.25 137 VAL B N 1
ATOM 5995 C CA . VAL B 1 137 ? -14.227 33.438 -7.355 1 94.25 137 VAL B CA 1
ATOM 5996 C C . VAL B 1 137 ? -14.078 32.781 -5.98 1 94.25 137 VAL B C 1
ATOM 5998 O O . VAL B 1 137 ? -15.008 32.812 -5.172 1 94.25 137 VAL B O 1
ATOM 6001 N N . VAL B 1 138 ? -12.969 32.188 -5.84 1 96.25 138 VAL B N 1
ATOM 6002 C CA . VAL B 1 138 ? -12.688 31.531 -4.566 1 96.25 138 VAL B CA 1
ATOM 6003 C C . VAL B 1 138 ? -12.117 32.562 -3.58 1 96.25 138 VAL B C 1
ATOM 6005 O O . VAL B 1 138 ? -11.289 33.375 -3.949 1 96.25 138 VAL B O 1
ATOM 6008 N N . THR B 1 139 ? -12.602 32.5 -2.369 1 96.06 139 THR B N 1
ATOM 6009 C CA . THR B 1 139 ? -12.125 33.406 -1.324 1 96.06 139 THR B CA 1
ATOM 6010 C C . THR B 1 139 ? -11.125 32.688 -0.414 1 96.06 139 THR B C 1
ATOM 6012 O O . THR B 1 139 ? -10.961 31.469 -0.504 1 96.06 139 THR B O 1
ATOM 6015 N N . LEU B 1 140 ? -10.453 33.5 0.376 1 96.25 140 LEU B N 1
ATOM 6016 C CA . LEU B 1 140 ? -9.508 32.969 1.341 1 96.25 140 LEU B CA 1
ATOM 6017 C C . LEU B 1 140 ? -10.195 31.953 2.258 1 96.25 140 LEU B C 1
ATOM 6019 O O . LEU B 1 140 ? -9.672 30.859 2.484 1 96.25 140 LEU B O 1
ATOM 6023 N N . ASP B 1 141 ? -11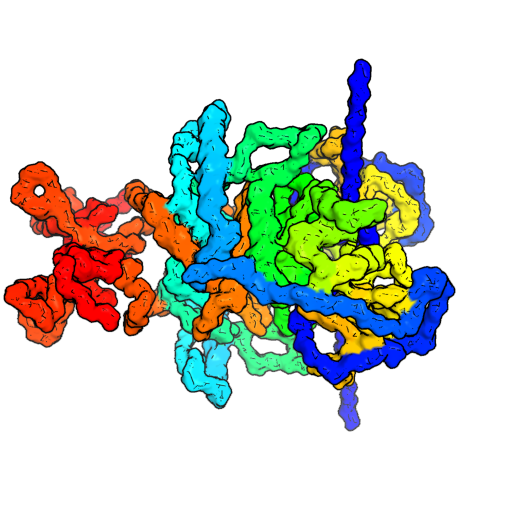.336 32.312 2.76 1 96 141 ASP B N 1
ATOM 6024 C CA . ASP B 1 141 ? -12.07 31.438 3.678 1 96 141 ASP B CA 1
ATOM 6025 C C . ASP B 1 141 ? -12.523 30.156 2.984 1 96 141 ASP B C 1
ATOM 6027 O O . ASP B 1 141 ? -12.461 29.078 3.57 1 96 141 ASP B O 1
ATOM 6031 N N . GLU B 1 142 ? -12.93 30.297 1.812 1 96.25 142 GLU B N 1
ATOM 6032 C CA . GLU B 1 142 ? -13.344 29.109 1.062 1 96.25 142 GLU B CA 1
ATOM 6033 C C . GLU B 1 142 ? -12.164 28.188 0.806 1 96.25 142 GLU B C 1
ATOM 6035 O O . GLU B 1 142 ? -12.312 26.953 0.838 1 96.25 142 GLU B O 1
ATOM 6040 N N . MET B 1 143 ? -11.023 28.766 0.517 1 97.62 143 MET B N 1
ATOM 6041 C CA . MET B 1 143 ? -9.82 27.969 0.29 1 97.62 143 MET B CA 1
ATOM 6042 C C . MET B 1 143 ? -9.406 27.234 1.562 1 97.62 143 MET B C 1
ATOM 6044 O O . MET B 1 143 ? -8.953 26.094 1.507 1 97.62 143 MET B O 1
ATOM 6048 N N . LYS B 1 144 ? -9.602 27.906 2.691 1 97.12 144 LYS B N 1
ATOM 6049 C CA . LYS B 1 144 ? -9.328 27.25 3.965 1 97.12 144 LYS B CA 1
ATOM 6050 C C . LYS B 1 144 ? -10.234 26.031 4.156 1 97.12 144 LYS B C 1
ATOM 6052 O O . LYS B 1 144 ? -9.781 24.984 4.605 1 97.12 144 LYS B O 1
ATOM 6057 N N . VAL B 1 145 ? -11.492 26.172 3.814 1 97.44 145 VAL B N 1
ATOM 6058 C CA . VAL B 1 145 ? -12.43 25.062 3.904 1 97.44 145 VAL B CA 1
ATOM 6059 C C . VAL B 1 145 ? -12.008 23.953 2.951 1 97.44 145 VAL B C 1
ATOM 6061 O O . VAL B 1 145 ? -12 22.766 3.324 1 97.44 145 VAL B O 1
ATOM 6064 N N . PHE B 1 146 ? -11.625 24.359 1.746 1 97.25 146 PHE B N 1
ATOM 6065 C CA . PHE B 1 146 ? -11.164 23.391 0.748 1 97.25 146 PHE B CA 1
ATOM 6066 C C . PHE B 1 146 ? -9.992 22.578 1.278 1 97.25 146 PHE B C 1
ATOM 6068 O O . PHE B 1 146 ? -10 21.344 1.193 1 97.25 146 PHE B O 1
ATOM 6075 N N . LEU B 1 147 ? -9.016 23.203 1.826 1 96.94 147 LEU B N 1
ATOM 6076 C CA . LEU B 1 147 ? -7.84 22.547 2.377 1 96.94 147 LEU B CA 1
ATOM 6077 C C . LEU B 1 147 ? -8.211 21.656 3.555 1 96.94 147 LEU B C 1
ATOM 6079 O O . LEU B 1 147 ? -7.645 20.578 3.727 1 96.94 147 LEU B O 1
ATOM 6083 N N . SER B 1 148 ? -9.133 22.156 4.367 1 96.69 148 SER B N 1
ATOM 6084 C CA . SER B 1 148 ? -9.602 21.344 5.492 1 96.69 148 SER B CA 1
ATOM 6085 C C . SER B 1 148 ? -10.219 20.031 5.02 1 96.69 148 SER B C 1
ATOM 6087 O O . SER B 1 148 ? -10 18.984 5.625 1 96.69 148 SER B O 1
ATOM 6089 N N . LEU B 1 149 ? -11.023 20.094 3.969 1 96.56 149 LEU B N 1
ATOM 6090 C CA . LEU B 1 149 ? -11.633 18.906 3.418 1 96.56 149 LEU B CA 1
ATOM 6091 C C . LEU B 1 149 ? -10.578 17.938 2.906 1 96.56 149 LEU B C 1
ATOM 6093 O O . LEU B 1 149 ? -10.688 16.719 3.102 1 96.56 149 LEU B O 1
ATOM 6097 N N . ILE B 1 150 ? -9.562 18.469 2.314 1 95.69 150 ILE B N 1
ATOM 6098 C CA . ILE B 1 150 ? -8.469 17.641 1.802 1 95.69 150 ILE B CA 1
ATOM 6099 C C . ILE B 1 150 ? -7.781 16.922 2.957 1 95.69 150 ILE B C 1
ATOM 6101 O O . ILE B 1 150 ? -7.531 15.711 2.877 1 95.69 150 ILE B O 1
ATOM 6105 N N . ILE B 1 151 ? -7.477 17.578 4.004 1 95.56 151 ILE B N 1
ATOM 6106 C CA . ILE B 1 151 ? -6.824 16.984 5.168 1 95.56 151 ILE B CA 1
ATOM 6107 C C . ILE B 1 151 ? -7.746 15.953 5.805 1 95.56 151 ILE B C 1
ATOM 6109 O O . ILE B 1 151 ? -7.293 14.883 6.223 1 95.56 151 ILE B O 1
ATOM 6113 N N . ALA B 1 152 ? -9.078 16.25 5.828 1 95.31 152 ALA B N 1
ATOM 6114 C CA . ALA B 1 152 ? -10.062 15.336 6.398 1 95.31 152 ALA B CA 1
ATOM 6115 C C . ALA B 1 152 ? -10.125 14.031 5.613 1 95.31 152 ALA B C 1
ATOM 6117 O O . ALA B 1 152 ? -10.391 12.969 6.18 1 95.31 152 ALA B O 1
ATOM 6118 N N . MET B 1 153 ? -9.898 14.109 4.352 1 93.56 153 MET B N 1
ATOM 6119 C CA . MET B 1 153 ? -9.93 12.922 3.502 1 93.56 153 MET B CA 1
ATOM 6120 C C . MET B 1 153 ? -8.828 11.945 3.893 1 93.56 153 MET B C 1
ATOM 6122 O O . MET B 1 153 ? -8.906 10.758 3.586 1 93.56 153 MET B O 1
ATOM 6126 N N . GLY B 1 154 ? -7.805 12.391 4.535 1 91.06 154 GLY B N 1
ATOM 6127 C CA . GLY B 1 154 ? -6.77 11.523 5.066 1 91.06 154 GLY B CA 1
ATOM 6128 C C . GLY B 1 154 ? -7.219 10.734 6.285 1 91.06 154 GLY B C 1
ATOM 6129 O O . GLY B 1 154 ? -6.602 9.734 6.645 1 91.06 154 GLY B O 1
ATOM 6130 N N . LEU B 1 155 ? -8.242 11.203 6.895 1 90.94 155 LEU B N 1
ATOM 6131 C CA . LEU B 1 155 ? -8.789 10.547 8.078 1 90.94 155 LEU B CA 1
ATOM 6132 C C . LEU B 1 155 ? -9.852 9.523 7.695 1 90.94 155 LEU B C 1
ATOM 6134 O O . LEU B 1 155 ? -10.008 8.508 8.367 1 90.94 155 LEU B O 1
ATOM 6138 N N . VAL B 1 156 ? -10.633 9.852 6.715 1 92.5 156 VAL B N 1
ATOM 6139 C CA . VAL B 1 156 ? -11.656 8.984 6.148 1 92.5 156 VAL B CA 1
ATOM 6140 C C . VAL B 1 156 ? -11.352 8.719 4.676 1 92.5 156 VAL B C 1
ATOM 6142 O O . VAL B 1 156 ? -11.57 9.578 3.822 1 92.5 156 VAL B O 1
ATOM 6145 N N . LYS B 1 157 ? -11.016 7.566 4.375 1 89.69 157 LYS B N 1
ATOM 6146 C CA . LYS B 1 157 ? -10.586 7.277 3.01 1 89.69 157 LYS B CA 1
ATOM 6147 C C . LYS B 1 157 ? -11.688 6.562 2.227 1 89.69 157 LYS B C 1
ATOM 6149 O O . LYS B 1 157 ? -12.328 5.648 2.744 1 89.69 157 LYS B O 1
ATOM 6154 N N . LYS B 1 158 ? -11.898 7.098 1.096 1 88.81 158 LYS B N 1
ATOM 6155 C CA . LYS B 1 158 ? -12.82 6.492 0.145 1 88.81 158 LYS B CA 1
ATOM 6156 C C . LYS B 1 158 ? -12.156 6.27 -1.208 1 88.81 158 LYS B C 1
ATOM 6158 O O . LYS B 1 158 ? -11.133 6.883 -1.511 1 88.81 158 LYS B O 1
ATOM 6163 N N . SER B 1 159 ? -12.625 5.391 -2.002 1 80.12 159 SER B N 1
ATOM 6164 C CA . SER B 1 159 ? -11.992 4.988 -3.25 1 80.12 159 SER B CA 1
ATOM 6165 C C . SER B 1 159 ? -12.109 6.078 -4.309 1 80.12 159 SER B C 1
ATOM 6167 O O . SER B 1 159 ? -11.242 6.215 -5.172 1 80.12 159 SER B O 1
ATOM 6169 N N . ASP B 1 160 ? -13.164 6.773 -4.223 1 84.19 160 ASP B N 1
ATOM 6170 C CA . ASP B 1 160 ? -13.414 7.84 -5.188 1 84.19 160 ASP B CA 1
ATOM 6171 C C . ASP B 1 160 ? -13.781 9.141 -4.48 1 84.19 160 ASP B C 1
ATOM 6173 O O . ASP B 1 160 ? -14.508 9.133 -3.484 1 84.19 160 ASP B O 1
ATOM 6177 N N . ILE B 1 161 ? -13.25 10.203 -5.078 1 88.31 161 ILE B N 1
ATOM 6178 C CA . ILE B 1 161 ? -13.422 11.508 -4.453 1 88.31 161 ILE B CA 1
ATOM 6179 C C . ILE B 1 161 ? -14.906 11.867 -4.398 1 88.31 161 ILE B C 1
ATOM 6181 O O . ILE B 1 161 ? -15.359 12.5 -3.441 1 88.31 161 ILE B O 1
ATOM 6185 N N . GLN B 1 162 ? -15.688 11.492 -5.348 1 88.5 162 GLN B N 1
ATOM 6186 C CA . GLN B 1 162 ? -17.109 11.859 -5.41 1 88.5 162 GLN B CA 1
ATOM 6187 C C . GLN B 1 162 ? -17.906 11.156 -4.32 1 88.5 162 GLN B C 1
ATOM 6189 O O . GLN B 1 162 ? -18.984 11.609 -3.941 1 88.5 162 GLN B O 1
ATOM 6194 N N . GLN B 1 163 ? -17.375 10.148 -3.768 1 89.88 163 GLN B N 1
ATOM 6195 C CA . GLN B 1 163 ? -18.062 9.328 -2.777 1 89.88 163 GLN B CA 1
ATOM 6196 C C . GLN B 1 163 ? -18.156 10.055 -1.438 1 89.88 163 GLN B C 1
ATOM 6198 O O . GLN B 1 163 ? -18.953 9.672 -0.575 1 89.88 163 GLN B O 1
ATOM 6203 N N . TYR B 1 164 ? -17.344 11.039 -1.299 1 93 164 TYR B N 1
ATOM 6204 C CA . TYR B 1 164 ? -17.406 11.812 -0.063 1 93 164 TYR B CA 1
ATOM 6205 C C . TYR B 1 164 ? -18.734 12.555 0.047 1 93 164 TYR B C 1
ATOM 6207 O O . TYR B 1 164 ? -19.125 12.961 1.14 1 93 164 TYR B O 1
ATOM 6215 N N . TRP B 1 165 ? -19.391 12.703 -1.077 1 92.94 165 TRP B N 1
ATOM 6216 C CA . TRP B 1 165 ? -20.672 13.383 -1.105 1 92.94 165 TRP B CA 1
ATOM 6217 C C . TRP B 1 165 ? -21.797 12.406 -1.443 1 92.94 165 TRP B C 1
ATOM 6219 O O . TRP B 1 165 ? -22.875 12.812 -1.888 1 92.94 165 TRP B O 1
ATOM 6229 N N . SER B 1 166 ? -21.453 11.07 -1.283 1 88.12 166 SER B N 1
ATOM 6230 C CA . SER B 1 166 ? -22.453 10.047 -1.554 1 88.12 166 SER B CA 1
ATOM 6231 C C . SER B 1 166 ? -23.641 10.172 -0.609 1 88.12 166 SER B C 1
ATOM 6233 O O . SER B 1 166 ? -23.484 10.508 0.564 1 88.12 166 SER B O 1
ATOM 6235 N N . ASN B 1 167 ? -24.797 9.789 -1.11 1 82.06 167 ASN B N 1
ATOM 6236 C CA . ASN B 1 167 ? -26 9.805 -0.296 1 82.06 167 ASN B CA 1
ATOM 6237 C C . ASN B 1 167 ? -26.328 8.422 0.256 1 82.06 167 ASN B C 1
ATOM 6239 O O . ASN B 1 167 ? -27.359 8.234 0.896 1 82.06 167 ASN B O 1
ATOM 6243 N N . SER B 1 168 ? -25.469 7.496 0.001 1 87.38 168 SER B N 1
ATOM 6244 C CA . SER B 1 168 ? -25.672 6.16 0.56 1 87.38 168 SER B CA 1
ATOM 6245 C C . SER B 1 168 ? -25.453 6.16 2.07 1 87.38 168 SER B C 1
ATOM 6247 O O . SER B 1 168 ? -24.5 6.758 2.574 1 87.38 168 SER B O 1
ATOM 6249 N N . GLU B 1 169 ? -26.312 5.5 2.715 1 88.5 169 GLU B N 1
ATOM 6250 C CA . GLU B 1 169 ? -26.219 5.418 4.172 1 88.5 169 GLU B CA 1
ATOM 6251 C C . GLU B 1 169 ? -24.922 4.75 4.605 1 88.5 169 GLU B C 1
ATOM 6253 O O . GLU B 1 169 ? -24.344 5.113 5.633 1 88.5 169 GLU B O 1
ATOM 6258 N N . VAL B 1 170 ? -24.531 3.889 3.834 1 91.06 170 VAL B N 1
ATOM 6259 C CA . VAL B 1 170 ? -23.375 3.064 4.176 1 91.06 170 VAL B CA 1
ATOM 6260 C C . VAL B 1 170 ? -22.109 3.92 4.164 1 91.06 170 VAL B C 1
ATOM 6262 O O . VAL B 1 170 ? -21.266 3.781 5.039 1 91.06 170 VAL B O 1
ATOM 6265 N N . MET B 1 171 ? -22.016 4.832 3.262 1 91.25 171 MET B N 1
ATOM 6266 C CA . MET B 1 171 ? -20.781 5.586 3.064 1 91.25 171 MET B CA 1
ATOM 6267 C C . MET B 1 171 ? -20.938 7.023 3.545 1 91.25 171 MET B C 1
ATOM 6269 O O . MET B 1 171 ? -20.016 7.836 3.389 1 91.25 171 MET B O 1
ATOM 6273 N N . ASP B 1 172 ? -22 7.281 4.129 1 90.5 172 ASP B N 1
ATOM 6274 C CA . ASP B 1 172 ? -22.328 8.664 4.469 1 90.5 172 ASP B CA 1
ATOM 6275 C C . ASP B 1 172 ? -21.312 9.25 5.438 1 90.5 172 ASP B C 1
ATOM 6277 O O . ASP B 1 172 ? -21.047 8.672 6.496 1 90.5 172 ASP B O 1
ATOM 6281 N N . THR B 1 173 ? -20.719 10.336 5.043 1 92.25 173 THR B N 1
ATOM 6282 C CA . THR B 1 173 ? -19.859 11.188 5.863 1 92.25 173 THR B CA 1
ATOM 6283 C C . THR B 1 173 ? -20.297 12.641 5.77 1 92.25 173 THR B C 1
ATOM 6285 O O . THR B 1 173 ? -19.703 13.438 5.043 1 92.25 173 THR B O 1
ATOM 6288 N N . PRO B 1 174 ? -21.141 13.031 6.602 1 91.12 174 PRO B N 1
ATOM 6289 C CA . PRO B 1 174 ? -21.844 14.312 6.465 1 91.12 174 PRO B CA 1
ATOM 6290 C C . PRO B 1 174 ? -20.891 15.508 6.477 1 91.12 174 PRO B C 1
ATOM 6292 O O . PRO B 1 174 ? -21.172 16.531 5.859 1 91.12 174 PRO B O 1
ATOM 6295 N N . PHE B 1 175 ? -19.828 15.461 7.051 1 93.25 175 PHE B N 1
ATOM 6296 C CA . PHE B 1 175 ? -18.859 16.547 7.199 1 93.25 175 PHE B CA 1
ATOM 6297 C C . PHE B 1 175 ? -18.578 17.203 5.855 1 93.25 175 PHE B C 1
ATOM 6299 O O . PHE B 1 175 ? -18.609 18.438 5.738 1 93.25 175 PHE B O 1
ATOM 6306 N N . PHE B 1 176 ? -18.375 16.453 4.844 1 94.62 176 PHE B N 1
ATOM 6307 C CA . PHE B 1 176 ? -17.953 16.969 3.549 1 94.62 176 PHE B CA 1
ATOM 6308 C C . PHE B 1 176 ? -19.078 17.75 2.879 1 94.62 176 PHE B C 1
ATOM 6310 O O . PHE B 1 176 ? -18.875 18.859 2.4 1 94.62 176 PHE B O 1
ATOM 6317 N N . ARG B 1 177 ? -20.25 17.188 2.898 1 92.06 177 ARG B N 1
ATOM 6318 C CA . ARG B 1 177 ? -21.375 17.844 2.242 1 92.06 177 ARG B CA 1
ATOM 6319 C C . ARG B 1 177 ? -21.828 19.062 3.027 1 92.06 177 ARG B C 1
ATOM 6321 O O . ARG B 1 177 ? -22.406 20 2.457 1 92.06 177 ARG B O 1
ATOM 6328 N N . ASN B 1 178 ? -21.578 19.078 4.336 1 90.44 178 ASN B N 1
ATOM 6329 C CA . ASN B 1 178 ? -22.016 20.172 5.195 1 90.44 178 ASN B CA 1
ATOM 6330 C C . ASN B 1 178 ? -21.188 21.422 4.953 1 90.44 178 ASN B C 1
ATOM 6332 O O . ASN B 1 178 ? -21.656 22.547 5.18 1 90.44 178 ASN B O 1
ATOM 6336 N N . TYR B 1 179 ? -20.031 21.297 4.461 1 94.56 179 TYR B N 1
ATOM 6337 C CA . TYR B 1 179 ? -19.156 22.469 4.441 1 94.56 179 TYR B CA 1
ATOM 6338 C C . TYR B 1 179 ? -18.891 22.922 3.016 1 94.56 179 TYR B C 1
ATOM 6340 O O . TYR B 1 179 ? -18.531 24.078 2.787 1 94.56 179 TYR B O 1
ATOM 6348 N N . MET B 1 180 ? -19.016 22.047 2.031 1 94.94 180 MET B N 1
ATOM 6349 C CA . MET B 1 180 ? -18.859 22.422 0.629 1 94.94 180 MET B CA 1
ATOM 6350 C C . MET B 1 180 ? -19.594 21.438 -0.281 1 94.94 180 MET B C 1
ATOM 6352 O O . MET B 1 180 ? -19.562 20.234 -0.051 1 94.94 180 MET B O 1
ATOM 6356 N N . SER B 1 181 ? -20.297 21.938 -1.261 1 93.75 181 SER B N 1
ATOM 6357 C CA . SER B 1 181 ? -20.953 21.047 -2.215 1 93.75 181 SER B CA 1
ATOM 6358 C C . SER B 1 181 ? -19.938 20.297 -3.068 1 93.75 181 SER B C 1
ATOM 6360 O O . SER B 1 181 ? -18.797 20.75 -3.225 1 93.75 181 SER B O 1
ATOM 6362 N N . ARG B 1 182 ? -20.312 19.125 -3.549 1 93.69 182 ARG B N 1
ATOM 6363 C CA . ARG B 1 182 ? -19.453 18.281 -4.371 1 93.69 182 ARG B CA 1
ATOM 6364 C C . ARG B 1 182 ? -18.922 19.062 -5.578 1 93.69 182 ARG B C 1
ATOM 6366 O O . ARG B 1 182 ? -17.719 19.109 -5.82 1 93.69 182 ARG B O 1
ATOM 6373 N N . ASP B 1 183 ? -19.781 19.703 -6.281 1 91.25 183 ASP B N 1
ATOM 6374 C CA . ASP B 1 183 ? -19.422 20.375 -7.523 1 91.25 183 ASP B CA 1
ATOM 6375 C C . ASP B 1 183 ? -18.484 21.547 -7.258 1 91.25 183 ASP B C 1
ATOM 6377 O O . ASP B 1 183 ? -17.578 21.812 -8.039 1 91.25 183 ASP B O 1
ATOM 6381 N N . ARG B 1 184 ? -18.781 22.281 -6.199 1 93.44 184 ARG B N 1
ATOM 6382 C CA . ARG B 1 184 ? -17.906 23.391 -5.852 1 93.44 184 ARG B CA 1
ATOM 6383 C C . ARG B 1 184 ? -16.516 22.891 -5.492 1 93.44 184 ARG B C 1
ATOM 6385 O O . ARG B 1 184 ? -15.508 23.469 -5.93 1 93.44 184 ARG B O 1
ATOM 6392 N N . PHE B 1 185 ? -16.469 21.859 -4.738 1 94.69 185 PHE B N 1
ATOM 6393 C CA . PHE B 1 185 ? -15.195 21.266 -4.375 1 94.69 185 PHE B CA 1
ATOM 6394 C C . PHE B 1 185 ? -14.422 20.844 -5.621 1 94.69 185 PHE B C 1
ATOM 6396 O O . PHE B 1 185 ? -13.234 21.156 -5.762 1 94.69 185 PHE B O 1
ATOM 6403 N N . LEU B 1 186 ? -15.094 20.109 -6.48 1 92.5 186 LEU B N 1
ATOM 6404 C CA . LEU B 1 186 ? -14.453 19.609 -7.695 1 92.5 186 LEU B CA 1
ATOM 6405 C C . LEU B 1 186 ? -14 20.766 -8.586 1 92.5 186 LEU B C 1
ATOM 6407 O O . LEU B 1 186 ? -12.961 20.672 -9.242 1 92.5 186 LEU B O 1
ATOM 6411 N N . ALA B 1 187 ? -14.734 21.828 -8.586 1 92.06 187 ALA B N 1
ATOM 6412 C CA . ALA B 1 187 ? -14.359 23 -9.359 1 92.06 187 ALA B CA 1
ATOM 6413 C C . ALA B 1 187 ? -13.062 23.609 -8.836 1 92.06 187 ALA B C 1
ATOM 6415 O O . ALA B 1 187 ? -12.148 23.922 -9.609 1 92.06 187 ALA B O 1
ATOM 6416 N N . ILE B 1 188 ? -13.008 23.781 -7.547 1 94.12 188 ILE B N 1
ATOM 6417 C CA . ILE B 1 188 ? -11.812 24.359 -6.938 1 94.12 188 ILE B CA 1
ATOM 6418 C C . ILE B 1 188 ? -10.625 23.422 -7.152 1 94.12 188 ILE B C 1
ATOM 6420 O O . ILE B 1 188 ? -9.539 23.859 -7.516 1 94.12 188 ILE B O 1
ATOM 6424 N N . HIS B 1 189 ? -10.859 22.125 -6.984 1 93.31 189 HIS B N 1
ATOM 6425 C CA . HIS B 1 189 ? -9.828 21.109 -7.148 1 93.31 189 HIS B CA 1
ATOM 6426 C C . HIS B 1 189 ? -9.266 21.125 -8.562 1 93.31 189 HIS B C 1
ATOM 6428 O O . HIS B 1 189 ? -8.047 21.062 -8.758 1 93.31 189 HIS B O 1
ATOM 6434 N N . SER B 1 190 ? -10.062 21.219 -9.555 1 90.75 190 SER B N 1
ATOM 6435 C CA . SER B 1 190 ? -9.648 21.188 -10.953 1 90.75 190 SER B CA 1
ATOM 6436 C C . SER B 1 190 ? -8.875 22.438 -11.336 1 90.75 190 SER B C 1
ATOM 6438 O O . SER B 1 190 ? -8.008 22.406 -12.211 1 90.75 190 SER B O 1
ATOM 6440 N N . ASN B 1 191 ? -9.188 23.531 -10.641 1 92.56 191 ASN B N 1
ATOM 6441 C CA . ASN B 1 191 ? -8.57 24.797 -11.031 1 92.56 191 ASN B CA 1
ATOM 6442 C C . ASN B 1 191 ? -7.461 25.203 -10.07 1 92.56 191 ASN B C 1
ATOM 6444 O O . ASN B 1 191 ? -6.863 26.266 -10.219 1 92.56 191 ASN B O 1
ATOM 6448 N N . LEU B 1 192 ? -7.211 24.375 -9.117 1 94.19 192 LEU B N 1
ATOM 6449 C CA . LEU B 1 192 ? -6.148 24.672 -8.164 1 94.19 192 LEU B CA 1
ATOM 6450 C C . LEU B 1 192 ? -4.824 24.922 -8.883 1 94.19 192 LEU B C 1
ATOM 6452 O O . LEU B 1 192 ? -4.391 24.109 -9.695 1 94.19 192 LEU B O 1
ATOM 6456 N N . HIS B 1 193 ? -4.227 26.047 -8.625 1 94.94 193 HIS B N 1
ATOM 6457 C CA . HIS B 1 193 ? -3.006 26.453 -9.305 1 94.94 193 HIS B CA 1
ATOM 6458 C C . HIS B 1 193 ? -2.115 27.281 -8.398 1 94.94 193 HIS B C 1
ATOM 6460 O O . HIS B 1 193 ? -2.609 27.969 -7.492 1 94.94 193 HIS B O 1
ATOM 6466 N N . LEU B 1 194 ? -0.83 27.266 -8.719 1 96 194 LEU B N 1
ATOM 6467 C CA . LEU B 1 194 ? 0.101 27.906 -7.797 1 96 194 LEU B CA 1
ATOM 6468 C C . LEU B 1 194 ? 0.906 28.984 -8.516 1 96 194 LEU B C 1
ATOM 6470 O O . LEU B 1 194 ? 1.579 29.797 -7.867 1 96 194 LEU B O 1
ATOM 6474 N N . VAL B 1 195 ? 0.841 28.984 -9.891 1 95.69 195 VAL B N 1
ATOM 6475 C CA . VAL B 1 195 ? 1.69 29.906 -10.633 1 95.69 195 VAL B CA 1
ATOM 6476 C C . VAL B 1 195 ? 0.92 30.484 -11.82 1 95.69 195 VAL B C 1
ATOM 6478 O O . VAL B 1 195 ? -0.146 29.969 -12.18 1 95.69 195 VAL B O 1
ATOM 6481 N N . ASP B 1 196 ? 1.519 31.516 -12.312 1 93 196 ASP B N 1
ATOM 6482 C CA . ASP B 1 196 ? 1.039 32.062 -13.578 1 93 196 ASP B CA 1
ATOM 6483 C C . ASP B 1 196 ? 1.649 31.312 -14.766 1 93 196 ASP B C 1
ATOM 6485 O O . ASP B 1 196 ? 2.84 31.469 -15.047 1 93 196 ASP B O 1
ATOM 6489 N N . ASN B 1 197 ? 0.852 30.641 -15.492 1 89.62 197 ASN B N 1
ATOM 6490 C CA . ASN B 1 197 ? 1.317 29.797 -16.594 1 89.62 197 ASN B CA 1
ATOM 6491 C C . ASN B 1 197 ? 1.999 30.625 -17.672 1 89.62 197 ASN B C 1
ATOM 6493 O O . ASN B 1 197 ? 2.832 30.109 -18.422 1 89.62 197 ASN B O 1
ATOM 6497 N N . GLU B 1 198 ? 1.661 31.812 -17.703 1 87.94 198 GLU B N 1
ATOM 6498 C CA . GLU B 1 198 ? 2.211 32.688 -18.75 1 87.94 198 GLU B CA 1
ATOM 6499 C C . GLU B 1 198 ? 3.695 32.938 -18.516 1 87.94 198 GLU B C 1
ATOM 6501 O O . GLU B 1 198 ? 4.422 33.281 -19.453 1 87.94 198 GLU B O 1
ATOM 6506 N N . ARG B 1 199 ? 4.098 32.719 -17.422 1 91.19 199 ARG B N 1
ATOM 6507 C CA . ARG B 1 199 ? 5.484 33 -17.062 1 91.19 199 ARG B CA 1
ATOM 6508 C C . ARG B 1 199 ? 6.371 31.781 -17.266 1 91.19 199 ARG B C 1
ATOM 6510 O O . ARG B 1 199 ? 7.586 31.844 -17.047 1 91.19 199 ARG B O 1
ATOM 6517 N N . GLN B 1 200 ? 5.836 30.703 -17.656 1 91.38 200 GLN B N 1
ATOM 6518 C CA . GLN B 1 200 ? 6.609 29.469 -17.781 1 91.38 200 GLN B CA 1
ATOM 6519 C C . GLN B 1 200 ? 7.52 29.516 -19.016 1 91.38 200 GLN B C 1
ATOM 6521 O O . GLN B 1 200 ? 7.07 29.828 -20.109 1 91.38 200 GLN B O 1
ATOM 6526 N N . VAL B 1 201 ? 8.734 29.203 -18.766 1 90.94 201 VAL B N 1
ATOM 6527 C CA . VAL B 1 201 ? 9.711 29.109 -19.844 1 90.94 201 VAL B CA 1
ATOM 6528 C C . VAL B 1 201 ? 9.57 27.75 -20.531 1 90.94 201 VAL B C 1
ATOM 6530 O O . VAL B 1 201 ? 9.43 26.719 -19.875 1 90.94 201 VAL B O 1
ATOM 6533 N N . GLN B 1 202 ? 9.633 27.797 -21.812 1 87.62 202 GLN B N 1
ATOM 6534 C CA . GLN B 1 202 ? 9.438 26.578 -22.594 1 87.62 202 GLN B CA 1
ATOM 6535 C C . GLN B 1 202 ? 10.664 25.672 -22.5 1 87.62 202 GLN B C 1
ATOM 6537 O O . GLN B 1 202 ? 11.781 26.141 -22.281 1 87.62 202 GLN B O 1
ATOM 6542 N N . ARG B 1 203 ? 10.367 24.469 -22.734 1 83.75 203 ARG B N 1
ATOM 6543 C CA . ARG B 1 203 ? 11.438 23.484 -22.688 1 83.75 203 ARG B CA 1
ATOM 6544 C C . ARG B 1 203 ? 12.5 23.781 -23.734 1 83.75 203 ARG B C 1
ATOM 6546 O O . ARG B 1 203 ? 12.18 24.141 -24.875 1 83.75 203 ARG B O 1
ATOM 6553 N N . GLY B 1 204 ? 13.719 23.641 -23.359 1 79.44 204 GLY B N 1
ATOM 6554 C CA . GLY B 1 204 ? 14.805 23.875 -24.297 1 79.44 204 GLY B CA 1
ATOM 6555 C C . GLY B 1 204 ? 15.414 25.25 -24.172 1 79.44 204 GLY B C 1
ATOM 6556 O O . GLY B 1 204 ? 16.5 25.516 -24.688 1 79.44 204 GLY B O 1
ATOM 6557 N N . HIS B 1 205 ? 14.68 26.094 -23.531 1 87.75 205 HIS B N 1
ATOM 6558 C CA . HIS B 1 205 ? 15.188 27.453 -23.344 1 87.75 205 HIS B CA 1
ATOM 6559 C C . HIS B 1 205 ? 15.891 27.594 -22 1 87.75 205 HIS B C 1
ATOM 6561 O O . HIS B 1 205 ? 15.664 26.797 -21.094 1 87.75 205 HIS B O 1
ATOM 6567 N N . VAL B 1 206 ? 16.703 28.562 -21.938 1 85.94 206 VAL B N 1
ATOM 6568 C CA . VAL B 1 206 ? 17.438 28.828 -20.703 1 85.94 206 VAL B CA 1
ATOM 6569 C C . VAL B 1 206 ? 16.469 29.281 -19.609 1 85.94 206 VAL B C 1
ATOM 6571 O O . VAL B 1 206 ? 15.602 30.109 -19.859 1 85.94 206 VAL B O 1
ATOM 6574 N N . GLY B 1 207 ? 16.562 28.531 -18.516 1 84.19 207 GLY B N 1
ATOM 6575 C CA . GLY B 1 207 ? 15.703 28.891 -17.391 1 84.19 207 GLY B CA 1
ATOM 6576 C C . GLY B 1 207 ? 14.516 27.953 -17.234 1 84.19 207 GLY B C 1
ATOM 6577 O O . GLY B 1 207 ? 13.656 28.188 -16.391 1 84.19 207 GLY B O 1
ATOM 6578 N N . PHE B 1 208 ? 14.492 27.047 -18.016 1 88.19 208 PHE B N 1
ATOM 6579 C CA . PHE B 1 208 ? 13.414 26.078 -17.906 1 88.19 208 PHE B CA 1
ATOM 6580 C C . PHE B 1 208 ? 13.461 25.344 -16.578 1 88.19 208 PHE B C 1
ATOM 6582 O O . PHE B 1 208 ? 14.523 24.875 -16.156 1 88.19 208 PHE B O 1
ATOM 6589 N N . ASP B 1 209 ? 12.375 25.266 -15.922 1 88.94 209 ASP B N 1
ATOM 6590 C CA . ASP B 1 209 ? 12.219 24.578 -14.648 1 88.94 209 ASP B CA 1
ATOM 6591 C C . ASP B 1 209 ? 11.102 23.531 -14.727 1 88.94 209 ASP B C 1
ATOM 6593 O O . ASP B 1 209 ? 9.922 23.891 -14.766 1 88.94 209 ASP B O 1
ATOM 6597 N N . PRO B 1 210 ? 11.539 22.266 -14.688 1 87.94 210 PRO B N 1
ATOM 6598 C CA . PRO B 1 210 ? 10.516 21.219 -14.758 1 87.94 210 PRO B CA 1
ATOM 6599 C C . PRO B 1 210 ? 9.523 21.281 -13.602 1 87.94 210 PRO B C 1
ATOM 6601 O O . PRO B 1 210 ? 8.422 20.75 -13.695 1 87.94 210 PRO B O 1
ATOM 6604 N N . LEU B 1 211 ? 9.93 22 -12.547 1 91.94 211 LEU B N 1
ATOM 6605 C CA . LEU B 1 211 ? 9.07 22.078 -11.367 1 91.94 211 LEU B CA 1
ATOM 6606 C C . LEU B 1 211 ? 8.422 23.453 -11.258 1 91.94 211 LEU B C 1
ATOM 6608 O O . LEU B 1 211 ? 7.973 23.844 -10.18 1 91.94 211 LEU B O 1
ATOM 6612 N N . PHE B 1 212 ? 8.305 24.156 -12.305 1 93.38 212 PHE B N 1
ATOM 6613 C CA . PHE B 1 212 ? 7.824 25.531 -12.336 1 93.38 212 PHE B CA 1
ATOM 6614 C C . PHE B 1 212 ? 6.441 25.625 -11.711 1 93.38 212 PHE B C 1
ATOM 6616 O O . PHE B 1 212 ? 6.184 26.531 -10.914 1 93.38 212 PHE B O 1
ATOM 6623 N N . LYS B 1 213 ? 5.586 24.734 -12.008 1 92.94 213 LYS B N 1
ATOM 6624 C CA . LYS B 1 213 ? 4.18 24.797 -11.617 1 92.94 213 LYS B CA 1
ATOM 6625 C C . LYS B 1 213 ? 4.027 24.688 -10.102 1 92.94 213 LYS B C 1
ATOM 6627 O O . LYS B 1 213 ? 3.002 25.094 -9.547 1 92.94 213 LYS B O 1
ATOM 6632 N N . ILE B 1 214 ? 5.02 24.109 -9.367 1 94.81 214 ILE B N 1
ATOM 6633 C CA . ILE B 1 214 ? 4.902 23.906 -7.93 1 94.81 214 ILE B CA 1
ATOM 6634 C C . ILE B 1 214 ? 6.078 24.578 -7.219 1 94.81 214 ILE B C 1
ATOM 6636 O O . ILE B 1 214 ? 6.238 24.438 -6.004 1 94.81 214 ILE B O 1
ATOM 6640 N N . ARG B 1 215 ? 6.887 25.312 -7.863 1 94.06 215 ARG B N 1
ATOM 6641 C CA . ARG B 1 215 ? 8.133 25.891 -7.363 1 94.06 215 ARG B CA 1
ATOM 6642 C C . ARG B 1 215 ? 7.871 26.781 -6.164 1 94.06 215 ARG B C 1
ATOM 6644 O O . ARG B 1 215 ? 8.586 26.719 -5.164 1 94.06 215 ARG B O 1
ATOM 6651 N N . PRO B 1 216 ? 6.812 27.641 -6.211 1 95.25 216 PRO B N 1
ATOM 6652 C CA . PRO B 1 216 ? 6.59 28.531 -5.066 1 95.25 216 PRO B CA 1
ATOM 6653 C C . PRO B 1 216 ? 6.367 27.766 -3.764 1 95.25 216 PRO B C 1
ATOM 6655 O O . PRO B 1 216 ? 6.848 28.188 -2.709 1 95.25 216 PRO B O 1
ATOM 6658 N N . PHE B 1 217 ? 5.684 26.703 -3.881 1 96.19 217 PHE B N 1
ATOM 6659 C CA . PHE B 1 217 ? 5.402 25.922 -2.684 1 96.19 217 PHE B CA 1
ATOM 6660 C C . PHE B 1 217 ? 6.656 25.188 -2.207 1 96.19 217 PHE B C 1
ATOM 6662 O O . PHE B 1 217 ? 6.93 25.141 -1.007 1 96.19 217 PHE B O 1
ATOM 6669 N N . ILE B 1 218 ? 7.406 24.609 -3.078 1 95.62 218 ILE B N 1
ATOM 6670 C CA . ILE B 1 218 ? 8.656 23.938 -2.75 1 95.62 218 ILE B CA 1
ATOM 6671 C C . ILE B 1 218 ? 9.609 24.906 -2.062 1 95.62 218 ILE B C 1
ATOM 6673 O O . ILE B 1 218 ? 10.211 24.594 -1.037 1 95.62 218 ILE B O 1
ATOM 6677 N N . THR B 1 219 ? 9.703 26.062 -2.639 1 94.62 219 THR B N 1
ATOM 6678 C CA . THR B 1 219 ? 10.578 27.094 -2.086 1 94.62 219 THR B CA 1
ATOM 6679 C C . THR B 1 219 ? 10.148 27.469 -0.666 1 94.62 219 THR B C 1
ATOM 6681 O O . THR B 1 219 ? 10.984 27.562 0.232 1 94.62 219 THR B O 1
ATOM 6684 N N . LEU B 1 220 ? 8.883 27.641 -0.488 1 95.88 220 LEU B N 1
ATOM 6685 C CA . LEU B 1 220 ? 8.359 27.984 0.83 1 95.88 220 LEU B CA 1
ATOM 6686 C C . LEU B 1 220 ? 8.719 26.906 1.854 1 95.88 220 LEU B C 1
ATOM 6688 O O . LEU B 1 220 ? 9.234 27.219 2.93 1 95.88 220 LEU B O 1
ATOM 6692 N N . ILE B 1 221 ? 8.469 25.672 1.528 1 96.25 221 ILE B N 1
ATOM 6693 C CA . ILE B 1 221 ? 8.672 24.562 2.443 1 96.25 221 ILE B CA 1
ATOM 6694 C C . ILE B 1 221 ? 10.164 24.391 2.74 1 96.25 221 ILE B C 1
ATOM 6696 O O . ILE B 1 221 ? 10.555 24.203 3.893 1 96.25 221 ILE B O 1
ATOM 6700 N N . MET B 1 222 ? 10.969 24.469 1.72 1 95 222 MET B N 1
ATOM 6701 C CA . MET B 1 222 ? 12.406 24.266 1.862 1 95 222 MET B CA 1
ATOM 6702 C C . MET B 1 222 ? 13.039 25.375 2.691 1 95 222 MET B C 1
ATOM 6704 O O . MET B 1 222 ? 14.117 25.188 3.262 1 95 222 MET B O 1
ATOM 6708 N N . GLU B 1 223 ? 12.406 26.453 2.748 1 95.62 223 GLU B N 1
ATOM 6709 C CA . GLU B 1 223 ? 12.867 27.547 3.602 1 95.62 223 GLU B CA 1
ATOM 6710 C C . GLU B 1 223 ? 12.383 27.359 5.035 1 95.62 223 GLU B C 1
ATOM 6712 O O . GLU B 1 223 ? 13.148 27.547 5.984 1 95.62 223 GLU B O 1
ATOM 6717 N N . ARG B 1 224 ? 11.18 26.953 5.203 1 96.75 224 ARG B N 1
ATOM 6718 C CA . ARG B 1 224 ? 10.531 26.938 6.512 1 96.75 224 ARG B CA 1
ATOM 6719 C C . ARG B 1 224 ? 10.938 25.703 7.309 1 96.75 224 ARG B C 1
ATOM 6721 O O . ARG B 1 224 ? 11.141 25.781 8.523 1 96.75 224 ARG B O 1
ATOM 6728 N N . PHE B 1 225 ? 11.062 24.562 6.719 1 97.75 225 PHE B N 1
ATOM 6729 C CA . PHE B 1 225 ? 11.312 23.297 7.41 1 97.75 225 PHE B CA 1
ATOM 6730 C C . PHE B 1 225 ? 12.562 23.391 8.273 1 97.75 225 PHE B C 1
ATOM 6732 O O . PHE B 1 225 ? 12.516 23.125 9.477 1 97.75 225 PHE B O 1
ATOM 6739 N N . PRO B 1 226 ? 13.719 23.844 7.672 1 96.81 226 PRO B N 1
ATOM 6740 C CA . PRO B 1 226 ? 14.922 23.938 8.5 1 96.81 226 PRO B CA 1
ATOM 6741 C C . PRO B 1 226 ? 14.922 25.172 9.398 1 96.81 226 PRO B C 1
ATOM 6743 O O . PRO B 1 226 ? 15.594 25.188 10.438 1 96.81 226 PRO B O 1
ATOM 6746 N N . GLU B 1 227 ? 14.211 26.203 9.047 1 96.44 227 GLU B N 1
ATOM 6747 C CA . GLU B 1 227 ? 14.188 27.453 9.805 1 96.44 227 GLU B CA 1
ATOM 6748 C C . GLU B 1 227 ? 13.406 27.297 11.109 1 96.44 227 GLU B C 1
ATOM 6750 O O . GLU B 1 227 ? 13.812 27.828 12.148 1 96.44 227 GLU B O 1
ATOM 6755 N N . VAL B 1 228 ? 12.352 26.578 11.086 1 96.94 228 VAL B N 1
ATOM 6756 C CA . VAL B 1 228 ? 11.414 26.484 12.203 1 96.94 228 VAL B CA 1
ATOM 6757 C C . VAL B 1 228 ? 11.984 25.562 13.281 1 96.94 228 VAL B C 1
ATOM 6759 O O . VAL B 1 228 ? 11.758 25.797 14.477 1 96.94 228 VAL B O 1
ATOM 6762 N N . TYR B 1 229 ? 12.75 24.562 12.914 1 97.44 229 TYR B N 1
ATOM 6763 C CA . TYR B 1 229 ? 13.18 23.531 13.859 1 97.44 229 TYR B CA 1
ATOM 6764 C C . TYR B 1 229 ? 14.617 23.109 13.594 1 97.44 229 TYR B C 1
ATOM 6766 O O . TYR B 1 229 ? 15 22.875 12.438 1 97.44 229 TYR B O 1
ATOM 6774 N N . THR B 1 230 ? 15.414 23.078 14.648 1 96.81 230 THR B N 1
ATOM 6775 C CA . THR B 1 230 ? 16.75 22.5 14.609 1 96.81 230 THR B CA 1
ATOM 6776 C C . THR B 1 230 ? 16.719 21.047 15.102 1 96.81 230 THR B C 1
ATOM 6778 O O . THR B 1 230 ? 16.359 20.797 16.25 1 96.81 230 THR B O 1
ATOM 6781 N N . PRO B 1 231 ? 17.094 20.125 14.266 1 97.31 231 PRO B N 1
ATOM 6782 C CA . PRO B 1 231 ? 16.938 18.703 14.594 1 97.31 231 PRO B CA 1
ATOM 6783 C C . PRO B 1 231 ? 17.984 18.219 15.594 1 97.31 231 PRO B C 1
ATOM 6785 O O . PRO B 1 231 ? 18.922 18.938 15.914 1 97.31 231 PRO B O 1
ATOM 6788 N N . GLU B 1 232 ? 17.797 17.016 16.062 1 97.12 232 GLU B N 1
ATOM 6789 C CA . GLU B 1 232 ? 18.766 16.312 16.906 1 97.12 232 GLU B CA 1
ATOM 6790 C C . GLU B 1 232 ? 19.953 15.836 16.109 1 97.12 232 GLU B C 1
ATOM 6792 O O . GLU B 1 232 ? 20.016 16.031 14.891 1 97.12 232 GLU B O 1
ATOM 6797 N N . LYS B 1 233 ? 20.891 15.281 16.766 1 97.31 233 LYS B N 1
ATOM 6798 C CA . LYS B 1 233 ? 22.188 14.922 16.203 1 97.31 233 LYS B CA 1
ATOM 6799 C C . LYS B 1 233 ? 22.047 13.891 15.086 1 97.31 233 LYS B C 1
ATOM 6801 O O . LYS B 1 233 ? 22.672 14.023 14.031 1 97.31 233 LYS B O 1
ATOM 6806 N N . GLU B 1 234 ? 21.234 12.844 15.305 1 98 234 GLU B N 1
ATOM 6807 C CA . GLU B 1 234 ? 21.156 11.719 14.375 1 98 234 GLU B CA 1
ATOM 6808 C C . GLU B 1 234 ? 20.156 12 13.258 1 98 234 GLU B C 1
ATOM 6810 O O . GLU B 1 234 ? 18.984 12.305 13.516 1 98 234 GLU B O 1
ATOM 6815 N N . LEU B 1 235 ? 20.609 11.914 12.031 1 98.25 235 LEU B N 1
ATOM 6816 C CA . LEU B 1 235 ? 19.797 12.18 10.852 1 98.25 235 LEU B CA 1
ATOM 6817 C C . LEU B 1 235 ? 19.734 10.953 9.945 1 98.25 235 LEU B C 1
ATOM 6819 O O . LEU B 1 235 ? 20.625 10.094 10.008 1 98.25 235 LEU B O 1
ATOM 6823 N N . SER B 1 236 ? 18.719 10.859 9.18 1 97.5 236 SER B N 1
ATOM 6824 C CA . SER B 1 236 ? 18.578 9.828 8.164 1 97.5 236 SER B CA 1
ATOM 6825 C C . SER B 1 236 ? 18.406 10.438 6.773 1 97.5 236 SER B C 1
ATOM 6827 O O . SER B 1 236 ? 17.672 11.406 6.602 1 97.5 236 SER B O 1
ATOM 6829 N N . PHE B 1 237 ? 19.125 9.93 5.828 1 97.12 237 PHE B N 1
ATOM 6830 C CA . PHE B 1 237 ? 19.047 10.359 4.438 1 97.12 237 PHE B CA 1
ATOM 6831 C C . PHE B 1 237 ? 18.578 9.219 3.545 1 97.12 237 PHE B C 1
ATOM 6833 O O . PHE B 1 237 ? 19.188 8.156 3.516 1 97.12 237 PHE B O 1
ATOM 6840 N N . ASP B 1 238 ? 17.516 9.367 2.848 1 93.12 238 ASP B N 1
ATOM 6841 C CA . ASP B 1 238 ? 16.953 8.32 1.988 1 93.12 238 ASP B CA 1
ATOM 6842 C C . ASP B 1 238 ? 16 8.914 0.952 1 93.12 238 ASP B C 1
ATOM 6844 O O . ASP B 1 238 ? 15.883 10.141 0.835 1 93.12 238 ASP B O 1
ATOM 6848 N N . GLU B 1 239 ? 15.43 8.016 0.169 1 89.31 239 GLU B N 1
ATOM 6849 C CA . GLU B 1 239 ? 14.492 8.438 -0.873 1 89.31 239 GLU B CA 1
ATOM 6850 C C . GLU B 1 239 ? 13.047 8.25 -0.43 1 89.31 239 GLU B C 1
ATOM 6852 O O . GLU B 1 239 ? 12.719 7.266 0.233 1 89.31 239 GLU B O 1
ATOM 6857 N N . GLY B 1 240 ? 12.273 9.266 -0.597 1 85.81 240 GLY B N 1
ATOM 6858 C CA . GLY B 1 240 ? 10.828 9.148 -0.54 1 85.81 240 GLY B CA 1
ATOM 6859 C C . GLY B 1 240 ? 10.18 9.094 -1.909 1 85.81 240 GLY B C 1
ATOM 6860 O O . GLY B 1 240 ? 10.82 9.406 -2.918 1 85.81 240 GLY B O 1
ATOM 6861 N N . THR B 1 241 ? 8.945 8.539 -2.01 1 83.81 241 THR B N 1
ATOM 6862 C CA . THR B 1 241 ? 8.281 8.438 -3.303 1 83.81 241 THR B CA 1
ATOM 6863 C C . THR B 1 241 ? 6.852 8.969 -3.215 1 83.81 241 THR B C 1
ATOM 6865 O O . THR B 1 241 ? 6.062 8.516 -2.385 1 83.81 241 THR B O 1
ATOM 6868 N N . CYS B 1 242 ? 6.602 9.992 -3.947 1 86.19 242 CYS B N 1
ATOM 6869 C CA . CYS B 1 242 ? 5.227 10.414 -4.195 1 86.19 242 CYS B CA 1
ATOM 6870 C C . CYS B 1 242 ? 4.605 9.609 -5.332 1 86.19 242 CYS B C 1
ATOM 6872 O O . CYS B 1 242 ? 5.023 9.742 -6.484 1 86.19 242 CYS B O 1
ATOM 6874 N N . GLY B 1 243 ? 3.643 8.805 -4.984 1 80.88 243 GLY B N 1
ATOM 6875 C CA . GLY B 1 243 ? 3.064 7.91 -5.973 1 80.88 243 GLY B CA 1
ATOM 6876 C C . GLY B 1 243 ? 2.479 8.641 -7.168 1 80.88 243 GLY B C 1
ATOM 6877 O O . GLY B 1 243 ? 1.764 9.633 -7.008 1 80.88 243 GLY B O 1
ATOM 6878 N N . TRP B 1 244 ? 2.873 8.234 -8.367 1 75 244 TRP B N 1
ATOM 6879 C CA . TRP B 1 244 ? 2.361 8.773 -9.625 1 75 244 TRP B CA 1
ATOM 6880 C C . TRP B 1 244 ? 2.426 7.73 -10.734 1 75 244 TRP B C 1
ATOM 6882 O O . TRP B 1 244 ? 3.488 7.164 -11 1 75 244 TRP B O 1
ATOM 6892 N N . LYS B 1 245 ? 1.323 7.453 -11.336 1 68.62 245 LYS B N 1
ATOM 6893 C CA . LYS B 1 245 ? 1.296 6.426 -12.367 1 68.62 245 LYS B CA 1
ATOM 6894 C C . LYS B 1 245 ? 1.131 7.047 -13.758 1 68.62 245 LYS B C 1
ATOM 6896 O O . LYS B 1 245 ? 1.262 6.355 -14.766 1 68.62 245 LYS B O 1
ATOM 6901 N N . GLY B 1 246 ? 0.898 8.375 -13.828 1 69.12 246 GLY B N 1
ATOM 6902 C CA . GLY B 1 246 ? 0.704 9.039 -15.109 1 69.12 246 GLY B CA 1
ATOM 6903 C C . GLY B 1 246 ? 2.002 9.305 -15.844 1 69.12 246 GLY B C 1
ATOM 6904 O O . GLY B 1 246 ? 3.072 8.891 -15.398 1 69.12 246 GLY B O 1
ATOM 6905 N N . ASN B 1 247 ? 1.85 9.844 -16.953 1 68.25 247 ASN B N 1
ATOM 6906 C CA . ASN B 1 247 ? 3.014 10.188 -17.766 1 68.25 247 ASN B CA 1
ATOM 6907 C C . ASN B 1 247 ? 3.785 11.359 -17.172 1 68.25 247 ASN B C 1
ATOM 6909 O O . ASN B 1 247 ? 3.205 12.414 -16.891 1 68.25 247 ASN B O 1
ATOM 6913 N N . LEU B 1 248 ? 4.918 11.102 -16.844 1 71.56 248 LEU B N 1
ATOM 6914 C CA . LEU B 1 248 ? 5.824 12.109 -16.297 1 71.56 248 LEU B CA 1
ATOM 6915 C C . LEU B 1 248 ? 7.277 11.742 -16.594 1 71.56 248 LEU B C 1
ATOM 6917 O O . LEU B 1 248 ? 7.691 10.602 -16.391 1 71.56 248 LEU B O 1
ATOM 6921 N N . ARG B 1 249 ? 7.973 12.625 -17.109 1 66.25 249 ARG B N 1
ATOM 6922 C CA . ARG B 1 249 ? 9.328 12.383 -17.578 1 66.25 249 ARG B CA 1
ATOM 6923 C C . ARG B 1 249 ? 10.234 11.914 -16.453 1 66.25 249 ARG B C 1
ATOM 6925 O O . ARG B 1 249 ? 11.133 11.102 -16.656 1 66.25 249 ARG B O 1
ATOM 6932 N N . PHE B 1 250 ? 10.023 12.414 -15.344 1 68.94 250 PHE B N 1
ATOM 6933 C CA . PHE B 1 250 ? 10.938 12.086 -14.266 1 68.94 250 PHE B CA 1
ATOM 6934 C C . PHE B 1 250 ? 10.305 11.094 -13.297 1 68.94 250 PHE B C 1
ATOM 6936 O O . PHE B 1 250 ? 10.633 11.078 -12.109 1 68.94 250 PHE B O 1
ATOM 6943 N N . LYS B 1 251 ? 9.438 10.391 -13.773 1 68.94 251 LYS B N 1
ATOM 6944 C CA . LYS B 1 251 ? 8.875 9.281 -13.008 1 68.94 251 LYS B CA 1
ATOM 6945 C C . LYS B 1 251 ? 9.906 8.172 -12.797 1 68.94 251 LYS B C 1
ATOM 6947 O O . LYS B 1 251 ? 10.688 7.863 -13.703 1 68.94 251 LYS B O 1
ATOM 6952 N N . VAL B 1 252 ? 9.891 7.656 -11.578 1 70.75 252 VAL B N 1
ATOM 6953 C CA . VAL B 1 252 ? 10.867 6.617 -11.258 1 70.75 252 VAL B CA 1
ATOM 6954 C C . VAL B 1 252 ? 10.141 5.344 -10.836 1 70.75 252 VAL B C 1
ATOM 6956 O O . VAL B 1 252 ? 8.984 5.391 -10.398 1 70.75 252 VAL B O 1
ATOM 6959 N N . TYR B 1 253 ? 10.766 4.223 -11.062 1 66.81 253 TYR B N 1
ATOM 6960 C CA . TYR B 1 253 ? 10.281 2.916 -10.641 1 66.81 253 TYR B CA 1
ATOM 6961 C C . TYR B 1 253 ? 11.18 2.322 -9.562 1 66.81 253 TYR B C 1
ATOM 6963 O O . TYR B 1 253 ? 12.391 2.188 -9.758 1 66.81 253 TYR B O 1
ATOM 6971 N N . ASN B 1 254 ? 10.602 2.123 -8.359 1 64.81 254 ASN B N 1
ATOM 6972 C CA . ASN B 1 254 ? 11.328 1.499 -7.258 1 64.81 254 ASN B CA 1
ATOM 6973 C C . ASN B 1 254 ? 10.586 0.278 -6.719 1 64.81 254 ASN B C 1
ATOM 6975 O O . ASN B 1 254 ? 9.68 0.411 -5.898 1 64.81 254 ASN B O 1
ATOM 6979 N N . PRO B 1 255 ? 11.008 -0.943 -7.023 1 61.12 255 PRO B N 1
ATOM 6980 C CA . PRO B 1 255 ? 10.281 -2.15 -6.633 1 61.12 255 PRO B CA 1
ATOM 6981 C C . PRO B 1 255 ? 10.359 -2.426 -5.133 1 61.12 255 PRO B C 1
ATOM 6983 O O . PRO B 1 255 ? 9.508 -3.139 -4.59 1 61.12 255 PRO B O 1
ATOM 6986 N N . ALA B 1 256 ? 11.391 -1.83 -4.5 1 61.62 256 ALA B N 1
ATOM 6987 C CA . ALA B 1 256 ? 11.602 -2.105 -3.082 1 61.62 256 ALA B CA 1
ATOM 6988 C C . ALA B 1 256 ? 10.586 -1.358 -2.221 1 61.62 256 ALA B C 1
ATOM 6990 O O . ALA B 1 256 ? 10.359 -1.716 -1.062 1 61.62 256 ALA B O 1
ATOM 6991 N N . LYS B 1 257 ? 10.055 -0.314 -2.83 1 63.78 257 LYS B N 1
ATOM 6992 C CA . LYS B 1 257 ? 9.125 0.502 -2.057 1 63.78 257 LYS B CA 1
ATOM 6993 C C . LYS B 1 257 ? 7.68 0.091 -2.328 1 63.78 257 LYS B C 1
ATOM 6995 O O . LYS B 1 257 ? 7.371 -0.451 -3.391 1 63.78 257 LYS B O 1
ATOM 7000 N N . PRO B 1 258 ? 6.859 0.237 -1.354 1 65.44 258 PRO B N 1
ATOM 7001 C CA . PRO B 1 258 ? 5.441 -0.069 -1.575 1 65.44 258 PRO B CA 1
ATOM 7002 C C . PRO B 1 258 ? 4.852 0.687 -2.764 1 65.44 258 PRO B C 1
ATOM 7004 O O . PRO B 1 258 ? 4.078 0.12 -3.537 1 65.44 258 PRO B O 1
ATOM 7007 N N . THR B 1 259 ? 5.16 1.941 -2.803 1 66.06 259 THR B N 1
ATOM 7008 C CA . THR B 1 259 ? 4.82 2.725 -3.982 1 66.06 259 THR B CA 1
ATOM 7009 C C . THR B 1 259 ? 5.922 2.629 -5.035 1 66.06 259 THR B C 1
ATOM 7011 O O . THR B 1 259 ? 6.965 3.27 -4.906 1 66.06 259 THR B O 1
ATOM 7014 N N . LYS B 1 260 ? 5.637 1.837 -6.039 1 65.12 260 LYS B N 1
ATOM 7015 C CA . LYS B 1 260 ? 6.719 1.466 -6.945 1 65.12 260 LYS B CA 1
ATOM 7016 C C . LYS B 1 260 ? 6.953 2.549 -7.992 1 65.12 260 LYS B C 1
ATOM 7018 O O . LYS B 1 260 ? 8.07 2.705 -8.492 1 65.12 260 LYS B O 1
ATOM 7023 N N . PHE B 1 261 ? 5.863 3.324 -8.328 1 72.94 261 PHE B N 1
ATOM 7024 C CA . PHE B 1 261 ? 5.98 4.344 -9.359 1 72.94 261 PHE B CA 1
ATOM 7025 C C . PHE B 1 261 ? 5.664 5.727 -8.805 1 72.94 261 PHE B C 1
ATOM 7027 O O . PHE B 1 261 ? 4.73 5.879 -8.008 1 72.94 261 PHE B O 1
ATOM 7034 N N . GLY B 1 262 ? 6.555 6.633 -9.133 1 82.25 262 GLY B N 1
ATOM 7035 C CA . GLY B 1 262 ? 6.191 7.98 -8.719 1 82.25 262 GLY B CA 1
ATOM 7036 C C . GLY B 1 262 ? 7.336 8.969 -8.828 1 82.25 262 GLY B C 1
ATOM 7037 O O . GLY B 1 262 ? 8.281 8.75 -9.586 1 82.25 262 GLY B O 1
ATOM 7038 N N . ILE B 1 263 ? 7.109 10.086 -8.18 1 87.12 263 ILE B N 1
ATOM 7039 C CA . ILE B 1 263 ? 8.086 11.164 -8.102 1 87.12 263 ILE B CA 1
ATOM 7040 C C . ILE B 1 263 ? 9.039 10.922 -6.93 1 87.12 263 ILE B C 1
ATOM 7042 O O . ILE B 1 263 ? 8.594 10.75 -5.789 1 87.12 263 ILE B O 1
ATOM 7046 N N . LYS B 1 264 ? 10.266 10.836 -7.297 1 87.19 264 LYS B N 1
ATOM 7047 C CA . LYS B 1 264 ? 11.289 10.555 -6.289 1 87.19 264 LYS B CA 1
ATOM 7048 C C . LYS B 1 264 ? 11.734 11.828 -5.586 1 87.19 264 LYS B C 1
ATOM 7050 O O . LYS B 1 264 ? 11.953 12.859 -6.234 1 87.19 264 LYS B O 1
ATOM 7055 N N . LEU B 1 265 ? 11.789 11.773 -4.266 1 91.69 265 LEU B N 1
ATOM 7056 C CA . LEU B 1 265 ? 12.32 12.859 -3.449 1 91.69 265 LEU B CA 1
ATOM 7057 C C . LEU B 1 265 ? 13.484 12.375 -2.6 1 91.69 265 LEU B C 1
ATOM 7059 O O . LEU B 1 265 ? 13.391 11.344 -1.93 1 91.69 265 LEU B O 1
ATOM 7063 N N . TYR B 1 266 ? 14.609 13.062 -2.697 1 93.12 266 TYR B N 1
ATOM 7064 C CA . TYR B 1 266 ? 15.656 12.867 -1.701 1 93.12 266 TYR B CA 1
ATOM 7065 C C . TYR B 1 266 ? 15.336 13.625 -0.419 1 93.12 266 TYR B C 1
ATOM 7067 O O . TYR B 1 266 ? 15.086 14.836 -0.452 1 93.12 266 TYR B O 1
ATOM 7075 N N . GLU B 1 267 ? 15.305 12.906 0.68 1 96.19 267 GLU B N 1
ATOM 7076 C CA . GLU B 1 267 ? 14.875 13.531 1.925 1 96.19 267 GLU B CA 1
ATOM 7077 C C . GLU B 1 267 ? 15.914 13.344 3.023 1 96.19 267 GLU B C 1
ATOM 7079 O O . GLU B 1 267 ? 16.594 12.32 3.076 1 96.19 267 GLU B O 1
ATOM 7084 N N . VAL B 1 268 ? 16.125 14.297 3.809 1 98 268 VAL B N 1
ATOM 7085 C CA . VAL B 1 268 ? 16.859 14.227 5.07 1 98 268 VAL B CA 1
ATOM 7086 C C . VAL B 1 268 ? 15.906 14.453 6.234 1 98 268 VAL B C 1
ATOM 7088 O O . VAL B 1 268 ? 15.188 15.461 6.27 1 98 268 VAL B O 1
ATOM 7091 N N . CYS B 1 269 ? 15.828 13.5 7.133 1 98.12 269 CYS B N 1
ATOM 7092 C CA . CYS B 1 269 ? 14.891 13.539 8.25 1 98.12 269 CYS B CA 1
ATOM 7093 C C . CYS B 1 269 ? 15.609 13.328 9.57 1 98.12 269 CYS B C 1
ATOM 7095 O O . CYS B 1 269 ? 16.703 12.742 9.609 1 98.12 269 CYS B O 1
ATOM 7097 N N . GLU B 1 270 ? 15.062 13.891 10.594 1 97.94 270 GLU B N 1
ATOM 7098 C CA . GLU B 1 270 ? 15.508 13.516 11.93 1 97.94 270 GLU B CA 1
ATOM 7099 C C . GLU B 1 270 ? 15.25 12.039 12.211 1 97.94 270 GLU B C 1
ATOM 7101 O O . GLU B 1 270 ? 14.141 11.547 11.984 1 97.94 270 GLU B O 1
ATOM 7106 N N . ALA B 1 271 ? 16.234 11.328 12.68 1 96.12 271 ALA B N 1
ATOM 7107 C CA . ALA B 1 271 ? 16.172 9.883 12.812 1 96.12 271 ALA B CA 1
ATOM 7108 C C . ALA B 1 271 ? 15.109 9.469 13.836 1 96.12 271 ALA B C 1
ATOM 7110 O O . ALA B 1 271 ? 14.344 8.531 13.609 1 96.12 271 ALA B O 1
ATOM 7111 N N . SER B 1 272 ? 15 10.148 14.906 1 94.12 272 SER B N 1
ATOM 7112 C CA . SER B 1 272 ? 14.18 9.727 16.031 1 94.12 272 SER B CA 1
ATOM 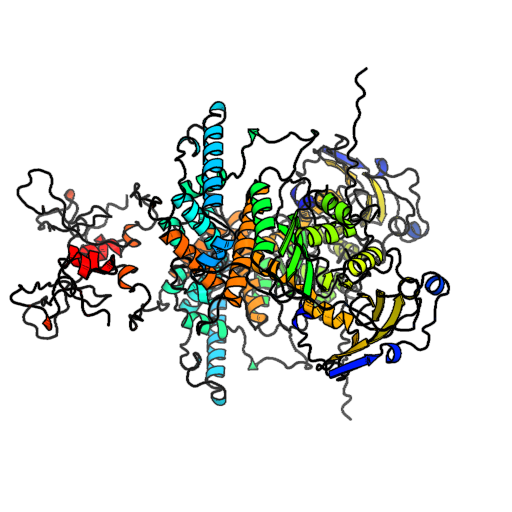7113 C C . SER B 1 272 ? 12.703 10.016 15.781 1 94.12 272 SER B C 1
ATOM 7115 O O . SER B 1 272 ? 11.836 9.203 16.125 1 94.12 272 SER B O 1
ATOM 7117 N N . SER B 1 273 ? 12.406 11.156 15.133 1 94.69 273 SER B N 1
ATOM 7118 C CA . SER B 1 273 ? 11.016 11.586 15.039 1 94.69 273 SER B CA 1
ATOM 7119 C C . SER B 1 273 ? 10.484 11.461 13.617 1 94.69 273 SER B C 1
ATOM 7121 O O . SER B 1 273 ? 9.273 11.445 13.398 1 94.69 273 SER B O 1
ATOM 7123 N N . GLY B 1 274 ? 11.383 11.453 12.656 1 96.31 274 GLY B N 1
ATOM 7124 C CA . GLY B 1 274 ? 10.953 11.43 11.266 1 96.31 274 GLY B CA 1
ATOM 7125 C C . GLY B 1 274 ? 10.641 12.805 10.711 1 96.31 274 GLY B C 1
ATOM 7126 O O . GLY B 1 274 ? 10.125 12.93 9.602 1 96.31 274 GLY B O 1
ATOM 7127 N N . TYR B 1 275 ? 10.922 13.891 11.484 1 97.94 275 TYR B N 1
ATOM 7128 C CA . TYR B 1 275 ? 10.75 15.25 10.984 1 97.94 275 TYR B CA 1
ATOM 7129 C C . TYR B 1 275 ? 11.547 15.461 9.703 1 97.94 275 TYR B C 1
ATOM 7131 O O . TYR B 1 275 ? 12.773 15.281 9.688 1 97.94 275 TYR B O 1
ATOM 7139 N N . CYS B 1 276 ? 10.891 15.773 8.656 1 98.31 276 CYS B N 1
ATOM 7140 C CA . CYS B 1 276 ? 11.586 16.078 7.414 1 98.31 276 CYS B CA 1
ATOM 7141 C C . CYS B 1 276 ? 12.211 17.469 7.461 1 98.31 276 CYS B C 1
ATOM 7143 O O . CYS B 1 276 ? 11.5 18.469 7.551 1 98.31 276 CYS B O 1
ATOM 7145 N N . ILE B 1 277 ? 13.484 17.547 7.355 1 98.25 277 ILE B N 1
ATOM 7146 C CA . ILE B 1 277 ? 14.211 18.812 7.441 1 98.25 277 ILE B CA 1
ATOM 7147 C C . ILE B 1 277 ? 14.266 19.469 6.062 1 98.25 277 ILE B C 1
ATOM 7149 O O . ILE B 1 277 ? 14.18 20.688 5.945 1 98.25 277 ILE B O 1
ATOM 7153 N N . GLY B 1 278 ? 14.414 18.609 5.133 1 97.12 278 GLY B N 1
ATOM 7154 C CA . GLY B 1 278 ? 14.461 19.078 3.758 1 97.12 278 GLY B CA 1
ATOM 7155 C C . GLY B 1 278 ? 14.359 17.953 2.742 1 97.12 278 GLY B C 1
ATOM 7156 O O . GLY B 1 278 ? 14.461 16.781 3.096 1 97.12 278 GLY B O 1
ATOM 7157 N N . PHE B 1 279 ? 14.109 18.406 1.467 1 96.19 279 PHE B N 1
ATOM 7158 C CA . PHE B 1 279 ? 14 17.422 0.394 1 96.19 279 PHE B CA 1
ATOM 7159 C C . PHE B 1 279 ? 14.414 18.031 -0.941 1 96.19 279 PHE B C 1
ATOM 7161 O O . PHE B 1 279 ? 14.531 19.25 -1.061 1 96.19 279 PHE B O 1
ATOM 7168 N N . ASP B 1 280 ? 14.734 17.203 -1.831 1 93.44 280 ASP B N 1
ATOM 7169 C CA . ASP B 1 280 ? 15 17.562 -3.217 1 93.44 280 ASP B CA 1
ATOM 7170 C C . ASP B 1 280 ? 14.25 16.656 -4.184 1 93.44 280 ASP B C 1
ATOM 7172 O O . ASP B 1 280 ? 14.336 15.43 -4.09 1 93.44 280 ASP B O 1
ATOM 7176 N N . VAL B 1 281 ? 13.469 17.297 -5.055 1 91.5 281 VAL B N 1
ATOM 7177 C CA . VAL B 1 281 ? 12.695 16.531 -6.023 1 91.5 281 VAL B CA 1
ATOM 7178 C C . VAL B 1 281 ? 13.594 16.125 -7.195 1 91.5 281 VAL B C 1
ATOM 7180 O O . VAL B 1 281 ? 14.25 16.984 -7.801 1 91.5 281 VAL B O 1
ATOM 7183 N N . TYR B 1 282 ? 13.617 14.906 -7.488 1 86.31 282 TYR B N 1
ATOM 7184 C CA . TYR B 1 282 ? 14.406 14.398 -8.602 1 86.31 282 TYR B CA 1
ATOM 7185 C C . TYR B 1 282 ? 13.758 14.734 -9.938 1 86.31 282 TYR B C 1
ATOM 7187 O O . TYR B 1 282 ? 12.625 14.32 -10.203 1 86.31 282 TYR B O 1
ATOM 7195 N N . THR B 1 283 ? 14.391 15.523 -10.719 1 82.12 283 THR B N 1
ATOM 7196 C CA . THR B 1 283 ? 13.867 15.875 -12.039 1 82.12 283 THR B CA 1
ATOM 7197 C C . THR B 1 283 ? 14.82 15.414 -13.141 1 82.12 283 THR B C 1
ATOM 7199 O O . THR B 1 283 ? 14.68 15.805 -14.297 1 82.12 283 THR B O 1
ATOM 7202 N N . GLY B 1 284 ? 15.68 14.539 -12.883 1 65.25 284 GLY B N 1
ATOM 7203 C CA . GLY B 1 284 ? 16.672 14.102 -13.852 1 65.25 284 GLY B CA 1
ATOM 7204 C C . GLY B 1 284 ? 17.891 15 -13.906 1 65.25 284 GLY B C 1
ATOM 7205 O O . GLY B 1 284 ? 18.969 14.562 -14.297 1 65.25 284 GLY B O 1
ATOM 7206 N N . CYS B 1 285 ? 17.719 16.344 -13.734 1 59.75 285 CYS B N 1
ATOM 7207 C CA . CYS B 1 285 ? 18.812 17.297 -13.672 1 59.75 285 CYS B CA 1
ATOM 7208 C C . CYS B 1 285 ? 18.875 17.984 -12.312 1 59.75 285 CYS B C 1
ATOM 7210 O O . CYS B 1 285 ? 17.844 18.219 -11.688 1 59.75 285 CYS B O 1
ATOM 7212 N N . SER B 1 286 ? 20 17.891 -11.555 1 61.88 286 SER B N 1
ATOM 7213 C CA . SER B 1 286 ? 19.875 18.266 -10.148 1 61.88 286 SER B CA 1
ATOM 7214 C C . SER B 1 286 ? 20.266 19.719 -9.93 1 61.88 286 SER B C 1
ATOM 7216 O O . SER B 1 286 ? 21.359 20.141 -10.312 1 61.88 286 SER B O 1
ATOM 7218 N N . GLU B 1 287 ? 19.344 20.672 -9.664 1 66.19 287 GLU B N 1
ATOM 7219 C CA . GLU B 1 287 ? 19.594 21.984 -9.086 1 66.19 287 GLU B CA 1
ATOM 7220 C C . GLU B 1 287 ? 20.438 21.875 -7.82 1 66.19 287 GLU B C 1
ATOM 7222 O O . GLU B 1 287 ? 21.25 22.75 -7.543 1 66.19 287 GLU B O 1
ATOM 7227 N N . ILE B 1 288 ? 20.359 20.828 -7.176 1 75.38 288 ILE B N 1
ATOM 7228 C CA . ILE B 1 288 ? 21.062 20.625 -5.918 1 75.38 288 ILE B CA 1
ATOM 7229 C C . ILE B 1 288 ? 22.562 20.453 -6.191 1 75.38 288 ILE B C 1
ATOM 7231 O O . ILE B 1 288 ? 23.391 20.734 -5.332 1 75.38 288 ILE B O 1
ATOM 7235 N N . GLY B 1 289 ? 22.828 20.188 -7.414 1 75.69 289 GLY B N 1
ATOM 7236 C CA . GLY B 1 289 ? 24.219 20.047 -7.82 1 75.69 289 GLY B CA 1
ATOM 7237 C C . GLY B 1 289 ? 25 21.359 -7.707 1 75.69 289 GLY B C 1
ATOM 7238 O O . GLY B 1 289 ? 26.156 21.359 -7.281 1 75.69 289 GLY B O 1
ATOM 7239 N N . GLU B 1 290 ? 24.266 22.453 -7.984 1 78.38 290 GLU B N 1
ATOM 7240 C CA . GLU B 1 290 ? 24.906 23.766 -7.875 1 78.38 290 GLU B CA 1
ATOM 7241 C C . GLU B 1 290 ? 25.25 24.094 -6.422 1 78.38 290 GLU B C 1
ATOM 7243 O O . GLU B 1 290 ? 26.312 24.656 -6.137 1 78.38 290 GLU B O 1
ATOM 7248 N N . GLN B 1 291 ? 24.406 23.828 -5.535 1 80.88 291 GLN B N 1
ATOM 7249 C CA . GLN B 1 291 ? 24.656 24.047 -4.113 1 80.88 291 GLN B CA 1
ATOM 7250 C C . GLN B 1 291 ? 25.844 23.203 -3.631 1 80.88 291 GLN B C 1
ATOM 7252 O O . GLN B 1 291 ? 26.656 23.672 -2.828 1 80.88 291 GLN B O 1
ATOM 7257 N N . ALA B 1 292 ? 25.906 22.031 -4.09 1 86.44 292 ALA B N 1
ATOM 7258 C CA . ALA B 1 292 ? 27.016 21.156 -3.727 1 86.44 292 ALA B CA 1
ATOM 7259 C C . ALA B 1 292 ? 28.344 21.703 -4.219 1 86.44 292 ALA B C 1
ATOM 7261 O O . ALA B 1 292 ? 29.359 21.641 -3.51 1 86.44 292 ALA B O 1
ATOM 7262 N N . ASP B 1 293 ? 28.328 22.281 -5.387 1 85.31 293 ASP B N 1
ATOM 7263 C CA . ASP B 1 293 ? 29.547 22.797 -5.984 1 85.31 293 ASP B CA 1
ATOM 7264 C C . ASP B 1 293 ? 30.078 23.984 -5.191 1 85.31 293 ASP B C 1
ATOM 7266 O O . ASP B 1 293 ? 31.297 24.203 -5.117 1 85.31 293 ASP B O 1
ATOM 7270 N N . LEU B 1 294 ? 29.234 24.734 -4.574 1 85.06 294 LEU B N 1
ATOM 7271 C CA . LEU B 1 294 ? 29.641 25.844 -3.732 1 85.06 294 LEU B CA 1
ATOM 7272 C C . LEU B 1 294 ? 30.422 25.359 -2.516 1 85.06 294 LEU B C 1
ATOM 7274 O O . LEU B 1 294 ? 31.344 26.031 -2.045 1 85.06 294 LEU B O 1
ATOM 7278 N N . VAL B 1 295 ? 30.109 24.203 -2.076 1 88.12 295 VAL B N 1
ATOM 7279 C CA . VAL B 1 295 ? 30.719 23.641 -0.868 1 88.12 295 VAL B CA 1
ATOM 7280 C C . VAL B 1 295 ? 31.953 22.844 -1.232 1 88.12 295 VAL B C 1
ATOM 7282 O O . VAL B 1 295 ? 33 22.938 -0.552 1 88.12 295 VAL B O 1
ATOM 7285 N N . LEU B 1 296 ? 31.828 22.078 -2.322 1 88.12 296 LEU B N 1
ATOM 7286 C CA . LEU B 1 296 ? 32.906 21.156 -2.695 1 88.12 296 LEU B CA 1
ATOM 7287 C C . LEU B 1 296 ? 34 21.859 -3.486 1 88.12 296 LEU B C 1
ATOM 7289 O O . LEU B 1 296 ? 35.125 21.375 -3.557 1 88.12 296 LEU B O 1
ATOM 7293 N N . GLY B 1 297 ? 33.688 22.969 -4.039 1 79.56 297 GLY B N 1
ATOM 7294 C CA . GLY B 1 297 ? 34.688 23.703 -4.812 1 79.56 297 GLY B CA 1
ATOM 7295 C C . GLY B 1 297 ? 35.031 23.031 -6.125 1 79.56 297 GLY B C 1
ATOM 7296 O O . GLY B 1 297 ? 34.156 22.688 -6.906 1 79.56 297 GLY B O 1
ATOM 7297 N N . GLU B 1 298 ? 36.312 22.797 -6.309 1 72.94 298 GLU B N 1
ATOM 7298 C CA . GLU B 1 298 ? 36.844 22.281 -7.559 1 72.94 298 GLU B CA 1
ATOM 7299 C C . GLU B 1 298 ? 36.812 20.766 -7.59 1 72.94 298 GLU B C 1
ATOM 7301 O O . GLU B 1 298 ? 37.125 20.141 -8.617 1 72.94 298 GLU B O 1
ATOM 7306 N N . ASN B 1 299 ? 36.344 20.203 -6.57 1 72.94 299 ASN B N 1
ATOM 7307 C CA . ASN B 1 299 ? 36.344 18.75 -6.52 1 72.94 299 ASN B CA 1
ATOM 7308 C C . ASN B 1 299 ? 35.219 18.156 -7.395 1 72.94 299 ASN B C 1
ATOM 7310 O O . ASN B 1 299 ? 34.062 18.594 -7.309 1 72.94 299 ASN B O 1
ATOM 7314 N N . ASN B 1 300 ? 35.562 17.391 -8.359 1 79.19 300 ASN B N 1
ATOM 7315 C CA . ASN B 1 300 ? 34.594 16.703 -9.195 1 79.19 300 ASN B CA 1
ATOM 7316 C C . ASN B 1 300 ? 34.062 15.438 -8.516 1 79.19 300 ASN B C 1
ATOM 7318 O O . ASN B 1 300 ? 34.719 14.398 -8.531 1 79.19 300 ASN B O 1
ATOM 7322 N N . CYS B 1 301 ? 33.031 15.609 -7.844 1 83.38 301 CYS B N 1
ATOM 7323 C CA . CYS B 1 301 ? 32.438 14.477 -7.113 1 83.38 301 CYS B CA 1
ATOM 7324 C C . CYS B 1 301 ? 31.297 13.852 -7.898 1 83.38 301 CYS B C 1
ATOM 7326 O O . CYS B 1 301 ? 30.797 14.438 -8.859 1 83.38 301 CYS B O 1
ATOM 7328 N N . ASN B 1 302 ? 30.984 12.656 -7.492 1 84.06 302 ASN B N 1
ATOM 7329 C CA . ASN B 1 302 ? 29.891 11.922 -8.102 1 84.06 302 ASN B CA 1
ATOM 7330 C C . ASN B 1 302 ? 28.547 12.594 -7.82 1 84.06 302 ASN B C 1
ATOM 7332 O O . ASN B 1 302 ? 28.422 13.383 -6.883 1 84.06 302 ASN B O 1
ATOM 7336 N N . ILE B 1 303 ? 27.609 12.32 -8.609 1 82.19 303 ILE B N 1
ATOM 7337 C CA . ILE B 1 303 ? 26.281 12.938 -8.555 1 82.19 303 ILE B CA 1
ATOM 7338 C C . ILE B 1 303 ? 25.641 12.656 -7.199 1 82.19 303 ILE B C 1
ATOM 7340 O O . ILE B 1 303 ? 25.016 13.539 -6.609 1 82.19 303 ILE B O 1
ATOM 7344 N N . THR B 1 304 ? 25.812 11.453 -6.738 1 85.38 304 THR B N 1
ATOM 7345 C CA . THR B 1 304 ? 25.203 11.086 -5.465 1 85.38 304 THR B CA 1
ATOM 7346 C C . THR B 1 304 ? 25.812 11.898 -4.324 1 85.38 304 THR B C 1
ATOM 7348 O O . THR B 1 304 ? 25.094 12.32 -3.41 1 85.38 304 THR B O 1
ATOM 7351 N N . THR B 1 305 ? 27.141 12.078 -4.402 1 91.19 305 THR B N 1
ATOM 7352 C CA . THR B 1 305 ? 27.812 12.906 -3.412 1 91.19 305 THR B CA 1
ATOM 7353 C C . THR B 1 305 ? 27.297 14.336 -3.453 1 91.19 305 THR B C 1
ATOM 7355 O O . THR B 1 305 ? 27.016 14.93 -2.41 1 91.19 305 THR B O 1
ATOM 7358 N N . LYS B 1 306 ? 27.031 14.82 -4.605 1 90.06 306 LYS B N 1
ATOM 7359 C CA . LYS B 1 306 ? 26.547 16.188 -4.762 1 90.06 306 LYS B CA 1
ATOM 7360 C C . LYS B 1 306 ? 25.125 16.328 -4.215 1 90.06 306 LYS B C 1
ATOM 7362 O O . LYS B 1 306 ? 24.781 17.359 -3.633 1 90.06 306 LYS B O 1
ATOM 7367 N N . VAL B 1 307 ? 24.359 15.32 -4.391 1 91.12 307 VAL B N 1
ATOM 7368 C CA . VAL B 1 307 ? 22.984 15.352 -3.918 1 91.12 307 VAL B CA 1
ATOM 7369 C C . VAL B 1 307 ? 22.953 15.43 -2.393 1 91.12 307 VAL B C 1
ATOM 7371 O O . VAL B 1 307 ? 22.25 16.25 -1.816 1 91.12 307 VAL B O 1
ATOM 7374 N N . VAL B 1 308 ? 23.781 14.57 -1.753 1 95.25 308 VAL B N 1
ATOM 7375 C CA . VAL B 1 308 ? 23.797 14.508 -0.295 1 95.25 308 VAL B CA 1
ATOM 7376 C C . VAL B 1 308 ? 24.359 15.805 0.279 1 95.25 308 VAL B C 1
ATOM 7378 O O . VAL B 1 308 ? 23.703 16.469 1.099 1 95.25 308 VAL B O 1
ATOM 7381 N N . ILE B 1 309 ? 25.5 16.219 -0.227 1 95.44 309 ILE B N 1
ATOM 7382 C CA . ILE B 1 309 ? 26.172 17.406 0.302 1 95.44 309 ILE B CA 1
ATOM 7383 C C . ILE B 1 309 ? 25.344 18.641 -0.026 1 95.44 309 ILE B C 1
ATOM 7385 O O . ILE B 1 309 ? 25.172 19.531 0.817 1 95.44 309 ILE B O 1
ATOM 7389 N N . GLY B 1 310 ? 24.812 18.656 -1.221 1 93.75 310 GLY B N 1
ATOM 7390 C CA . GLY B 1 310 ? 24 19.781 -1.62 1 93.75 310 GLY B CA 1
ATOM 7391 C C . GLY B 1 310 ? 22.766 19.969 -0.756 1 93.75 310 GLY B C 1
ATOM 7392 O O . GLY B 1 310 ? 22.469 21.078 -0.319 1 93.75 310 GLY B O 1
ATOM 7393 N N . LEU B 1 311 ? 22.062 18.922 -0.517 1 95 311 LEU B N 1
ATOM 7394 C CA . LEU B 1 311 ? 20.844 19 0.275 1 95 311 LEU B CA 1
ATOM 7395 C C . LEU B 1 311 ? 21.156 19.328 1.73 1 95 311 LEU B C 1
ATOM 7397 O O . LEU B 1 311 ? 20.469 20.141 2.348 1 95 311 LEU B O 1
ATOM 7401 N N . MET B 1 312 ? 22.219 18.719 2.287 1 96.75 312 MET B N 1
ATOM 7402 C CA . MET B 1 312 ? 22.609 18.984 3.664 1 96.75 312 MET B CA 1
ATOM 7403 C C . MET B 1 312 ? 23.031 20.453 3.83 1 96.75 312 MET B C 1
ATOM 7405 O O . MET B 1 312 ? 22.703 21.078 4.832 1 96.75 312 MET B O 1
ATOM 7409 N N . SER B 1 313 ? 23.719 20.891 2.83 1 95.25 313 SER B N 1
ATOM 7410 C CA . SER B 1 313 ? 24.156 22.281 2.855 1 95.25 313 SER B CA 1
ATOM 7411 C C . SER B 1 313 ? 22.969 23.234 2.793 1 95.25 313 SER B C 1
ATOM 7413 O O . SER B 1 313 ? 22.891 24.188 3.578 1 95.25 313 SER B O 1
ATOM 7415 N N . ARG B 1 314 ? 22.062 22.969 1.929 1 93.56 314 ARG B N 1
ATOM 7416 C CA . ARG B 1 314 ? 20.891 23.812 1.754 1 93.56 314 ARG B CA 1
ATOM 7417 C C . ARG B 1 314 ? 20.094 23.906 3.045 1 93.56 314 ARG B C 1
ATOM 7419 O O . ARG B 1 314 ? 19.5 24.953 3.344 1 93.56 314 ARG B O 1
ATOM 7426 N N . CYS B 1 315 ? 20.125 22.859 3.809 1 95.88 315 CYS B N 1
ATOM 7427 C CA . CYS B 1 315 ? 19.344 22.781 5.039 1 95.88 315 CYS B CA 1
ATOM 7428 C C . CYS B 1 315 ? 20.156 23.281 6.23 1 95.88 315 CYS B C 1
ATOM 7430 O O . CYS B 1 315 ? 19.672 23.25 7.367 1 95.88 315 CYS B O 1
ATOM 7432 N N . GLY B 1 316 ? 21.359 23.641 6.062 1 94.19 316 GLY B N 1
ATOM 7433 C CA . GLY B 1 316 ? 22.203 24.141 7.133 1 94.19 316 GLY B CA 1
ATOM 7434 C C . GLY B 1 316 ? 22.625 23.062 8.117 1 94.19 316 GLY B C 1
ATOM 7435 O O . GLY B 1 316 ? 22.719 23.328 9.32 1 94.19 316 GLY B O 1
ATOM 7436 N N . LEU B 1 317 ? 22.891 21.906 7.602 1 96.94 317 LEU B N 1
ATOM 7437 C CA . LEU B 1 317 ? 23.125 20.781 8.508 1 96.94 317 LEU B CA 1
ATOM 7438 C C . LEU B 1 317 ? 24.609 20.422 8.547 1 96.94 317 LEU B C 1
ATOM 7440 O O . LEU B 1 317 ? 25.016 19.531 9.312 1 96.94 317 LEU B O 1
ATOM 7444 N N . LEU B 1 318 ? 25.438 21.047 7.727 1 96.06 318 LEU B N 1
ATOM 7445 C CA . LEU B 1 318 ? 26.859 20.766 7.691 1 96.06 318 LEU B CA 1
ATOM 7446 C C . LEU B 1 318 ? 27.594 21.531 8.781 1 96.06 318 LEU B C 1
ATOM 7448 O O . LEU B 1 318 ? 27.078 22.516 9.312 1 96.06 318 LEU B O 1
ATOM 7452 N N . ASP B 1 319 ? 28.734 21.016 9.25 1 94.56 319 ASP B N 1
ATOM 7453 C CA . ASP B 1 319 ? 29.672 21.656 10.172 1 94.56 319 ASP B CA 1
ATOM 7454 C C . ASP B 1 319 ? 29.047 21.797 11.562 1 94.56 319 ASP B C 1
ATOM 7456 O O . ASP B 1 319 ? 29.297 22.781 12.258 1 94.56 319 ASP B O 1
ATOM 7460 N N . ASN B 1 320 ? 28.125 20.891 11.914 1 94.56 320 ASN B N 1
ATOM 7461 C CA . ASN B 1 320 ? 27.469 20.953 13.211 1 94.56 320 ASN B CA 1
ATOM 7462 C C . ASN B 1 320 ? 27.688 19.688 14.023 1 94.56 320 ASN B C 1
ATOM 7464 O O . ASN B 1 320 ? 27.141 19.531 15.117 1 94.56 320 ASN B O 1
ATOM 7468 N N . GLY B 1 321 ? 28.484 18.75 13.422 1 96.38 321 GLY B N 1
ATOM 7469 C CA . GLY B 1 321 ? 28.766 17.5 14.125 1 96.38 321 GLY B CA 1
ATOM 7470 C C . GLY B 1 321 ? 27.641 16.484 13.992 1 96.38 321 GLY B C 1
ATOM 7471 O O . GLY B 1 321 ? 27.531 15.578 14.82 1 96.38 321 GLY B O 1
ATOM 7472 N N . HIS B 1 322 ? 26.781 16.609 13.023 1 97.75 322 HIS B N 1
ATOM 7473 C CA . HIS B 1 322 ? 25.672 15.68 12.812 1 97.75 322 HIS B CA 1
ATOM 7474 C C . HIS B 1 322 ? 26.188 14.305 12.383 1 97.75 322 HIS B C 1
ATOM 7476 O O . HIS B 1 322 ? 27.281 14.195 11.82 1 97.75 322 HIS B O 1
ATOM 7482 N N . HIS B 1 323 ? 25.453 13.305 12.734 1 98.25 323 HIS B N 1
ATOM 7483 C CA . HIS B 1 323 ? 25.609 11.945 12.219 1 98.25 323 HIS B CA 1
ATOM 7484 C C . HIS B 1 323 ? 24.516 11.609 11.211 1 98.25 323 HIS B C 1
ATOM 7486 O O . HIS B 1 323 ? 23.328 11.68 11.539 1 98.25 323 HIS B O 1
ATOM 7492 N N . VAL B 1 324 ? 24.891 11.25 10.039 1 98.31 324 VAL B N 1
ATOM 7493 C CA . VAL B 1 324 ? 23.906 10.984 9.008 1 98.31 324 VAL B CA 1
ATOM 7494 C C . VAL B 1 324 ? 23.969 9.516 8.594 1 98.31 324 VAL B C 1
ATOM 7496 O O . VAL B 1 324 ? 25.047 9 8.281 1 98.31 324 VAL B O 1
ATOM 7499 N N . TYR B 1 325 ? 22.906 8.859 8.633 1 97.75 325 TYR B N 1
ATOM 7500 C CA . TYR B 1 325 ? 22.812 7.461 8.234 1 97.75 325 TYR B CA 1
ATOM 7501 C C . TYR B 1 325 ? 22.141 7.328 6.871 1 97.75 325 TYR B C 1
ATOM 7503 O O . TYR B 1 325 ? 21.156 8 6.586 1 97.75 325 TYR B O 1
ATOM 7511 N N . MET B 1 326 ? 22.703 6.531 5.973 1 95.25 326 MET B N 1
ATOM 7512 C CA . MET B 1 326 ? 22.203 6.422 4.602 1 95.25 326 MET B CA 1
ATOM 7513 C C . MET B 1 326 ? 22.328 4.988 4.09 1 95.25 326 MET B C 1
ATOM 7515 O O . MET B 1 326 ? 23.016 4.164 4.699 1 95.25 326 MET B O 1
ATOM 7519 N N . ASP B 1 327 ? 21.703 4.699 2.984 1 88.94 327 ASP B N 1
ATOM 7520 C CA . ASP B 1 327 ? 21.719 3.35 2.428 1 88.94 327 ASP B CA 1
ATOM 7521 C C . ASP B 1 327 ? 22.828 3.193 1.395 1 88.94 327 ASP B C 1
ATOM 7523 O O . ASP B 1 327 ? 23.578 4.141 1.132 1 88.94 327 ASP B O 1
ATOM 7527 N N . ASN B 1 328 ? 22.953 2.043 0.792 1 88.44 328 ASN B N 1
ATOM 7528 C CA . ASN B 1 328 ? 24.109 1.662 -0.03 1 88.44 328 ASN B CA 1
ATOM 7529 C C . ASN B 1 328 ? 24.125 2.434 -1.347 1 88.44 328 ASN B C 1
ATOM 7531 O O . ASN B 1 328 ? 25.172 2.531 -1.993 1 88.44 328 ASN B O 1
ATOM 7535 N N . TYR B 1 329 ? 23.047 3.053 -1.662 1 83.31 329 TYR B N 1
ATOM 7536 C CA . TYR B 1 329 ? 23 3.846 -2.885 1 83.31 329 TYR B CA 1
ATOM 7537 C C . TYR B 1 329 ? 23.891 5.07 -2.781 1 83.31 329 TYR B C 1
ATOM 7539 O O . TYR B 1 329 ? 24.547 5.449 -3.756 1 83.31 329 TYR B O 1
ATOM 7547 N N . TYR B 1 330 ? 23.938 5.609 -1.674 1 90.62 330 TYR B N 1
ATOM 7548 C CA . TYR B 1 330 ? 24.625 6.883 -1.49 1 90.62 330 TYR B CA 1
ATOM 7549 C C . TYR B 1 330 ? 26.047 6.668 -0.988 1 90.62 330 TYR B C 1
ATOM 7551 O O . TYR B 1 330 ? 26.938 7.484 -1.252 1 90.62 330 TYR B O 1
ATOM 7559 N N . VAL B 1 331 ? 26.234 5.625 -0.337 1 93.5 331 VAL B N 1
ATOM 7560 C CA . VAL B 1 331 ? 27.422 5.449 0.479 1 93.5 331 VAL B CA 1
ATOM 7561 C C . VAL B 1 331 ? 28.641 5.223 -0.422 1 93.5 331 VAL B C 1
ATOM 7563 O O . VAL B 1 331 ? 28.609 4.359 -1.305 1 93.5 331 VAL B O 1
ATOM 7566 N N . SER B 1 332 ? 29.625 5.961 -0.234 1 94.5 332 SER B N 1
ATOM 7567 C CA . SER B 1 332 ? 30.922 5.836 -0.895 1 94.5 332 SER B CA 1
ATOM 7568 C C . SER B 1 332 ? 32.031 6.418 -0.036 1 94.5 332 SER B C 1
ATOM 7570 O O . SER B 1 332 ? 31.812 7.316 0.773 1 94.5 332 SER B O 1
ATOM 7572 N N . PRO B 1 333 ? 33.25 5.848 -0.146 1 95.06 333 PRO B N 1
ATOM 7573 C CA . PRO B 1 333 ? 34.375 6.445 0.589 1 95.06 333 PRO B CA 1
ATOM 7574 C C . PRO B 1 333 ? 34.562 7.93 0.274 1 95.06 333 PRO B C 1
ATOM 7576 O O . PRO B 1 333 ? 34.906 8.711 1.163 1 95.06 333 PRO B O 1
ATOM 7579 N N . GLU B 1 334 ? 34.281 8.32 -0.917 1 94.06 334 GLU B N 1
ATOM 7580 C CA . GLU B 1 334 ? 34.375 9.719 -1.318 1 94.06 334 GLU B CA 1
ATOM 7581 C C . GLU B 1 334 ? 33.406 10.594 -0.527 1 94.06 334 GLU B C 1
ATOM 7583 O O . GLU B 1 334 ? 33.812 11.602 0.059 1 94.06 334 GLU B O 1
ATOM 7588 N N . LEU B 1 335 ? 32.219 10.242 -0.543 1 95.5 335 LEU B N 1
ATOM 7589 C CA . LEU B 1 335 ? 31.203 11.031 0.139 1 95.5 335 LEU B CA 1
ATOM 7590 C C . LEU B 1 335 ? 31.516 11.156 1.626 1 95.5 335 LEU B C 1
ATOM 7592 O O . LEU B 1 335 ? 31.438 12.25 2.189 1 95.5 335 LEU B O 1
ATOM 7596 N N . PHE B 1 336 ? 31.906 10.078 2.248 1 97.06 336 PHE B N 1
ATOM 7597 C CA . PHE B 1 336 ? 32.125 10.07 3.689 1 97.06 336 PHE B CA 1
ATOM 7598 C C . PHE B 1 336 ? 33.344 10.906 4.051 1 97.06 336 PHE B C 1
ATOM 7600 O O . PHE B 1 336 ? 33.375 11.562 5.094 1 97.06 336 PHE B O 1
ATOM 7607 N N . THR B 1 337 ? 34.375 10.836 3.219 1 95.19 337 THR B N 1
ATOM 7608 C CA . THR B 1 337 ? 35.531 11.672 3.439 1 95.19 337 THR B CA 1
ATOM 7609 C C . THR B 1 337 ? 35.188 13.148 3.348 1 95.19 337 THR B C 1
ATOM 7611 O O . THR B 1 337 ? 35.594 13.953 4.191 1 95.19 337 THR B O 1
ATOM 7614 N N . GLU B 1 338 ? 34.406 13.492 2.309 1 94.81 338 GLU B N 1
ATOM 7615 C CA . GLU B 1 338 ? 34 14.883 2.137 1 94.81 338 GLU B CA 1
ATOM 7616 C C . GLU B 1 338 ? 33.156 15.359 3.32 1 94.81 338 GLU B C 1
ATOM 7618 O O . GLU B 1 338 ? 33.312 16.484 3.783 1 94.81 338 GLU B O 1
ATOM 7623 N N . LEU B 1 339 ? 32.25 14.555 3.762 1 96.5 339 LEU B N 1
ATOM 7624 C CA . LEU B 1 339 ? 31.391 14.898 4.906 1 96.5 339 LEU B CA 1
ATOM 7625 C C . LEU B 1 339 ? 32.25 15.102 6.156 1 96.5 339 LEU B C 1
ATOM 7627 O O . LEU B 1 339 ? 31.984 16.016 6.941 1 96.5 339 LEU B O 1
ATOM 7631 N N . GLU B 1 340 ? 33.219 14.219 6.316 1 95.69 340 GLU B N 1
ATOM 7632 C CA . GLU B 1 340 ? 34.094 14.328 7.473 1 95.69 340 GLU B CA 1
ATOM 7633 C C . GLU B 1 340 ? 34.844 15.664 7.48 1 95.69 340 GLU B C 1
ATOM 7635 O O . GLU B 1 340 ? 35 16.281 8.531 1 95.69 340 GLU B O 1
ATOM 7640 N N . VAL B 1 341 ? 35.281 16.094 6.352 1 93.44 341 VAL B N 1
ATOM 7641 C CA . VAL B 1 341 ? 35.969 17.359 6.211 1 93.44 341 VAL B CA 1
ATOM 7642 C C . VAL B 1 341 ? 35.062 18.5 6.641 1 93.44 341 VAL B C 1
ATOM 7644 O O . VAL B 1 341 ? 35.5 19.516 7.184 1 93.44 341 VAL B O 1
ATOM 7647 N N . LEU B 1 342 ? 33.781 18.297 6.453 1 94.69 342 LEU B N 1
ATOM 7648 C CA . LEU B 1 342 ? 32.781 19.312 6.789 1 94.69 342 LEU B CA 1
ATOM 7649 C C . LEU B 1 342 ? 32.219 19.062 8.188 1 94.69 342 LEU B C 1
ATOM 7651 O O . LEU B 1 342 ? 31.078 19.453 8.477 1 94.69 342 LEU B O 1
ATOM 7655 N N . ASN B 1 343 ? 32.938 18.344 8.992 1 95.75 343 ASN B N 1
ATOM 7656 C CA . ASN B 1 343 ? 32.594 18.047 10.383 1 95.75 343 ASN B CA 1
ATOM 7657 C C . ASN B 1 343 ? 31.203 17.406 10.477 1 95.75 343 ASN B C 1
ATOM 7659 O O . ASN B 1 343 ? 30.406 17.766 11.336 1 95.75 343 ASN B O 1
ATOM 7663 N N . THR B 1 344 ? 30.844 16.656 9.57 1 97.19 344 THR B N 1
ATOM 7664 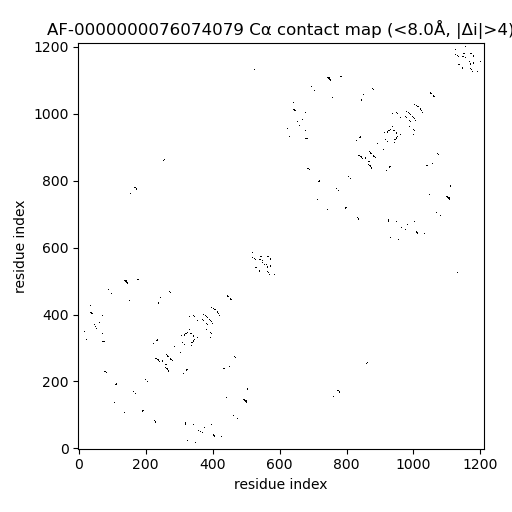C CA . THR B 1 344 ? 29.656 15.812 9.508 1 97.19 344 THR B CA 1
ATOM 7665 C C . THR B 1 344 ? 30.031 14.352 9.312 1 97.19 344 THR B C 1
ATOM 7667 O O . THR B 1 344 ? 30.906 14.031 8.5 1 97.19 344 THR B O 1
ATOM 7670 N N . TYR B 1 345 ? 29.469 13.492 10.039 1 98 345 TYR B N 1
ATOM 7671 C CA . TYR B 1 345 ? 29.875 12.094 10.031 1 98 345 TYR B CA 1
ATOM 7672 C C . TYR B 1 345 ? 28.734 11.203 9.531 1 98 345 TYR B C 1
ATOM 7674 O O . TYR B 1 345 ? 27.562 11.602 9.555 1 98 345 TYR B O 1
ATOM 7682 N N . ALA B 1 346 ? 29.109 10.047 9.031 1 98 346 ALA B N 1
ATOM 7683 C CA . ALA B 1 346 ? 28.078 9.25 8.367 1 98 346 ALA B CA 1
ATOM 7684 C C . ALA B 1 346 ? 28.312 7.758 8.578 1 98 346 ALA B C 1
ATOM 7686 O O . ALA B 1 346 ? 29.406 7.34 8.93 1 98 346 ALA B O 1
ATOM 7687 N N . CYS B 1 347 ? 27.312 7.023 8.477 1 98 347 CYS B N 1
ATOM 7688 C CA . CYS B 1 347 ? 27.281 5.57 8.562 1 98 347 CYS B CA 1
ATOM 7689 C C . CYS B 1 347 ? 26.25 4.98 7.621 1 98 347 CYS B C 1
ATOM 7691 O O . CYS B 1 347 ? 25.141 5.527 7.48 1 98 347 CYS B O 1
ATOM 7693 N N . GLY B 1 348 ? 26.594 3.902 6.918 1 96.31 348 GLY B N 1
ATOM 7694 C CA . GLY B 1 348 ? 25.625 3.303 6.023 1 96.31 348 GLY B CA 1
ATOM 7695 C C . GLY B 1 348 ? 26.078 1.972 5.449 1 96.31 348 GLY B C 1
ATOM 7696 O O . GLY B 1 348 ? 27.234 1.569 5.637 1 96.31 348 GLY B O 1
ATOM 7697 N N . THR B 1 349 ? 25.203 1.271 4.859 1 93.12 349 THR B N 1
ATOM 7698 C CA . THR B 1 349 ? 25.547 0.044 4.148 1 93.12 349 THR B CA 1
ATOM 7699 C C . THR B 1 349 ? 26.297 0.359 2.857 1 93.12 349 THR B C 1
ATOM 7701 O O . THR B 1 349 ? 26.094 1.411 2.252 1 93.12 349 THR B O 1
ATOM 7704 N N . LEU B 1 350 ? 27.141 -0.527 2.514 1 92.31 350 LEU B N 1
ATOM 7705 C CA . LEU B 1 350 ? 28.078 -0.259 1.433 1 92.31 350 LEU B CA 1
ATOM 7706 C C . LEU B 1 350 ? 28 -1.342 0.361 1 92.31 350 LEU B C 1
ATOM 7708 O O . LEU B 1 350 ? 27.922 -2.531 0.678 1 92.31 350 LEU B O 1
ATOM 7712 N N . ARG B 1 351 ? 27.953 -0.882 -0.883 1 86.94 351 ARG B N 1
ATOM 7713 C CA . ARG B 1 351 ? 28.125 -1.833 -1.976 1 86.94 351 ARG B CA 1
ATOM 7714 C C . ARG B 1 351 ? 29.594 -2.244 -2.105 1 86.94 351 ARG B C 1
ATOM 7716 O O . ARG B 1 351 ? 30.484 -1.393 -2.152 1 86.94 351 ARG B O 1
ATOM 7723 N N . LYS B 1 352 ? 29.828 -3.439 -2.232 1 85.19 352 LYS B N 1
ATOM 7724 C CA . LYS B 1 352 ? 31.188 -3.98 -2.15 1 85.19 352 LYS B CA 1
ATOM 7725 C C . LYS B 1 352 ? 32.031 -3.518 -3.328 1 85.19 352 LYS B C 1
ATOM 7727 O O . LYS B 1 352 ? 33.25 -3.369 -3.201 1 85.19 352 LYS B O 1
ATOM 7732 N N . ASN B 1 353 ? 31.469 -3.264 -4.469 1 84.12 353 ASN B N 1
ATOM 7733 C CA . ASN B 1 353 ? 32.25 -3.002 -5.684 1 84.12 353 ASN B CA 1
ATOM 7734 C C . ASN B 1 353 ? 32.438 -1.505 -5.918 1 84.12 353 ASN B C 1
ATOM 7736 O O . ASN B 1 353 ? 32.906 -1.093 -6.969 1 84.12 353 ASN B O 1
ATOM 7740 N N . ARG B 1 354 ? 32.062 -0.681 -4.992 1 86.56 354 ARG B N 1
ATOM 7741 C CA . ARG B 1 354 ? 32.219 0.762 -5.133 1 86.56 354 ARG B CA 1
ATOM 7742 C C . ARG B 1 354 ? 33.719 1.138 -5.188 1 86.56 354 ARG B C 1
ATOM 7744 O O . ARG B 1 354 ? 34.562 0.453 -4.605 1 86.56 354 ARG B O 1
ATOM 7751 N N . LEU B 1 355 ? 33.938 2.154 -5.914 1 87.38 355 LEU B N 1
ATOM 7752 C CA . LEU B 1 355 ? 35.312 2.65 -6 1 87.38 355 LEU B CA 1
ATOM 7753 C C . LEU B 1 355 ? 35.844 3.07 -4.629 1 87.38 355 LEU B C 1
ATOM 7755 O O . LEU B 1 355 ? 35.125 3.732 -3.871 1 87.38 355 LEU B O 1
ATOM 7759 N N . GLY B 1 356 ? 37.062 2.672 -4.254 1 89.94 356 GLY B N 1
ATOM 7760 C CA . GLY B 1 356 ? 37.688 3.094 -3.018 1 89.94 356 GLY B CA 1
ATOM 7761 C C . GLY B 1 356 ? 37.5 2.109 -1.88 1 89.94 356 GLY B C 1
ATOM 7762 O O . GLY B 1 356 ? 38.094 2.254 -0.816 1 89.94 356 GLY B O 1
ATOM 7763 N N . VAL B 1 357 ? 36.656 1.127 -2.1 1 92.5 357 VAL B N 1
ATOM 7764 C CA . VAL B 1 357 ? 36.406 0.106 -1.081 1 92.5 357 VAL B CA 1
ATOM 7765 C C . VAL B 1 357 ? 37.594 -0.852 -1.041 1 92.5 357 VAL B C 1
ATOM 7767 O O . VAL B 1 357 ? 38.156 -1.215 -2.084 1 92.5 357 VAL B O 1
ATOM 7770 N N . PRO B 1 358 ? 38.094 -1.177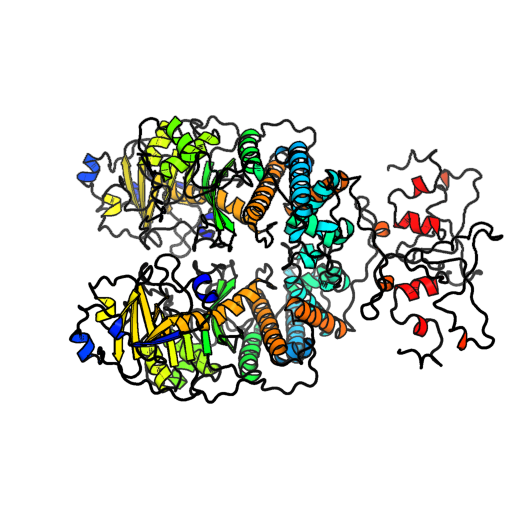 0.134 1 93.94 358 PRO B N 1
ATOM 7771 C CA . PRO B 1 358 ? 39.281 -2.053 0.229 1 93.94 358 PRO B CA 1
ATOM 7772 C C . PRO B 1 358 ? 39.031 -3.428 -0.389 1 93.94 358 PRO B C 1
ATOM 7774 O O . PRO B 1 358 ? 37.906 -3.969 -0.29 1 93.94 358 PRO B O 1
ATOM 7777 N N . ASP B 1 359 ? 40 -4.016 -0.885 1 90.56 359 ASP B N 1
ATOM 7778 C CA . ASP B 1 359 ? 39.938 -5.316 -1.55 1 90.56 359 ASP B CA 1
ATOM 7779 C C . ASP B 1 359 ? 39.594 -6.426 -0.562 1 90.56 359 ASP B C 1
ATOM 7781 O O . ASP B 1 359 ? 38.969 -7.426 -0.937 1 90.56 359 ASP B O 1
ATOM 7785 N N . ALA B 1 360 ? 39.969 -6.188 0.682 1 89.5 360 ALA B N 1
ATOM 7786 C CA . ALA B 1 360 ? 39.688 -7.184 1.709 1 89.5 360 ALA B CA 1
ATOM 7787 C C . ALA B 1 360 ? 38.188 -7.457 1.792 1 89.5 360 ALA B C 1
ATOM 7789 O O . ALA B 1 360 ? 37.781 -8.57 2.109 1 89.5 360 ALA B O 1
ATOM 7790 N N . LEU B 1 361 ? 37.438 -6.465 1.529 1 89.44 361 LEU B N 1
ATOM 7791 C CA . LEU B 1 361 ? 35.969 -6.617 1.571 1 89.44 361 LEU B CA 1
ATOM 7792 C C . LEU B 1 361 ? 35.438 -7.133 0.237 1 89.44 361 LEU B C 1
ATOM 7794 O O . LEU B 1 361 ? 34.469 -7.863 0.198 1 89.44 361 LEU B O 1
ATOM 7798 N N . LYS B 1 362 ? 36.062 -6.738 -0.857 1 82.31 362 LYS B N 1
ATOM 7799 C CA . LYS B 1 362 ? 35.625 -7.047 -2.207 1 82.31 362 LYS B CA 1
ATOM 7800 C C . LYS B 1 362 ? 35.938 -8.492 -2.578 1 82.31 362 LYS B C 1
ATOM 7802 O O . LYS B 1 362 ? 35.062 -9.219 -3.074 1 82.31 362 LYS B O 1
ATOM 7807 N N . LYS B 1 363 ? 37.156 -8.734 -2.535 1 70.94 363 LYS B N 1
ATOM 7808 C CA . LYS B 1 363 ? 37.719 -9.93 -3.156 1 70.94 363 LYS B CA 1
ATOM 7809 C C . LYS B 1 363 ? 37.844 -11.07 -2.148 1 70.94 363 LYS B C 1
ATOM 7811 O O . LYS B 1 363 ? 38.344 -12.156 -2.482 1 70.94 363 LYS B O 1
ATOM 7816 N N . THR B 1 364 ? 37.375 -10.781 -0.903 1 62.28 364 THR B N 1
ATOM 7817 C CA . THR B 1 364 ? 37.781 -11.797 0.064 1 62.28 364 THR B CA 1
ATOM 7818 C C . THR B 1 364 ? 37.125 -13.141 -0.251 1 62.28 364 THR B C 1
ATOM 7820 O O . THR B 1 364 ? 35.906 -13.219 -0.417 1 62.28 364 THR B O 1
ATOM 7823 N N . ASN B 1 365 ? 37.906 -14.008 -0.742 1 63.41 365 ASN B N 1
ATOM 7824 C CA . ASN B 1 365 ? 37.562 -15.422 -0.818 1 63.41 365 ASN B CA 1
ATOM 7825 C C . ASN B 1 365 ? 37.219 -15.992 0.558 1 63.41 365 ASN B C 1
ATOM 7827 O O . ASN B 1 365 ? 37 -17.188 0.697 1 63.41 365 ASN B O 1
ATOM 7831 N N . LEU B 1 366 ? 37.312 -15.094 1.52 1 67.94 366 LEU B N 1
ATOM 7832 C CA . LEU B 1 366 ? 37.094 -15.562 2.883 1 67.94 366 LEU B CA 1
ATOM 7833 C C . LEU B 1 366 ? 35.594 -15.688 3.162 1 67.94 366 LEU B C 1
ATOM 7835 O O . LEU B 1 366 ? 34.844 -14.711 3.072 1 67.94 366 LEU B O 1
ATOM 7839 N N . LYS B 1 367 ? 35.094 -16.875 3.156 1 77.69 367 LYS B N 1
ATOM 7840 C CA . LYS B 1 367 ? 33.719 -17.125 3.586 1 77.69 367 LYS B CA 1
ATOM 7841 C C . LYS B 1 367 ? 33.594 -16.969 5.098 1 77.69 367 LYS B C 1
ATOM 7843 O O . LYS B 1 367 ? 34.094 -17.781 5.863 1 77.69 367 LYS B O 1
ATOM 7848 N N . LEU B 1 368 ? 33.062 -15.883 5.57 1 86.56 368 LEU B N 1
ATOM 7849 C CA . LEU B 1 368 ? 32.875 -15.609 6.992 1 86.56 368 LEU B CA 1
ATOM 7850 C C . LEU B 1 368 ? 31.75 -16.484 7.559 1 86.56 368 LEU B C 1
ATOM 7852 O O . LEU B 1 368 ? 30.75 -16.75 6.883 1 86.56 368 LEU B O 1
ATOM 7856 N N . LYS B 1 369 ? 32.031 -17.016 8.703 1 84.94 369 LYS B N 1
ATOM 7857 C CA . LYS B 1 369 ? 30.969 -17.719 9.43 1 84.94 369 LYS B CA 1
ATOM 7858 C C . LYS B 1 369 ? 30 -16.734 10.094 1 84.94 369 LYS B C 1
ATOM 7860 O O . LYS B 1 369 ? 30.312 -15.547 10.211 1 84.94 369 LYS B O 1
ATOM 7865 N N . ARG B 1 370 ? 28.938 -17.281 10.422 1 84.56 370 ARG B N 1
ATOM 7866 C CA . ARG B 1 370 ? 27.922 -16.438 11.062 1 84.56 370 ARG B CA 1
ATOM 7867 C C . ARG B 1 370 ? 28.484 -15.789 12.328 1 84.56 370 ARG B C 1
ATOM 7869 O O . ARG B 1 370 ? 29.016 -16.469 13.195 1 84.56 370 ARG B O 1
ATOM 7876 N N . GLY B 1 371 ? 28.438 -14.5 12.367 1 85.88 371 GLY B N 1
ATOM 7877 C CA . GLY B 1 371 ? 28.906 -13.773 13.539 1 85.88 371 GLY B CA 1
ATOM 7878 C C . GLY B 1 371 ? 30.297 -13.211 13.383 1 85.88 371 GLY B C 1
ATOM 7879 O O . GLY B 1 371 ? 30.734 -12.359 14.172 1 85.88 371 GLY B O 1
ATOM 7880 N N . GLU B 1 372 ? 31 -13.641 12.43 1 90.81 372 GLU B N 1
ATOM 7881 C CA . GLU B 1 372 ? 32.344 -13.141 12.211 1 90.81 372 GLU B CA 1
ATOM 7882 C C . GLU B 1 372 ? 32.344 -11.781 11.523 1 90.81 372 GLU B C 1
ATOM 7884 O O . GLU B 1 372 ? 31.422 -11.469 10.773 1 90.81 372 GLU B O 1
ATOM 7889 N N . VAL B 1 373 ? 33.375 -11.016 11.828 1 94.38 373 VAL B N 1
ATOM 7890 C CA . VAL B 1 373 ? 33.438 -9.648 11.336 1 94.38 373 VAL B CA 1
ATOM 7891 C C . VAL B 1 373 ? 34.875 -9.305 10.977 1 94.38 373 VAL B C 1
ATOM 7893 O O . VAL B 1 373 ? 35.812 -9.734 11.664 1 94.38 373 VAL B O 1
ATOM 7896 N N . ILE B 1 374 ? 35.094 -8.688 9.898 1 94.19 374 ILE B N 1
ATOM 7897 C CA . ILE B 1 374 ? 36.406 -8.133 9.547 1 94.19 374 ILE B CA 1
ATOM 7898 C C . ILE B 1 374 ? 36.281 -6.629 9.297 1 94.19 374 ILE B C 1
ATOM 7900 O O . ILE B 1 374 ? 35.188 -6.141 8.953 1 94.19 374 ILE B O 1
ATOM 7904 N N . PHE B 1 375 ? 37.344 -5.914 9.461 1 95.69 375 PHE B N 1
ATOM 7905 C CA . PHE B 1 375 ? 37.281 -4.473 9.242 1 95.69 375 PHE B CA 1
ATOM 7906 C C . PHE B 1 375 ? 38.594 -3.961 8.664 1 95.69 375 PHE B C 1
ATOM 7908 O O . PHE B 1 375 ? 39.594 -4.656 8.711 1 95.69 375 PHE B O 1
ATOM 7915 N N . ARG B 1 376 ? 38.562 -2.873 8.016 1 95.69 376 ARG B N 1
ATOM 7916 C CA . ARG B 1 376 ? 39.719 -2.07 7.598 1 95.69 376 ARG B CA 1
ATOM 7917 C C . ARG B 1 376 ? 39.5 -0.601 7.953 1 95.69 376 ARG B C 1
ATOM 7919 O O . ARG B 1 376 ? 38.406 -0.073 7.82 1 95.69 376 ARG B O 1
ATOM 7926 N N . ARG B 1 377 ? 40.562 0.01 8.391 1 95.38 377 ARG B N 1
ATOM 7927 C CA . ARG B 1 377 ? 40.531 1.414 8.789 1 95.38 377 ARG B CA 1
ATOM 7928 C C . ARG B 1 377 ? 41.406 2.258 7.879 1 95.38 377 ARG B C 1
ATOM 7930 O O . ARG B 1 377 ? 42.531 1.838 7.512 1 95.38 377 ARG B O 1
ATOM 7937 N N . LYS B 1 378 ? 40.875 3.381 7.402 1 95.06 378 LYS B N 1
ATOM 7938 C CA . LYS B 1 378 ? 41.625 4.426 6.695 1 95.06 378 LYS B CA 1
ATOM 7939 C C . LYS B 1 378 ? 41.281 5.809 7.25 1 95.06 378 LYS B C 1
ATOM 7941 O O . LYS B 1 378 ? 40.25 6.391 6.898 1 95.06 378 LYS B O 1
ATOM 7946 N N . GLU B 1 379 ? 42.188 6.34 8.102 1 91 379 GLU B N 1
ATOM 7947 C CA . GLU B 1 379 ? 41.906 7.613 8.75 1 91 379 GLU B CA 1
ATOM 7948 C C . GLU B 1 379 ? 40.594 7.574 9.5 1 91 379 GLU B C 1
ATOM 7950 O O . GLU B 1 379 ? 40.344 6.676 10.312 1 91 379 GLU B O 1
ATOM 7955 N N . GLY B 1 380 ? 39.719 8.32 9.102 1 92.44 380 GLY B N 1
ATOM 7956 C CA . GLY B 1 380 ? 38.438 8.352 9.789 1 92.44 380 GLY B CA 1
ATOM 7957 C C . GLY B 1 380 ? 37.469 7.336 9.258 1 92.44 380 GLY B C 1
ATOM 7958 O O . GLY B 1 380 ? 36.438 7.07 9.883 1 92.44 380 GLY B O 1
ATOM 7959 N N . LEU B 1 381 ? 37.75 6.656 8.195 1 95.69 381 LEU B N 1
ATOM 7960 C CA . LEU B 1 381 ? 36.844 5.727 7.531 1 95.69 381 LEU B CA 1
ATOM 7961 C C . LEU B 1 381 ? 37 4.324 8.109 1 95.69 381 LEU B C 1
ATOM 7963 O O . LEU B 1 381 ? 38.094 3.82 8.273 1 95.69 381 LEU B O 1
ATOM 7967 N N . LEU B 1 382 ? 35.969 3.768 8.469 1 96.88 382 LEU B N 1
ATOM 7968 C CA . LEU B 1 382 ? 35.906 2.377 8.914 1 96.88 382 LEU B CA 1
ATOM 7969 C C . LEU B 1 382 ? 35.062 1.539 7.945 1 96.88 382 LEU B C 1
ATOM 7971 O O . LEU B 1 382 ? 33.875 1.82 7.727 1 96.88 382 LEU B O 1
ATOM 7975 N N . ALA B 1 383 ? 35.625 0.574 7.289 1 96.5 383 ALA B N 1
ATOM 7976 C CA . ALA B 1 383 ? 34.938 -0.388 6.445 1 96.5 383 ALA B CA 1
ATOM 7977 C C . ALA B 1 383 ? 34.75 -1.729 7.156 1 96.5 383 ALA B C 1
ATOM 7979 O O . ALA B 1 383 ? 35.719 -2.262 7.711 1 96.5 383 ALA B O 1
ATOM 7980 N N . VAL B 1 384 ? 33.562 -2.232 7.207 1 95.69 384 VAL B N 1
ATOM 7981 C CA . VAL B 1 384 ? 33.281 -3.445 7.969 1 95.69 384 VAL B CA 1
ATOM 7982 C C . VAL B 1 384 ? 32.562 -4.449 7.086 1 95.69 384 VAL B C 1
ATOM 7984 O O . VAL B 1 384 ? 31.672 -4.074 6.312 1 95.69 384 VAL B O 1
ATOM 7987 N N . LYS B 1 385 ? 32.906 -5.688 7.094 1 94.06 385 LYS B N 1
ATOM 7988 C CA . LYS B 1 385 ? 32.188 -6.824 6.539 1 94.06 385 LYS B CA 1
ATOM 7989 C C . LYS B 1 385 ? 31.719 -7.77 7.641 1 94.06 385 LYS B C 1
ATOM 7991 O O . LYS B 1 385 ? 32.531 -8.258 8.43 1 94.06 385 LYS B O 1
ATOM 7996 N N . PHE B 1 386 ? 30.453 -7.93 7.754 1 91.94 386 PHE B N 1
ATOM 7997 C CA . PHE B 1 386 ? 29.812 -8.727 8.797 1 91.94 386 PHE B CA 1
ATOM 7998 C C . PHE B 1 386 ? 28.938 -9.805 8.18 1 91.94 386 PHE B C 1
ATOM 8000 O O . PHE B 1 386 ? 28.156 -9.523 7.266 1 91.94 386 PHE B O 1
ATOM 8007 N N . HIS B 1 387 ? 29.094 -11.055 8.656 1 89.19 387 HIS B N 1
ATOM 8008 C CA . HIS B 1 387 ? 28.25 -12.125 8.117 1 89.19 387 HIS B CA 1
ATOM 8009 C C . HIS B 1 387 ? 27.203 -12.562 9.141 1 89.19 387 HIS B C 1
ATOM 8011 O O . HIS B 1 387 ? 27.547 -13.07 10.211 1 89.19 387 HIS B O 1
ATOM 8017 N N . ASP B 1 388 ? 25.969 -12.367 8.828 1 82.25 388 ASP B N 1
ATOM 8018 C CA . ASP B 1 388 ? 24.844 -12.914 9.57 1 82.25 388 ASP B CA 1
ATOM 8019 C C . ASP B 1 388 ? 24.094 -13.969 8.742 1 82.25 388 ASP B C 1
ATOM 8021 O O . ASP B 1 388 ? 24.625 -15.047 8.484 1 82.25 388 ASP B O 1
ATOM 8025 N N . LYS B 1 389 ? 22.906 -13.688 8.242 1 69.88 389 LYS B N 1
ATOM 8026 C CA . LYS B 1 389 ? 22.266 -14.539 7.25 1 69.88 389 LYS B CA 1
ATOM 8027 C C . LYS B 1 389 ? 22.859 -14.328 5.863 1 69.88 389 LYS B C 1
ATOM 8029 O O . LYS B 1 389 ? 22.828 -15.227 5.023 1 69.88 389 LYS B O 1
ATOM 8034 N N . ARG B 1 390 ? 23.375 -13.141 5.734 1 78.75 390 ARG B N 1
ATOM 8035 C CA . ARG B 1 390 ? 24.078 -12.734 4.527 1 78.75 390 ARG B CA 1
ATOM 8036 C C . ARG B 1 390 ? 25.219 -11.789 4.859 1 78.75 390 ARG B C 1
ATOM 8038 O O . ARG B 1 390 ? 25.375 -11.359 6.008 1 78.75 390 ARG B O 1
ATOM 8045 N N . ASP B 1 391 ? 26.031 -11.57 3.939 1 86.19 391 ASP B N 1
ATOM 8046 C CA . ASP B 1 391 ? 27.125 -10.617 4.133 1 86.19 391 ASP B CA 1
ATOM 8047 C C . ASP B 1 391 ? 26.625 -9.18 4.094 1 86.19 391 ASP B C 1
ATOM 8049 O O . ASP B 1 391 ? 25.859 -8.805 3.197 1 86.19 391 ASP B O 1
ATOM 8053 N N . VAL B 1 392 ? 27 -8.477 5.082 1 90.69 392 VAL B N 1
ATOM 8054 C CA . VAL B 1 392 ? 26.656 -7.062 5.16 1 90.69 392 VAL B CA 1
ATOM 8055 C C . VAL B 1 392 ? 27.938 -6.227 5.168 1 90.69 392 VAL B C 1
ATOM 8057 O O . VAL B 1 392 ? 28.844 -6.488 5.953 1 90.69 392 VAL B O 1
ATOM 8060 N N . HIS B 1 393 ? 28.031 -5.305 4.301 1 93.88 393 HIS B N 1
ATOM 8061 C CA . HIS B 1 393 ? 29.156 -4.379 4.25 1 93.88 393 HIS B CA 1
ATOM 8062 C C . HIS B 1 393 ? 28.766 -2.998 4.762 1 93.88 393 HIS B C 1
ATOM 8064 O O . HIS B 1 393 ? 27.688 -2.486 4.41 1 93.88 393 HIS B O 1
ATOM 8070 N N . MET B 1 394 ? 29.594 -2.436 5.605 1 96 394 MET B N 1
ATOM 8071 C CA . MET B 1 394 ? 29.297 -1.138 6.207 1 96 394 MET B CA 1
ATOM 8072 C C . MET B 1 394 ? 30.469 -0.176 6.02 1 96 394 MET B C 1
ATOM 8074 O O . MET B 1 394 ? 31.609 -0.604 5.898 1 96 394 MET B O 1
ATOM 8078 N N . LEU B 1 395 ? 30.172 1.061 5.953 1 97 395 LEU B N 1
ATOM 8079 C CA . LEU B 1 395 ? 31.141 2.154 6.023 1 97 395 LEU B CA 1
ATOM 8080 C C . LEU B 1 395 ? 30.734 3.164 7.098 1 97 395 LEU B C 1
ATOM 8082 O O . LEU B 1 395 ? 29.562 3.486 7.238 1 97 395 LEU B O 1
ATOM 8086 N N . SER B 1 396 ? 31.688 3.641 7.895 1 97.44 396 SER B N 1
ATOM 8087 C CA . SER B 1 396 ? 31.359 4.586 8.961 1 97.44 396 SER B CA 1
ATOM 8088 C C . SER B 1 396 ? 32.531 5.527 9.242 1 97.44 396 SER B C 1
ATOM 8090 O O . SER B 1 396 ? 33.688 5.137 9.117 1 97.44 396 SER B O 1
ATOM 8092 N N . THR B 1 397 ? 32.25 6.715 9.539 1 97.38 397 THR B N 1
ATOM 8093 C CA . THR B 1 397 ? 33.219 7.66 10.07 1 97.38 397 THR B CA 1
ATOM 8094 C C . THR B 1 397 ? 32.906 7.996 11.531 1 97.38 397 THR B C 1
ATOM 8096 O O . THR B 1 397 ? 33.5 8.891 12.109 1 97.38 397 THR B O 1
ATOM 8099 N N . ILE B 1 398 ? 31.922 7.332 12.109 1 96.88 398 ILE B N 1
ATOM 8100 C CA . ILE B 1 398 ? 31.422 7.617 13.453 1 96.88 398 ILE B CA 1
ATOM 8101 C C . ILE B 1 398 ? 32.062 6.645 14.445 1 96.88 398 ILE B C 1
ATOM 8103 O O . ILE B 1 398 ? 32.375 7.027 15.57 1 96.88 398 ILE B O 1
ATOM 8107 N N . HIS B 1 399 ? 32.312 5.441 14.039 1 96.12 399 HIS B N 1
ATOM 8108 C CA . HIS B 1 399 ? 32.5 4.344 14.984 1 96.12 399 HIS B CA 1
ATOM 8109 C C . HIS B 1 399 ? 33.938 3.857 15.016 1 96.12 399 HIS B C 1
ATOM 8111 O O . HIS B 1 399 ? 34.625 3.857 13.992 1 96.12 399 HIS B O 1
ATOM 8117 N N . PRO B 1 400 ? 34.281 3.414 16.172 1 94.88 400 PRO B N 1
ATOM 8118 C CA . PRO B 1 400 ? 35.469 2.545 16.234 1 94.88 400 PRO B CA 1
ATOM 8119 C C . PRO B 1 400 ? 35.156 1.107 15.82 1 94.88 400 PRO B C 1
ATOM 8121 O O . PRO B 1 400 ? 34 0.756 15.609 1 94.88 400 PRO B O 1
ATOM 8124 N N . ALA B 1 401 ? 36.188 0.352 15.641 1 95.38 401 ALA B N 1
ATOM 8125 C CA . ALA B 1 401 ? 36 -1.039 15.234 1 95.38 401 ALA B CA 1
ATOM 8126 C C . ALA B 1 401 ? 35.594 -1.903 16.422 1 95.38 401 ALA B C 1
ATOM 8128 O O . ALA B 1 401 ? 36.375 -2.697 16.938 1 95.38 401 ALA B O 1
ATOM 8129 N N . THR B 1 402 ? 34.344 -1.797 16.797 1 94.5 402 THR B N 1
ATOM 8130 C CA . THR B 1 402 ? 33.812 -2.523 17.953 1 94.5 402 THR B CA 1
ATOM 8131 C C . THR B 1 402 ? 32.531 -3.279 17.594 1 94.5 402 THR B C 1
ATOM 8133 O O . THR B 1 402 ? 31.906 -2.986 16.578 1 94.5 402 THR B O 1
ATOM 8136 N N . VAL B 1 403 ? 32.25 -4.301 18.375 1 94.12 403 VAL B N 1
ATOM 8137 C CA . VAL B 1 403 ? 31 -5.047 18.297 1 94.12 403 VAL B CA 1
ATOM 8138 C C . VAL B 1 403 ? 30.172 -4.816 19.562 1 94.12 403 VAL B C 1
ATOM 8140 O O . VAL B 1 403 ? 30.734 -4.66 20.641 1 94.12 403 VAL B O 1
ATOM 8143 N N . SER B 1 404 ? 28.953 -4.695 19.375 1 92.56 404 SER B N 1
ATOM 8144 C CA . SER B 1 404 ? 28.031 -4.523 20.5 1 92.56 404 SER B CA 1
ATOM 8145 C C . SER B 1 404 ? 27.344 -5.84 20.859 1 92.56 404 SER B C 1
ATOM 8147 O O . SER B 1 404 ? 26.828 -6.531 19.984 1 92.56 404 SER B O 1
ATOM 8149 N N . VAL B 1 405 ? 27.391 -6.199 22.109 1 89.94 405 VAL B N 1
ATOM 8150 C CA . VAL B 1 405 ? 26.656 -7.344 22.641 1 89.94 405 VAL B CA 1
ATOM 8151 C C . VAL B 1 405 ? 25.281 -6.902 23.125 1 89.94 405 VAL B C 1
ATOM 8153 O O . VAL B 1 405 ? 25.172 -6.094 24.047 1 89.94 405 VAL B O 1
ATOM 8156 N N . LEU B 1 406 ? 24.281 -7.371 22.453 1 86.88 406 LEU B N 1
ATOM 8157 C CA . LEU B 1 406 ? 22.922 -6.941 22.75 1 86.88 406 LEU B CA 1
ATOM 8158 C C . LEU B 1 406 ? 22.312 -7.777 23.859 1 86.88 406 LEU B C 1
ATOM 8160 O O . LEU B 1 406 ? 22.734 -8.914 24.094 1 86.88 406 LEU B O 1
ATOM 8164 N N . ASN B 1 407 ? 21.312 -7.16 24.578 1 82.5 407 ASN B N 1
ATOM 8165 C CA . ASN B 1 407 ? 20.609 -7.859 25.641 1 82.5 407 ASN B CA 1
ATOM 8166 C C . ASN B 1 407 ? 19.469 -8.711 25.094 1 82.5 407 ASN B C 1
ATOM 8168 O O . ASN B 1 407 ? 18.312 -8.562 25.5 1 82.5 407 ASN B O 1
ATOM 8172 N N . LYS B 1 408 ? 19.641 -9.359 24.078 1 79.81 408 LYS B N 1
ATOM 8173 C CA . LYS B 1 408 ? 18.719 -10.312 23.453 1 79.81 408 LYS B CA 1
ATOM 8174 C C . LYS B 1 408 ? 19.453 -11.578 23.016 1 79.81 408 LYS B C 1
ATOM 8176 O O . LYS B 1 408 ? 20.578 -11.5 22.484 1 79.81 408 LYS B O 1
ATOM 8181 N N . ASN B 1 409 ? 18.844 -12.641 23.312 1 77.69 409 ASN B N 1
ATOM 8182 C CA . ASN B 1 409 ? 19.484 -13.914 23 1 77.69 409 ASN B CA 1
ATOM 8183 C C . ASN B 1 409 ? 19 -14.477 21.672 1 77.69 409 ASN B C 1
ATOM 8185 O O . ASN B 1 409 ? 17.828 -14.312 21.312 1 77.69 409 ASN B O 1
ATOM 8189 N N . ASP B 1 410 ? 19.953 -14.867 20.984 1 73.12 410 ASP B N 1
ATOM 8190 C CA . ASP B 1 410 ? 19.578 -15.625 19.797 1 73.12 410 ASP B CA 1
ATOM 8191 C C . ASP B 1 410 ? 18.719 -16.844 20.156 1 73.12 410 ASP B C 1
ATOM 8193 O O . ASP B 1 410 ? 19.062 -17.594 21.062 1 73.12 410 ASP B O 1
ATOM 8197 N N . ARG B 1 411 ? 17.641 -17.016 19.562 1 63.5 411 ARG B N 1
ATOM 8198 C CA . ARG B 1 411 ? 16.672 -18.062 19.891 1 63.5 411 ARG B CA 1
ATOM 8199 C C . ARG B 1 411 ? 17.281 -19.453 19.672 1 63.5 411 ARG B C 1
ATOM 8201 O O . ARG B 1 411 ? 16.922 -20.391 20.375 1 63.5 411 ARG B O 1
ATOM 8208 N N . ARG B 1 412 ? 18.203 -19.594 18.781 1 64.06 412 ARG B N 1
ATOM 8209 C CA . ARG B 1 412 ? 18.766 -20.891 18.406 1 64.06 412 ARG B CA 1
ATOM 8210 C C . ARG B 1 412 ? 19.906 -21.281 19.344 1 64.06 412 ARG B C 1
ATOM 8212 O O . ARG B 1 412 ? 19.969 -22.422 19.812 1 64.06 412 ARG B O 1
ATOM 8219 N N . THR B 1 413 ? 20.844 -20.344 19.625 1 73.12 413 THR B N 1
ATOM 8220 C CA . THR B 1 413 ? 22.047 -20.656 20.359 1 73.12 413 THR B CA 1
ATOM 8221 C C . THR B 1 413 ? 21.938 -20.203 21.812 1 73.12 413 THR B C 1
ATOM 8223 O O . THR B 1 413 ? 22.719 -20.609 22.672 1 73.12 413 THR B O 1
ATOM 8226 N N . ASN B 1 414 ? 20.812 -19.422 22.109 1 80.88 414 ASN B N 1
ATOM 8227 C CA . ASN B 1 414 ? 20.594 -18.859 23.438 1 80.88 414 ASN B CA 1
ATOM 8228 C C . ASN B 1 414 ? 21.75 -17.969 23.875 1 80.88 414 ASN B C 1
ATOM 8230 O O . ASN B 1 414 ? 21.938 -17.719 25.062 1 80.88 414 ASN B O 1
ATOM 8234 N N . ASN B 1 415 ? 22.719 -17.688 22.969 1 81.75 415 ASN B N 1
ATOM 8235 C CA . ASN B 1 415 ? 23.766 -16.719 23.203 1 81.75 415 ASN B CA 1
ATOM 8236 C C . ASN B 1 415 ? 23.328 -15.305 22.844 1 81.75 415 ASN B C 1
ATOM 8238 O O . ASN B 1 415 ? 22.422 -15.117 22.031 1 81.75 415 ASN B O 1
ATOM 8242 N N . PRO B 1 416 ? 23.984 -14.422 23.594 1 84.19 416 PRO B N 1
ATOM 8243 C CA . PRO B 1 416 ? 23.641 -13.047 23.266 1 84.19 416 PRO B CA 1
ATOM 8244 C C . PRO B 1 416 ? 23.953 -12.688 21.812 1 84.19 416 PRO B C 1
ATOM 8246 O O . PRO B 1 416 ? 24.953 -13.148 21.266 1 84.19 416 PRO B O 1
ATOM 8249 N N . ILE B 1 417 ? 23.156 -11.93 21.25 1 86.19 417 ILE B N 1
ATOM 8250 C CA . ILE B 1 417 ? 23.359 -11.508 19.875 1 86.19 417 ILE B CA 1
ATOM 8251 C C . ILE B 1 417 ? 24.469 -10.477 19.812 1 86.19 417 ILE B C 1
ATOM 8253 O O . ILE B 1 417 ? 24.5 -9.523 20.594 1 86.19 417 ILE B O 1
ATOM 8257 N N . VAL B 1 418 ? 25.453 -10.742 19.016 1 87.88 418 VAL B N 1
ATOM 8258 C CA . VAL B 1 418 ? 26.578 -9.852 18.828 1 87.88 418 VAL B CA 1
ATOM 8259 C C . VAL B 1 418 ? 26.578 -9.281 17.422 1 87.88 418 VAL B C 1
ATOM 8261 O O . VAL B 1 418 ? 26.5 -10.039 16.438 1 87.88 418 VAL B O 1
ATOM 8264 N N . LYS B 1 419 ? 26.578 -7.945 17.297 1 91.75 419 LYS B N 1
ATOM 8265 C CA . LYS B 1 419 ? 26.641 -7.25 16.016 1 91.75 419 LYS B CA 1
ATOM 8266 C C . LYS B 1 419 ? 27.641 -6.09 16.062 1 91.75 419 LYS B C 1
ATOM 8268 O O . LYS B 1 419 ? 27.844 -5.492 17.109 1 91.75 419 LYS B O 1
ATOM 8273 N N . PRO B 1 420 ? 28.297 -5.832 14.938 1 94.62 420 PRO B N 1
ATOM 8274 C CA . PRO B 1 420 ? 29.125 -4.621 14.93 1 94.62 420 PRO B CA 1
ATOM 8275 C C . PRO B 1 420 ? 28.359 -3.383 15.391 1 94.62 420 PRO B C 1
ATOM 8277 O O . PRO B 1 420 ? 27.172 -3.223 15.062 1 94.62 420 PRO B O 1
ATOM 8280 N N . THR B 1 421 ? 28.969 -2.527 16.109 1 94 421 THR B N 1
ATOM 8281 C CA . THR B 1 421 ? 28.328 -1.348 16.688 1 94 421 THR B CA 1
ATOM 8282 C C . THR B 1 421 ? 27.719 -0.471 15.594 1 94 421 THR B C 1
ATOM 8284 O O . THR B 1 421 ? 26.656 0.11 15.781 1 94 421 THR B O 1
ATOM 8287 N N . CYS B 1 422 ? 28.453 -0.354 14.492 1 95.12 422 CYS B N 1
ATOM 8288 C CA . CYS B 1 422 ? 27.953 0.474 13.391 1 95.12 422 CYS B CA 1
ATOM 8289 C C . CYS B 1 422 ? 26.656 -0.086 12.836 1 95.12 422 CYS B C 1
ATOM 8291 O O . CYS B 1 422 ? 25.797 0.669 12.367 1 95.12 422 CYS B O 1
ATOM 8293 N N . VAL B 1 423 ? 26.469 -1.399 12.82 1 93.56 423 VAL B N 1
ATOM 8294 C CA . VAL B 1 423 ? 25.234 -2.025 12.352 1 93.56 423 VAL B CA 1
ATOM 8295 C C . VAL B 1 423 ? 24.094 -1.72 13.328 1 93.56 423 VAL B C 1
ATOM 8297 O O . VAL B 1 423 ? 22.984 -1.41 12.906 1 93.56 423 VAL B O 1
ATOM 8300 N N . VAL B 1 424 ? 24.391 -1.818 14.586 1 91 424 VAL B N 1
ATOM 8301 C CA . VAL B 1 424 ? 23.391 -1.563 15.617 1 91 424 VAL B CA 1
ATOM 8302 C C . VAL B 1 424 ? 22.875 -0.126 15.508 1 91 424 VAL B C 1
ATOM 8304 O O . VAL B 1 424 ? 21.672 0.113 15.484 1 91 424 VAL B O 1
ATOM 8307 N N . ASP B 1 425 ? 23.812 0.793 15.406 1 93.25 425 ASP B N 1
ATOM 8308 C CA . ASP B 1 425 ? 23.438 2.199 15.297 1 93.25 425 ASP B CA 1
ATOM 8309 C C . ASP B 1 425 ? 22.688 2.467 13.992 1 93.25 425 ASP B C 1
ATOM 8311 O O . ASP B 1 425 ? 21.719 3.217 13.969 1 93.25 425 ASP B O 1
ATOM 8315 N N . TYR B 1 426 ? 23.172 1.865 12.953 1 94.06 426 TYR B N 1
ATOM 8316 C CA . TYR B 1 426 ? 22.5 2.02 11.672 1 94.06 426 TYR B CA 1
ATOM 8317 C C . TYR B 1 426 ? 21.047 1.591 11.766 1 94.06 426 TYR B C 1
ATOM 8319 O O . TYR B 1 426 ? 20.141 2.307 11.305 1 94.06 426 TYR B O 1
ATOM 8327 N N . CYS B 1 427 ? 20.766 0.462 12.344 1 88.88 427 CYS B N 1
ATOM 8328 C CA . CYS B 1 427 ? 19.406 -0.067 12.461 1 88.88 427 CYS B CA 1
ATOM 8329 C C . CYS B 1 427 ? 18.547 0.842 13.328 1 88.88 427 CYS B C 1
ATOM 8331 O O . CYS B 1 427 ? 17.344 0.959 13.109 1 88.88 427 CYS B O 1
ATOM 8333 N N . SER B 1 428 ? 19.172 1.524 14.195 1 89.5 428 SER B N 1
ATOM 8334 C CA . SER B 1 428 ? 18.453 2.377 15.133 1 89.5 428 SER B CA 1
ATOM 8335 C C . SER B 1 428 ? 18.094 3.713 14.492 1 89.5 428 SER B C 1
ATOM 8337 O O . SER B 1 428 ? 17.062 4.312 14.828 1 89.5 428 SER B O 1
ATOM 8339 N N . TYR B 1 429 ? 18.938 4.199 13.562 1 93.69 429 TYR B N 1
ATOM 8340 C CA . TYR B 1 429 ? 18.797 5.605 13.203 1 93.69 429 TYR B CA 1
ATOM 8341 C C . TYR B 1 429 ? 18.484 5.762 11.727 1 93.69 429 TYR B C 1
ATOM 8343 O O . TYR B 1 429 ? 18.172 6.859 11.258 1 93.69 429 TYR B O 1
ATOM 8351 N N . MET B 1 430 ? 18.438 4.691 10.922 1 93.31 430 MET B N 1
ATOM 8352 C CA . MET B 1 430 ? 18.219 4.793 9.484 1 93.31 430 MET B CA 1
ATOM 8353 C C . MET B 1 430 ? 16.734 4.969 9.18 1 93.31 430 MET B C 1
ATOM 8355 O O . MET B 1 430 ? 16.359 5.379 8.078 1 93.31 430 MET B O 1
ATOM 8359 N N . GLY B 1 431 ? 15.836 4.812 10.07 1 88.62 431 GLY B N 1
ATOM 8360 C CA . GLY B 1 431 ? 14.414 4.672 9.797 1 88.62 431 GLY B CA 1
ATOM 8361 C C . GLY B 1 431 ? 13.68 5.996 9.797 1 88.62 431 GLY B C 1
ATOM 8362 O O . GLY B 1 431 ? 12.445 6.027 9.75 1 88.62 431 GLY B O 1
ATOM 8363 N N . GLY B 1 432 ? 14.344 7.133 9.82 1 90.19 432 GLY B N 1
ATOM 8364 C CA . GLY B 1 432 ? 13.664 8.414 9.914 1 90.19 432 GLY B CA 1
ATOM 8365 C C . GLY B 1 432 ? 12.797 8.719 8.703 1 90.19 432 GLY B C 1
ATOM 8366 O O . GLY B 1 432 ? 11.648 9.141 8.844 1 90.19 432 GLY B O 1
ATOM 8367 N N . VAL B 1 433 ? 13.336 8.594 7.516 1 90.69 433 VAL B N 1
ATOM 8368 C CA . VAL B 1 433 ? 12.602 8.844 6.285 1 90.69 433 VAL B CA 1
ATOM 8369 C C . VAL B 1 433 ? 11.438 7.867 6.168 1 90.69 433 VAL B C 1
ATOM 8371 O O . VAL B 1 433 ? 10.328 8.25 5.793 1 90.69 433 VAL B O 1
ATOM 8374 N N . ASP B 1 434 ? 11.703 6.633 6.492 1 84.38 434 ASP B N 1
ATOM 8375 C CA . ASP B 1 434 ? 10.656 5.613 6.457 1 84.38 434 ASP B CA 1
ATOM 8376 C C . ASP B 1 434 ? 9.516 5.957 7.406 1 84.38 434 ASP B C 1
ATOM 8378 O O . ASP B 1 434 ? 8.352 5.711 7.098 1 84.38 434 ASP B O 1
ATOM 8382 N N . LEU B 1 435 ? 9.898 6.441 8.508 1 88.38 435 LEU B N 1
ATOM 8383 C CA . LEU B 1 435 ? 8.891 6.863 9.477 1 88.38 435 LEU B CA 1
ATOM 8384 C C . LEU B 1 435 ? 8 7.957 8.883 1 88.38 435 LEU B C 1
ATOM 8386 O O . LEU B 1 435 ? 6.773 7.871 8.961 1 88.38 435 LEU B O 1
ATOM 8390 N N . SER B 1 436 ? 8.602 8.898 8.359 1 90.69 436 SER B N 1
ATOM 8391 C CA . SER B 1 436 ? 7.871 9.984 7.715 1 90.69 436 SER B CA 1
ATOM 8392 C C . SER B 1 436 ? 6.984 9.461 6.59 1 90.69 436 SER B C 1
ATOM 8394 O O . SER B 1 436 ? 5.816 9.836 6.484 1 90.69 436 SER B O 1
ATOM 8396 N N . ASP B 1 437 ? 7.469 8.625 5.785 1 85.94 437 ASP B N 1
ATOM 8397 C CA . ASP B 1 437 ? 6.742 8.055 4.652 1 85.94 437 ASP B CA 1
ATOM 8398 C C . ASP B 1 437 ? 5.555 7.219 5.125 1 85.94 437 ASP B C 1
ATOM 8400 O O . ASP B 1 437 ? 4.496 7.219 4.496 1 85.94 437 ASP B O 1
ATOM 8404 N N . GLN B 1 438 ? 5.797 6.477 6.145 1 82.06 438 GLN B N 1
ATOM 8405 C CA . GLN B 1 438 ? 4.73 5.641 6.688 1 82.06 438 GLN B CA 1
ATOM 8406 C C . GLN B 1 438 ? 3.543 6.484 7.141 1 82.06 438 GLN B C 1
ATOM 8408 O O . GLN B 1 438 ? 2.391 6.156 6.844 1 82.06 438 GLN B O 1
ATOM 8413 N N . ILE B 1 439 ? 3.844 7.539 7.824 1 84.44 439 ILE B N 1
ATOM 8414 C CA . ILE B 1 439 ? 2.775 8.414 8.297 1 84.44 439 ILE B CA 1
ATOM 8415 C C . ILE B 1 439 ? 2.082 9.07 7.102 1 84.44 439 ILE B C 1
ATOM 8417 O O . ILE B 1 439 ? 0.858 9.219 7.09 1 84.44 439 ILE B O 1
ATOM 8421 N N . ASN B 1 440 ? 2.883 9.414 6.184 1 86 440 ASN B N 1
ATOM 8422 C CA . ASN B 1 440 ? 2.338 10.031 4.98 1 86 440 ASN B CA 1
ATOM 8423 C C . ASN B 1 440 ? 1.395 9.086 4.238 1 86 440 ASN B C 1
ATOM 8425 O O . ASN B 1 440 ? 0.404 9.531 3.652 1 86 440 ASN B O 1
ATOM 8429 N N . GLN B 1 441 ? 1.646 7.867 4.262 1 78.31 441 GLN B N 1
ATOM 8430 C CA . GLN B 1 441 ? 0.805 6.875 3.596 1 78.31 441 GLN B CA 1
ATOM 8431 C C . GLN B 1 441 ? -0.464 6.605 4.398 1 78.31 441 GLN B C 1
ATOM 8433 O O . GLN B 1 441 ? -1.544 6.445 3.826 1 78.31 441 GLN B O 1
ATOM 8438 N N . TYR B 1 442 ? -0.285 6.586 5.656 1 77.5 442 TYR B N 1
ATOM 8439 C CA . TYR B 1 442 ? -1.409 6.293 6.539 1 77.5 442 TYR B CA 1
ATOM 8440 C C . TYR B 1 442 ? -2.471 7.383 6.449 1 77.5 442 TYR B C 1
ATOM 8442 O O . TYR B 1 442 ? -3.668 7.094 6.492 1 77.5 442 TYR B O 1
ATOM 8450 N N . TYR B 1 443 ? -2.092 8.586 6.332 1 79.25 443 TYR B N 1
ATOM 8451 C CA . TYR B 1 443 ? -3.01 9.719 6.293 1 79.25 443 TYR B CA 1
ATOM 8452 C C . TYR B 1 443 ? -2.922 10.445 4.957 1 79.25 443 TYR B C 1
ATOM 8454 O O . TYR B 1 443 ? -2.961 11.68 4.914 1 79.25 443 TYR B O 1
ATOM 8462 N N . SER B 1 444 ? -2.789 9.641 3.957 1 77.69 444 SER B N 1
ATOM 8463 C CA . SER B 1 444 ? -2.551 10.234 2.646 1 77.69 444 SER B CA 1
ATOM 8464 C C . SER B 1 444 ? -3.746 11.062 2.189 1 77.69 444 SER B C 1
ATOM 8466 O O . SER B 1 444 ? -4.895 10.633 2.316 1 77.69 444 SER B O 1
ATOM 8468 N N . CYS B 1 445 ? -3.434 12.258 1.755 1 73.88 445 CYS B N 1
ATOM 8469 C CA . CYS B 1 445 ? -4.422 13.156 1.17 1 73.88 445 CYS B CA 1
ATOM 8470 C C . CYS B 1 445 ? -4.461 13.008 -0.347 1 73.88 445 CYS B C 1
ATOM 8472 O O . CYS B 1 445 ? -5.152 13.766 -1.029 1 73.88 445 CYS B O 1
ATOM 8474 N N . LEU B 1 446 ? -3.709 12.016 -0.793 1 69.88 446 LEU B N 1
ATOM 8475 C CA . LEU B 1 446 ? -3.508 11.906 -2.234 1 69.88 446 LEU B CA 1
ATOM 8476 C C . LEU B 1 446 ? -4.73 11.297 -2.908 1 69.88 446 LEU B C 1
ATOM 8478 O O . LEU B 1 446 ? -5.316 10.336 -2.391 1 69.88 446 LEU B O 1
ATOM 8482 N N . ARG B 1 447 ? -5.215 12.023 -3.834 1 69.12 447 ARG B N 1
ATOM 8483 C CA . ARG B 1 447 ? -6.301 11.508 -4.66 1 69.12 447 ARG B CA 1
ATOM 8484 C C . ARG B 1 447 ? -5.883 11.422 -6.125 1 69.12 447 ARG B C 1
ATOM 8486 O O . ARG B 1 447 ? -4.891 12.031 -6.527 1 69.12 447 ARG B O 1
ATOM 8493 N N . LYS B 1 448 ? -6.543 10.586 -6.812 1 66.62 448 LYS B N 1
ATOM 8494 C CA . LYS B 1 448 ? -6.25 10.43 -8.234 1 66.62 448 LYS B CA 1
ATOM 8495 C C . LYS B 1 448 ? -6.434 11.75 -8.984 1 66.62 448 LYS B C 1
ATOM 8497 O O . LYS B 1 448 ? -7.449 12.43 -8.812 1 66.62 448 LYS B O 1
ATOM 8502 N N . THR B 1 449 ? -5.359 12.258 -9.406 1 71.62 449 THR B N 1
ATOM 8503 C CA . THR B 1 449 ? -5.387 13.453 -10.234 1 71.62 449 THR B CA 1
ATOM 8504 C C . THR B 1 449 ? -4.617 13.227 -11.539 1 71.62 449 THR B C 1
ATOM 8506 O O . THR B 1 449 ? -3.762 12.336 -11.609 1 71.62 449 THR B O 1
ATOM 8509 N N . SER B 1 450 ? -5.043 13.906 -12.539 1 71.94 450 SER B N 1
ATOM 8510 C CA . SER B 1 450 ? -4.379 13.781 -13.836 1 71.94 450 SER B CA 1
ATOM 8511 C C . SER B 1 450 ? -3.178 14.711 -13.938 1 71.94 450 SER B C 1
ATOM 8513 O O . SER B 1 450 ? -2.391 14.625 -14.883 1 71.94 450 SER B O 1
ATOM 8515 N N . LYS B 1 451 ? -3.061 15.586 -12.984 1 85.19 451 LYS B N 1
ATOM 8516 C CA . LYS B 1 451 ? -1.942 16.516 -13.016 1 85.19 451 LYS B CA 1
ATOM 8517 C C . LYS B 1 451 ? -0.925 16.203 -11.922 1 85.19 451 LYS B C 1
ATOM 8519 O O . LYS B 1 451 ? -1.239 16.266 -10.734 1 85.19 451 LYS B O 1
ATOM 8524 N N . TRP B 1 452 ? 0.301 16.031 -12.305 1 86.06 452 TRP B N 1
ATOM 8525 C CA . TRP B 1 452 ? 1.336 15.555 -11.391 1 86.06 452 TRP B CA 1
ATOM 8526 C C . TRP B 1 452 ? 1.624 16.594 -10.312 1 86.06 452 TRP B C 1
ATOM 8528 O O . TRP B 1 452 ? 1.919 16.25 -9.164 1 86.06 452 TRP B O 1
ATOM 8538 N N . TYR B 1 453 ? 1.636 17.922 -10.688 1 89.94 453 TYR B N 1
ATOM 8539 C CA . TYR B 1 453 ? 2.037 18.953 -9.734 1 89.94 453 TYR B CA 1
ATOM 8540 C C . TYR B 1 453 ? 1.027 19.062 -8.602 1 89.94 453 TYR B C 1
ATOM 8542 O O . TYR B 1 453 ? 1.385 19.438 -7.477 1 89.94 453 TYR B O 1
ATOM 8550 N N . LYS B 1 454 ? -0.27 18.766 -8.844 1 91.19 454 LYS B N 1
ATOM 8551 C CA . LYS B 1 454 ? -1.267 18.75 -7.773 1 91.19 454 LYS B CA 1
ATOM 8552 C C . LYS B 1 454 ? -1.009 17.609 -6.797 1 91.19 454 LYS B C 1
ATOM 8554 O O . LYS B 1 454 ? -1.146 17.766 -5.586 1 91.19 454 LYS B O 1
ATOM 8559 N N . LYS B 1 455 ? -0.663 16.5 -7.418 1 90.44 455 LYS B N 1
ATOM 8560 C CA . LYS B 1 455 ? -0.338 15.352 -6.57 1 90.44 455 LYS B CA 1
ATOM 8561 C C . LYS B 1 455 ? 0.833 15.664 -5.645 1 90.44 455 LYS B C 1
ATOM 8563 O O . LYS B 1 455 ? 0.796 15.344 -4.457 1 90.44 455 LYS B O 1
ATOM 8568 N N . LEU B 1 456 ? 1.85 16.203 -6.238 1 92.19 456 LEU B N 1
ATOM 8569 C CA . LEU B 1 456 ? 3.014 16.578 -5.441 1 92.19 456 LEU B CA 1
ATOM 8570 C C . LEU B 1 456 ? 2.65 17.641 -4.418 1 92.19 456 LEU B C 1
ATOM 8572 O O . LEU B 1 456 ? 3.178 17.641 -3.305 1 92.19 456 LEU B O 1
ATOM 8576 N N . PHE B 1 457 ? 1.788 18.578 -4.762 1 94.69 457 PHE B N 1
ATOM 8577 C CA . PHE B 1 457 ? 1.32 19.609 -3.842 1 94.69 457 PHE B CA 1
ATOM 8578 C C . PHE B 1 457 ? 0.667 18.984 -2.615 1 94.69 457 PHE B C 1
ATOM 8580 O O . PHE B 1 457 ? 0.989 19.344 -1.481 1 94.69 457 PHE B O 1
ATOM 8587 N N . PHE B 1 458 ? -0.243 18.094 -2.838 1 93.69 458 PHE B N 1
ATOM 8588 C CA . PHE B 1 458 ? -0.947 17.469 -1.728 1 93.69 458 PHE B CA 1
ATOM 8589 C C . PHE B 1 458 ? 0.003 16.609 -0.899 1 93.69 458 PHE B C 1
ATOM 8591 O O . PHE B 1 458 ? -0.149 16.5 0.32 1 93.69 458 PHE B O 1
ATOM 8598 N N . TYR B 1 459 ? 0.93 15.961 -1.542 1 93.19 459 TYR B N 1
ATOM 8599 C CA . TYR B 1 459 ? 1.957 15.203 -0.835 1 93.19 459 TYR B CA 1
ATOM 8600 C C . TYR B 1 459 ? 2.732 16.094 0.124 1 93.19 459 TYR B C 1
ATOM 8602 O O . TYR B 1 459 ? 2.922 15.75 1.292 1 93.19 459 TYR B O 1
ATOM 8610 N N . LEU B 1 460 ? 3.189 17.156 -0.401 1 95.69 460 LEU B N 1
ATOM 8611 C CA . LEU B 1 460 ? 3.98 18.094 0.392 1 95.69 460 LEU B CA 1
ATOM 8612 C C . LEU B 1 460 ? 3.127 18.75 1.475 1 95.69 460 LEU B C 1
ATOM 8614 O O . LEU B 1 460 ? 3.619 19.047 2.566 1 95.69 460 LEU B O 1
ATOM 8618 N N . LEU B 1 461 ? 1.867 19.047 1.154 1 95.44 461 LEU B N 1
ATOM 8619 C CA . LEU B 1 461 ? 0.944 19.547 2.166 1 95.44 461 LEU B CA 1
ATOM 8620 C C . LEU B 1 461 ? 0.839 18.578 3.336 1 95.44 461 LEU B C 1
ATOM 8622 O O . LEU B 1 461 ? 0.867 18.984 4.496 1 95.44 461 LEU B O 1
ATOM 8626 N N . ASN B 1 462 ? 0.689 17.328 2.979 1 95.38 462 ASN B N 1
ATOM 8627 C CA . ASN B 1 462 ? 0.64 16.312 4.02 1 95.38 462 ASN B CA 1
ATOM 8628 C C . ASN B 1 462 ? 1.926 16.281 4.84 1 95.38 462 ASN B C 1
ATOM 8630 O O . ASN B 1 462 ? 1.888 16.062 6.051 1 95.38 462 ASN B O 1
ATOM 8634 N N . LEU B 1 463 ? 3.021 16.453 4.18 1 96.06 463 LEU B N 1
ATOM 8635 C CA . LEU B 1 463 ? 4.305 16.5 4.871 1 96.06 463 LEU B CA 1
ATOM 8636 C C . LEU B 1 463 ? 4.34 17.656 5.867 1 96.06 463 LEU B C 1
ATOM 8638 O O . LEU B 1 463 ? 4.895 17.531 6.961 1 96.06 463 LEU B O 1
ATOM 8642 N N . CYS B 1 464 ? 3.768 18.781 5.48 1 97.38 464 CYS B N 1
ATOM 8643 C CA . CYS B 1 464 ? 3.664 19.906 6.387 1 97.38 464 CYS B CA 1
ATOM 8644 C C . CYS B 1 464 ? 2.846 19.547 7.621 1 97.38 464 CYS B C 1
ATOM 8646 O O . CYS B 1 464 ? 3.215 19.906 8.742 1 97.38 464 CYS B O 1
ATOM 8648 N N . VAL B 1 465 ? 1.765 18.844 7.395 1 96.5 465 VAL B N 1
ATOM 8649 C CA . VAL B 1 465 ? 0.911 18.438 8.508 1 96.5 465 VAL B CA 1
ATOM 8650 C C . VAL B 1 465 ? 1.676 17.5 9.422 1 96.5 465 VAL B C 1
ATOM 8652 O O . VAL B 1 465 ? 1.606 17.609 10.648 1 96.5 465 VAL B O 1
ATOM 8655 N N . ILE B 1 466 ? 2.406 16.609 8.898 1 96.31 466 ILE B N 1
ATOM 8656 C CA . ILE B 1 466 ? 3.18 15.633 9.656 1 96.31 466 ILE B CA 1
ATOM 8657 C C . ILE B 1 466 ? 4.246 16.344 10.484 1 96.31 466 ILE B C 1
ATOM 8659 O O . ILE B 1 466 ? 4.367 16.109 11.688 1 96.31 466 ILE B O 1
ATOM 8663 N N . ASN B 1 467 ? 5.027 17.219 9.828 1 97.81 467 ASN B N 1
ATOM 8664 C CA . ASN B 1 467 ? 6.031 17.984 10.547 1 97.81 467 ASN B CA 1
ATOM 8665 C C . ASN B 1 467 ? 5.406 18.797 11.68 1 97.81 467 ASN B C 1
ATOM 8667 O O . ASN B 1 467 ? 5.969 18.891 12.773 1 97.81 467 ASN B O 1
ATOM 8671 N N . SER B 1 468 ? 4.242 19.391 11.375 1 96.94 468 SER B N 1
ATOM 8672 C CA . SER B 1 468 ? 3.543 20.172 12.398 1 96.94 468 SER B CA 1
ATOM 8673 C C . SER B 1 468 ? 3.162 19.281 13.586 1 96.94 468 SER B C 1
ATOM 8675 O O . SER B 1 468 ? 3.271 19.719 14.734 1 96.94 468 SER B O 1
ATOM 8677 N N . PHE B 1 469 ? 2.758 18.141 13.359 1 96 469 PHE B N 1
ATOM 8678 C CA . PHE B 1 469 ? 2.377 17.219 14.414 1 96 469 PHE B CA 1
ATOM 8679 C C . PHE B 1 469 ? 3.586 16.844 15.266 1 96 469 PHE B C 1
ATOM 8681 O O . PHE B 1 469 ? 3.49 16.781 16.5 1 96 469 PHE B O 1
ATOM 8688 N N . ILE B 1 470 ? 4.66 16.516 14.578 1 96.38 470 ILE B N 1
ATOM 8689 C CA . ILE B 1 470 ? 5.879 16.141 15.281 1 96.38 470 ILE B CA 1
ATOM 8690 C C . ILE B 1 470 ? 6.293 17.266 16.234 1 96.38 470 ILE B C 1
ATOM 8692 O O . ILE B 1 470 ? 6.637 17.016 17.391 1 96.38 470 ILE B O 1
ATOM 8696 N N . LEU B 1 471 ? 6.23 18.484 15.781 1 96.56 471 LEU B N 1
ATOM 8697 C CA . LEU B 1 471 ? 6.582 19.625 16.625 1 96.56 471 LEU B CA 1
ATOM 8698 C C . LEU B 1 471 ? 5.57 19.797 17.75 1 96.56 471 LEU B C 1
ATOM 8700 O O . LEU B 1 471 ? 5.941 20.141 18.875 1 96.56 471 LEU B O 1
ATOM 8704 N N . TYR B 1 472 ? 4.258 19.609 17.438 1 95.12 472 TYR B N 1
ATOM 8705 C CA . TYR B 1 472 ? 3.221 19.672 18.453 1 95.12 472 TYR B CA 1
ATOM 8706 C C . TYR B 1 472 ? 3.488 18.656 19.562 1 95.12 472 TYR B C 1
ATOM 8708 O O . TYR B 1 472 ? 3.357 18.969 20.75 1 95.12 472 TYR B O 1
ATOM 8716 N N . LYS B 1 473 ? 3.842 17.484 19.203 1 93.38 473 LYS B N 1
ATOM 8717 C CA . LYS B 1 473 ? 4.133 16.406 20.156 1 93.38 473 LYS B CA 1
ATOM 8718 C C . LYS B 1 473 ? 5.336 16.766 21.031 1 93.38 473 LYS B C 1
ATOM 8720 O O . LYS B 1 473 ? 5.332 16.5 22.234 1 93.38 473 LYS B O 1
ATOM 8725 N N . LYS B 1 474 ? 6.371 17.391 20.453 1 92.31 474 LYS B N 1
ATOM 8726 C CA . LYS B 1 474 ? 7.613 17.688 21.156 1 92.31 474 LYS B CA 1
ATOM 8727 C C . LYS B 1 474 ? 7.449 18.906 22.062 1 92.31 474 LYS B C 1
ATOM 8729 O O . LYS B 1 474 ? 8.008 18.953 23.156 1 92.31 474 LYS B O 1
ATOM 8734 N N . TYR B 1 475 ? 6.676 19.875 21.656 1 92.25 475 TYR B N 1
ATOM 8735 C CA . TYR B 1 475 ? 6.84 21.172 22.312 1 92.25 475 TYR B CA 1
ATOM 8736 C C . TYR B 1 475 ? 5.516 21.656 22.891 1 92.25 475 TYR B C 1
ATOM 8738 O O . TYR B 1 475 ? 5.488 22.609 23.672 1 92.25 475 TYR B O 1
ATOM 8746 N N . ALA B 1 476 ? 4.402 21.078 22.406 1 89.62 476 ALA B N 1
ATOM 8747 C CA . ALA B 1 476 ? 3.139 21.453 23.031 1 89.62 476 ALA B CA 1
ATOM 8748 C C . ALA B 1 476 ? 3.07 20.922 24.469 1 89.62 476 ALA B C 1
ATOM 8750 O O . ALA B 1 476 ? 3.613 19.859 24.781 1 89.62 476 ALA B O 1
ATOM 8751 N N . PRO B 1 477 ? 2.525 21.734 25.281 1 81.62 477 PRO B N 1
ATOM 8752 C CA . PRO B 1 477 ? 2.449 21.297 26.688 1 81.62 477 PRO B CA 1
ATOM 8753 C C . PRO B 1 477 ? 1.704 19.969 26.844 1 81.62 477 PRO B C 1
ATOM 8755 O O . PRO B 1 477 ? 0.776 19.688 26.094 1 81.62 477 PRO B O 1
ATOM 8758 N N . VAL B 1 478 ? 2.402 19.047 27.484 1 67.81 478 VAL B N 1
ATOM 8759 C CA . VAL B 1 478 ? 1.905 17.688 27.719 1 67.81 478 VAL B CA 1
ATOM 8760 C C . VAL B 1 478 ? 0.567 17.75 28.453 1 67.81 478 VAL B C 1
ATOM 8762 O O . VAL B 1 478 ? 0.459 18.375 29.516 1 67.81 478 VAL B O 1
ATOM 8765 N N . ASN B 1 479 ? -0.488 17.75 27.656 1 63.41 479 ASN B N 1
ATOM 8766 C CA . ASN B 1 479 ? -1.709 17.422 28.375 1 63.41 479 ASN B CA 1
ATOM 8767 C C . ASN B 1 479 ? -1.826 15.93 28.656 1 63.41 479 ASN B C 1
ATOM 8769 O O . ASN B 1 479 ? -1.074 15.133 28.094 1 63.41 479 ASN B O 1
ATOM 8773 N N . LYS B 1 480 ? -2.512 15.445 29.688 1 55.69 480 LYS B N 1
ATOM 8774 C CA . LYS B 1 480 ? -2.693 14.086 30.188 1 55.69 480 LYS B CA 1
ATOM 8775 C C . LYS B 1 480 ? -3.01 13.117 29.062 1 55.69 480 LYS B C 1
ATOM 8777 O O . LYS B 1 480 ? -2.887 11.898 29.234 1 55.69 480 LYS B O 1
ATOM 8782 N N . THR B 1 481 ? -3.416 13.641 27.938 1 57.81 481 THR B N 1
ATOM 8783 C CA . THR B 1 481 ? -3.873 12.68 26.938 1 57.81 481 THR B CA 1
ATOM 8784 C C . THR B 1 481 ? -2.836 12.508 25.828 1 57.81 481 THR B C 1
ATOM 8786 O O . THR B 1 481 ? -2.143 13.461 25.469 1 57.81 481 THR B O 1
ATOM 8789 N N . LYS B 1 482 ? -2.531 11.297 25.578 1 65.5 482 LYS B N 1
ATOM 8790 C CA . LYS B 1 482 ? -1.631 10.938 24.484 1 65.5 482 LYS B CA 1
ATOM 8791 C C . LYS B 1 482 ? -2.018 11.664 23.203 1 65.5 482 LYS B C 1
ATOM 8793 O O . LYS B 1 482 ? -3.186 11.664 22.812 1 65.5 482 LYS B O 1
ATOM 8798 N N . LYS B 1 483 ? -1.032 12.422 22.766 1 70.69 483 LYS B N 1
ATOM 8799 C CA . LYS B 1 483 ? -1.2 13.156 21.516 1 70.69 483 LYS B CA 1
ATOM 8800 C C . LYS B 1 483 ? -1.246 12.195 20.328 1 70.69 483 LYS B C 1
ATOM 8802 O O . LYS B 1 483 ? -0.249 11.547 20 1 70.69 483 LYS B O 1
ATOM 8807 N N . GLU B 1 484 ? -2.428 12.039 19.766 1 84.88 484 GLU B N 1
ATOM 8808 C CA . GLU B 1 484 ? -2.617 11.18 18.609 1 84.88 484 GLU B CA 1
ATOM 8809 C C . GLU B 1 484 ? -2.713 12.008 17.328 1 84.88 484 GLU B C 1
ATOM 8811 O O . GLU B 1 484 ? -3.25 13.117 17.328 1 84.88 484 GLU B O 1
ATOM 8816 N N . HIS B 1 485 ? -2.121 11.445 16.375 1 88.88 485 HIS B N 1
ATOM 8817 C CA . HIS B 1 485 ? -2.096 12.133 15.078 1 88.88 485 HIS B CA 1
ATOM 8818 C C . HIS B 1 485 ? -3.506 12.391 14.562 1 88.88 485 HIS B C 1
ATOM 8820 O O . HIS B 1 485 ? -3.785 13.453 14.008 1 88.88 485 HIS B O 1
ATOM 8826 N N . ASN B 1 486 ? -4.395 11.477 14.766 1 87.75 486 ASN B N 1
ATOM 8827 C CA . ASN B 1 486 ? -5.773 11.625 14.305 1 87.75 486 ASN B CA 1
ATOM 8828 C C . ASN B 1 486 ? -6.461 12.805 14.977 1 87.75 486 ASN B C 1
ATOM 8830 O O . ASN B 1 486 ? -7.156 13.586 14.32 1 87.75 486 ASN B O 1
ATOM 8834 N N . THR B 1 487 ? -6.277 12.898 16.266 1 89.19 487 THR B N 1
ATOM 8835 C CA . THR B 1 487 ? -6.875 14.008 17.016 1 89.19 487 THR B CA 1
ATOM 8836 C C . THR B 1 487 ? -6.27 15.336 16.578 1 89.19 487 THR B C 1
ATOM 8838 O O . THR B 1 487 ? -6.969 16.344 16.5 1 89.19 487 THR B O 1
ATOM 8841 N N . PHE B 1 488 ? -4.98 15.32 16.406 1 93.56 488 PHE B N 1
ATOM 8842 C CA . PHE B 1 488 ? -4.293 16.516 15.93 1 93.56 488 PHE B CA 1
ATOM 8843 C C . PHE B 1 488 ? -4.879 17 14.602 1 93.56 488 PHE B C 1
ATOM 8845 O O . PHE B 1 488 ? -5.23 18.172 14.453 1 93.56 488 PHE B O 1
ATOM 8852 N N . ARG B 1 489 ? -5.012 16.078 13.617 1 93.94 489 ARG B N 1
ATOM 8853 C CA . ARG B 1 489 ? -5.551 16.406 12.305 1 93.94 489 ARG B CA 1
ATOM 8854 C C . ARG B 1 489 ? -6.988 16.891 12.414 1 93.94 489 ARG B C 1
ATOM 8856 O O . ARG B 1 489 ? -7.375 17.859 11.734 1 93.94 489 ARG B O 1
ATOM 8863 N N . THR B 1 490 ? -7.789 16.219 13.242 1 93.38 490 THR B N 1
ATOM 8864 C CA . THR B 1 490 ? -9.172 16.625 13.453 1 93.38 490 THR B CA 1
ATOM 8865 C C . THR B 1 490 ? -9.234 18.047 14 1 93.38 490 THR B C 1
ATOM 8867 O O . THR B 1 490 ? -10.078 18.844 13.586 1 93.38 490 THR B O 1
ATOM 8870 N N . SER B 1 491 ? -8.336 18.359 14.883 1 94 491 SER B N 1
ATOM 8871 C CA . SER B 1 491 ? -8.289 19.688 15.484 1 94 491 SER B CA 1
ATOM 8872 C C . SER B 1 491 ? -7.945 20.75 14.445 1 94 491 SER B C 1
ATOM 8874 O O . SER B 1 491 ? -8.516 21.844 14.453 1 94 491 SER B O 1
ATOM 8876 N N . ILE B 1 492 ? -7.008 20.422 13.609 1 95.75 492 ILE B N 1
ATOM 8877 C CA . ILE B 1 492 ? -6.609 21.344 12.562 1 95.75 492 ILE B CA 1
ATOM 8878 C C . ILE B 1 492 ? -7.785 21.609 11.617 1 95.75 492 ILE B C 1
ATOM 8880 O O . ILE B 1 492 ? -8.07 22.75 11.273 1 95.75 492 ILE B O 1
ATOM 8884 N N . VAL B 1 493 ? -8.438 20.547 11.219 1 96.56 493 VAL B N 1
ATOM 8885 C CA . VAL B 1 493 ? -9.57 20.625 10.305 1 96.56 493 VAL B CA 1
ATOM 8886 C C . VAL B 1 493 ? -10.664 21.5 10.914 1 96.56 493 VAL B C 1
ATOM 8888 O O . VAL B 1 493 ? -11.156 22.438 10.273 1 96.56 493 VAL B O 1
ATOM 8891 N N . THR B 1 494 ? -10.992 21.266 12.133 1 94.19 494 THR B N 1
ATOM 8892 C CA . THR B 1 494 ? -12.039 22 12.828 1 94.19 494 THR B CA 1
ATOM 8893 C C . THR B 1 494 ? -11.641 23.469 12.992 1 94.19 494 THR B C 1
ATOM 8895 O O . THR B 1 494 ? -12.461 24.359 12.797 1 94.19 494 THR B O 1
ATOM 8898 N N . ALA B 1 495 ? -10.43 23.703 13.312 1 94.88 495 ALA B N 1
ATOM 8899 C CA . ALA B 1 495 ? -9.945 25.062 13.531 1 94.88 495 ALA B CA 1
ATOM 8900 C C . ALA B 1 495 ? -9.969 25.859 12.234 1 94.88 495 ALA B C 1
ATOM 8902 O O . ALA B 1 495 ? -10.328 27.047 12.227 1 94.88 495 ALA B O 1
ATOM 8903 N N . LEU B 1 496 ? -9.531 25.25 11.148 1 95.56 496 LEU B N 1
ATOM 8904 C CA . LEU B 1 496 ? -9.547 25.922 9.852 1 95.56 496 LEU B CA 1
ATOM 8905 C C . LEU B 1 496 ? -10.977 26.312 9.469 1 95.56 496 LEU B C 1
ATOM 8907 O O . LEU B 1 496 ? -11.203 27.391 8.938 1 95.56 496 LEU B O 1
ATOM 8911 N N . ILE B 1 497 ? -11.891 25.422 9.711 1 94.25 497 ILE B N 1
ATOM 8912 C CA . ILE B 1 497 ? -13.297 25.672 9.414 1 94.25 497 ILE B CA 1
ATOM 8913 C C . ILE B 1 497 ? -13.805 26.812 10.289 1 94.25 497 ILE B C 1
ATOM 8915 O O . ILE B 1 497 ? -14.516 27.703 9.805 1 94.25 497 ILE B O 1
ATOM 8919 N N . GLN B 1 498 ? -13.438 26.812 11.523 1 91.62 498 GLN B N 1
ATOM 8920 C CA . GLN B 1 498 ? -13.867 27.844 12.461 1 91.62 498 GLN B CA 1
ATOM 8921 C C . GLN B 1 498 ? -13.312 29.219 12.062 1 91.62 498 GLN B C 1
ATOM 8923 O O . GLN B 1 498 ? -13.961 30.234 12.273 1 91.62 498 GLN B O 1
ATOM 8928 N N . GLU B 1 499 ? -12.148 29.234 11.477 1 92.06 499 GLU B N 1
ATOM 8929 C CA . GLU B 1 499 ? -11.547 30.469 11.016 1 92.06 499 GLU B CA 1
ATOM 8930 C C . GLU B 1 499 ? -12.234 30.984 9.758 1 92.06 499 GLU B C 1
ATOM 8932 O O . GLU B 1 499 ? -12.188 32.188 9.461 1 92.06 499 GLU B O 1
ATOM 8937 N N . ALA B 1 500 ? -12.758 30.062 9.031 1 92.81 500 ALA B N 1
ATOM 8938 C CA . ALA B 1 500 ? -13.375 30.406 7.754 1 92.81 500 ALA B CA 1
ATOM 8939 C C . ALA B 1 500 ? -14.836 30.797 7.938 1 92.81 500 ALA B C 1
ATOM 8941 O O . ALA B 1 500 ? -15.734 30.156 7.391 1 92.81 500 ALA B O 1
ATOM 8942 N N . VAL B 1 501 ? -15.078 31.906 8.445 1 87.38 501 VAL B N 1
ATOM 8943 C CA . VAL B 1 501 ? -16.406 32.344 8.875 1 87.38 501 VAL B CA 1
ATOM 8944 C C . VAL B 1 501 ? -17.234 32.75 7.656 1 87.38 501 VAL B C 1
ATOM 8946 O O . VAL B 1 501 ? -18.438 32.438 7.59 1 87.38 501 VAL B O 1
ATOM 8949 N N . THR B 1 502 ? -16.641 33.281 6.676 1 87.06 502 THR B N 1
ATOM 8950 C CA . THR B 1 502 ? -17.375 33.875 5.555 1 87.06 502 THR B CA 1
ATOM 8951 C C . THR B 1 502 ? -17.547 32.844 4.438 1 87.06 502 THR B C 1
ATOM 8953 O O . THR B 1 502 ? -18.172 33.125 3.42 1 87.06 502 THR B O 1
ATOM 8956 N N . ALA B 1 503 ? -16.969 31.656 4.617 1 90.94 503 ALA B N 1
ATOM 8957 C CA . ALA B 1 503 ? -17.094 30.656 3.561 1 90.94 503 ALA B CA 1
ATOM 8958 C C . ALA B 1 503 ? -18.547 30.234 3.344 1 90.94 503 ALA B C 1
ATOM 8960 O O . ALA B 1 503 ? -19.266 30 4.309 1 90.94 503 ALA B O 1
ATOM 8961 N N . PRO B 1 504 ? -18.922 30.203 2.082 1 87.19 504 PRO B N 1
ATOM 8962 C CA . PRO B 1 504 ? -20.312 29.797 1.82 1 87.19 504 PRO B CA 1
ATOM 8963 C C . PRO B 1 504 ? -20.562 28.344 2.227 1 87.19 504 PRO B C 1
ATOM 8965 O O . PRO B 1 504 ? -19.688 27.484 2.088 1 87.19 504 PRO B O 1
ATOM 8968 N N . ARG B 1 505 ? -21.641 28.141 2.844 1 85.19 505 ARG B N 1
ATOM 8969 C CA . ARG B 1 505 ? -22.078 26.797 3.195 1 85.19 505 ARG B CA 1
ATOM 8970 C C . ARG B 1 505 ? -23.156 26.297 2.246 1 85.19 505 ARG B C 1
ATOM 8972 O O . ARG B 1 505 ? -24 27.078 1.793 1 85.19 505 ARG B O 1
ATOM 8979 N N . PRO B 1 506 ? -22.891 25.031 1.698 1 81.44 506 PRO B N 1
ATOM 8980 C CA . PRO B 1 506 ? -23.906 24.516 0.768 1 81.44 506 PRO B CA 1
ATOM 8981 C C . PRO B 1 506 ? -25.328 24.609 1.314 1 81.44 506 PRO B C 1
ATOM 8983 O O . PRO B 1 506 ? -25.547 24.422 2.514 1 81.44 506 PRO B O 1
ATOM 8986 N N . GLN B 1 507 ? -26.062 25.484 0.47 1 58.5 507 GLN B N 1
ATOM 8987 C CA . GLN B 1 507 ? -27.484 25.594 0.815 1 58.5 507 GLN B CA 1
ATOM 8988 C C . GLN B 1 507 ? -28.203 24.281 0.602 1 58.5 507 GLN B C 1
ATOM 8990 O O . GLN B 1 507 ? -27.953 23.562 -0.373 1 58.5 507 GLN B O 1
ATOM 8995 N N . ILE B 1 508 ? -28.422 23.531 1.33 1 46.81 508 ILE B N 1
ATOM 8996 C CA . ILE B 1 508 ? -29.219 22.344 1.14 1 46.81 508 ILE B CA 1
ATOM 8997 C C . ILE B 1 508 ? -30.344 22.625 0.15 1 46.81 508 ILE B C 1
ATOM 8999 O O . ILE B 1 508 ? -31.25 23.422 0.434 1 46.81 508 ILE B O 1
ATOM 9003 N N . GLU B 1 509 ? -30.078 23.062 -1.186 1 39.41 509 GLU B N 1
ATOM 9004 C CA . GLU B 1 509 ? -31.203 23.25 -2.092 1 39.41 509 GLU B CA 1
ATOM 9005 C C . GLU B 1 509 ? -32.125 22.031 -2.055 1 39.41 509 GLU B C 1
ATOM 9007 O O . GLU B 1 509 ? -31.688 20.891 -2.088 1 39.41 509 GLU B O 1
ATOM 9012 N N . MET B 1 510 ? -33.281 22.172 -1.59 1 33.06 510 MET B N 1
ATOM 9013 C CA . MET B 1 510 ? -34.406 21.266 -1.684 1 33.06 510 MET B CA 1
ATOM 9014 C C . MET B 1 510 ? -34.656 20.844 -3.133 1 33.06 510 MET B C 1
ATOM 9016 O O . MET B 1 510 ? -35.281 21.594 -3.895 1 33.06 510 MET B O 1
ATOM 9020 N N . GLY B 1 511 ? -33.719 20.641 -3.982 1 32.47 511 GLY B N 1
ATOM 9021 C CA . GLY B 1 511 ? -34.156 20.266 -5.312 1 32.47 511 GLY B CA 1
ATOM 9022 C C . GLY B 1 511 ? -35.344 19.281 -5.301 1 32.47 511 GLY B C 1
ATOM 9023 O O . GLY B 1 511 ? -35.688 18.766 -4.246 1 32.47 511 GLY B O 1
ATOM 9024 N N . ARG B 1 512 ? -36.062 19.016 -6.48 1 30.34 512 ARG B N 1
ATOM 9025 C CA . ARG B 1 512 ? -37.156 18.078 -6.672 1 30.34 512 ARG B CA 1
ATOM 9026 C C . ARG B 1 512 ? -36.812 16.688 -6.141 1 30.34 512 ARG B C 1
ATOM 9028 O O . ARG B 1 512 ? -35.719 16.188 -6.406 1 30.34 512 ARG B O 1
ATOM 9035 N N . LYS B 1 513 ? -37.375 16.156 -5.066 1 32.12 513 LYS B N 1
ATOM 9036 C CA . LYS B 1 513 ? -37.344 14.812 -4.508 1 32.12 513 LYS B CA 1
ATOM 9037 C C . LYS B 1 513 ? -37.281 13.766 -5.613 1 32.12 513 LYS B C 1
ATOM 9039 O O . LYS B 1 513 ? -38.156 13.664 -6.449 1 32.12 513 LYS B O 1
ATOM 9044 N N . ILE B 1 514 ? -36.188 13.445 -6.238 1 31.33 514 ILE B N 1
ATOM 9045 C CA . ILE B 1 514 ? -36.25 12.25 -7.07 1 31.33 514 ILE B CA 1
ATOM 9046 C C . ILE B 1 514 ? -37.062 11.156 -6.371 1 31.33 514 ILE B C 1
ATOM 9048 O O . ILE B 1 514 ? -36.875 10.914 -5.18 1 31.33 514 ILE B O 1
ATOM 9052 N N . LEU B 1 515 ? -38.188 10.648 -6.848 1 31.73 515 LEU B N 1
ATOM 9053 C CA . LEU B 1 515 ? -39.219 9.711 -6.453 1 31.73 515 LEU B CA 1
ATOM 9054 C C . LEU B 1 515 ? -38.625 8.523 -5.703 1 31.73 515 LEU B C 1
ATOM 9056 O O . LEU B 1 515 ? -39.312 7.891 -4.895 1 31.73 515 LEU B O 1
ATOM 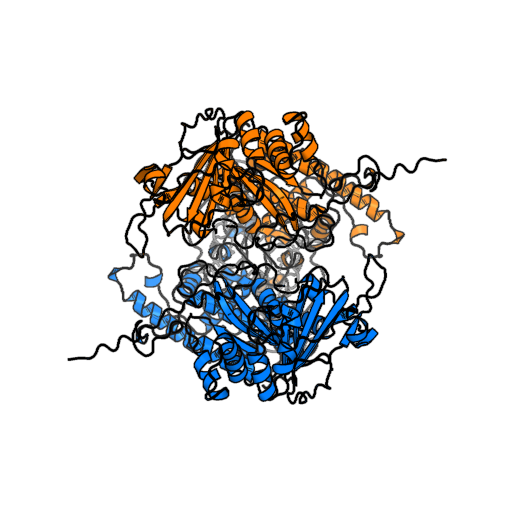9060 N N . GLY B 1 516 ? -37.594 7.836 -6.184 1 32.44 516 GLY B N 1
ATOM 9061 C CA . GLY B 1 516 ? -37.344 6.48 -5.703 1 32.44 516 GLY B CA 1
ATOM 9062 C C . GLY B 1 516 ? -36.719 6.438 -4.332 1 32.44 516 GLY B C 1
ATOM 9063 O O . GLY B 1 516 ? -36.625 5.371 -3.719 1 32.44 516 GLY B O 1
ATOM 9064 N N . GLU B 1 517 ? -35.562 7.195 -4.062 1 35.44 517 GLU B N 1
ATOM 9065 C CA . GLU B 1 517 ? -34.781 6.969 -2.863 1 35.44 517 GLU B CA 1
ATOM 9066 C C . GLU B 1 517 ? -35.469 7.547 -1.628 1 35.44 517 GLU B C 1
ATOM 9068 O O . GLU B 1 517 ? -36.312 8.43 -1.74 1 35.44 517 GLU B O 1
ATOM 9073 N N . LYS B 1 518 ? -35.219 7.125 -0.333 1 41.47 518 LYS B N 1
ATOM 9074 C CA . LYS B 1 518 ? -35.906 7.527 0.894 1 41.47 518 LYS B CA 1
ATOM 9075 C C . LYS B 1 518 ? -35.969 9.047 1.033 1 41.47 518 LYS B C 1
ATOM 9077 O O . LYS B 1 518 ? -34.938 9.719 0.858 1 41.47 518 LYS B O 1
ATOM 9082 N N . PRO B 1 519 ? -37.062 9.688 0.874 1 43.84 519 PRO B N 1
ATOM 9083 C CA . PRO B 1 519 ? -37.25 11.141 0.968 1 43.84 519 PRO B CA 1
ATOM 9084 C C . PRO B 1 519 ? -36.406 11.758 2.088 1 43.84 519 PRO B C 1
ATOM 9086 O O . PRO B 1 519 ? -36.188 11.117 3.119 1 43.84 519 PRO B O 1
ATOM 9089 N N . THR B 1 520 ? -35.562 12.789 1.817 1 53.94 520 THR B N 1
ATOM 9090 C CA . THR B 1 520 ? -34.812 13.602 2.762 1 53.94 520 THR B CA 1
ATOM 9091 C C . THR B 1 520 ? -35.594 13.82 4.047 1 53.94 520 THR B C 1
ATOM 9093 O O . THR B 1 520 ? -35.031 14.062 5.105 1 53.94 520 THR B O 1
ATOM 9096 N N . ARG B 1 521 ? -36.938 13.703 3.945 1 64.44 521 ARG B N 1
ATOM 9097 C CA . ARG B 1 521 ? -37.781 13.938 5.113 1 64.44 521 ARG B CA 1
ATOM 9098 C C . ARG B 1 521 ? -37.5 12.891 6.195 1 64.44 521 ARG B C 1
ATOM 9100 O O . ARG B 1 521 ? -37.75 13.141 7.375 1 64.44 521 ARG B O 1
ATOM 9107 N N . LEU B 1 522 ? -36.938 11.812 5.695 1 60.59 522 LEU B N 1
ATOM 9108 C CA . LEU B 1 522 ? -36.781 10.727 6.66 1 60.59 522 LEU B CA 1
ATOM 9109 C C . LEU B 1 522 ? -35.406 10.758 7.297 1 60.59 522 LEU B C 1
ATOM 9111 O O . LEU B 1 522 ? -35.156 10.039 8.266 1 60.59 522 LEU B O 1
ATOM 9115 N N . LEU B 1 523 ? -34.531 11.562 6.773 1 59.41 523 LEU B N 1
ATOM 9116 C CA . LEU B 1 523 ? -33.125 11.484 7.215 1 59.41 523 LEU B CA 1
ATOM 9117 C C . LEU B 1 523 ? -32.719 12.773 7.914 1 59.41 523 LEU B C 1
ATOM 9119 O O . LEU B 1 523 ? -31.969 12.734 8.891 1 59.41 523 LEU B O 1
ATOM 9123 N N . ASP B 1 524 ? -33.094 13.977 7.555 1 61.56 524 ASP B N 1
ATOM 9124 C CA . ASP B 1 524 ? -32.625 15.273 8.023 1 61.56 524 ASP B CA 1
ATOM 9125 C C . ASP B 1 524 ? -33.312 15.672 9.328 1 61.56 524 ASP B C 1
ATOM 9127 O O . ASP B 1 524 ? -34.312 15.047 9.734 1 61.56 524 ASP B O 1
ATOM 9131 N N . ARG B 1 525 ? -32.75 16.656 10.086 1 73.25 525 ARG B N 1
ATOM 9132 C CA . ARG B 1 525 ? -33.375 17.266 11.25 1 73.25 525 ARG B CA 1
ATOM 9133 C C . ARG B 1 525 ? -34.5 18.219 10.836 1 73.25 525 ARG B C 1
ATOM 9135 O O . ARG B 1 525 ? -34.281 19.094 9.992 1 73.25 525 ARG B O 1
ATOM 9142 N N . HIS B 1 526 ? -35.656 17.891 11.273 1 78.62 526 HIS B N 1
ATOM 9143 C CA . HIS B 1 526 ? -36.812 18.719 10.984 1 78.62 526 HIS B CA 1
ATOM 9144 C C . HIS B 1 526 ? -37.406 19.281 12.266 1 78.62 526 HIS B C 1
ATOM 9146 O O . HIS B 1 526 ? -37.594 18.562 13.242 1 78.62 526 HIS B O 1
ATOM 9152 N N . PHE B 1 527 ? -37.562 20.625 12.312 1 83 527 PHE B N 1
ATOM 9153 C CA . PHE B 1 527 ? -38.188 21.297 13.445 1 83 527 PHE B CA 1
ATOM 9154 C C . PHE B 1 527 ? -39.469 21.984 13.031 1 83 527 PHE B C 1
ATOM 9156 O O . PHE B 1 527 ? -39.531 22.625 11.984 1 83 527 PHE B O 1
ATOM 9163 N N . PRO B 1 528 ? -40.531 21.797 13.805 1 85.69 528 PRO B N 1
ATOM 9164 C CA . PRO B 1 528 ? -41.781 22.453 13.469 1 85.69 528 PRO B CA 1
ATOM 9165 C C . PRO B 1 528 ? -41.719 23.984 13.609 1 85.69 528 PRO B C 1
ATOM 9167 O O . PRO B 1 528 ? -40.969 24.484 14.445 1 85.69 528 PRO B O 1
ATOM 9170 N N . ASN B 1 529 ? -42.312 24.703 12.773 1 85.25 529 ASN B N 1
ATOM 9171 C CA . ASN B 1 529 ? -42.469 26.156 12.836 1 85.25 529 ASN B CA 1
ATOM 9172 C C . ASN B 1 529 ? -43.875 26.578 12.445 1 85.25 529 ASN B C 1
ATOM 9174 O O . ASN B 1 529 ? -44.625 25.781 11.875 1 85.25 529 ASN B O 1
ATOM 9178 N N . HIS B 1 530 ? -44.219 27.766 12.875 1 86.38 530 HIS B N 1
ATOM 9179 C CA . HIS B 1 530 ? -45.5 28.312 12.477 1 86.38 530 HIS B CA 1
ATOM 9180 C C . HIS B 1 530 ? -45.531 28.594 10.977 1 86.38 530 HIS B C 1
ATOM 9182 O O . HIS B 1 530 ? -44.531 28.969 10.383 1 86.38 530 HIS B O 1
ATOM 9188 N N . ILE B 1 531 ? -46.625 28.344 10.359 1 84.06 531 ILE B N 1
ATOM 9189 C CA . ILE B 1 531 ? -46.844 28.656 8.953 1 84.06 531 ILE B CA 1
ATOM 9190 C C . ILE B 1 531 ? -46.75 30.156 8.734 1 84.06 531 ILE B C 1
ATOM 9192 O O . ILE B 1 531 ? -47.438 30.938 9.398 1 84.06 531 ILE B O 1
ATOM 9196 N N . PRO B 1 532 ? -45.812 30.625 7.961 1 80.25 532 PRO B N 1
ATOM 9197 C CA . PRO B 1 532 ? -45.656 32.062 7.734 1 80.25 532 PRO B CA 1
ATOM 9198 C C . PRO B 1 532 ? -46.906 32.688 7.09 1 80.25 532 PRO B C 1
ATOM 9200 O O . PRO B 1 532 ? -47.469 32.125 6.164 1 80.25 532 PRO B O 1
ATOM 9203 N N . ALA B 1 533 ? -47.312 33.75 7.586 1 77.69 533 ALA B N 1
ATOM 9204 C CA . ALA B 1 533 ? -48.469 34.469 7.082 1 77.69 533 ALA B CA 1
ATOM 9205 C C . ALA B 1 533 ? -48.125 35.281 5.828 1 77.69 533 ALA B C 1
ATOM 9207 O O . ALA B 1 533 ? -47 35.781 5.695 1 77.69 533 ALA B O 1
ATOM 9208 N N . LYS B 1 534 ? -48.969 35.25 4.789 1 71.38 534 LYS B N 1
ATOM 9209 C CA . LYS B 1 534 ? -48.812 36.125 3.648 1 71.38 534 LYS B CA 1
ATOM 9210 C C . LYS B 1 534 ? -49 37.594 4.066 1 71.38 534 LYS B C 1
ATOM 9212 O O . LYS B 1 534 ? -49.688 37.875 5.059 1 71.38 534 LYS B O 1
ATOM 9217 N N . VAL B 1 535 ? -48.375 38.469 3.426 1 69.12 535 VAL B N 1
ATOM 9218 C CA . VAL B 1 535 ? -48.531 39.906 3.639 1 69.12 535 VAL B CA 1
ATOM 9219 C C . VAL B 1 535 ? -50 40.281 3.545 1 69.12 535 VAL B C 1
ATOM 9221 O O . VAL B 1 535 ? -50.688 39.938 2.564 1 69.12 535 VAL B O 1
ATOM 9224 N N . GLY B 1 536 ? -50.656 40.781 4.691 1 68.75 536 GLY B N 1
ATOM 9225 C CA . GLY B 1 536 ? -52.031 41.25 4.715 1 68.75 536 GLY B CA 1
ATOM 9226 C C . GLY B 1 536 ? -52.969 40.25 5.352 1 68.75 536 GLY B C 1
ATOM 9227 O O . GLY B 1 536 ? -54.188 40.438 5.352 1 68.75 536 GLY B O 1
ATOM 9228 N N . ALA B 1 537 ? -52.438 39.094 5.867 1 66.62 537 ALA B N 1
ATOM 9229 C CA . ALA B 1 537 ? -53.312 38.062 6.398 1 66.62 537 ALA B CA 1
ATOM 9230 C C . ALA B 1 537 ? -53.812 38.438 7.793 1 66.62 537 ALA B C 1
ATOM 9232 O O . ALA B 1 537 ? -53.125 39.156 8.531 1 66.62 537 ALA B O 1
ATOM 9233 N N . LYS B 1 538 ? -55 38.25 8.125 1 70.69 538 LYS B N 1
ATOM 9234 C CA . LYS B 1 538 ? -55.656 38.656 9.359 1 70.69 538 LYS B CA 1
ATOM 9235 C C . LYS B 1 538 ? -55.125 37.875 10.555 1 70.69 538 LYS B C 1
ATOM 9237 O O . LYS B 1 538 ? -55.062 38.375 11.672 1 70.69 538 LYS B O 1
ATOM 9242 N N . ARG B 1 539 ? -54.688 36.531 10.258 1 71.69 539 ARG B N 1
ATOM 9243 C CA . ARG B 1 539 ? -54.188 35.719 11.375 1 71.69 539 ARG B CA 1
ATOM 9244 C C . ARG B 1 539 ? -52.656 35.656 11.367 1 71.69 539 ARG B C 1
ATOM 9246 O O . ARG B 1 539 ? -52.062 35.531 10.312 1 71.69 539 ARG B O 1
ATOM 9253 N N . ALA B 1 540 ? -52.031 35.844 12.531 1 74.12 540 ALA B N 1
ATOM 9254 C CA . ALA B 1 540 ? -50.594 35.812 12.68 1 74.12 540 ALA B CA 1
ATOM 9255 C C . ALA B 1 540 ? -50.031 34.469 12.219 1 74.12 540 ALA B C 1
ATOM 9257 O O . ALA B 1 540 ? -48.938 34.406 11.648 1 74.12 540 ALA B O 1
ATOM 9258 N N . HIS B 1 541 ? -50.844 33.375 12.398 1 79.62 541 HIS B N 1
ATOM 9259 C CA . HIS B 1 541 ? -50.438 32.031 11.969 1 79.62 541 HIS B CA 1
ATOM 9260 C C . HIS B 1 541 ? -51.562 31.312 11.25 1 79.62 541 HIS B C 1
ATOM 9262 O O . HIS B 1 541 ? -52.438 30.734 11.891 1 79.62 541 HIS B O 1
ATOM 9268 N N . PRO B 1 542 ? -51.594 31.391 9.938 1 83.62 542 PRO B N 1
ATOM 9269 C CA . PRO B 1 542 ? -52.656 30.734 9.172 1 83.62 542 PRO B CA 1
ATOM 9270 C C . PRO B 1 542 ? -52.625 29.219 9.312 1 83.62 542 PRO B C 1
ATOM 9272 O O . PRO B 1 542 ? -51.562 28.625 9.555 1 83.62 542 PRO B O 1
ATOM 9275 N N . ALA B 1 543 ? -53.75 28.625 9.328 1 85.25 543 ALA B N 1
ATOM 9276 C CA . ALA B 1 543 ? -53.875 27.172 9.43 1 85.25 543 ALA B CA 1
ATOM 9277 C C . ALA B 1 543 ? -54 26.531 8.047 1 85.25 543 ALA B C 1
ATOM 9279 O O . ALA B 1 543 ? -54.656 27.109 7.156 1 85.25 543 ALA B O 1
ATOM 9280 N N . ARG B 1 544 ? -53.344 25.5 7.789 1 86.12 544 ARG B N 1
ATOM 9281 C CA . ARG B 1 544 ? -53.406 24.703 6.562 1 86.12 544 ARG B CA 1
ATOM 9282 C C . ARG B 1 544 ? -53.75 23.25 6.863 1 86.12 544 ARG B C 1
ATOM 9284 O O . ARG B 1 544 ? -53.625 22.797 8 1 86.12 544 ARG B O 1
ATOM 9291 N N . ASP B 1 545 ? -54.156 22.562 5.855 1 83.69 545 ASP B N 1
ATOM 9292 C CA . ASP B 1 545 ? -54.5 21.156 6.02 1 83.69 545 ASP B CA 1
ATOM 9293 C C . ASP B 1 545 ? -53.219 20.328 6.238 1 83.69 545 ASP B C 1
ATOM 9295 O O . ASP B 1 545 ? -52.219 20.5 5.535 1 83.69 545 ASP B O 1
ATOM 9299 N N . CYS B 1 546 ? -53.25 19.516 7.227 1 85.25 546 CYS B N 1
ATOM 9300 C CA . CYS B 1 546 ? -52.156 18.578 7.441 1 85.25 546 CYS B CA 1
ATOM 9301 C C . CYS B 1 546 ? -52.031 17.594 6.289 1 85.25 546 CYS B C 1
ATOM 9303 O O . CYS B 1 546 ? -53.031 16.938 5.93 1 85.25 546 CYS B O 1
ATOM 9305 N N . VAL B 1 547 ? -50.969 17.469 5.781 1 83.44 547 VAL B N 1
ATOM 9306 C CA . VAL B 1 547 ? -50.75 16.609 4.617 1 83.44 547 VAL B CA 1
ATOM 9307 C C . VAL B 1 547 ? -50.719 15.148 5.043 1 83.44 547 VAL B C 1
ATOM 9309 O O . VAL B 1 547 ? -51.031 14.258 4.242 1 83.44 547 VAL B O 1
ATOM 9312 N N . ALA B 1 548 ? -50.469 14.906 6.289 1 81.88 548 ALA B N 1
ATOM 9313 C CA . ALA B 1 548 ? -50.25 13.539 6.742 1 81.88 548 ALA B CA 1
ATOM 9314 C C . ALA B 1 548 ? -51.531 12.883 7.184 1 81.88 548 ALA B C 1
ATOM 9316 O O . ALA B 1 548 ? -51.812 11.719 6.867 1 81.88 548 ALA B O 1
ATOM 9317 N N . CYS B 1 549 ? -52.312 13.578 7.879 1 80.19 549 CYS B N 1
ATOM 9318 C CA . CYS B 1 549 ? -53.469 12.922 8.477 1 80.19 549 CYS B CA 1
ATOM 9319 C C . CYS B 1 549 ? -54.75 13.258 7.715 1 80.19 549 CYS B C 1
ATOM 9321 O O . CYS B 1 549 ? -55.844 12.773 8.055 1 80.19 549 CYS B O 1
ATOM 9323 N N . ASN B 1 550 ? -54.719 14.117 6.738 1 81 550 ASN B N 1
ATOM 9324 C CA . ASN B 1 550 ? -55.906 14.414 5.961 1 81 550 ASN B CA 1
ATOM 9325 C C . ASN B 1 550 ? -56 13.531 4.723 1 81 550 ASN B C 1
ATOM 9327 O O . ASN B 1 550 ? -55 13.211 4.102 1 81 550 ASN B O 1
ATOM 9331 N N . TYR B 1 551 ? -57.094 13.086 4.41 1 69.31 551 TYR B N 1
ATOM 9332 C CA . TYR B 1 551 ? -57.344 12.352 3.176 1 69.31 551 TYR B CA 1
ATOM 9333 C C . TYR B 1 551 ? -57.281 13.273 1.965 1 69.31 551 TYR B C 1
ATOM 9335 O O . TYR B 1 551 ? -57.469 14.484 2.088 1 69.31 551 TYR B O 1
ATOM 9343 N N . LYS B 1 552 ? -56.938 12.641 0.798 1 65.44 552 LYS B N 1
ATOM 9344 C CA . LYS B 1 552 ? -57 13.406 -0.446 1 65.44 552 LYS B CA 1
ATOM 9345 C C . LYS B 1 552 ? -58.375 14.031 -0.646 1 65.44 552 LYS B C 1
ATOM 9347 O O . LYS B 1 552 ? -59.406 13.445 -0.249 1 65.44 552 LYS B O 1
ATOM 9352 N N . LYS B 1 553 ? -58.281 15.312 -1.035 1 63.34 553 LYS B N 1
ATOM 9353 C CA . LYS B 1 553 ? -59.531 16.078 -1.229 1 63.34 553 LYS B CA 1
ATOM 9354 C C . LYS B 1 553 ? -60.594 15.234 -1.921 1 63.34 553 LYS B C 1
ATOM 9356 O O . LYS B 1 553 ? -61.781 15.32 -1.583 1 63.34 553 LYS B O 1
ATOM 9361 N N . SER B 1 554 ? -60.188 14.438 -2.963 1 61.78 554 SER B N 1
ATOM 9362 C CA . SER B 1 554 ? -61.125 13.68 -3.756 1 61.78 554 SER B CA 1
ATOM 9363 C C . SER B 1 554 ? -61.75 12.547 -2.943 1 61.78 554 SER B C 1
ATOM 9365 O O . SER B 1 554 ? -62.875 12.094 -3.242 1 61.78 554 SER B O 1
ATOM 9367 N N . LEU B 1 555 ? -61.094 12.133 -1.895 1 60.03 555 LEU B N 1
ATOM 9368 C CA . LEU B 1 555 ? -61.562 10.969 -1.134 1 60.03 555 LEU B CA 1
ATOM 9369 C C . LEU B 1 555 ? -62.125 11.398 0.208 1 60.03 555 LEU B C 1
ATOM 9371 O O . LEU B 1 555 ? -62.5 10.547 1.022 1 60.03 555 LEU B O 1
ATOM 9375 N N . ARG B 1 556 ? -62.094 12.625 0.414 1 57.75 556 ARG B N 1
ATOM 9376 C CA . ARG B 1 556 ? -62.562 13.148 1.685 1 57.75 556 ARG B CA 1
ATOM 9377 C C . ARG B 1 556 ? -64.062 13.078 1.766 1 57.75 556 ARG B C 1
ATOM 9379 O O . ARG B 1 556 ? -64.812 13.602 0.896 1 57.75 556 ARG B O 1
ATOM 9386 N N . GLN B 1 557 ? -64.625 12.039 2.137 1 54.16 557 GLN B N 1
ATOM 9387 C CA . GLN B 1 557 ? -66.062 12.227 2.432 1 54.16 557 GLN B CA 1
ATOM 9388 C C . GLN B 1 557 ? -66.25 13.344 3.449 1 54.16 557 GLN B C 1
ATOM 9390 O O . GLN B 1 557 ? -65.25 13.977 3.887 1 54.16 557 GLN B O 1
ATOM 9395 N N . ALA B 1 558 ? -67.312 13.281 4.473 1 50.66 558 ALA B N 1
ATOM 9396 C CA . ALA B 1 558 ? -67.688 14.172 5.551 1 50.66 558 ALA B CA 1
ATOM 9397 C C . ALA B 1 558 ? -66.562 14.422 6.531 1 50.66 558 ALA B C 1
ATOM 9399 O O . ALA B 1 558 ? -66.75 15.047 7.578 1 50.66 558 ALA B O 1
ATOM 9400 N N . CYS B 1 559 ? -65.375 13.875 6.246 1 50.38 559 CYS B N 1
ATOM 9401 C CA . CYS B 1 559 ? -64.5 13.75 7.383 1 50.38 559 CYS B CA 1
ATOM 9402 C C . CYS B 1 559 ? -63.781 15.07 7.68 1 50.38 559 CYS B C 1
ATOM 9404 O O . CYS B 1 559 ? -63.438 15.82 6.758 1 50.38 559 CYS B O 1
ATOM 9406 N N . LYS B 1 560 ? -63.812 15.633 8.898 1 60.16 560 LYS B N 1
ATOM 9407 C CA . LYS B 1 560 ? -63.25 16.812 9.562 1 60.16 560 LYS B CA 1
ATOM 9408 C C . LYS B 1 560 ? -61.812 17.047 9.172 1 60.16 560 LYS B C 1
ATOM 9410 O O . LYS B 1 560 ? -61 16.109 9.234 1 60.16 560 LYS B O 1
ATOM 9415 N N . ARG B 1 561 ? -61.594 17.984 8.375 1 72.06 561 ARG B N 1
ATOM 9416 C CA . ARG B 1 561 ? -60.25 18.438 8.008 1 72.06 561 ARG B CA 1
ATOM 9417 C C . ARG B 1 561 ? -59.469 18.891 9.234 1 72.06 561 ARG B C 1
ATOM 9419 O O . ARG B 1 561 ? -60 19.578 10.102 1 72.06 561 ARG B O 1
ATOM 9426 N N . LYS B 1 562 ? -58.438 18.188 9.445 1 79.12 562 LYS B N 1
ATOM 9427 C CA . LYS B 1 562 ? -57.594 18.641 10.531 1 79.12 562 LYS B CA 1
ATOM 9428 C C . LYS B 1 562 ? -56.594 19.688 10.039 1 79.12 562 LYS B C 1
ATOM 9430 O O . LYS B 1 562 ? -55.781 19.422 9.125 1 79.12 562 LYS B O 1
ATOM 9435 N N . GLN B 1 563 ? -56.844 20.828 10.531 1 84.25 563 GLN B N 1
ATOM 9436 C CA . GLN B 1 563 ? -55.969 21.938 10.164 1 84.25 563 GLN B CA 1
ATOM 9437 C C . GLN B 1 563 ? -54.938 22.219 11.25 1 84.25 563 GLN B C 1
ATOM 9439 O O . GLN B 1 563 ? -55.188 22 12.438 1 84.25 563 GLN B O 1
ATOM 9444 N N . THR B 1 564 ? -53.781 22.516 10.844 1 86.94 564 THR B N 1
ATOM 9445 C CA . THR B 1 564 ? -52.688 22.812 11.789 1 86.94 564 THR B CA 1
ATOM 9446 C C . THR B 1 564 ? -52.031 24.156 11.461 1 86.94 564 THR B C 1
ATOM 9448 O O . THR B 1 564 ? -52.062 24.594 10.32 1 86.94 564 THR B O 1
ATOM 9451 N N . ILE B 1 565 ? -51.5 24.734 12.523 1 85.75 565 ILE B N 1
ATOM 9452 C CA . ILE B 1 565 ? -50.812 26 12.359 1 85.75 565 ILE B CA 1
ATOM 9453 C C . ILE B 1 565 ? -49.312 25.75 12.227 1 85.75 565 ILE B C 1
ATOM 9455 O O . ILE B 1 565 ? -48.531 26.672 12.031 1 85.75 565 ILE B O 1
ATOM 9459 N N . PHE B 1 566 ? -48.938 24.531 12.289 1 87.69 566 PHE B N 1
ATOM 9460 C CA . PHE B 1 566 ? -47.531 24.172 12.25 1 87.69 566 PHE B CA 1
ATOM 9461 C C . PHE B 1 566 ? -47.125 23.609 10.891 1 87.69 566 PHE B C 1
ATOM 9463 O O . PHE B 1 566 ? -47.969 23 10.211 1 87.69 566 PHE B O 1
ATOM 9470 N N . TRP B 1 567 ? -45.906 23.844 10.516 1 86.38 567 TRP B N 1
ATOM 9471 C CA . TRP B 1 567 ? -45.344 23.219 9.32 1 86.38 567 TRP B CA 1
ATOM 9472 C C . TRP B 1 567 ? -43.844 22.938 9.484 1 86.38 567 TRP B C 1
ATOM 9474 O O . TRP B 1 567 ? -43.219 23.453 10.422 1 86.38 567 TRP B O 1
ATOM 9484 N N . CYS B 1 568 ? -43.281 22.109 8.68 1 82.75 568 CYS B N 1
ATOM 9485 C CA . CYS B 1 568 ? -41.844 21.938 8.57 1 82.75 568 CYS B CA 1
ATOM 9486 C C . CYS B 1 568 ? -41.25 22.859 7.52 1 82.75 568 CYS B C 1
ATOM 9488 O O . CYS B 1 568 ? -41.562 22.719 6.332 1 82.75 568 CYS B O 1
ATOM 9490 N N . PRO B 1 569 ? -40.5 23.781 7.992 1 81.81 569 PRO B N 1
ATOM 9491 C CA . PRO B 1 569 ? -39.969 24.719 7.016 1 81.81 569 PRO B CA 1
ATOM 9492 C C . PRO B 1 569 ? -39.062 24.047 5.98 1 81.81 569 PRO B C 1
ATOM 9494 O O . PRO B 1 569 ? -38.938 24.531 4.848 1 81.81 569 PRO B O 1
ATOM 9497 N N . THR B 1 570 ? -38.469 22.984 6.359 1 77.94 570 THR B N 1
ATOM 9498 C CA . THR B 1 570 ? -37.562 22.266 5.473 1 77.94 570 THR B CA 1
ATOM 9499 C C . THR B 1 570 ? -38.344 21.484 4.414 1 77.94 570 THR B C 1
ATOM 9501 O O . THR B 1 570 ? -37.969 21.516 3.232 1 77.94 570 THR B O 1
ATOM 9504 N N . CYS B 1 571 ? -39.406 20.859 4.789 1 77 571 CYS B N 1
ATOM 9505 C CA . CYS B 1 571 ? -40.188 20.031 3.891 1 77 571 CYS B CA 1
ATOM 9506 C C . CYS B 1 571 ? -41.344 20.844 3.287 1 77 571 CYS B C 1
ATOM 9508 O O . CYS B 1 571 ? -42 20.391 2.348 1 77 571 CYS B O 1
ATOM 9510 N N . LYS B 1 572 ? -41.562 22.016 3.832 1 80.88 572 LYS B N 1
ATOM 9511 C CA . LYS B 1 572 ? -42.625 22.953 3.426 1 80.88 572 LYS B CA 1
ATOM 9512 C C . LYS B 1 572 ? -43.969 22.266 3.406 1 80.88 572 LYS B C 1
ATOM 9514 O O . LYS B 1 572 ? -44.75 22.453 2.471 1 80.88 572 LYS B O 1
ATOM 9519 N N . VAL B 1 573 ? -44.25 21.484 4.312 1 85.25 573 VAL B N 1
ATOM 9520 C CA . VAL B 1 573 ? -45.531 20.781 4.453 1 85.25 573 VAL B CA 1
ATOM 9521 C C . VAL B 1 573 ? -46.125 21.078 5.824 1 85.25 573 VAL B C 1
ATOM 9523 O O . VAL B 1 573 ? -45.406 21.172 6.82 1 85.25 573 VAL B O 1
ATOM 9526 N N . ALA B 1 574 ? -47.406 21.281 5.84 1 86.81 574 ALA B N 1
ATOM 9527 C CA . ALA B 1 574 ? -48.156 21.469 7.094 1 86.81 574 ALA B CA 1
ATOM 9528 C C . ALA B 1 574 ? -48.406 20.125 7.781 1 86.81 574 ALA B C 1
ATOM 9530 O O . ALA B 1 574 ? -48.906 19.188 7.164 1 86.81 574 ALA B O 1
ATOM 9531 N N . LEU B 1 575 ? -48.031 20.016 8.969 1 88.81 575 LEU B N 1
ATOM 9532 C CA . LEU B 1 575 ? -48.156 18.781 9.734 1 88.81 575 LEU B CA 1
ATOM 9533 C C . LEU B 1 575 ? -48.625 19.062 11.156 1 88.81 575 LEU B C 1
ATOM 9535 O O . LEU B 1 575 ? -48.156 20.016 11.789 1 88.81 575 LEU B O 1
ATOM 9539 N N . CYS B 1 576 ? -49.5 18.25 11.594 1 86.62 576 CYS B N 1
ATOM 9540 C CA . CYS B 1 576 ? -49.938 18.344 12.992 1 86.62 576 CYS B CA 1
ATOM 9541 C C . CYS B 1 576 ? -48.781 17.969 13.922 1 86.62 576 CYS B C 1
ATOM 9543 O O . CYS B 1 576 ? -48.031 17.016 13.656 1 86.62 576 CYS B O 1
ATOM 9545 N N . VAL B 1 577 ? -48.531 18.781 14.875 1 86.44 577 VAL B N 1
ATOM 9546 C CA . VAL B 1 577 ? -47.594 18.453 15.938 1 86.44 577 VAL B CA 1
ATOM 9547 C C . VAL B 1 577 ? -48.344 17.906 17.141 1 86.44 577 VAL B C 1
ATOM 9549 O O . VAL B 1 577 ? -49.312 18.5 17.594 1 86.44 577 VAL B O 1
ATOM 9552 N N . PRO B 1 578 ? -47.938 16.703 17.609 1 86.06 578 PRO B N 1
ATOM 9553 C CA . PRO B 1 578 ? -46.625 16.109 17.422 1 86.06 578 PRO B CA 1
ATOM 9554 C C . PRO B 1 578 ? -46.656 14.898 16.484 1 86.06 578 PRO B C 1
ATOM 9556 O O . PRO B 1 578 ? -45.656 14.602 15.82 1 86.06 578 PRO B O 1
ATOM 9559 N N . ASN B 1 579 ? -47.656 14.219 16.391 1 85.31 579 ASN B N 1
ATOM 9560 C CA . ASN B 1 579 ? -47.688 12.875 15.828 1 85.31 579 ASN B CA 1
ATOM 9561 C C . ASN B 1 579 ? -47.438 12.891 14.328 1 85.31 579 ASN B C 1
ATOM 9563 O O . ASN B 1 579 ? -46.562 12.172 13.836 1 85.31 579 ASN B O 1
ATOM 9567 N N . CYS B 1 580 ? -48.156 13.648 13.633 1 84.75 580 CYS B N 1
ATOM 9568 C CA . CYS B 1 580 ? -48 13.68 12.18 1 84.75 580 CYS B CA 1
ATOM 9569 C C . CYS B 1 580 ? -46.594 14.133 11.797 1 84.75 580 CYS B C 1
ATOM 9571 O O . CYS B 1 580 ? -46 13.609 10.844 1 84.75 580 CYS B O 1
ATOM 9573 N N . PHE B 1 581 ? -46.062 15.086 12.547 1 87.31 581 PHE B N 1
ATOM 9574 C CA . PHE B 1 581 ? -44.719 15.609 12.273 1 87.31 581 PHE B CA 1
ATOM 9575 C C . PHE B 1 581 ? -43.688 14.516 12.445 1 87.31 581 PHE B C 1
ATOM 9577 O O . PHE B 1 581 ? -42.812 14.359 11.602 1 87.31 581 PHE B O 1
ATOM 9584 N N . GLN B 1 582 ? -43.812 13.773 13.453 1 84.88 582 GLN B N 1
ATOM 9585 C CA . GLN B 1 582 ? -42.875 12.703 13.727 1 84.88 582 GLN B CA 1
ATOM 9586 C C . GLN B 1 582 ? -43 11.578 12.703 1 84.88 582 GLN B C 1
ATOM 9588 O O . GLN B 1 582 ? -42 11.125 12.133 1 84.88 582 GLN B O 1
ATOM 9593 N N . VAL B 1 583 ? -44.188 11.156 12.484 1 82.06 583 VAL B N 1
ATOM 9594 C CA . VAL B 1 583 ? -44.406 10.008 11.617 1 82.06 583 VAL B CA 1
ATOM 9595 C C . VAL B 1 583 ? -44.031 10.352 10.18 1 82.06 583 VAL B C 1
ATOM 9597 O O . VAL B 1 583 ? -43.406 9.531 9.484 1 82.06 583 VAL B O 1
ATOM 9600 N N . TYR B 1 584 ? -44.312 11.492 9.797 1 82.19 584 TYR B N 1
ATOM 9601 C CA . TYR B 1 584 ? -43.938 11.953 8.461 1 82.19 584 TYR B CA 1
ATOM 9602 C C . TYR B 1 584 ? -42.438 11.922 8.266 1 82.19 584 TYR B C 1
ATOM 9604 O O . TYR B 1 584 ? -41.969 11.539 7.195 1 82.19 584 TYR B O 1
ATOM 9612 N N . HIS B 1 585 ? -41.75 12.273 9.273 1 80.38 585 HIS B N 1
ATOM 9613 C CA . HIS B 1 585 ? -40.312 12.438 9.125 1 80.38 585 HIS B CA 1
ATOM 9614 C C . HIS B 1 585 ? -39.562 11.18 9.547 1 80.38 585 HIS B C 1
ATOM 9616 O O . HIS B 1 585 ? -38.312 11.125 9.453 1 80.38 585 HIS B O 1
ATOM 9622 N N . THR B 1 586 ? -40.219 10.172 9.992 1 77.56 586 THR B N 1
ATOM 9623 C CA . THR B 1 586 ? -39.531 8.961 10.43 1 77.56 586 THR B CA 1
ATOM 9624 C C . THR B 1 586 ? -39.969 7.754 9.602 1 77.56 586 THR B C 1
ATOM 9626 O O . THR B 1 586 ? -39.25 6.773 9.484 1 77.56 586 THR B O 1
ATOM 9629 N N . ARG B 1 587 ? -41.156 7.852 9.094 1 73.44 587 ARG B N 1
ATOM 9630 C CA . ARG B 1 587 ? -41.719 6.688 8.414 1 73.44 587 ARG B CA 1
ATOM 9631 C C . ARG B 1 587 ? -41.969 6.98 6.941 1 73.44 587 ARG B C 1
ATOM 9633 O O . ARG B 1 587 ? -42.5 8.031 6.598 1 73.44 587 ARG B O 1
ATOM 9640 N N . GLN B 1 588 ? -41.562 6.102 6.148 1 71.38 588 GLN B N 1
ATOM 9641 C CA . GLN B 1 588 ? -41.75 6.234 4.707 1 71.38 588 GLN B CA 1
ATOM 9642 C C . GLN B 1 588 ? -43.25 6.191 4.352 1 71.38 588 GLN B C 1
ATOM 9644 O O . GLN B 1 588 ? -43.719 7.02 3.576 1 71.38 588 GLN B O 1
ATOM 9649 N N . ASN B 1 589 ? -43.875 5.148 4.832 1 67.94 589 ASN B N 1
ATOM 9650 C CA . ASN B 1 589 ? -45.312 5.027 4.602 1 67.94 589 ASN B CA 1
ATOM 9651 C C . ASN B 1 589 ? -46.125 5.699 5.711 1 67.94 589 ASN B C 1
ATOM 9653 O O . ASN B 1 589 ? -46.875 5.035 6.426 1 67.94 589 ASN B O 1
ATOM 9657 N N . TYR B 1 590 ? -46.094 7.004 5.82 1 77.31 590 TYR B N 1
ATOM 9658 C CA . TYR B 1 590 ? -46.688 7.73 6.941 1 77.31 590 TYR B CA 1
ATOM 9659 C C . TYR B 1 590 ? -48.188 7.734 6.844 1 77.31 590 TYR B C 1
ATOM 9661 O O . TYR B 1 590 ? -48.906 7.773 7.863 1 77.31 590 TYR B O 1
ATOM 9669 N N . ARG B 1 591 ? -48.781 7.688 5.73 1 74.5 591 ARG B N 1
ATOM 9670 C CA . ARG B 1 591 ? -50.219 7.715 5.566 1 74.5 591 ARG B CA 1
ATOM 9671 C C . ARG B 1 591 ? -50.844 6.426 6.074 1 74.5 591 ARG B C 1
ATOM 9673 O O . ARG B 1 591 ? -51.938 6.449 6.66 1 74.5 591 ARG B O 1
ATOM 9680 N N . ALA B 1 592 ? -50.156 5.379 5.816 1 71.81 592 ALA B N 1
ATOM 9681 C CA . ALA B 1 592 ? -50.656 4.09 6.27 1 71.81 592 ALA B CA 1
ATOM 9682 C C . ALA B 1 592 ? -50.719 4.027 7.793 1 71.81 592 ALA B C 1
ATOM 9684 O O . ALA B 1 592 ? -51.594 3.344 8.359 1 71.81 592 ALA B O 1
ATOM 9685 N N . ILE B 1 593 ? -49.906 4.699 8.352 1 74.12 593 ILE B N 1
ATOM 9686 C CA . ILE B 1 593 ? -49.812 4.656 9.805 1 74.12 593 ILE B CA 1
ATOM 9687 C C . ILE B 1 593 ? -50.812 5.621 10.43 1 74.12 593 ILE B C 1
ATOM 9689 O O . ILE B 1 593 ? -51.438 5.297 11.438 1 74.12 593 ILE B O 1
ATOM 9693 N N . LEU B 1 594 ? -50.969 6.652 9.781 1 75.94 594 LEU B N 1
ATOM 9694 C CA . LEU B 1 594 ? -51.781 7.715 10.375 1 75.94 594 LEU B CA 1
ATOM 9695 C C . LEU B 1 594 ? -53.25 7.602 9.938 1 75.94 594 LEU B C 1
ATOM 9697 O O . LEU B 1 594 ? -54.156 8.039 10.648 1 75.94 594 LEU B O 1
ATOM 9701 N N . LEU B 1 595 ? -53.438 6.969 8.719 1 72.44 595 LEU B N 1
ATOM 9702 C CA . LEU B 1 595 ? -54.781 6.828 8.219 1 72.44 595 LEU B CA 1
ATOM 9703 C C . LEU B 1 595 ? -55.281 5.391 8.359 1 72.44 595 LEU B C 1
ATOM 9705 O O . LEU B 1 595 ? -54.5 4.449 8.156 1 72.44 595 LEU B O 1
ATOM 9709 N N . PRO B 1 596 ? -56.281 5.062 8.977 1 59.03 596 PRO B N 1
ATOM 9710 C CA . PRO B 1 596 ? -56.812 3.701 9.109 1 59.03 596 PRO B CA 1
ATOM 9711 C C . PRO B 1 596 ? -56.781 2.93 7.793 1 59.03 596 PRO B C 1
ATOM 9713 O O . PRO B 1 596 ? -56.844 3.531 6.719 1 59.03 596 PRO B O 1
ATOM 9716 N N . ALA B 1 597 ? -56.406 1.502 7.59 1 49.88 597 ALA B N 1
ATOM 9717 C CA . ALA B 1 597 ? -56.188 0.508 6.543 1 49.88 597 ALA B CA 1
ATOM 9718 C C . ALA B 1 597 ? -57.219 0.649 5.43 1 49.88 597 ALA B C 1
ATOM 9720 O O . ALA B 1 597 ? -57.219 -0.136 4.477 1 49.88 597 ALA B O 1
ATOM 9721 N N . GLY B 1 598 ? -58.25 1.147 5.527 1 41.47 598 GLY B N 1
ATOM 9722 C CA . GLY B 1 598 ? -59.125 0.807 4.41 1 41.47 598 GLY B CA 1
ATOM 9723 C C . GLY B 1 598 ? -58.531 1.165 3.062 1 41.47 598 GLY B C 1
ATOM 9724 O O . GLY B 1 598 ? -58.469 0.327 2.16 1 41.47 598 GLY B O 1
ATOM 9725 N N . GLU B 1 599 ? -58.719 2.332 2.463 1 37.91 599 GLU B N 1
ATOM 9726 C CA . GLU B 1 599 ? -58.812 2.662 1.044 1 37.91 599 GLU B CA 1
ATOM 9727 C C . GLU B 1 599 ? -57.469 3.111 0.49 1 37.91 599 GLU B C 1
ATOM 9729 O O . GLU B 1 599 ? -57.344 4.211 -0.055 1 37.91 599 GLU B O 1
ATOM 9734 N N . ASN B 1 600 ? -56.375 2.705 0.979 1 38.06 600 ASN B N 1
ATOM 9735 C CA . ASN B 1 600 ? -55.125 3.209 0.416 1 38.06 600 ASN B CA 1
ATOM 9736 C C . ASN B 1 600 ? -54.812 2.588 -0.948 1 38.06 600 ASN B C 1
ATOM 9738 O O . ASN B 1 600 ? -53.656 2.543 -1.382 1 38.06 600 ASN B O 1
ATOM 9742 N N . SER B 1 601 ? -55.812 1.944 -1.646 1 34.88 601 SER B N 1
ATOM 9743 C CA . SER B 1 601 ? -55.469 1.141 -2.814 1 34.88 601 SER B CA 1
ATOM 9744 C C . SER B 1 601 ? -54.75 1.974 -3.867 1 34.88 601 SER B C 1
ATOM 9746 O O . SER B 1 601 ? -54.094 1.427 -4.762 1 34.88 601 SER B O 1
ATOM 9748 N N . SER B 1 602 ? -55.25 3.213 -4.309 1 32.06 602 SER B N 1
ATOM 9749 C CA . SER B 1 602 ? -55 3.512 -5.719 1 32.06 602 SER B CA 1
ATOM 9750 C C . SER B 1 602 ? -53.625 4.074 -5.949 1 32.06 602 SER B C 1
ATOM 9752 O O . SER B 1 602 ? -53.094 4.051 -7.07 1 32.06 602 SER B O 1
ATOM 9754 N N . ASP B 1 603 ? -53.062 5.02 -5.203 1 28.42 603 ASP B N 1
ATOM 9755 C CA . ASP B 1 603 ? -52.125 5.867 -5.918 1 28.42 603 ASP B CA 1
ATOM 9756 C C . ASP B 1 603 ? -50.719 5.258 -5.91 1 28.42 603 ASP B C 1
ATOM 9758 O O . ASP B 1 603 ? -49.938 5.496 -4.984 1 28.42 603 ASP B O 1
ATOM 9762 N N . SER B 1 604 ? -50.562 3.902 -6.07 1 27.08 604 SER B N 1
ATOM 9763 C CA . SER B 1 604 ? -49.219 3.43 -6.383 1 27.08 604 SER B CA 1
ATOM 9764 C C . SER B 1 604 ? -48.656 4.129 -7.617 1 27.08 604 SER B C 1
ATOM 9766 O O . SER B 1 604 ? -47.75 3.627 -8.258 1 27.08 604 SER B O 1
ATOM 9768 N N . GLU B 1 605 ? -49.375 5.141 -8.258 1 23.8 605 GLU B N 1
ATOM 9769 C CA . GLU B 1 605 ? -48.656 5.73 -9.367 1 23.8 605 GLU B CA 1
ATOM 9770 C C . GLU B 1 605 ? -47.531 6.652 -8.859 1 23.8 605 GLU B C 1
ATOM 9772 O O . GLU B 1 605 ? -47.75 7.445 -7.941 1 23.8 605 GLU B O 1
#

Nearest PDB structures (foldseek):
  6x68-assembly1_C  TM=8.599E-01  e=3.824E-22  Trichoplusia ni
  4dm0-assembly1_A-2  TM=3.925E-01  e=1.060E-04  Escherichia coli
  3ecp-assembly1_A-2  TM=4.347E-01  e=7.396E-04  Escherichia coli
  1mm8-assembly1_A-2  TM=4.092E-01  e=1.861E-03  Escherichia coli
  6x68-assembly1_C  TM=8.603E-01  e=9.586E-23  Trichoplusia ni

Secondary structure (DSSP, 8-state):
---------------------TTS-----HHHHH-----EEEEEEGGGGS-TT----HHHHHTT-BS------PPPP----EE-S--S---HHHHHTTTS-HHHHHHHHHHHHHHHHHHHH-GGGS-TT-GGGG--PPPHHHHHHHHHHHHHHTTSB-SSGGGGG---TTT--HHHHHHS-HHHHHHHHHH--SS-GGGPPPTTSTT--TTGGGHHHHHHHHHHHHHHEE--SEEEEEEEEEE--S--TTEEE-TTSSS-EEEEEEEEEETTT--EEEEEE--SS-SHHHHHHHHHTT----HHHHHHHHHHHHTT-TTS--EEEE-TTT--HHHHHHHHHTT-EEEEE--TTSTT--HHHHT----PPTT-EEEEEETTEEEEEEESSSEEEEEESS--SEEEEEEEE-TTT-SEEEEEHHHHHHHHHTTHHHHHHHHHHHT------S-HHHHHHHHHHHHHHHHHHHHHHHHS---SS---HHHHHHHHHHHHHHH-TTSPP---------TTS--GGGTS----EEPPPPTT-SSSS--EE-TTTSPPGGG--S----EESEEETTTTEE--TTHHHHHHHH-TTHHHHHS-SSS--S---/---------------------TTS-----HHHHH-----EEEEEEGGGGS-TT----HHHHHTT-BS------PPPP----EE-S--S---HHHHHTTTS-HHHHHHHHHHHHHHHHHHHH-GGGS-TT-GGGG--PPPHHHHHHHHHHHHHHTTSB-SSGGGGG---TTT--HHHHHHS-HHHHHHHHHH--SS-GGGPPPTTSTT--TTGGGHHHHHHHHHHHHHHEE--SEEEEEEEEEE--S--TTEEE-TTSSS-EEEEEEEEEETTT--EEEEEE--SS-SHHHHHHHHHTT----HHHHHHHHHHHHTT-TTS--EEEE-TTT--HHHHHHHHHTT-EEEEE--TTSTT--HHHHT----PPTT-EEEEEETTEEEEEEESSSEEEEEESS--SEEEEEEEE-TTT-SEEEEEHHHHHHHHHTTHHHHHHHHHHHT------S-HHHHHHHHHHHHHHHHHHHHHHHHS---SS---HHHHHHHHHHHHHHH-TTSPPP--------TTS--GGGTS----EEPPPPTT-SSSS--EE-TTTSPPGGG--S----EESEEETTTTEE--TTHHHHHHHH-TTHHHHHS-SSS--S---

Foldseek 3Di:
DPPPVQPPPVLVVCPVPPPLPPQADQDDPLVLLPPFPPPFPDKFFLVVQADPPQDDDPVCVVLQKDQDWDDFDFDDFQDDWDFLDDFPDLALQSLLCLQVPLVQLVLQLVQLQVQLVVVCVVPPPDDPPHLSVVDDRADSLQSLLLVLVLLVCLVPPDQAPLLCQPPDPVSDDVSNQFFDNSSNSVSSLVSGWNDDPVPADDPPDPPHDPLVGQVVSQVSNLVSLLNRTDADQFKAKDKDFQADDADDPQWAACPVDPRGIGWIKIFMAFQPLLRTLHIFTDPSDGPLLVQLCVLVPPDDDDPLLSNVSSGCVSSVNWLRSHEYEYEQSNDDPVSQVSRVVRSYWYKYWHRCPGPPHDCCSNVPPDDDDASRKGWIDRRQWIWIWHDHVHIIIMITSPDINIKTFGPDADPPPRGTDIGTPSSSVNSHGNCSNVNLNVQCVSSPSADDDNDRSSSVVSSVSSSSSSSSLSCSQVPPPDDPDPRDSSVSSVSNSVVSSVVSPPRDTPDPPPPDPPPPDQPPLQPDDWDKDFDCDPDPDPDRFDWDFAPQQDDDPVPDDPDDGDIDRIDTPSVRGDHDPDQRSVLRSNPRPRNPVNPPPDDPPPDPD/DPPPPVPPPVLVVCPVPPPLPPQADQDDPPVLLPPAPPPFPDKFFLVVQADPPQDDDPVCVVLQKDQDWDDFDFDDFQDDWDFLDDFPDLALQSLLCLQVPLVQLVLQLVQLQVQLVVVCVVPPPDDPPHLSVVDDRADSLQSLLLVLVLLVCLVPPDQAPLLCVPPDPVSDDPSVQFFDNSSNSVSSLVSGWNDDPVPADDPPDPPHDPLVGQVVSQVSNLVSLLNRTDADQFKAKDKDFQADDADDPQWAACPVDPRGIGWIKIFMAFQPLLRTLHIFTDPSDGPLLVQLCVLVPPDDDDPLLSNVSSGCVSSVNWLRRHEYEYEQSNDDPVSQVSSVVRSYWYKYWHRCPGPPHDVCSNVPPDDDDARRKGWIDRRQWIWIWHDHVHIIIMITSPDINIKTFGPDADPPVRGTDIGTPSSSVNSHGNCSNVNLNVQCVSSPSADDDNDRSSSVVSSVSSSSSSNSLSCSQVPPPDDPDPRDSSVSSVSNSVVSSVVSPPRDTPDPPPPDQPPPDQGPLQPDDWDKDFDCDDPPDPDRFDWDFAPQQDDDPVPDDPDDGDIDRIDTPSVRGGHDPDQRSVLRSNPRPRNPVNPDPDDPPPDPD

Sequence (1210 aa):
MIVRVGHSCTEDTFLFNDGDSEDDFEGFGPEDLEDINHDILANLPIFDFSPENDRDFPDDLGNGWSRQDTDVLNAPFTGESKLNHVMQSNEPLDFMKLFITDDFINELVFQTNKYAEVKANDDESLKENSRIKKWQVVTLDEMKVFLSLIIAMGLVKKSDIQQYWSNSEVMDTPFFRNYMSRDRFLAIHSNLHLVDNERQVQRGHVGFDPLFKIRPFITLIMERFPEVYTPEKELSFDEGTCGWKGNLRFKVYNPAKPTKFGIKLYEVCEASSGYCIGFDVYTGCSEIGEQADLVLGENNCNITTKVVIGLMSRCGLLDNGHHVYMDNYYVSPELFTELEVLNTYACGTLRKNRLGVPDALKKTNLKLKRGEVIFRRKEGLLAVKFHDKRDVHMLSTIHPATVSVLNKNDRRTNNPIVKPTCVVDYCSYMGGVDLSDQINQYYSCLRKTSKWYKKLFFYLLNLCVINSFILYKKYAPVNKTKKEHNTFRTSIVTALIQEAVTAPRPQIEMGRKILGEKPTRLLDRHFPNHIPAKVGAKRAHPARDCVACNYKKSLRQACKRKQTIFWCPTCKVALCVPNCFQVYHTRQNYRAILLPAGENSSDSEMIVRVGHSCTEDTFLFNDGDSEDDFEGFGPEDLEDINHDILANLPIFDFSPENDRDFPDDLGNGWSRQDTDVLNAPFTGESKLNHVMQSNEPLDFMKLFITDDFINELVFQTNKYAEVKANDDESLKENSRIKKWQVVTLDEMKVFLSLIIAMGLVKKSDIQQYWSNSEVMDTPFFRNYMSRDRFLAIHSNLHLVDNERQVQRGHVGFDPLFKIRPFITLIMERFPEVYTPEKELSFDEGTCGWKGNLRFKVYNPAKPTKFGIKLYEVCEASSGYCIGFDVYTGCSEIGEQADLVLGENNCNITTKVVIGLMSRCGLLDNGHHVYMDNYYVSPELFTELEVLNTYACGTLRKNRLGVPDALKKTNLKLKRGEVIFRRKEGLLAVKFHDKRDVHMLSTIHPATVSVLNKNDRRTNNPIVKPTCVVDYCSYMGGVDLSDQINQYYSCLRKTSKWYKKLFFYLLNLCVINSFILYKKYAPVNKTKKEHNTFRTSIVTALIQEAVTAPRPQIEMGRKILGEKPTRLLDRHFPNHIPAKVGAKRAHPARDCVACNYKKSLRQACKRKQTIFWCPTCKVALCVPNCFQVYHTRQNYRAILLPAGENSSDSE

Solvent-accessible surface area (backbone atoms only — not comparable to full-atom values): 67852 Å² total; per-residue (Å²): 135,81,80,74,78,71,78,70,73,70,74,61,66,72,60,76,63,71,72,67,51,78,76,46,63,88,64,76,52,68,72,61,37,68,64,61,73,75,50,65,76,45,76,41,59,34,74,82,38,32,62,88,80,68,72,87,48,68,72,26,47,75,72,49,34,37,82,63,76,62,87,59,85,70,62,71,62,69,66,67,61,42,70,68,59,87,72,90,59,77,48,61,50,52,42,37,43,68,69,60,39,70,67,56,49,44,46,36,33,51,24,17,42,51,50,43,50,54,54,49,66,50,49,89,79,54,59,96,83,37,68,58,82,69,65,68,84,62,42,62,33,40,48,36,41,51,51,25,51,42,57,44,37,20,57,44,36,57,93,45,81,70,47,50,58,39,86,47,64,79,58,27,32,62,46,49,45,59,53,36,40,63,67,59,48,50,51,50,61,73,33,61,36,65,47,66,73,85,73,60,56,54,85,91,44,92,78,46,50,98,52,55,65,45,38,69,58,52,54,51,49,55,52,34,38,35,58,44,37,40,61,61,56,51,25,6,42,45,76,46,67,49,70,42,86,70,94,52,92,44,53,42,80,37,60,83,40,64,60,33,36,11,41,39,26,44,34,38,10,26,16,88,78,15,41,59,36,38,68,45,76,53,59,82,62,67,73,42,41,60,54,16,39,72,74,54,52,87,59,86,66,55,67,58,40,24,46,53,50,8,51,35,50,72,47,66,50,57,64,31,26,27,38,37,20,36,48,40,86,59,46,43,59,65,43,50,53,54,33,44,76,39,37,21,32,32,37,28,34,37,50,57,85,46,74,82,55,50,49,67,70,52,64,47,83,68,80,64,50,73,61,24,30,49,61,36,24,39,88,60,38,29,39,36,40,36,21,62,97,52,61,38,36,35,38,25,44,70,54,59,70,32,24,28,31,36,78,45,58,36,89,86,77,67,40,63,37,61,43,46,40,64,57,56,49,42,37,64,29,46,49,1,44,56,47,36,49,51,53,48,62,69,42,36,49,69,60,97,64,94,46,68,60,58,44,52,47,39,50,52,50,46,49,45,50,50,41,22,46,56,49,44,67,72,67,30,78,85,57,98,60,83,86,44,68,66,59,46,52,51,47,31,33,52,49,35,45,66,69,21,71,81,31,71,54,48,67,80,71,81,64,84,75,67,84,82,60,83,56,65,54,53,72,57,76,62,53,58,30,68,32,81,49,61,95,87,53,91,48,83,51,44,65,40,63,15,67,46,71,39,64,57,77,91,69,45,63,95,66,81,78,53,64,19,41,29,17,29,74,84,76,68,43,33,25,38,82,36,62,43,44,44,38,50,31,66,34,90,67,29,46,66,70,60,34,80,81,73,83,76,75,73,79,82,115,134,80,80,77,78,72,79,70,74,74,74,62,67,72,61,76,61,72,72,68,52,76,76,48,65,88,63,75,52,69,69,63,37,67,65,60,74,71,50,63,75,46,76,41,59,33,72,81,38,34,62,88,81,69,71,88,47,68,71,24,49,75,70,51,35,35,81,62,76,60,87,60,86,71,62,69,61,70,66,66,61,43,71,67,62,88,70,92,58,77,48,63,50,52,42,36,42,68,69,59,37,70,66,56,50,44,47,35,33,51,25,17,42,51,48,41,50,54,55,48,66,52,48,88,78,54,58,94,84,38,69,58,80,69,66,68,83,62,43,63,33,40,49,37,40,52,51,26,52,43,57,45,38,19,58,46,38,56,92,46,81,71,46,48,58,39,84,46,62,77,56,26,30,61,45,49,44,59,53,37,40,63,67,59,50,51,51,50,62,74,33,60,36,63,47,67,74,85,72,61,57,54,85,90,43,92,78,46,50,97,52,56,65,44,38,68,57,53,53,51,48,54,52,33,38,34,59,45,37,40,62,60,56,50,25,5,42,45,75,46,66,48,71,43,86,70,94,52,92,44,53,42,79,37,60,83,40,64,59,33,38,11,41,40,26,44,34,38,9,26,16,88,78,15,41,59,37,39,70,45,74,51,60,83,62,67,73,41,40,58,54,16,39,72,74,54,51,88,60,87,68,55,69,57,42,24,45,53,50,9,51,36,49,74,47,66,51,58,64,30,24,28,38,38,22,37,47,40,85,58,46,42,60,65,43,49,51,55,33,44,76,40,37,21,30,33,37,26,33,37,51,56,84,46,74,82,55,50,50,68,70,53,66,48,83,69,80,66,51,73,61,24,30,49,61,35,25,38,87,60,39,32,38,36,41,35,22,61,99,54,61,39,38,36,38,25,46,70,52,60,69,31,25,28,32,36,77,47,55,35,85,86,77,64,39,63,37,63,44,47,39,64,57,55,50,43,37,64,29,45,48,1,46,58,47,37,51,50,53,47,61,67,44,36,49,71,61,96,63,95,47,68,59,57,45,51,47,39,50,52,50,46,49,47,49,50,41,22,48,54,48,43,68,72,67,30,78,85,56,97,60,83,86,44,71,67,60,45,53,49,47,31,32,52,48,36,44,65,68,21,72,82,32,74,55,48,67,80,71,79,63,85,76,67,83,83,59,85,58,66,54,51,72,58,75,62,54,58,31,68,33,80,49,60,94,88,54,89,48,82,52,45,64,40,64,16,67,47,70,40,65,56,78,91,69,45,62,96,66,80,76,51,65,20,42,30,18,28,75,87,76,70,41,32,24,39,81,36,62,43,46,43,37,50,32,66,36,89,67,30,46,66,71,62,34,82,81,74,81,78,75,72,79,83,117

pLDDT: mean 81.7, std 18.28, range [17.84, 98.31]